Protein AF-0000000085038938 (afdb_homodimer)

Secondary structure (DSSP, 8-state):
-----------------------HHHHHHHHHIIIIIS--HHHHHHIIIIIS----TT-HHHHHHHHHHHHHHHHTT-SEEEEEE--SSBPEEEEEEEEEEEEESS-EE--EEEPBTPPPPSSSEEEEEEEES--S-HHHHHHHHTT--TTEEEEESPPPPP----S-S-B---HHHHHHHHT---SS-SS-SS---TT--TTTTHIIIIIIHHTTTHHHHHHHHHHT--EEEE----STT-----B-S--BTTSPPPSSEEEE-HHHHHHHHHHHHTT---EEEEEEEEEEE--GGG-EEEEEEE---STTGGGSEEEEEEE----SSS--IIIIIHHHHHHHHHHHHHHHHT---SSEEEEEEES-GGGTSHHHHHHHHHHH--TT-SPPPGGGGGEEEEEE--S-SPPEEEEE-TT-GGGHHHHHHHHGGGGGGT--EEE-----SSTHHHHHHTT--EEEEEE--BTIIIIITTSTT-SGGG--HHHHHHHHHHHHHHHHHHHH-SSPPPPP-/-----------------------HHHHHHHHHIIIIIS--HHHHHHIIIIIS----TT-HHHHHHHHHHHHHHHHTT-SEEEEEE--SSBPEEEEEEEEEEEEESS-EE--EEEPBTPPPPSSSEEEEEEEES--S-HHHHHHHHTT--TTEEEEESPPPPP----S-S-B---HHHHHHHHT---SS-SS-SS---TT--TTTTHIIIIIIHHTTTHHHHHHHHHHT--EEEE----STT-----B-S--BTTSPPPSSEEEE-HHHHHHHHHHHHTT---EEEEEEEEEEE--GGG-EEEEEEE---STTGGGSEEEEEEE----SSS--IIIIIHHHHHHHHHHHHHHHHT---SSEEEEEEES-GGGTSHHHHHHHHHHH--TT-SPPPGGGGGEEEEEE--S-SPPEEEEE-TT-GGGHHHHHHHHGGGGGGT--EEE-----SSTHHHHHHTT--EEEEEE--BTIIIIITTSTT-SGGG--HHHHHHHHHHHHHHHHHHHH-SSPPPPP-

pLDDT: mean 92.78, std 13.13, range [18.25, 98.94]

Solvent-accessible surface area (backbone atoms only — not comparable to full-atom values): 52448 Å² total; per-residue (Å²): 137,88,80,73,78,78,79,78,78,77,76,75,75,75,71,70,75,67,70,71,74,72,48,72,67,56,51,47,50,41,36,45,45,40,22,72,76,58,55,56,38,63,59,45,24,45,46,47,12,69,62,33,21,29,19,29,54,19,16,70,48,24,33,53,36,50,50,51,52,47,51,52,44,47,74,56,63,43,71,42,67,51,73,43,78,39,40,77,52,38,28,14,54,47,71,77,46,70,47,48,32,30,65,31,90,40,66,40,81,44,56,63,38,62,27,44,47,37,40,49,45,88,55,78,42,70,22,46,52,45,79,43,55,73,63,83,51,52,68,61,40,45,72,72,43,65,90,66,33,59,50,19,30,36,37,44,47,74,77,62,78,79,69,68,39,65,57,48,55,18,46,65,76,47,72,66,58,53,52,52,38,47,66,42,89,42,30,65,50,95,72,57,94,58,56,59,61,60,86,58,59,59,73,86,36,34,63,58,59,42,56,51,57,56,46,68,55,51,66,48,36,50,50,39,48,74,44,41,31,58,31,36,39,34,64,49,79,66,45,78,62,39,31,53,26,50,60,57,73,30,42,39,75,87,43,75,59,33,46,30,35,28,18,23,14,48,65,52,50,46,50,54,50,52,34,48,74,68,72,39,66,37,32,38,37,33,33,34,44,51,48,79,48,80,40,37,86,29,24,42,24,44,37,35,28,42,72,24,64,31,93,77,44,29,76,26,30,36,35,36,31,16,38,58,30,21,54,68,60,24,27,16,19,26,52,22,25,31,22,35,20,25,50,52,37,22,55,45,33,45,50,73,58,65,64,71,39,29,18,14,39,32,42,39,34,21,24,31,43,93,75,67,35,35,18,51,44,39,51,41,32,73,56,30,34,52,87,91,53,88,65,69,38,74,57,46,76,30,42,31,32,33,44,29,36,81,65,30,29,37,33,46,34,21,37,32,40,50,58,31,68,72,40,49,67,56,51,50,59,70,29,55,89,43,46,93,69,55,37,57,44,55,20,35,32,44,68,48,95,47,69,34,49,55,38,42,74,71,55,29,40,32,23,46,57,36,49,24,44,38,34,27,92,50,54,24,64,58,16,53,57,9,32,65,69,65,49,49,62,70,27,43,35,51,40,20,29,54,48,35,48,48,52,48,54,58,22,58,45,92,60,68,59,59,56,70,127,139,84,78,76,80,77,78,79,78,78,76,75,74,74,72,71,74,68,70,72,74,70,48,71,67,55,51,48,50,41,39,46,46,39,22,71,75,58,55,56,39,63,59,44,22,45,46,49,12,71,62,34,21,28,18,29,53,18,16,70,45,26,34,52,34,49,52,49,51,46,51,53,43,48,73,58,61,44,72,44,68,50,72,45,77,40,40,78,53,38,28,14,53,49,71,77,46,69,47,48,31,30,65,30,92,40,66,40,82,44,56,66,40,61,28,44,48,37,40,48,43,86,56,78,42,72,22,45,50,45,80,43,56,72,64,86,50,53,67,63,40,46,74,72,43,66,90,65,33,59,49,19,29,37,38,43,48,74,77,60,79,80,66,69,39,66,57,49,51,18,46,66,76,48,72,67,58,52,53,52,37,46,66,42,89,43,30,64,50,95,72,57,94,58,57,59,63,61,88,58,57,59,71,86,38,35,64,58,58,42,55,50,57,56,47,67,55,51,67,46,37,52,50,40,48,74,44,40,32,58,30,38,38,34,62,49,81,65,46,76,62,40,31,52,28,49,60,56,73,30,44,38,76,87,42,75,60,33,46,29,32,30,18,24,14,49,67,51,51,46,48,55,50,53,34,47,73,68,73,39,68,37,30,38,37,35,33,35,43,49,48,78,48,82,41,37,86,28,24,42,23,44,35,34,28,44,73,25,64,31,93,75,44,29,77,27,30,37,33,37,30,18,39,57,30,20,54,67,60,24,26,17,20,26,52,23,25,32,21,34,20,26,50,53,36,21,53,45,31,46,48,72,57,65,65,70,39,30,18,14,39,32,43,40,34,21,24,31,45,94,75,66,37,36,17,52,45,40,51,41,33,74,55,30,35,51,88,91,52,88,65,71,38,74,57,46,75,31,41,30,34,34,44,27,37,81,64,31,31,36,34,47,34,22,38,31,42,52,59,30,69,72,41,49,67,58,51,51,58,70,29,53,89,42,46,92,68,54,38,58,44,55,23,33,30,45,69,50,94,47,69,33,49,55,38,40,73,72,55,30,41,31,23,45,57,36,49,22,44,38,33,26,91,50,54,25,62,58,17,54,55,8,33,64,71,64,49,50,62,69,28,42,36,49,38,19,30,53,48,34,48,47,53,48,53,58,21,58,45,92,60,69,58,60,55,71,129

Organism: Cyclobacterium marinum (strain ATCC 25205 / DSM 745 / LMG 13164 / NCIMB 1802) (NCBI:txid880070)

Structure (mmCIF, N/CA/C/O backbone):
data_AF-0000000085038938-model_v1
#
loop_
_entity.id
_entity.type
_entity.pdbx_description
1 polymer 'Carboxypeptidase Q'
#
loop_
_atom_site.group_PDB
_atom_site.id
_atom_site.type_symbol
_atom_site.label_atom_id
_atom_site.label_alt_id
_atom_site.label_comp_id
_atom_site.label_asym_id
_atom_site.label_entity_id
_atom_site.label_seq_id
_atom_site.pdbx_PDB_ins_code
_atom_site.Cartn_x
_atom_site.Cartn_y
_atom_site.Cartn_z
_atom_site.occupancy
_atom_site.B_iso_or_equiv
_atom_site.auth_seq_id
_atom_site.auth_comp_id
_atom_site.auth_asym_id
_atom_site.auth_atom_id
_atom_site.pdbx_PDB_model_num
ATOM 1 N N . MET A 1 1 ? 40.344 94.312 25.906 1 20.94 1 MET A N 1
ATOM 2 C CA . MET A 1 1 ? 40.781 93.438 24.828 1 20.94 1 MET A CA 1
ATOM 3 C C . MET A 1 1 ? 39.688 92.438 24.469 1 20.94 1 MET A C 1
ATOM 5 O O . MET A 1 1 ? 38.969 91.938 25.344 1 20.94 1 MET A O 1
ATOM 9 N N . LYS A 1 2 ? 39.406 92.562 23.141 1 28.66 2 LYS A N 1
ATOM 10 C CA . LYS A 1 2 ? 38.281 92.375 22.188 1 28.66 2 LYS A CA 1
ATOM 11 C C . LYS A 1 2 ? 37.875 90.875 22.109 1 28.66 2 LYS A C 1
ATOM 13 O O . LYS A 1 2 ? 38.688 90 21.812 1 28.66 2 LYS A O 1
ATOM 18 N N . ALA A 1 3 ? 36.812 90.438 22.938 1 25.81 3 ALA A N 1
ATOM 19 C CA . ALA A 1 3 ? 35.969 89.25 23.25 1 25.81 3 ALA A CA 1
ATOM 20 C C . ALA A 1 3 ? 35.469 88.562 21.969 1 25.81 3 ALA A C 1
ATOM 22 O O . ALA A 1 3 ? 34.531 89.062 21.328 1 25.81 3 ALA A O 1
ATOM 23 N N . PHE A 1 4 ? 36.312 88.375 21 1 27.58 4 PHE A N 1
ATOM 24 C CA . PHE A 1 4 ? 35.875 87.812 19.719 1 27.58 4 PHE A CA 1
ATOM 25 C C . PHE A 1 4 ? 35.25 86.438 19.922 1 27.58 4 PHE A C 1
ATOM 27 O O . PHE A 1 4 ? 35.969 85.438 20.188 1 27.58 4 PHE A O 1
ATOM 34 N N . SER A 1 5 ? 34.188 86.25 20.75 1 30.86 5 SER A N 1
ATOM 35 C CA . SER A 1 5 ? 33.562 85 20.984 1 30.86 5 SER A CA 1
ATOM 36 C C . SER A 1 5 ? 33.156 84.312 19.672 1 30.86 5 SER A C 1
ATOM 38 O O . SER A 1 5 ? 32.469 84.938 18.859 1 30.86 5 SER A O 1
ATOM 40 N N . THR A 1 6 ? 34.094 83.5 19.109 1 33 6 THR A N 1
ATOM 41 C CA . THR A 1 6 ? 33.969 82.625 17.953 1 33 6 THR A CA 1
ATOM 42 C C . THR A 1 6 ? 32.688 81.812 18.031 1 33 6 THR A C 1
ATOM 44 O O . THR A 1 6 ? 32.438 81.125 19.047 1 33 6 THR A O 1
ATOM 47 N N . LEU A 1 7 ? 31.609 82.125 17.375 1 34.47 7 LEU A N 1
ATOM 48 C CA . LEU A 1 7 ? 30.297 81.562 17.094 1 34.47 7 LEU A CA 1
ATOM 49 C C . LEU A 1 7 ? 30.469 80.188 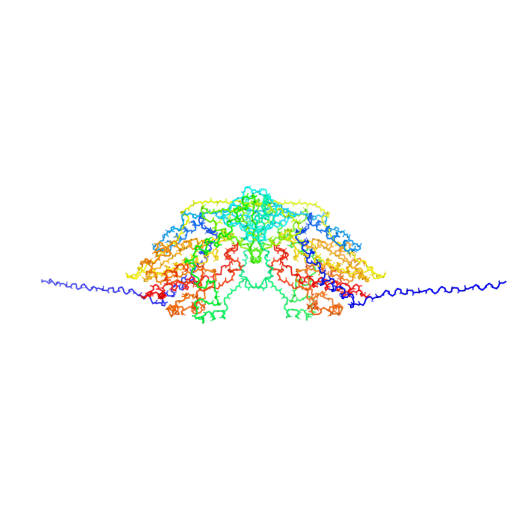16.469 1 34.47 7 LEU A C 1
ATOM 51 O O . LEU A 1 7 ? 30.953 80.062 15.352 1 34.47 7 LEU A O 1
ATOM 55 N N . LEU A 1 8 ? 30.922 79.125 17.172 1 34.53 8 LEU A N 1
ATOM 56 C CA . LEU A 1 8 ? 30.906 77.75 16.641 1 34.53 8 LEU A CA 1
ATOM 57 C C . LEU A 1 8 ? 29.484 77.312 16.266 1 34.53 8 LEU A C 1
ATOM 59 O O . LEU A 1 8 ? 28.609 77.25 17.125 1 34.53 8 LEU A O 1
ATOM 63 N N . ILE A 1 9 ? 28.938 77.75 15.141 1 36.47 9 ILE A N 1
ATOM 64 C CA . ILE A 1 9 ? 27.672 77.25 14.602 1 36.47 9 ILE A CA 1
ATOM 65 C C . ILE A 1 9 ? 27.672 75.75 14.539 1 36.47 9 ILE A C 1
ATOM 67 O O . ILE A 1 9 ? 28.562 75.125 13.914 1 36.47 9 ILE A O 1
ATOM 71 N N . ALA A 1 10 ? 27.141 75 15.539 1 36.94 10 ALA A N 1
ATOM 72 C CA . ALA A 1 10 ? 26.812 73.562 15.602 1 36.94 10 ALA A CA 1
ATOM 73 C C . ALA A 1 10 ? 25.984 73.125 14.391 1 36.94 10 ALA A C 1
ATOM 75 O O . ALA A 1 10 ? 24.844 73.562 14.227 1 36.94 10 ALA A O 1
ATOM 76 N N . ALA A 1 11 ? 26.516 73.062 13.172 1 38 11 ALA A N 1
ATOM 77 C CA . ALA A 1 11 ? 25.828 72.375 12.078 1 38 11 ALA A CA 1
ATOM 78 C C . ALA A 1 11 ? 25.25 71.062 12.523 1 38 11 ALA A C 1
ATOM 80 O O . ALA A 1 11 ? 25.984 70.125 12.828 1 38 11 ALA A O 1
ATOM 81 N N . PHE A 1 12 ? 24.047 71.062 13.164 1 36.09 12 PHE A N 1
ATOM 82 C CA . PHE A 1 12 ? 23.266 69.812 13.359 1 36.09 12 PHE A CA 1
ATOM 83 C C . PHE A 1 12 ? 23.172 69 12.07 1 36.09 12 PHE A C 1
ATOM 85 O O . PHE A 1 12 ? 22.562 69.5 11.102 1 36.09 12 PHE A O 1
ATOM 92 N N . LEU A 1 13 ? 24.172 68.25 11.688 1 36.34 13 LEU A N 1
ATOM 93 C CA . LEU A 1 13 ? 24.047 67.25 10.672 1 36.34 13 LEU A CA 1
ATOM 94 C C . LEU A 1 13 ? 22.766 66.438 10.883 1 36.34 13 LEU A C 1
ATOM 96 O O . LEU A 1 13 ? 22.641 65.688 11.867 1 36.34 13 LEU A O 1
ATOM 100 N N . PHE A 1 14 ? 21.609 66.938 10.492 1 36.84 14 PHE A N 1
ATOM 101 C CA . PHE A 1 14 ? 20.453 66.062 10.305 1 36.84 14 PHE A CA 1
ATOM 102 C C . PHE A 1 14 ? 20.828 64.812 9.523 1 36.84 14 PHE A C 1
ATOM 104 O O . PHE A 1 14 ? 21.078 64.938 8.312 1 36.84 14 PHE A O 1
ATOM 111 N N . VAL A 1 15 ? 21.562 63.938 10.094 1 38.47 15 VAL A N 1
ATOM 112 C CA . VAL A 1 15 ? 21.562 62.594 9.516 1 38.47 15 VAL A CA 1
ATOM 113 C C . VAL A 1 15 ? 20.141 62.156 9.242 1 38.47 15 VAL A C 1
ATOM 115 O O . VAL A 1 15 ? 19.375 61.906 10.18 1 38.47 15 VAL A O 1
ATOM 118 N N . GLU A 1 16 ? 19.516 62.719 8.242 1 32.94 16 GLU A N 1
ATOM 119 C CA . GLU A 1 16 ? 18.328 62 7.762 1 32.94 16 GLU A CA 1
ATOM 120 C C . GLU A 1 16 ? 18.562 60.5 7.758 1 32.94 16 GLU A C 1
ATOM 122 O O . GLU A 1 16 ? 19.484 60 7.09 1 32.94 16 GLU A O 1
ATOM 127 N N . PHE A 1 17 ? 18.359 59.844 8.859 1 36.06 17 PHE A N 1
ATOM 128 C CA . PHE A 1 17 ? 18.078 58.438 8.727 1 36.06 17 PHE A CA 1
ATOM 129 C C . PHE A 1 17 ? 17.188 58.156 7.523 1 36.06 17 PHE A C 1
ATOM 131 O O . PHE A 1 17 ? 15.977 58.375 7.582 1 36.06 17 PHE A O 1
ATOM 138 N N . SER A 1 18 ? 17.594 58.5 6.363 1 35.94 18 SER A N 1
ATOM 139 C CA . SER A 1 18 ? 16.891 57.875 5.25 1 35.94 18 SER A CA 1
ATOM 140 C C . SER A 1 18 ? 16.656 56.375 5.512 1 35.94 18 SER A C 1
ATOM 142 O O . SER A 1 18 ? 17.578 55.562 5.41 1 35.94 18 SER A O 1
ATOM 144 N N . GLY A 1 19 ? 15.93 56 6.512 1 39.53 19 GLY A N 1
ATOM 145 C CA . GLY A 1 19 ? 15.406 54.656 6.387 1 39.53 19 GLY A CA 1
ATOM 146 C C . GLY A 1 19 ? 15.102 54.281 4.953 1 39.53 19 GLY A C 1
ATOM 147 O O . GLY A 1 19 ? 14.188 54.812 4.34 1 39.53 19 GLY A O 1
ATOM 148 N N . PHE A 1 20 ? 16 54.031 4.176 1 41.03 20 PHE A N 1
ATOM 149 C CA . PHE A 1 20 ? 15.797 53.469 2.84 1 41.03 20 PHE A CA 1
ATOM 150 C C . PHE A 1 20 ? 14.609 52.531 2.82 1 41.03 20 PHE A C 1
ATOM 152 O O . PHE A 1 20 ? 14.672 51.438 3.402 1 41.03 20 PHE A O 1
ATOM 159 N N . SER A 1 21 ? 13.438 53.062 2.836 1 50.19 21 SER A N 1
ATOM 160 C CA . SER A 1 21 ? 12.258 52.281 2.533 1 50.19 21 SER A CA 1
ATOM 161 C C . SER A 1 21 ? 12.539 51.281 1.417 1 50.19 21 SER A C 1
ATOM 163 O O . SER A 1 21 ? 12.922 51.656 0.311 1 50.19 21 SER A O 1
ATOM 165 N N . GLN A 1 22 ? 12.969 50.094 1.762 1 67.31 22 GLN A N 1
ATOM 166 C CA . GLN A 1 22 ? 13.18 49 0.801 1 67.31 22 GLN A CA 1
ATOM 167 C C . GLN A 1 22 ? 12.008 48.906 -0.172 1 67.31 22 GLN A C 1
ATOM 169 O O . GLN A 1 22 ? 10.844 48.938 0.24 1 67.31 22 GLN A O 1
ATOM 174 N N . THR A 1 23 ? 12.352 49 -1.504 1 81 23 THR A N 1
ATOM 175 C CA . THR A 1 23 ? 11.32 48.875 -2.531 1 81 23 THR A CA 1
ATOM 176 C C . THR A 1 23 ? 10.695 47.469 -2.484 1 81 23 THR A C 1
ATOM 178 O O . THR A 1 23 ? 11.25 46.562 -1.881 1 81 23 THR A O 1
ATOM 181 N N . LYS A 1 24 ? 9.484 47.469 -2.889 1 90.69 24 LYS A N 1
ATOM 182 C CA . LYS A 1 24 ? 8.797 46.188 -3.014 1 90.69 24 LYS A CA 1
ATOM 183 C C . LYS A 1 24 ? 9.672 45.156 -3.721 1 90.69 24 LYS A C 1
ATOM 185 O O . LYS A 1 24 ? 9.773 44 -3.273 1 90.69 24 LYS A O 1
ATOM 190 N N . SER A 1 25 ? 10.383 45.562 -4.734 1 92.44 25 SER A N 1
ATOM 191 C CA . SER A 1 25 ? 11.211 44.656 -5.52 1 92.44 25 SER A CA 1
ATOM 192 C C . SER A 1 25 ? 12.383 44.125 -4.699 1 92.44 25 SER A C 1
ATOM 194 O O . SER A 1 25 ? 12.734 42.969 -4.793 1 92.44 25 SER A O 1
ATOM 196 N N . GLN A 1 26 ? 12.977 45 -3.951 1 95.06 26 GLN A N 1
ATOM 197 C CA . GLN A 1 26 ? 14.094 44.562 -3.109 1 95.06 26 GLN A CA 1
ATOM 198 C C . GLN A 1 26 ? 13.625 43.625 -2.014 1 95.06 26 GLN A C 1
ATOM 200 O O . GLN A 1 26 ? 14.297 42.625 -1.711 1 95.06 26 GLN A O 1
ATOM 205 N N . ALA A 1 27 ? 12.531 43.969 -1.441 1 97.44 27 ALA A N 1
ATOM 206 C CA . ALA A 1 27 ? 11.977 43.094 -0.4 1 97.44 27 ALA A CA 1
ATOM 207 C C . ALA A 1 27 ? 11.672 41.719 -0.942 1 97.44 27 ALA A C 1
ATOM 209 O O . ALA A 1 27 ? 12.023 40.688 -0.317 1 97.44 27 ALA A O 1
ATOM 210 N N . LEU A 1 28 ? 11.047 41.625 -2.143 1 98.12 28 LEU A N 1
ATOM 211 C CA . LEU A 1 28 ? 10.703 40.312 -2.744 1 98.12 28 LEU A CA 1
ATOM 212 C C . LEU A 1 28 ? 11.961 39.562 -3.117 1 98.12 28 LEU A C 1
ATOM 214 O O . LEU A 1 28 ? 11.984 38.312 -3.027 1 98.12 28 LEU A O 1
ATOM 218 N N . SER A 1 29 ? 12.977 40.25 -3.527 1 97.94 29 SER A N 1
ATOM 219 C CA . SER A 1 29 ? 14.242 39.594 -3.846 1 97.94 29 SER A CA 1
ATOM 220 C C . SER A 1 29 ? 14.844 38.906 -2.613 1 97.94 29 SER A C 1
ATOM 222 O O . SER A 1 29 ? 15.367 37.812 -2.695 1 97.94 29 SER A O 1
ATOM 224 N N . LYS A 1 30 ? 14.781 39.625 -1.49 1 98.44 30 LYS A N 1
ATOM 225 C CA . LYS A 1 30 ? 15.281 39.062 -0.245 1 98.44 30 LYS A CA 1
ATOM 226 C C . LYS A 1 30 ? 14.477 37.812 0.146 1 98.44 30 LYS A C 1
ATOM 228 O O . LYS A 1 30 ? 15.047 36.812 0.564 1 98.44 30 LYS A O 1
ATOM 233 N N . ILE A 1 31 ? 13.203 37.938 -0.006 1 98.81 31 ILE A N 1
ATOM 234 C CA . ILE A 1 31 ? 12.312 36.812 0.317 1 98.81 31 ILE A CA 1
ATOM 235 C C . ILE A 1 31 ? 12.633 35.625 -0.579 1 98.81 31 ILE A C 1
ATOM 237 O O . ILE A 1 31 ? 12.758 34.5 -0.097 1 98.81 31 ILE A O 1
ATOM 241 N N . ASN A 1 32 ? 12.812 35.875 -1.857 1 98.69 32 ASN A N 1
ATOM 242 C CA . ASN A 1 32 ? 13.133 34.812 -2.807 1 98.69 32 ASN A CA 1
ATOM 243 C C . ASN A 1 32 ? 14.469 34.156 -2.479 1 98.69 32 ASN A C 1
ATOM 245 O O . ASN A 1 32 ? 14.602 32.938 -2.59 1 98.69 32 ASN A O 1
ATOM 249 N N . THR A 1 33 ? 15.438 34.938 -2.086 1 98.62 33 THR A N 1
ATOM 250 C CA . THR A 1 33 ? 16.75 34.406 -1.739 1 98.62 33 THR A CA 1
ATOM 251 C C . THR A 1 33 ? 16.656 33.469 -0.527 1 98.62 33 THR A C 1
ATOM 253 O O . THR A 1 33 ? 17.156 32.344 -0.55 1 98.62 33 THR A O 1
ATOM 256 N N . GLU A 1 34 ? 15.977 33.906 0.499 1 98.62 34 GLU A N 1
ATOM 257 C CA . GLU A 1 34 ? 15.836 33.094 1.71 1 98.62 34 GLU A CA 1
ATOM 258 C C . GLU A 1 34 ? 14.984 31.859 1.45 1 98.62 34 GLU A C 1
ATOM 260 O O . GLU A 1 34 ? 15.266 30.797 1.992 1 98.62 34 GLU A O 1
ATOM 265 N N . GLY A 1 35 ? 13.961 32.031 0.652 1 98.75 35 GLY A N 1
ATOM 266 C CA . GLY A 1 35 ? 13.008 30.969 0.441 1 98.75 35 GLY A CA 1
ATOM 267 C C . GLY A 1 35 ? 13.5 29.922 -0.545 1 98.75 35 GLY A C 1
ATOM 268 O O . GLY A 1 35 ? 13.234 28.734 -0.38 1 98.75 35 GLY A O 1
ATOM 269 N N . PHE A 1 36 ? 14.227 30.297 -1.641 1 98.5 36 PHE A N 1
ATOM 270 C CA . PHE A 1 36 ? 14.617 29.359 -2.695 1 98.5 36 PHE A CA 1
ATOM 271 C C . PHE A 1 36 ? 16.062 28.922 -2.516 1 98.5 36 PHE A C 1
ATOM 273 O O . PHE A 1 36 ? 16.391 27.75 -2.768 1 98.5 36 PHE A O 1
ATOM 280 N N . GLN A 1 37 ? 16.969 29.703 -2.016 1 98.31 37 GLN A N 1
ATOM 281 C CA . GLN A 1 37 ? 18.391 29.375 -1.979 1 98.31 37 GLN A CA 1
ATOM 282 C C . GLN A 1 37 ? 18.828 28.922 -0.584 1 98.31 37 GLN A C 1
ATOM 284 O O . GLN A 1 37 ? 19.844 28.25 -0.429 1 98.31 37 GLN A O 1
ATOM 289 N N . ARG A 1 38 ? 18.031 29.25 0.4 1 98.62 38 ARG A N 1
ATOM 290 C CA . ARG A 1 38 ? 18.391 28.906 1.776 1 98.62 38 ARG A CA 1
ATOM 291 C C . ARG A 1 38 ? 17.203 28.281 2.506 1 98.62 38 ARG A C 1
ATOM 293 O O . ARG A 1 38 ? 17.031 28.484 3.707 1 98.62 38 ARG A O 1
ATOM 300 N N . SER A 1 39 ? 16.422 27.562 1.754 1 98.69 39 SER A N 1
ATOM 301 C CA . SER A 1 39 ? 15.18 27.016 2.295 1 98.69 39 SER A CA 1
ATOM 302 C C . SER A 1 39 ? 15.453 26.047 3.434 1 98.69 39 SER A C 1
ATOM 304 O O . SER A 1 39 ? 16.406 25.266 3.369 1 98.69 39 SER A O 1
ATOM 306 N N . GLN A 1 40 ? 14.641 26.078 4.461 1 98.56 40 GLN A N 1
ATOM 307 C CA . GLN A 1 40 ? 14.703 25.141 5.566 1 98.56 40 GLN A CA 1
ATOM 308 C C . GLN A 1 40 ? 13.406 24.344 5.688 1 98.56 40 GLN A C 1
ATOM 310 O O . GLN A 1 40 ? 13.227 23.578 6.633 1 98.56 40 GLN A O 1
ATOM 315 N N . VAL A 1 41 ? 12.516 24.5 4.699 1 98.75 41 VAL A N 1
ATOM 316 C CA . VAL A 1 41 ? 11.148 24.016 4.844 1 98.75 41 VAL A CA 1
ATOM 317 C C . VAL A 1 41 ? 11.148 22.484 4.934 1 98.75 41 VAL A C 1
ATOM 319 O O . VAL A 1 41 ? 10.414 21.906 5.73 1 98.75 41 VAL A O 1
ATOM 322 N N . MET A 1 42 ? 11.938 21.781 4.152 1 97.88 42 MET A N 1
ATOM 323 C CA . MET A 1 42 ? 11.961 20.328 4.18 1 97.88 42 MET A CA 1
ATOM 324 C C . MET A 1 42 ? 12.516 19.812 5.504 1 97.88 42 MET A C 1
ATOM 326 O O . MET A 1 42 ? 12.062 18.797 6.02 1 97.88 42 MET A O 1
ATOM 330 N N . GLN A 1 43 ? 13.508 20.484 5.977 1 97.06 43 GLN A N 1
ATOM 331 C CA . GLN A 1 43 ? 14.047 20.109 7.281 1 97.06 43 GLN A CA 1
ATOM 332 C C . GLN A 1 43 ? 13 20.281 8.375 1 97.06 43 GLN A C 1
ATOM 334 O O . GLN A 1 43 ? 12.891 19.453 9.281 1 97.06 43 GLN A O 1
ATOM 339 N N . LEU A 1 44 ? 12.25 21.391 8.32 1 98 44 LEU A N 1
ATOM 340 C CA . LEU A 1 44 ? 11.195 21.641 9.289 1 98 44 LEU A CA 1
ATOM 341 C C . LEU A 1 44 ? 10.141 20.531 9.25 1 98 44 LEU A C 1
ATOM 343 O O . LEU A 1 44 ? 9.742 20 10.289 1 98 44 LEU A O 1
ATOM 347 N N . ILE A 1 45 ? 9.734 20.172 8.047 1 98.5 45 ILE A N 1
ATOM 348 C CA . ILE A 1 45 ? 8.703 19.156 7.879 1 98.5 45 ILE A CA 1
ATOM 349 C C . ILE A 1 45 ? 9.234 17.797 8.344 1 98.5 45 ILE A C 1
ATOM 351 O O . ILE A 1 45 ? 8.516 17.031 8.984 1 98.5 45 ILE A O 1
ATOM 355 N N . ALA A 1 46 ? 10.477 17.516 8.055 1 97 46 ALA A N 1
ATOM 356 C CA . ALA A 1 46 ? 11.094 16.266 8.484 1 97 46 ALA A CA 1
ATOM 357 C C . ALA A 1 46 ? 11.156 16.172 10.008 1 97 46 ALA A C 1
ATOM 359 O O . ALA A 1 46 ? 10.836 15.141 10.586 1 97 46 ALA A O 1
ATOM 360 N N . ASP A 1 47 ? 11.594 17.234 10.688 1 96.31 47 ASP A N 1
ATOM 361 C CA . ASP A 1 47 ? 11.633 17.25 12.148 1 96.31 47 ASP A CA 1
ATOM 362 C C . ASP A 1 47 ? 10.234 17.047 12.734 1 96.31 47 ASP A C 1
ATOM 364 O O . ASP A 1 47 ? 10.047 16.203 13.625 1 96.31 47 ASP A O 1
ATOM 368 N N . LEU A 1 48 ? 9.336 17.781 12.18 1 97 48 LEU A N 1
ATOM 369 C CA . LEU A 1 48 ? 7.969 17.75 12.688 1 97 48 LEU A CA 1
ATOM 370 C C . LEU A 1 48 ? 7.359 16.359 12.516 1 97 48 LEU A C 1
ATOM 372 O O . LEU A 1 48 ? 6.645 15.883 13.398 1 97 48 LEU A O 1
ATOM 376 N N . SER A 1 49 ? 7.641 15.703 11.414 1 95.62 49 SER A N 1
ATOM 377 C CA . SER A 1 49 ? 6.973 14.445 11.078 1 95.62 49 SER A CA 1
ATOM 378 C C . SER A 1 49 ? 7.742 13.25 11.625 1 95.62 49 SER A C 1
ATOM 380 O O . SER A 1 49 ? 7.164 12.375 12.273 1 95.62 49 SER A O 1
ATOM 382 N N . ASP A 1 50 ? 9.062 13.227 11.453 1 94.38 50 ASP A N 1
ATOM 383 C CA .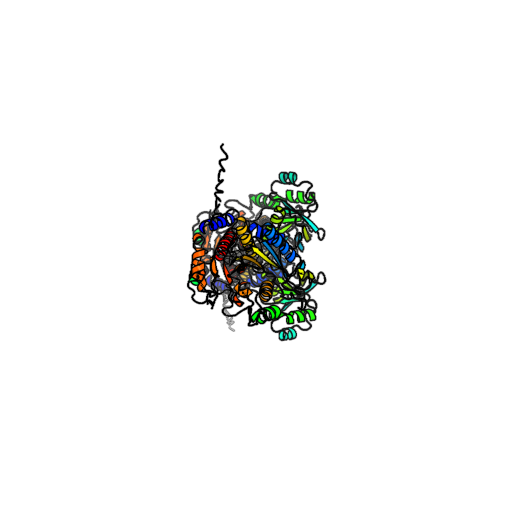 ASP A 1 50 ? 9.836 12.039 11.797 1 94.38 50 ASP A CA 1
ATOM 384 C C . ASP A 1 50 ? 10.188 12.023 13.281 1 94.38 50 ASP A C 1
ATOM 386 O O . ASP A 1 50 ? 10.219 10.953 13.906 1 94.38 50 ASP A O 1
ATOM 390 N N . VAL A 1 51 ? 10.383 13.156 13.828 1 94.06 51 VAL A N 1
ATOM 391 C CA . VAL A 1 51 ? 10.883 13.211 15.195 1 94.06 51 VAL A CA 1
ATOM 392 C C . VAL A 1 51 ? 9.727 13.484 16.156 1 94.06 51 VAL A C 1
ATOM 394 O O . VAL A 1 51 ? 9.578 12.789 17.172 1 94.06 51 VAL A O 1
ATOM 397 N N . TYR A 1 52 ? 8.906 14.352 15.766 1 95 52 TYR A N 1
ATOM 398 C CA . TYR A 1 52 ? 7.941 14.836 16.75 1 95 52 TYR A CA 1
ATOM 399 C C . TYR A 1 52 ? 6.539 14.344 16.422 1 95 52 TYR A C 1
ATOM 401 O O . TYR A 1 52 ? 5.594 14.586 17.172 1 95 52 TYR A O 1
ATOM 409 N N . GLY A 1 53 ? 6.355 13.727 15.242 1 93.19 53 GLY A N 1
ATOM 410 C CA . GLY A 1 53 ? 5.078 13.109 14.914 1 93.19 53 GLY A CA 1
ATOM 411 C C . GLY A 1 53 ? 4.918 11.719 15.5 1 93.19 53 GLY A C 1
ATOM 412 O O . GLY A 1 53 ? 5.902 11.078 15.883 1 93.19 53 GLY A O 1
ATOM 413 N N . PRO A 1 54 ? 3.674 11.281 15.586 1 95.38 54 PRO A N 1
ATOM 414 C CA . PRO A 1 54 ? 2.398 11.938 15.273 1 95.38 54 PRO A CA 1
ATOM 415 C C . PRO A 1 54 ? 1.951 12.906 16.359 1 95.38 54 PRO A C 1
ATOM 417 O O . PRO A 1 54 ? 2.512 12.906 17.469 1 95.38 54 PRO A O 1
ATOM 420 N N . ARG A 1 55 ? 0.99 13.719 15.992 1 97.62 55 ARG A N 1
ATOM 421 C CA . ARG A 1 55 ? 0.565 14.805 16.875 1 97.62 55 ARG A CA 1
ATOM 422 C C . ARG A 1 55 ? -0.942 14.766 17.109 1 97.62 55 ARG A C 1
ATOM 424 O O . ARG A 1 55 ? -1.639 15.75 16.859 1 97.62 55 ARG A O 1
ATOM 431 N N . LEU A 1 56 ? -1.373 13.648 17.672 1 97.62 56 LEU A N 1
ATOM 432 C CA . LEU A 1 56 ? -2.797 13.492 17.938 1 97.62 56 LEU A CA 1
ATOM 433 C C . LEU A 1 56 ? -3.238 14.398 19.078 1 97.62 56 LEU A C 1
ATOM 435 O O . LEU A 1 56 ? -2.533 14.531 20.094 1 97.62 56 LEU A O 1
ATOM 439 N N . THR A 1 57 ? -4.426 14.977 18.922 1 97.5 57 THR A N 1
ATOM 440 C CA . THR A 1 57 ? -5.031 15.844 19.922 1 97.5 57 THR A CA 1
ATOM 441 C C . THR A 1 57 ? -4.949 15.211 21.312 1 97.5 57 THR A C 1
ATOM 443 O O . THR A 1 57 ? -5.242 14.023 21.469 1 97.5 57 THR A O 1
ATOM 446 N N . GLY A 1 58 ? -4.473 15.984 22.234 1 98 58 GLY A N 1
ATOM 447 C CA . GLY A 1 58 ? -4.535 15.602 23.641 1 98 58 GLY A CA 1
ATOM 448 C C . GLY A 1 58 ? -3.342 14.781 24.094 1 98 58 GLY A C 1
ATOM 449 O O . GLY A 1 58 ? -3.162 14.539 25.281 1 98 58 GLY A O 1
ATOM 450 N N . THR A 1 59 ? -2.473 14.406 23.234 1 97.81 59 THR A N 1
ATOM 451 C CA . THR A 1 59 ? -1.393 13.492 23.578 1 97.81 59 THR A CA 1
ATOM 452 C C . THR A 1 59 ? -0.182 14.258 24.109 1 97.81 59 THR A C 1
ATOM 454 O O . THR A 1 59 ? -0.014 15.438 23.812 1 97.81 59 THR A O 1
ATOM 457 N N . ASP A 1 60 ? 0.617 13.555 24.875 1 97.56 60 ASP A N 1
ATOM 458 C CA . ASP A 1 60 ? 1.891 14.117 25.312 1 97.56 60 ASP A CA 1
ATOM 459 C C . ASP A 1 60 ? 2.791 14.438 24.125 1 97.56 60 ASP A C 1
ATOM 461 O O . ASP A 1 60 ? 3.523 15.43 24.141 1 97.56 60 ASP A O 1
ATOM 465 N N . GLN A 1 61 ? 2.752 13.625 23.156 1 96.56 61 GLN A N 1
ATOM 466 C CA . GLN A 1 61 ? 3.543 13.852 21.953 1 96.56 61 GLN A CA 1
ATOM 467 C C . GLN A 1 61 ? 3.131 15.148 21.25 1 96.56 61 GLN A C 1
ATOM 469 O O . GLN A 1 61 ? 3.975 15.859 20.703 1 96.56 61 GLN A O 1
ATOM 474 N N . TYR A 1 62 ? 1.833 15.414 21.219 1 98.25 62 TYR A N 1
ATOM 475 C CA . TYR A 1 62 ? 1.355 16.672 20.656 1 98.25 62 TYR A CA 1
ATOM 476 C C . TYR A 1 62 ? 2.002 17.859 21.375 1 98.25 62 TYR A C 1
ATOM 478 O O . TYR A 1 62 ? 2.494 18.781 20.719 1 98.25 62 TYR A O 1
ATOM 486 N N . LEU A 1 63 ? 1.973 17.859 22.641 1 98.62 63 LEU A N 1
ATOM 487 C CA . LEU A 1 63 ? 2.541 18.969 23.406 1 98.62 63 LEU A CA 1
ATOM 488 C C . LEU A 1 63 ? 4.043 19.078 23.172 1 98.62 63 LEU A C 1
ATOM 490 O O . LEU A 1 63 ? 4.578 20.188 23.062 1 98.62 63 LEU A O 1
ATOM 494 N N . THR A 1 64 ? 4.707 17.938 23.125 1 98.06 64 THR A N 1
ATOM 495 C CA . THR A 1 64 ? 6.141 17.953 22.844 1 98.06 64 THR A CA 1
ATOM 496 C C . THR A 1 64 ? 6.422 18.625 21.5 1 98.06 64 THR A C 1
ATOM 498 O O . THR A 1 64 ? 7.348 19.422 21.391 1 98.06 64 THR A O 1
ATOM 501 N N . ALA A 1 65 ? 5.668 18.281 20.531 1 98.38 65 ALA A N 1
ATOM 502 C CA . ALA A 1 65 ? 5.809 18.906 19.219 1 98.38 65 ALA A CA 1
ATOM 503 C C . ALA A 1 65 ? 5.512 20.391 19.281 1 98.38 65 ALA A C 1
ATOM 505 O O . ALA A 1 65 ? 6.191 21.203 18.641 1 98.38 65 ALA A O 1
ATOM 506 N N . ALA A 1 66 ? 4.469 20.75 20.016 1 98.88 66 ALA A N 1
ATOM 507 C CA . ALA A 1 66 ? 4.109 22.156 20.172 1 98.88 66 ALA A CA 1
ATOM 508 C C . ALA A 1 66 ? 5.25 22.938 20.812 1 98.88 66 ALA A C 1
ATOM 510 O O . ALA A 1 66 ? 5.562 24.047 20.375 1 98.88 66 ALA A O 1
ATOM 511 N N . GLN A 1 67 ? 5.812 22.391 21.844 1 98.81 67 GLN A N 1
ATOM 512 C CA . GLN A 1 67 ? 6.949 23.016 22.5 1 98.81 67 GLN A CA 1
ATOM 513 C C . GLN A 1 67 ? 8.117 23.188 21.531 1 98.81 67 GLN A C 1
ATOM 515 O O . GLN A 1 67 ? 8.789 24.219 21.547 1 98.81 67 GLN A O 1
ATOM 520 N N . TRP A 1 68 ? 8.367 22.203 20.75 1 98.56 68 TRP A N 1
ATOM 521 C CA . TRP A 1 68 ? 9.406 22.297 19.734 1 98.56 68 TRP A CA 1
ATOM 522 C C . TRP A 1 68 ? 9.125 23.453 18.766 1 98.56 68 TRP A C 1
ATOM 524 O O . TRP A 1 68 ? 10.023 24.219 18.438 1 98.56 68 TRP A O 1
ATOM 534 N N . ALA A 1 69 ? 7.914 23.516 18.297 1 98.88 69 ALA A N 1
ATOM 535 C CA . ALA A 1 69 ? 7.547 24.578 17.359 1 98.88 69 ALA A CA 1
ATOM 536 C C . ALA A 1 69 ? 7.734 25.953 18 1 98.88 69 ALA A C 1
ATOM 538 O O . ALA A 1 69 ? 8.281 26.859 17.375 1 98.88 69 ALA A O 1
ATOM 539 N N . LYS A 1 70 ? 7.25 26.109 19.234 1 98.88 70 LYS A N 1
ATOM 540 C CA . LYS A 1 70 ? 7.41 27.359 19.953 1 98.88 70 LYS A CA 1
ATOM 541 C C . LYS A 1 70 ? 8.883 27.75 20.062 1 98.88 70 LYS A C 1
ATOM 543 O O . LYS A 1 70 ? 9.258 28.891 19.766 1 98.88 70 LYS A O 1
ATOM 548 N N . LYS A 1 71 ? 9.641 26.812 20.5 1 98.81 71 LYS A N 1
ATOM 549 C CA . LYS A 1 71 ? 11.07 27.078 20.672 1 98.81 71 LYS A CA 1
ATOM 550 C C . LYS A 1 71 ? 11.727 27.438 19.344 1 98.81 71 LYS A C 1
ATOM 552 O O . LYS A 1 71 ? 12.586 28.312 19.297 1 98.81 71 LYS A O 1
ATOM 557 N N . THR A 1 72 ? 11.367 26.75 18.312 1 98.81 72 THR A N 1
ATOM 558 C CA . THR A 1 72 ? 11.914 27 16.984 1 98.81 72 THR A CA 1
ATOM 559 C C . THR A 1 72 ? 11.586 28.422 16.531 1 98.81 72 THR A C 1
ATOM 561 O O . THR A 1 72 ? 12.461 29.141 16.062 1 98.81 72 THR A O 1
ATOM 564 N N . LEU A 1 73 ? 10.375 28.875 16.703 1 98.88 73 LEU A N 1
ATOM 565 C CA . LEU A 1 73 ? 9.961 30.219 16.344 1 98.88 73 LEU A CA 1
ATOM 566 C C . LEU A 1 73 ? 10.711 31.266 17.188 1 98.88 73 LEU A C 1
ATOM 568 O O . LEU A 1 73 ? 11.172 32.281 16.656 1 98.88 73 LEU A O 1
ATOM 572 N N . GLU A 1 74 ? 10.828 30.984 18.453 1 98.81 74 GLU A N 1
ATOM 573 C CA . GLU A 1 74 ? 11.562 31.891 19.328 1 98.81 74 GLU A CA 1
ATOM 574 C C . GLU A 1 74 ? 13.023 32 18.922 1 98.81 74 GLU A C 1
ATOM 576 O O . GLU A 1 74 ? 13.578 33.125 18.922 1 98.81 74 GLU A O 1
ATOM 581 N N . ASN A 1 75 ? 13.602 30.906 18.562 1 98.62 75 ASN A N 1
ATOM 582 C CA . ASN A 1 75 ? 14.992 30.906 18.141 1 98.62 75 ASN A CA 1
ATOM 583 C C . ASN A 1 75 ? 15.195 31.719 16.875 1 98.62 75 ASN A C 1
ATOM 585 O O . ASN A 1 75 ? 16.281 32.281 16.641 1 98.62 75 ASN A O 1
ATOM 589 N N . TRP A 1 76 ? 14.164 31.812 16.047 1 98.56 76 TRP A N 1
ATOM 590 C CA . TRP A 1 76 ? 14.25 32.594 14.828 1 98.56 76 TRP A CA 1
ATOM 591 C C . TRP A 1 76 ? 14.047 34.094 15.117 1 98.56 76 TRP A C 1
ATOM 593 O O . TRP A 1 76 ? 14.141 34.906 14.219 1 98.56 76 TRP A O 1
ATOM 603 N N . GLY A 1 77 ? 13.695 34.469 16.328 1 98.38 77 GLY A N 1
ATOM 604 C CA . GLY A 1 77 ? 13.539 35.844 16.719 1 98.38 77 GLY A CA 1
ATOM 605 C C . GLY A 1 77 ? 12.117 36.344 16.594 1 98.38 77 GLY A C 1
ATOM 606 O O . GLY A 1 77 ? 11.883 37.562 16.547 1 98.38 77 GLY A O 1
ATOM 607 N N . VAL A 1 78 ? 11.164 35.469 16.453 1 98.75 78 VAL A N 1
ATOM 608 C CA . VAL A 1 78 ? 9.758 35.875 16.516 1 98.75 78 VAL A CA 1
ATOM 609 C C . VAL A 1 78 ? 9.484 36.562 17.844 1 98.75 78 VAL A C 1
ATOM 611 O O . VAL A 1 78 ? 9.898 36.094 18.891 1 98.75 78 VAL A O 1
ATOM 614 N N . ASP A 1 79 ? 8.734 37.688 17.797 1 98.44 79 ASP A N 1
ATOM 615 C CA . ASP A 1 79 ? 8.68 38.594 18.922 1 98.44 79 ASP A CA 1
ATOM 616 C C . ASP A 1 79 ? 7.863 38 20.078 1 98.44 79 ASP A C 1
ATOM 618 O O . ASP A 1 79 ? 8.211 38.188 21.25 1 98.44 79 ASP A O 1
ATOM 622 N N . LYS A 1 80 ? 6.777 37.469 19.734 1 98.44 80 LYS A N 1
ATOM 623 C CA . LYS A 1 80 ? 5.883 36.812 20.703 1 98.44 80 LYS A CA 1
ATOM 624 C C . LYS A 1 80 ? 5.508 35.406 20.25 1 98.44 80 LYS A C 1
ATOM 626 O O . LYS A 1 80 ? 5.086 35.219 19.109 1 98.44 80 LYS A O 1
ATOM 631 N N . VAL A 1 81 ? 5.707 34.469 21.109 1 98.88 81 VAL A N 1
ATOM 632 C CA . VAL A 1 81 ? 5.25 33.094 20.875 1 98.88 81 VAL A CA 1
ATOM 633 C C . VAL A 1 81 ? 4.594 32.562 22.125 1 98.88 81 VAL A C 1
ATOM 635 O O . VAL A 1 81 ? 5.195 32.562 23.203 1 98.88 81 VAL A O 1
ATOM 638 N N . TYR A 1 82 ? 3.334 32.094 22.078 1 98.81 82 TYR A N 1
ATOM 639 C CA . TYR A 1 82 ? 2.615 31.641 23.25 1 98.81 82 TYR A CA 1
ATOM 640 C C . TYR A 1 82 ? 1.575 30.578 22.891 1 98.81 82 TYR A C 1
ATOM 642 O O . TYR A 1 82 ? 1.274 30.391 21.703 1 98.81 82 TYR A O 1
ATOM 650 N N . PHE A 1 83 ? 1.146 29.875 23.906 1 98.81 83 PHE A N 1
ATOM 651 C CA . PHE A 1 83 ? 0.12 28.859 23.75 1 98.81 83 PHE A CA 1
ATOM 652 C C . PHE A 1 83 ? -1.243 29.391 24.172 1 98.81 83 PHE A C 1
ATOM 654 O O . PHE A 1 83 ? -1.336 30.219 25.078 1 98.81 83 PHE A O 1
ATOM 661 N N . GLU A 1 84 ? -2.297 29 23.5 1 98.81 84 GLU A N 1
ATOM 662 C CA . GLU A 1 84 ? -3.67 29.172 23.953 1 98.81 84 GLU A CA 1
ATOM 663 C C . GLU A 1 84 ? -4.383 27.828 24.062 1 98.81 84 GLU A C 1
ATOM 665 O O . GLU A 1 84 ? -4.453 27.078 23.078 1 98.81 84 GLU A O 1
ATOM 670 N N . ASN A 1 85 ? -4.898 27.531 25.234 1 98.56 85 ASN A N 1
ATOM 671 C CA . ASN A 1 85 ? -5.664 26.297 25.406 1 98.56 85 ASN A CA 1
ATOM 672 C C . ASN A 1 85 ? -6.934 26.312 24.562 1 98.56 85 ASN A C 1
ATOM 674 O O . ASN A 1 85 ? -7.617 27.328 24.469 1 98.56 85 ASN A O 1
ATOM 678 N N . TYR A 1 86 ? -7.262 25.109 23.953 1 98.25 86 TYR A N 1
ATOM 679 C CA . TYR A 1 86 ? -8.453 25.109 23.109 1 98.25 86 TYR A CA 1
ATOM 680 C C . TYR A 1 86 ? -9.453 24.062 23.609 1 98.25 86 TYR A C 1
ATOM 682 O O . TYR A 1 86 ? -10.586 24 23.125 1 98.25 86 TYR A O 1
ATOM 690 N N . CYS A 1 87 ? -9.125 23.234 24.547 1 97.62 87 CYS A N 1
ATOM 691 C CA . CYS A 1 87 ? -10.023 22.156 24.953 1 97.62 87 CYS A CA 1
ATOM 692 C C . CYS A 1 87 ? -9.633 21.609 26.312 1 97.62 87 CYS A C 1
ATOM 694 O O . CYS A 1 87 ? -8.539 21.078 26.484 1 97.62 87 CYS A O 1
ATOM 696 N N . ASP A 1 88 ? -10.586 21.625 27.234 1 97.81 88 ASP A N 1
ATOM 697 C CA . ASP A 1 88 ? -10.281 21.188 28.594 1 97.81 88 ASP A CA 1
ATOM 698 C C . ASP A 1 88 ? -10.656 19.734 28.812 1 97.81 88 ASP A C 1
ATOM 700 O O . ASP A 1 88 ? -10.227 19.109 29.781 1 97.81 88 ASP A O 1
ATOM 704 N N . ASP A 1 89 ? -11.453 19.125 27.938 1 97.31 89 ASP A N 1
ATOM 705 C CA . ASP A 1 89 ? -11.914 17.766 28.203 1 97.31 89 ASP A CA 1
ATOM 706 C C . ASP A 1 89 ? -11.578 16.844 27.031 1 97.31 89 ASP A C 1
ATOM 708 O O . ASP A 1 89 ? -12.164 15.773 26.891 1 97.31 89 ASP A O 1
ATOM 712 N N . CYS A 1 90 ? -10.719 17.328 26.094 1 97.31 90 CYS A N 1
ATOM 713 C CA . CYS A 1 90 ? -10.227 16.469 25.016 1 97.31 90 CYS A CA 1
ATOM 714 C C . CYS A 1 90 ? -9.148 15.523 25.531 1 97.31 90 CYS A C 1
ATOM 716 O O . CYS A 1 90 ? -8.18 15.961 26.172 1 97.31 90 CYS A O 1
ATOM 718 N N . MET A 1 91 ? -9.242 14.289 25.25 1 97.12 91 MET A N 1
ATOM 719 C CA . MET A 1 91 ? -8.383 13.266 25.844 1 97.12 91 MET A CA 1
ATOM 720 C C . MET A 1 91 ? -7.23 12.914 24.922 1 97.12 91 MET A C 1
ATOM 722 O O . MET A 1 91 ? -7.391 12.922 23.688 1 97.12 91 MET A O 1
ATOM 726 N N . GLY A 1 92 ? -6.105 12.586 25.531 1 97.31 92 GLY A N 1
ATOM 727 C CA . GLY A 1 92 ? -5.039 11.914 24.812 1 97.31 92 GLY A CA 1
ATOM 728 C C . GLY A 1 92 ? -5.266 10.414 24.672 1 97.31 92 GLY A C 1
ATOM 729 O O . GLY A 1 92 ? -5.988 9.812 25.469 1 97.31 92 GLY A O 1
ATOM 730 N N . TRP A 1 93 ? -4.73 9.844 23.656 1 97.19 93 TRP A N 1
ATOM 731 C CA . TRP A 1 93 ? -4.77 8.414 23.359 1 97.19 93 TRP A CA 1
ATOM 732 C C . TRP A 1 93 ? -3.488 7.961 22.672 1 97.19 93 TRP A C 1
ATOM 734 O O . TRP A 1 93 ? -3.086 8.531 21.656 1 97.19 93 TRP A O 1
ATOM 744 N N . GLU A 1 94 ? -2.844 6.992 23.219 1 95.88 94 GLU A N 1
ATOM 745 C CA . GLU A 1 94 ? -1.577 6.512 22.672 1 95.88 94 GLU A CA 1
ATOM 746 C C . GLU A 1 94 ? -1.568 4.992 22.562 1 95.88 94 GLU A C 1
ATOM 748 O O . GLU A 1 94 ? -2.09 4.293 23.422 1 95.88 94 GLU A O 1
ATOM 753 N N . VAL A 1 95 ? -1.033 4.523 21.484 1 96.81 95 VAL A N 1
ATOM 754 C CA . VAL A 1 95 ? -0.829 3.092 21.297 1 96.81 95 VAL A CA 1
ATOM 755 C C . VAL A 1 95 ? 0.546 2.689 21.828 1 96.81 95 VAL A C 1
ATOM 757 O O . VAL A 1 95 ? 1.553 3.324 21.5 1 96.81 95 VAL A O 1
ATOM 760 N N . LYS A 1 96 ? 0.553 1.687 22.609 1 97.06 96 LYS A N 1
ATOM 761 C CA . LYS A 1 96 ? 1.818 1.145 23.094 1 97.06 96 LYS A CA 1
ATOM 762 C C . LYS A 1 96 ? 2.242 -0.075 22.281 1 97.06 96 LYS A C 1
ATOM 764 O O . LYS A 1 96 ? 3.438 -0.32 22.109 1 97.06 96 LYS A O 1
ATOM 769 N N . SER A 1 97 ? 1.29 -0.853 21.906 1 97.94 97 SER A N 1
ATOM 770 C CA . SER A 1 97 ? 1.514 -2.029 21.078 1 97.94 97 SER A CA 1
ATOM 771 C C . SER A 1 97 ? 0.197 -2.607 20.578 1 97.94 97 SER A C 1
ATOM 773 O O . SER A 1 97 ? -0.835 -2.488 21.234 1 97.94 97 SER A O 1
ATOM 775 N N . PHE A 1 98 ? 0.259 -3.221 19.422 1 98.44 98 PHE A N 1
ATOM 776 C CA . PHE A 1 98 ? -0.915 -3.961 18.969 1 98.44 98 PHE A CA 1
ATOM 777 C C . PHE A 1 98 ? -0.527 -5.02 17.953 1 98.44 98 PHE A C 1
ATOM 779 O O . PHE A 1 98 ? 0.55 -4.949 17.359 1 98.44 98 PHE A O 1
ATOM 786 N N . ASN A 1 99 ? -1.334 -5.973 17.766 1 98.5 99 ASN A N 1
ATOM 787 C CA . ASN A 1 99 ? -1.214 -7.031 16.766 1 98.5 99 ASN A CA 1
ATOM 788 C C . ASN A 1 99 ? -2.574 -7.625 16.422 1 98.5 99 ASN A C 1
ATOM 790 O O . ASN A 1 99 ? -3.432 -7.785 17.297 1 98.5 99 ASN A O 1
ATOM 794 N N . VAL A 1 100 ? -2.85 -7.852 15.164 1 98.69 100 VAL A N 1
ATOM 795 C CA . VAL A 1 100 ? -4.074 -8.477 14.68 1 98.69 100 VAL A CA 1
ATOM 796 C C . VAL A 1 100 ? -3.729 -9.57 13.664 1 98.69 100 VAL A C 1
ATOM 798 O O . VAL A 1 100 ? -3.07 -9.305 12.656 1 98.69 100 VAL A O 1
ATOM 801 N N . GLU A 1 101 ? -4.148 -10.812 13.898 1 98.62 101 GLU A N 1
ATOM 802 C CA . GLU A 1 101 ? -3.791 -11.961 13.078 1 98.62 101 GLU A CA 1
ATOM 803 C C . GLU A 1 101 ? -4.965 -12.93 12.938 1 98.62 101 GLU A C 1
ATOM 805 O O . GLU A 1 101 ? -5.77 -13.07 13.859 1 98.62 101 GLU A O 1
ATOM 810 N N . MET A 1 102 ? -5.094 -13.492 11.797 1 98 102 MET A N 1
ATOM 811 C CA . MET A 1 102 ? -5.941 -14.672 11.633 1 98 102 MET A CA 1
ATOM 812 C C . MET A 1 102 ? -5.156 -15.953 11.875 1 98 102 MET A C 1
ATOM 814 O O . MET A 1 102 ? -4.125 -16.188 11.242 1 98 102 MET A O 1
ATOM 818 N N . ILE A 1 103 ? -5.66 -16.797 12.727 1 96.69 103 ILE A N 1
ATOM 819 C CA . ILE A 1 103 ? -4.871 -17.984 13.078 1 96.69 103 ILE A CA 1
ATOM 820 C C . ILE A 1 103 ? -5.551 -19.234 12.531 1 96.69 103 ILE A C 1
ATOM 822 O O . ILE A 1 103 ? -4.949 -20.312 12.5 1 96.69 103 ILE A O 1
ATOM 826 N N . GLU A 1 104 ? -6.816 -19.109 12.109 1 94.5 104 GLU A N 1
ATOM 827 C CA . GLU A 1 104 ? -7.566 -20.125 11.375 1 94.5 104 GLU A CA 1
ATOM 828 C C . GLU A 1 104 ? -8.375 -19.516 10.242 1 94.5 104 GLU A C 1
ATOM 830 O O . GLU A 1 104 ? -8.875 -18.391 10.367 1 94.5 104 GLU A O 1
ATOM 835 N N . PRO A 1 105 ? -8.523 -20.234 9.188 1 92 105 PRO A N 1
ATOM 836 C CA . PRO A 1 105 ? -8.078 -21.594 8.867 1 92 105 PRO A CA 1
ATOM 837 C C . PRO A 1 105 ? -6.578 -21.688 8.602 1 92 105 PRO A C 1
ATOM 839 O O . PRO A 1 105 ? -5.996 -22.766 8.703 1 92 105 PRO A O 1
ATOM 842 N N . ALA A 1 106 ? -5.988 -20.609 8.156 1 91.75 106 ALA A N 1
ATOM 843 C CA . ALA A 1 106 ? -4.543 -20.484 7.977 1 91.75 106 ALA A CA 1
ATOM 844 C C . ALA A 1 106 ? -4.051 -19.141 8.5 1 91.75 106 ALA A C 1
ATOM 846 O O . ALA A 1 106 ? -4.828 -18.188 8.625 1 91.75 106 ALA A O 1
ATOM 847 N N . TYR A 1 107 ? -2.766 -19.109 8.742 1 94.69 107 TYR A N 1
ATOM 848 C CA . TYR A 1 107 ? -2.195 -17.875 9.281 1 94.69 107 TYR A CA 1
ATOM 849 C C . TYR A 1 107 ? -2.256 -16.75 8.258 1 94.69 107 TYR A C 1
ATOM 851 O O . TYR A 1 107 ? -1.971 -16.953 7.078 1 94.69 107 TYR A O 1
ATOM 859 N N . MET A 1 108 ? -2.627 -15.617 8.695 1 96.38 108 MET A N 1
ATOM 860 C CA . MET A 1 108 ? -2.553 -14.375 7.926 1 96.38 108 MET A CA 1
ATOM 861 C C . MET A 1 108 ? -2.299 -13.188 8.844 1 96.38 108 MET A C 1
ATOM 863 O O . MET A 1 108 ? -3.02 -12.984 9.82 1 96.38 108 MET A O 1
ATOM 867 N N . LYS A 1 109 ? -1.258 -12.508 8.57 1 97.12 109 LYS A N 1
ATOM 868 C CA . LYS A 1 109 ? -1.111 -11.211 9.219 1 97.12 109 LYS A CA 1
ATOM 869 C C . LYS A 1 109 ? -2.135 -10.211 8.688 1 97.12 109 LYS A C 1
ATOM 871 O O . LYS A 1 109 ? -2.172 -9.93 7.484 1 97.12 109 LYS A O 1
ATOM 876 N N . ILE A 1 110 ? -2.988 -9.719 9.547 1 97.75 110 ILE A N 1
ATOM 877 C CA . ILE A 1 110 ? -3.949 -8.711 9.125 1 97.75 110 ILE A CA 1
ATOM 878 C C . ILE A 1 110 ? -3.297 -7.328 9.172 1 97.75 110 ILE A C 1
ATOM 880 O O . ILE A 1 110 ? -2.713 -6.945 10.188 1 97.75 110 ILE A O 1
ATOM 884 N N . HIS A 1 111 ? -3.287 -6.688 8.023 1 95.75 111 HIS A N 1
ATOM 885 C CA . HIS A 1 111 ? -2.807 -5.309 7.992 1 95.75 111 HIS A CA 1
ATOM 886 C C . HIS A 1 111 ? -3.799 -4.363 8.656 1 95.75 111 HIS A C 1
ATOM 888 O O . HIS A 1 111 ? -4.848 -4.055 8.086 1 95.75 111 HIS A O 1
ATOM 894 N N . ALA A 1 112 ? -3.475 -3.926 9.844 1 97.19 112 ALA A N 1
ATOM 895 C CA . ALA A 1 112 ? -4.445 -3.236 10.688 1 97.19 112 ALA A CA 1
ATOM 896 C C . ALA A 1 112 ? -3.797 -2.064 11.422 1 97.19 112 ALA A C 1
ATOM 898 O O . ALA A 1 112 ? -2.572 -2.006 11.555 1 97.19 112 ALA A O 1
ATOM 899 N N . TYR A 1 113 ? -4.621 -1.159 11.805 1 97.56 113 TYR A N 1
ATOM 900 C CA . TYR A 1 113 ? -4.32 -0.097 12.758 1 97.56 113 TYR A CA 1
ATOM 901 C C . TYR A 1 113 ? -5.547 0.247 13.594 1 97.56 113 TYR A C 1
ATOM 903 O O . TYR A 1 113 ? -6.664 0.302 13.078 1 97.56 113 TYR A O 1
ATOM 911 N N . PRO A 1 114 ? -5.379 0.439 14.883 1 97.94 114 PRO A N 1
ATOM 912 C CA . PRO A 1 114 ? -6.555 0.778 15.688 1 97.94 114 PRO A CA 1
ATOM 913 C C . PRO A 1 114 ? -7.055 2.199 15.438 1 97.94 114 PRO A C 1
ATOM 915 O O . PRO A 1 114 ? -6.254 3.102 15.172 1 97.94 114 PRO A O 1
ATOM 918 N N . TYR A 1 115 ? -8.352 2.367 15.492 1 96.94 115 TYR A N 1
ATOM 919 C CA . TYR A 1 115 ? -8.93 3.705 15.523 1 96.94 115 TYR A CA 1
ATOM 920 C C . TYR A 1 115 ? -8.602 4.41 16.828 1 96.94 115 TYR A C 1
ATOM 922 O O . TYR A 1 115 ? -8.578 3.779 17.891 1 96.94 115 TYR A O 1
ATOM 930 N N . ALA A 1 116 ? -8.391 5.711 16.734 1 96.88 116 ALA A N 1
ATOM 931 C CA . ALA A 1 116 ? -8.062 6.48 17.922 1 96.88 116 ALA A CA 1
ATOM 932 C C . ALA A 1 116 ? -9.211 6.449 18.938 1 96.88 116 ALA A C 1
ATOM 934 O O . ALA A 1 116 ? -10.383 6.379 18.547 1 96.88 116 ALA A O 1
ATOM 935 N N . TRP A 1 117 ? -8.867 6.434 20.234 1 96.5 117 TRP A N 1
ATOM 936 C CA . TRP A 1 117 ? -9.727 6.543 21.406 1 96.5 117 TRP A CA 1
ATOM 937 C C . TRP A 1 117 ? -10.586 5.297 21.562 1 96.5 117 TRP A C 1
ATOM 939 O O . TRP A 1 117 ? -11.688 5.367 22.109 1 96.5 117 TRP A O 1
ATOM 949 N N . THR A 1 118 ? -10.227 4.176 21 1 96.25 118 THR A N 1
ATOM 950 C CA . THR A 1 118 ? -10.82 2.889 21.328 1 96.25 118 THR A CA 1
ATOM 951 C C . THR A 1 118 ? -10.172 2.297 22.578 1 96.25 118 THR A C 1
ATOM 953 O O . THR A 1 118 ? -9.078 2.709 22.969 1 96.25 118 THR A O 1
ATOM 956 N N . GLU A 1 119 ? -10.805 1.4 23.188 1 96.44 119 GLU A N 1
ATOM 957 C CA . GLU A 1 119 ? -10.305 0.805 24.422 1 96.44 119 GLU A CA 1
ATOM 958 C C . GLU A 1 119 ? -9.211 -0.223 24.141 1 96.44 119 GLU A C 1
ATOM 960 O O . GLU A 1 119 ? -9.141 -0.768 23.031 1 96.44 119 GLU A O 1
ATOM 965 N N . SER A 1 120 ? -8.383 -0.417 25.125 1 97.62 120 SER A N 1
ATOM 966 C CA . SER A 1 120 ? -7.406 -1.497 25.078 1 97.62 120 SER A CA 1
ATOM 967 C C . SER A 1 120 ? -8.078 -2.859 25.203 1 97.62 120 SER A C 1
ATOM 969 O O . SER A 1 120 ? -9.219 -2.955 25.672 1 97.62 120 SER A O 1
ATOM 971 N N . SER A 1 121 ? -7.398 -3.836 24.766 1 98.19 121 SER A N 1
ATOM 972 C CA . SER A 1 121 ? -7.887 -5.191 25 1 98.19 121 SER A CA 1
ATOM 973 C C . SER A 1 121 ? -7.418 -5.723 26.344 1 98.19 121 SER A C 1
ATOM 975 O O . SER A 1 121 ? -6.453 -5.215 26.922 1 98.19 121 SER A O 1
ATOM 977 N N . ASN A 1 122 ? -8.148 -6.672 26.875 1 96.69 122 ASN A N 1
ATOM 978 C CA . ASN A 1 122 ? -7.688 -7.414 28.047 1 96.69 122 ASN A CA 1
ATOM 979 C C . ASN A 1 122 ? -6.684 -8.5 27.656 1 96.69 122 ASN A C 1
ATOM 981 O O . ASN A 1 122 ? -7.031 -9.68 27.609 1 96.69 122 ASN A O 1
ATOM 985 N N . GLY A 1 123 ? -5.465 -8.07 27.438 1 97.25 123 GLY A N 1
ATOM 986 C CA . GLY A 1 123 ? -4.449 -8.992 26.953 1 97.25 123 GLY A CA 1
ATOM 987 C C . GLY A 1 123 ? -4.727 -9.5 25.562 1 97.25 123 GLY A C 1
ATOM 988 O O . GLY A 1 123 ? -5.379 -8.82 24.766 1 97.25 123 GLY A O 1
ATOM 989 N N . VAL A 1 124 ? -4.078 -10.633 25.219 1 98.12 124 VAL A N 1
ATOM 990 C CA . VAL A 1 124 ? -4.289 -11.273 23.938 1 98.12 124 VAL A CA 1
ATOM 991 C C . VAL A 1 124 ? -5.66 -11.945 23.906 1 98.12 124 VAL A C 1
ATOM 993 O O . VAL A 1 124 ? -6.004 -12.695 24.828 1 98.12 124 VAL A O 1
ATOM 996 N N . GLN A 1 125 ? -6.445 -11.648 22.938 1 98.62 125 GLN A N 1
ATOM 997 C CA . GLN A 1 125 ? -7.789 -12.188 22.766 1 98.62 125 GLN A CA 1
ATOM 998 C C . GLN A 1 125 ? -7.895 -13.023 21.5 1 98.62 125 GLN A C 1
ATOM 1000 O O . GLN A 1 125 ? -7.223 -12.734 20.5 1 98.62 125 GLN A O 1
ATOM 1005 N N . ILE A 1 126 ? -8.664 -14.078 21.547 1 98.62 126 ILE A N 1
ATOM 1006 C CA . ILE A 1 126 ? -8.992 -14.898 20.391 1 98.62 126 ILE A CA 1
ATOM 1007 C C . ILE A 1 126 ? -10.508 -15.039 20.266 1 98.62 126 ILE A C 1
ATOM 1009 O O . ILE A 1 126 ? -11.195 -15.336 21.25 1 98.62 126 ILE A O 1
ATOM 1013 N N . GLY A 1 127 ? -11.039 -14.719 19.125 1 98.12 127 GLY A N 1
ATOM 1014 C CA . GLY A 1 127 ? -12.477 -14.836 18.938 1 98.12 127 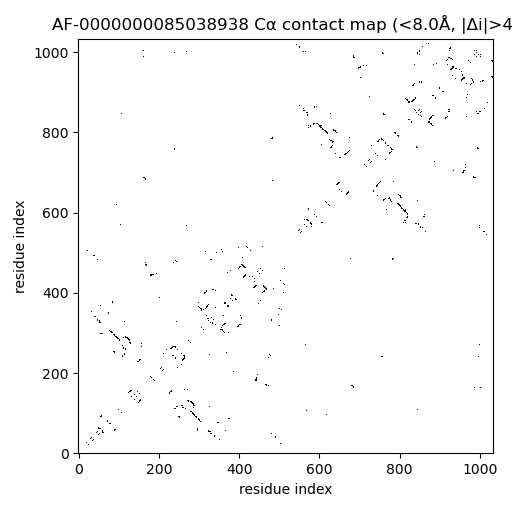GLY A CA 1
ATOM 1015 C C . GLY A 1 127 ? -12.852 -15.25 17.516 1 98.12 127 GLY A C 1
ATOM 1016 O O . GLY A 1 127 ? -12.078 -15.039 16.578 1 98.12 127 GLY A O 1
ATOM 1017 N N . ASP A 1 128 ? -14.062 -15.812 17.438 1 97.69 128 ASP A N 1
ATOM 1018 C CA . ASP A 1 128 ? -14.633 -16.109 16.125 1 97.69 128 ASP A CA 1
ATOM 1019 C C . ASP A 1 128 ? -15.156 -14.852 15.445 1 97.69 128 ASP A C 1
ATOM 1021 O O . ASP A 1 128 ? -15.57 -13.906 16.125 1 97.69 128 ASP A O 1
ATOM 1025 N N . MET A 1 129 ? -15.172 -14.93 14.125 1 97.81 129 MET A N 1
ATOM 1026 C CA . MET A 1 129 ? -15.578 -13.734 13.398 1 97.81 129 MET A CA 1
ATOM 1027 C C . MET A 1 129 ? -17.031 -13.836 12.953 1 97.81 129 MET A C 1
ATOM 1029 O O . MET A 1 129 ? -17.484 -14.898 12.508 1 97.81 129 MET A O 1
ATOM 1033 N N . VAL A 1 130 ? -17.719 -12.781 13.086 1 97.19 130 VAL A N 1
ATOM 1034 C CA . VAL A 1 130 ? -19.031 -12.602 12.461 1 97.19 130 VAL A CA 1
ATOM 1035 C C . VAL A 1 130 ? -19.016 -11.336 11.602 1 97.19 130 VAL A C 1
ATOM 1037 O O . VAL A 1 130 ? -18.156 -10.477 11.766 1 97.19 130 VAL A O 1
ATOM 1040 N N . TRP A 1 131 ? -19.938 -11.305 10.633 1 97.44 131 TRP A N 1
ATOM 1041 C CA . TRP A 1 131 ? -19.984 -10.164 9.719 1 97.44 131 TRP A CA 1
ATOM 1042 C C . TRP A 1 131 ? -21.328 -9.461 9.812 1 97.44 131 TRP A C 1
ATOM 1044 O O . TRP A 1 131 ? -22.391 -10.102 9.75 1 97.44 131 TRP A O 1
ATOM 1054 N N . ILE A 1 132 ? -21.266 -8.164 10.078 1 97.56 132 ILE A N 1
ATOM 1055 C CA . ILE A 1 132 ? -22.438 -7.293 10.047 1 97.56 132 ILE A CA 1
ATOM 1056 C C . ILE A 1 132 ? -22.266 -6.25 8.945 1 97.56 132 ILE A C 1
ATOM 1058 O O . ILE A 1 132 ? -21.5 -5.293 9.094 1 97.56 132 ILE A O 1
ATOM 1062 N N . GLU A 1 133 ? -22.984 -6.375 7.926 1 95.19 133 GLU A N 1
ATOM 1063 C CA . GLU A 1 133 ? -22.812 -5.52 6.754 1 95.19 133 GLU A CA 1
ATOM 1064 C C . GLU A 1 133 ? -23.391 -4.125 7 1 95.19 133 GLU A C 1
ATOM 1066 O O . GLU A 1 133 ? -22.734 -3.119 6.727 1 95.19 133 GLU A O 1
ATOM 1071 N N . ASN A 1 134 ? -24.703 -4.129 7.457 1 93.94 134 ASN A N 1
ATOM 1072 C CA . ASN A 1 134 ? -25.391 -2.877 7.742 1 93.94 134 ASN A CA 1
ATOM 1073 C C . ASN A 1 134 ? -25.625 -2.684 9.242 1 93.94 134 ASN A C 1
ATOM 1075 O O . ASN A 1 134 ? -26.25 -3.516 9.891 1 93.94 134 ASN A O 1
ATOM 1079 N N . TYR A 1 135 ? -25.094 -1.6 9.711 1 93.69 135 TYR A N 1
ATOM 1080 C CA . TYR A 1 135 ? -25.203 -1.393 11.148 1 93.69 135 TYR A CA 1
ATOM 1081 C C . TYR A 1 135 ? -25.734 0.004 11.461 1 93.69 135 TYR A C 1
ATOM 1083 O O . TYR A 1 135 ? -25.562 0.506 12.57 1 93.69 135 TYR A O 1
ATOM 1091 N N . SER A 1 136 ? -26.344 0.629 10.453 1 90 136 SER A N 1
ATOM 1092 C CA . SER A 1 136 ? -26.891 1.971 10.648 1 90 136 SER A CA 1
ATOM 1093 C C . SER A 1 136 ? -28.188 1.932 11.43 1 90 136 SER A C 1
ATOM 1095 O O . SER A 1 136 ? -28.516 2.863 12.172 1 90 136 SER A O 1
ATOM 1097 N N . ASP A 1 137 ? -28.984 0.899 11.25 1 93.81 137 ASP A N 1
ATOM 1098 C CA . ASP A 1 137 ? -30.234 0.692 11.992 1 93.81 137 ASP A CA 1
ATOM 1099 C C . ASP A 1 137 ? -30 -0.191 13.211 1 93.81 137 ASP A C 1
ATOM 1101 O O . ASP A 1 137 ? -30.078 -1.418 13.125 1 93.81 137 ASP A O 1
ATOM 1105 N N . ILE A 1 138 ? -29.875 0.443 14.32 1 94.94 138 ILE A N 1
ATOM 1106 C CA . ILE A 1 138 ? -29.469 -0.248 15.539 1 94.94 138 ILE A CA 1
ATOM 1107 C C . ILE A 1 138 ? -30.562 -1.232 15.961 1 94.94 138 ILE A C 1
ATOM 1109 O O . ILE A 1 138 ? -30.266 -2.305 16.484 1 94.94 138 ILE A O 1
ATOM 1113 N N . GLU A 1 139 ? -31.781 -0.883 15.656 1 96.38 139 GLU A N 1
ATOM 1114 C CA . GLU A 1 139 ? -32.875 -1.782 16.031 1 96.38 139 GLU A CA 1
ATOM 1115 C C . GLU A 1 139 ? -32.844 -3.061 15.203 1 96.38 139 GLU A C 1
ATOM 1117 O O . GLU A 1 139 ? -33.062 -4.152 15.727 1 96.38 139 GLU A O 1
ATOM 1122 N N . ALA A 1 140 ? -32.594 -2.873 13.992 1 96.94 140 ALA A N 1
ATOM 1123 C CA . ALA A 1 140 ? -32.438 -4.039 13.125 1 96.94 140 ALA A CA 1
ATOM 1124 C C . ALA A 1 140 ? -31.281 -4.91 13.547 1 96.94 140 ALA A C 1
ATOM 1126 O O . ALA A 1 140 ? -31.359 -6.141 13.516 1 96.94 140 ALA A O 1
ATOM 1127 N N . VAL A 1 141 ? -30.172 -4.309 13.953 1 97.56 141 VAL A N 1
ATOM 1128 C CA . VAL A 1 141 ? -28.984 -5.035 14.391 1 97.56 141 VAL A CA 1
ATOM 1129 C C . VAL A 1 141 ? -29.281 -5.82 15.656 1 97.56 141 VAL A C 1
ATOM 1131 O O . VAL A 1 141 ? -28.938 -6.996 15.766 1 97.56 141 VAL A O 1
ATOM 1134 N N . LYS A 1 142 ? -29.984 -5.176 16.562 1 97.44 142 LYS A N 1
ATOM 1135 C CA . LYS A 1 142 ? -30.328 -5.832 17.828 1 97.44 142 LYS A CA 1
ATOM 1136 C C . LYS A 1 142 ? -31.219 -7.043 17.578 1 97.44 142 LYS A C 1
ATOM 1138 O O . LYS A 1 142 ? -31.031 -8.094 18.203 1 97.44 142 LYS A O 1
ATOM 1143 N N . LYS A 1 143 ? -32.156 -6.867 16.734 1 97.75 143 LYS A N 1
ATOM 1144 C CA . LYS A 1 143 ? -33.062 -7.957 16.422 1 97.75 143 LYS A CA 1
ATOM 1145 C C . LYS A 1 143 ? -32.312 -9.172 15.898 1 97.75 143 LYS A C 1
ATOM 1147 O O . LYS A 1 143 ? -32.656 -10.312 16.234 1 97.75 143 LYS A O 1
ATOM 1152 N N . GLU A 1 144 ? -31.312 -8.93 15.195 1 97.44 144 GLU A N 1
ATOM 1153 C CA . GLU A 1 144 ? -30.609 -10.016 14.523 1 97.44 144 GLU A CA 1
ATOM 1154 C C . GLU A 1 144 ? -29.5 -10.586 15.398 1 97.44 144 GLU A C 1
ATOM 1156 O O . GLU A 1 144 ? -29.25 -11.797 15.375 1 97.44 144 GLU A O 1
ATOM 1161 N N . TRP A 1 145 ? -28.844 -9.781 16.234 1 97.69 145 TRP A N 1
ATOM 1162 C CA . TRP A 1 145 ? -27.547 -10.203 16.781 1 97.69 145 TRP A CA 1
ATOM 1163 C C . TRP A 1 145 ? -27.578 -10.25 18.297 1 97.69 145 TRP A C 1
ATOM 1165 O O . TRP A 1 145 ? -26.641 -10.711 18.938 1 97.69 145 TRP A O 1
ATOM 1175 N N . ALA A 1 146 ? -28.688 -9.758 18.891 1 98 146 ALA A N 1
ATOM 1176 C CA . ALA A 1 146 ? -28.766 -9.789 20.344 1 98 146 ALA A CA 1
ATOM 1177 C C . ALA A 1 146 ? -28.516 -11.195 20.875 1 98 146 ALA A C 1
ATOM 1179 O O . ALA A 1 146 ? -29.094 -12.172 20.375 1 98 146 ALA A O 1
ATOM 1180 N N . GLY A 1 147 ? -27.547 -11.297 21.781 1 98.25 147 GLY A N 1
ATOM 1181 C CA . GLY A 1 147 ? -27.25 -12.555 22.453 1 98.25 147 GLY A CA 1
ATOM 1182 C C . GLY A 1 147 ? -26.281 -13.422 21.656 1 98.25 147 GLY A C 1
ATOM 1183 O O . GLY A 1 147 ? -25.953 -14.531 22.094 1 98.25 147 GLY A O 1
ATOM 1184 N N . LYS A 1 148 ? -25.703 -12.891 20.594 1 97.88 148 LYS A N 1
ATOM 1185 C CA . LYS A 1 148 ? -24.922 -13.758 19.719 1 97.88 148 LYS A CA 1
ATOM 1186 C C . LYS A 1 148 ? -23.484 -13.266 19.594 1 97.88 148 LYS A C 1
ATOM 1188 O O . LYS A 1 148 ? -22.672 -13.875 18.891 1 97.88 148 LYS A O 1
ATOM 1193 N N . LEU A 1 149 ? -23.047 -12.25 20.297 1 98.38 149 LEU A N 1
ATOM 1194 C CA . LEU A 1 149 ? -21.812 -11.562 19.938 1 98.38 149 LEU A CA 1
ATOM 1195 C C . LEU A 1 149 ? -20.75 -11.75 21.016 1 98.38 149 LEU A C 1
ATOM 1197 O O . LEU A 1 149 ? -19.625 -11.297 20.875 1 98.38 149 LEU A O 1
ATOM 1201 N N . GLU A 1 150 ? -21.078 -12.484 22.125 1 98.5 150 GLU A N 1
ATOM 1202 C CA . GLU A 1 150 ? -20.109 -12.703 23.188 1 98.5 150 GLU A CA 1
ATOM 1203 C C . GLU A 1 150 ? -18.859 -13.406 22.656 1 98.5 150 GLU A C 1
ATOM 1205 O O . GLU A 1 150 ? -18.969 -14.461 22.031 1 98.5 150 GLU A O 1
ATOM 1210 N N . GLY A 1 151 ? -17.766 -12.82 22.828 1 98.25 151 GLY A N 1
ATOM 1211 C CA . GLY A 1 151 ? -16.5 -13.445 22.453 1 98.25 151 GLY A CA 1
ATOM 1212 C C . GLY A 1 151 ? -16.203 -13.359 20.969 1 98.25 151 GLY A C 1
ATOM 1213 O O . GLY A 1 151 ? -15.328 -14.062 20.469 1 98.25 151 GLY A O 1
ATOM 1214 N N . LYS A 1 152 ? -16.969 -12.492 20.25 1 98.31 152 LYS A N 1
ATOM 1215 C CA . LYS A 1 152 ? -16.797 -12.43 18.812 1 98.31 152 LYS A CA 1
ATOM 1216 C C . LYS A 1 152 ? -16 -11.203 18.391 1 98.31 152 LYS A C 1
ATOM 1218 O O . LYS A 1 152 ? -15.992 -10.195 19.094 1 98.31 152 LYS A O 1
ATOM 1223 N N . THR A 1 153 ? -15.203 -11.359 17.359 1 98.56 153 THR A N 1
ATOM 1224 C CA . THR A 1 153 ? -14.711 -10.227 16.578 1 98.56 153 THR A CA 1
ATOM 1225 C C . THR A 1 153 ? -15.68 -9.891 15.445 1 98.56 153 THR A C 1
ATOM 1227 O O . THR A 1 153 ? -16.031 -10.758 14.641 1 98.56 153 THR A O 1
ATOM 1230 N N . VAL A 1 154 ? -16.125 -8.68 15.336 1 98.5 154 VAL A N 1
ATOM 1231 C CA . VAL A 1 154 ? -17.172 -8.297 14.406 1 98.5 154 VAL A CA 1
ATOM 1232 C C . VAL A 1 154 ? -16.578 -7.562 13.211 1 98.5 154 VAL A C 1
ATOM 1234 O O . VAL A 1 154 ? -15.984 -6.488 13.367 1 98.5 154 VAL A O 1
ATOM 1237 N N . LEU A 1 155 ? -16.625 -8.164 12.023 1 98.25 155 LEU A N 1
ATOM 1238 C CA . LEU A 1 155 ? -16.328 -7.492 10.766 1 98.25 155 LEU A CA 1
ATOM 1239 C C . LEU A 1 155 ? -17.516 -6.645 10.312 1 98.25 155 LEU A C 1
ATOM 1241 O O . LEU A 1 155 ? -18.625 -7.152 10.156 1 98.25 155 LEU A O 1
ATOM 1245 N N . ILE A 1 156 ? -17.297 -5.309 10.133 1 97.25 156 ILE A N 1
ATOM 1246 C CA . ILE A 1 156 ? -18.469 -4.48 9.828 1 97.25 156 ILE A CA 1
ATOM 1247 C C . ILE A 1 156 ? -18.266 -3.811 8.469 1 97.25 156 ILE A C 1
ATOM 1249 O O . ILE A 1 156 ? -17.141 -3.494 8.07 1 97.25 156 ILE A O 1
ATOM 1253 N N . GLY A 1 157 ? -19.406 -3.6 7.777 1 95.12 157 GLY A N 1
ATOM 1254 C CA . GLY A 1 157 ? -19.391 -2.838 6.539 1 95.12 157 GLY A CA 1
ATOM 1255 C C . GLY A 1 157 ? -19.453 -3.713 5.301 1 95.12 157 GLY A C 1
ATOM 1256 O O . GLY A 1 157 ? -19.609 -4.934 5.402 1 95.12 157 GLY A O 1
ATOM 1257 N N . SER A 1 158 ? -19.344 -3.041 4.164 1 92.75 158 SER A N 1
ATOM 1258 C CA . SER A 1 158 ? -19.453 -3.734 2.883 1 92.75 158 SER A CA 1
ATOM 1259 C C . SER A 1 158 ? -18.078 -3.945 2.252 1 92.75 158 SER A C 1
ATOM 1261 O O . SER A 1 158 ? -17.141 -3.199 2.533 1 92.75 158 SER A O 1
ATOM 1263 N N . VAL A 1 159 ? -18.016 -4.895 1.376 1 89.62 159 VAL A N 1
ATOM 1264 C CA . VAL A 1 159 ? -16.781 -5.18 0.647 1 89.62 159 VAL A CA 1
ATOM 1265 C C . VAL A 1 159 ? -16.469 -4.027 -0.299 1 89.62 159 VAL A C 1
ATOM 1267 O O . VAL A 1 159 ? -17.344 -3.566 -1.044 1 89.62 159 VAL A O 1
ATOM 1270 N N . PRO A 1 160 ? -15.258 -3.596 -0.195 1 88.75 160 PRO A N 1
ATOM 1271 C CA . PRO A 1 160 ? -14.883 -2.557 -1.157 1 88.75 160 PRO A CA 1
ATOM 1272 C C . PRO A 1 160 ? -14.93 -3.045 -2.604 1 88.75 160 PRO A C 1
ATOM 1274 O O . PRO A 1 160 ? -14.656 -4.219 -2.871 1 88.75 160 PRO A O 1
ATOM 1277 N N . LYS A 1 161 ? -15.266 -2.096 -3.453 1 87.88 161 LYS A N 1
ATOM 1278 C CA . LYS A 1 161 ? -15.203 -2.42 -4.875 1 87.88 161 LYS A CA 1
ATOM 1279 C C . LYS A 1 161 ? -13.773 -2.709 -5.312 1 87.88 161 LYS A C 1
ATOM 1281 O O . LYS A 1 161 ? -12.836 -2.055 -4.855 1 87.88 161 LYS A O 1
ATOM 1286 N N . GLN A 1 162 ? -13.672 -3.652 -6.199 1 87.62 162 GLN A N 1
ATOM 1287 C CA . GLN A 1 162 ? -12.359 -3.986 -6.738 1 87.62 162 GLN A CA 1
ATOM 1288 C C . GLN A 1 162 ? -11.773 -2.811 -7.512 1 87.62 162 GLN A C 1
ATOM 1290 O O . GLN A 1 162 ? -12.461 -2.18 -8.312 1 87.62 162 GLN A O 1
ATOM 1295 N N . ASN A 1 163 ? -10.555 -2.482 -7.242 1 88.12 163 ASN A N 1
ATOM 1296 C CA . ASN A 1 163 ? -9.766 -1.477 -7.953 1 88.12 163 ASN A CA 1
ATOM 1297 C C . ASN A 1 163 ? -8.453 -2.051 -8.469 1 88.12 163 ASN A C 1
ATOM 1299 O O . ASN A 1 163 ? -7.551 -2.348 -7.68 1 88.12 163 ASN A O 1
ATOM 1303 N N . MET A 1 164 ? -8.328 -2.098 -9.781 1 92.25 164 MET A N 1
ATOM 1304 C CA . MET A 1 164 ? -7.156 -2.729 -10.383 1 92.25 164 MET A CA 1
ATOM 1305 C C . MET A 1 164 ? -6.016 -1.726 -10.531 1 92.25 164 MET A C 1
ATOM 1307 O O . MET A 1 164 ? -4.91 -2.092 -10.938 1 92.25 164 MET A O 1
ATOM 1311 N N . LEU A 1 165 ? -6.246 -0.468 -10.25 1 93.06 165 LEU A N 1
ATOM 1312 C CA . LEU A 1 165 ? -5.215 0.564 -10.188 1 93.06 165 LEU A CA 1
ATOM 1313 C C . LEU A 1 165 ? -4.75 0.955 -11.586 1 93.06 165 LEU A C 1
ATOM 1315 O O . LEU A 1 165 ? -3.549 1.118 -11.82 1 93.06 165 LEU A O 1
ATOM 1319 N N . PHE A 1 166 ? -5.699 1.111 -12.523 1 95.69 166 PHE A N 1
ATOM 1320 C CA . PHE A 1 166 ? -5.391 1.537 -13.883 1 95.69 166 PHE A CA 1
ATOM 1321 C C . PHE A 1 166 ? -5.191 3.047 -13.945 1 95.69 166 PHE A C 1
ATOM 1323 O O . PHE A 1 166 ? -4.645 3.566 -14.914 1 95.69 166 PHE A O 1
ATOM 1330 N N . ASP A 1 167 ? -5.617 3.732 -12.93 1 94.75 167 ASP A N 1
ATOM 1331 C CA . ASP A 1 167 ? -5.445 5.18 -12.859 1 94.75 167 ASP A CA 1
ATOM 1332 C C . ASP A 1 167 ? -4.281 5.551 -11.945 1 94.75 167 ASP A C 1
ATOM 1334 O O . ASP A 1 167 ? -4.047 4.895 -10.93 1 94.75 167 ASP A O 1
ATOM 1338 N N . PRO A 1 168 ? -3.574 6.66 -12.297 1 95.06 168 PRO A N 1
ATOM 1339 C CA . PRO A 1 168 ? -2.523 7.117 -11.391 1 95.06 168 PRO A CA 1
ATOM 1340 C C . PRO A 1 168 ? -3.064 7.523 -10.016 1 95.06 168 PRO A C 1
ATOM 1342 O O . PRO A 1 168 ? -4.203 7.984 -9.914 1 95.06 168 PRO A O 1
ATOM 1345 N N . LEU A 1 169 ? -2.201 7.371 -9.062 1 94.19 169 LEU A N 1
ATOM 1346 C CA . LEU A 1 169 ? -2.609 7.719 -7.707 1 94.19 169 LEU A CA 1
ATOM 1347 C C . LEU A 1 169 ? -2.242 9.164 -7.379 1 94.19 169 LEU A C 1
ATOM 1349 O O . LEU A 1 169 ? -2.746 9.727 -6.41 1 94.19 169 LEU A O 1
ATOM 1353 N N . SER A 1 170 ? -1.345 9.742 -8.156 1 96.19 170 SER A N 1
ATOM 1354 C CA . SER A 1 170 ? -0.958 11.141 -8 1 96.19 170 SER A CA 1
ATOM 1355 C C . SER A 1 170 ? -1.304 11.953 -9.242 1 96.19 170 SER A C 1
ATOM 1357 O O . SER A 1 170 ? -1.108 11.484 -10.367 1 96.19 170 SER A O 1
ATOM 1359 N N . THR A 1 171 ? -1.864 13.141 -9 1 97.06 171 THR A N 1
ATOM 1360 C CA . THR A 1 171 ? -2.207 14.016 -10.109 1 97.06 171 THR A CA 1
ATOM 1361 C C . THR A 1 171 ? -1.903 15.477 -9.766 1 97.06 171 THR A C 1
ATOM 1363 O O . THR A 1 171 ? -1.851 15.836 -8.594 1 97.06 171 THR A O 1
ATOM 1366 N N . ARG A 1 172 ? -1.623 16.25 -10.742 1 97.94 172 ARG A N 1
ATOM 1367 C CA . ARG A 1 172 ? -1.619 17.703 -10.672 1 97.94 172 ARG A CA 1
ATOM 1368 C C . ARG A 1 172 ? -2.77 18.297 -11.484 1 97.94 172 ARG A C 1
ATOM 1370 O O . ARG A 1 172 ? -3.291 17.656 -12.391 1 97.94 172 ARG A O 1
ATOM 1377 N N . PHE A 1 173 ? -3.223 19.484 -11.102 1 97.62 173 PHE A N 1
ATOM 1378 C CA . PHE A 1 173 ? -4.262 20.141 -11.883 1 97.62 173 PHE A CA 1
ATOM 1379 C C . PHE A 1 173 ? -3.807 20.359 -13.32 1 97.62 173 PHE A C 1
ATOM 1381 O O . PHE A 1 173 ? -2.676 20.781 -13.562 1 97.62 173 PHE A O 1
ATOM 1388 N N . THR A 1 174 ? -4.723 20.062 -14.234 1 96.94 174 THR A N 1
ATOM 1389 C CA . THR A 1 174 ? -4.465 20.375 -15.633 1 96.94 174 THR A CA 1
ATOM 1390 C C . THR A 1 174 ? -4.715 21.844 -15.93 1 96.94 174 THR A C 1
ATOM 1392 O O . THR A 1 174 ? -5.367 22.531 -15.141 1 96.94 174 THR A O 1
ATOM 1395 N N . GLU A 1 175 ? -4.195 22.25 -17.031 1 96.5 175 GLU A N 1
ATOM 1396 C CA . GLU A 1 175 ? -4.473 23.625 -17.453 1 96.5 175 GLU A CA 1
ATOM 1397 C C . GLU A 1 175 ? -5.969 23.844 -17.656 1 96.5 175 GLU A C 1
ATOM 1399 O O . GLU A 1 175 ? -6.488 24.922 -17.344 1 96.5 175 GLU A O 1
ATOM 1404 N N . GLU A 1 176 ? -6.633 22.859 -18.141 1 96.88 176 GLU A N 1
ATOM 1405 C CA . GLU A 1 176 ? -8.07 22.953 -18.375 1 96.88 176 GLU A CA 1
ATOM 1406 C C . GLU A 1 176 ? -8.844 23.125 -17.078 1 96.88 176 GLU A C 1
ATOM 1408 O O . GLU A 1 176 ? -9.766 23.938 -16.984 1 96.88 176 GLU A O 1
ATOM 1413 N N . GLU A 1 177 ? -8.477 22.391 -16.062 1 96.62 177 GLU A N 1
ATOM 1414 C CA . GLU A 1 177 ? -9.125 22.484 -14.758 1 96.62 177 GLU A CA 1
ATOM 1415 C C . GLU A 1 177 ? -8.922 23.875 -14.148 1 96.62 177 GLU A C 1
ATOM 1417 O O . GLU A 1 177 ? -9.875 24.484 -13.641 1 96.62 177 GLU A O 1
ATOM 1422 N N . ILE A 1 178 ? -7.734 24.375 -14.211 1 97.12 178 ILE A N 1
ATOM 1423 C CA . ILE A 1 178 ? -7.391 25.688 -13.641 1 97.12 178 ILE A CA 1
ATOM 1424 C C . ILE A 1 178 ? -8.125 26.781 -14.398 1 97.12 178 ILE A C 1
ATOM 1426 O O . ILE A 1 178 ? -8.703 27.688 -13.789 1 97.12 178 ILE A O 1
ATOM 1430 N N . GLU A 1 179 ? -8.125 26.688 -15.75 1 96.69 179 GLU A N 1
ATOM 1431 C CA . GLU A 1 179 ? -8.805 27.688 -16.562 1 96.69 179 GLU A CA 1
ATOM 1432 C C . GLU A 1 179 ? -10.305 27.703 -16.297 1 96.69 179 GLU A C 1
ATOM 1434 O O . GLU A 1 179 ? -10.938 28.75 -16.266 1 96.69 179 GLU A O 1
ATOM 1439 N N . GLY A 1 180 ? -10.82 26.531 -16.141 1 96 180 GLY A N 1
ATOM 1440 C CA . GLY A 1 180 ? -12.227 26.438 -15.797 1 96 180 GLY A CA 1
ATOM 1441 C C . GLY A 1 180 ? -12.562 27.109 -14.477 1 96 180 GLY A C 1
ATOM 1442 O O . GLY A 1 180 ? -13.562 27.812 -14.375 1 96 180 GLY A O 1
ATOM 1443 N N . ALA A 1 181 ? -11.789 26.906 -13.516 1 95.75 181 ALA A N 1
ATOM 1444 C CA . ALA A 1 181 ? -12.016 27.484 -12.195 1 95.75 181 ALA A CA 1
ATOM 1445 C C . ALA A 1 181 ? -11.852 29 -12.227 1 95.75 181 ALA A C 1
ATOM 1447 O O . ALA A 1 181 ? -12.555 29.734 -11.516 1 95.75 181 ALA A O 1
ATOM 1448 N N . LYS A 1 182 ? -10.945 29.531 -13.031 1 95.38 182 LYS A N 1
ATOM 1449 C CA . LYS A 1 182 ? -10.711 30.969 -13.164 1 95.38 182 LYS A CA 1
ATOM 1450 C C . LYS A 1 182 ? -11.938 31.672 -13.734 1 95.38 182 LYS A C 1
ATOM 1452 O O . LYS A 1 182 ? -12.195 32.844 -13.422 1 95.38 182 LYS A O 1
ATOM 1457 N N . LYS A 1 183 ? -12.633 30.938 -14.531 1 94.81 183 LYS A N 1
ATOM 1458 C CA . LYS A 1 183 ? -13.75 31.547 -15.25 1 94.81 183 LYS A CA 1
ATOM 1459 C C . LYS A 1 183 ? -15.047 31.406 -14.461 1 94.81 183 LYS A C 1
ATOM 1461 O O . LYS A 1 183 ? -16.078 31.938 -14.867 1 94.81 183 LYS A O 1
ATOM 1466 N N . ASP A 1 184 ? -14.945 30.703 -13.375 1 93.69 184 ASP A N 1
ATOM 1467 C CA . ASP A 1 184 ? -16.156 30.578 -12.562 1 93.69 184 ASP A CA 1
ATOM 1468 C C . ASP A 1 184 ? -16.641 31.953 -12.078 1 93.69 184 ASP A C 1
ATOM 1470 O O . ASP A 1 184 ? -15.828 32.812 -11.766 1 93.69 184 ASP A O 1
ATOM 1474 N N . ILE A 1 185 ? -18 32.094 -11.977 1 92.56 185 ILE A N 1
ATOM 1475 C CA . ILE A 1 185 ? -18.547 33.375 -11.578 1 92.56 185 ILE A CA 1
ATOM 1476 C C . ILE A 1 185 ? -19.328 33.219 -10.273 1 92.56 185 ILE A C 1
ATOM 1478 O O . ILE A 1 185 ? -19.828 34.219 -9.727 1 92.56 185 ILE A O 1
ATOM 1482 N N . LEU A 1 186 ? -19.438 31.969 -9.828 1 91.31 186 LEU A N 1
ATOM 1483 C CA . LEU A 1 186 ? -20.125 31.703 -8.57 1 91.31 186 LEU A CA 1
ATOM 1484 C C . LEU A 1 186 ? -19.203 31.078 -7.547 1 91.31 186 LEU A C 1
ATOM 1486 O O . LEU A 1 186 ? -18.375 30.219 -7.895 1 91.31 186 LEU A O 1
ATOM 1490 N N . PRO A 1 187 ? -19.375 31.484 -6.277 1 91 187 PRO A N 1
ATOM 1491 C CA . PRO A 1 187 ? -18.562 30.844 -5.23 1 91 187 PRO A CA 1
ATOM 1492 C C . PRO A 1 187 ? -18.906 29.375 -5.027 1 91 187 PRO A C 1
ATOM 1494 O O . PRO A 1 187 ? -18.016 28.547 -4.824 1 91 187 PRO A O 1
ATOM 1497 N N . ALA A 1 188 ? -20.141 29.094 -5.008 1 91.62 188 ALA A N 1
ATOM 1498 C CA . ALA A 1 188 ? -20.562 27.703 -4.973 1 91.62 188 ALA A CA 1
ATOM 1499 C C . ALA A 1 188 ? -20.594 27.094 -6.375 1 91.62 188 ALA A C 1
ATOM 1501 O O . ALA A 1 188 ? -21.625 27.141 -7.055 1 91.62 188 ALA A O 1
ATOM 1502 N N . SER A 1 189 ? -19.516 26.516 -6.785 1 90.31 189 SER A N 1
ATOM 1503 C CA . SER A 1 189 ? -19.328 26.016 -8.148 1 90.31 189 SER A CA 1
ATOM 1504 C C . SER A 1 189 ? -19.766 24.562 -8.273 1 90.31 189 SER A C 1
ATOM 1506 O O . SER A 1 189 ? -19.531 23.766 -7.379 1 90.31 189 SER A O 1
ATOM 1508 N N . PRO A 1 190 ? -20.312 24.219 -9.422 1 87 190 PRO A N 1
ATOM 1509 C CA . PRO A 1 190 ? -20.641 22.812 -9.688 1 87 190 PRO A CA 1
ATOM 1510 C C . PRO A 1 190 ? -19.406 21.969 -9.961 1 87 190 PRO A C 1
ATOM 1512 O O . PRO A 1 190 ? -19.469 20.734 -9.914 1 87 190 PRO A O 1
ATOM 1515 N N . SER A 1 191 ? -18.297 22.609 -10.312 1 87.56 191 SER A N 1
ATOM 1516 C CA . SER A 1 191 ? -17.047 21.906 -10.57 1 87.56 191 SER A CA 1
ATOM 1517 C C . SER A 1 191 ? -15.906 22.5 -9.75 1 87.56 191 SER A C 1
ATOM 1519 O O . SER A 1 191 ? -14.969 23.062 -10.305 1 87.56 191 SER A O 1
ATOM 1521 N N . PRO A 1 192 ? -15.984 22.219 -8.547 1 90.38 192 PRO A N 1
ATOM 1522 C CA . PRO A 1 192 ? -14.953 22.812 -7.691 1 90.38 192 PRO A CA 1
ATOM 1523 C C . PRO A 1 192 ? -13.594 22.109 -7.832 1 90.38 192 PRO A C 1
ATOM 1525 O O . PRO A 1 192 ? -13.539 20.906 -8.062 1 90.38 192 PRO A O 1
ATOM 1528 N N . LEU A 1 193 ? -12.555 22.812 -7.707 1 91.88 193 LEU A N 1
ATOM 1529 C CA . LEU A 1 193 ? -11.211 22.25 -7.715 1 91.88 193 LEU A CA 1
ATOM 1530 C C . LEU A 1 193 ? -10.93 21.484 -6.43 1 91.88 193 LEU A C 1
ATOM 1532 O O . LEU A 1 193 ? -10.125 20.547 -6.418 1 91.88 193 LEU A O 1
ATOM 1536 N N . GLY A 1 194 ? -11.562 21.938 -5.328 1 88.44 194 GLY A N 1
ATOM 1537 C CA . GLY A 1 194 ? -11.359 21.312 -4.035 1 88.44 194 GLY A CA 1
ATOM 1538 C C . GLY A 1 194 ? -12.656 21 -3.309 1 88.44 194 GLY A C 1
ATOM 1539 O O . GLY A 1 194 ? -13.742 21.172 -3.869 1 88.44 194 GLY A O 1
ATOM 1540 N N . PRO A 1 195 ? -12.5 20.562 -2.039 1 87 195 PRO A N 1
ATOM 1541 C CA . PRO A 1 195 ? -13.688 20.203 -1.257 1 87 195 PRO A CA 1
ATOM 1542 C C . PRO A 1 195 ? -14.609 21.406 -1.021 1 87 195 PRO A C 1
ATOM 1544 O O . PRO A 1 195 ? -14.141 22.516 -0.797 1 87 195 PRO A O 1
ATOM 1547 N N . THR A 1 196 ? -15.945 21.109 -1.122 1 89.19 196 THR A N 1
ATOM 1548 C CA . THR A 1 196 ? -16.906 22.188 -0.951 1 89.19 196 THR A CA 1
ATOM 1549 C C . THR A 1 196 ? -18.188 21.688 -0.304 1 89.19 196 THR A C 1
ATOM 1551 O O . THR A 1 196 ? -18.578 20.531 -0.523 1 89.19 196 THR A O 1
ATOM 1554 N N . SER A 1 197 ? -18.688 22.453 0.511 1 84.12 197 SER A N 1
ATOM 1555 C CA . SER A 1 197 ? -20 22.188 1.083 1 84.12 197 SER A CA 1
ATOM 1556 C C . SER A 1 197 ? -21.078 23.016 0.405 1 84.12 197 SER A C 1
ATOM 1558 O O . SER A 1 197 ? -22.203 23.125 0.913 1 84.12 197 SER A O 1
ATOM 1560 N N . GLY A 1 198 ? -20.641 23.578 -0.678 1 81.31 198 GLY A N 1
ATOM 1561 C CA . GLY A 1 198 ? -21.578 24.469 -1.354 1 81.31 198 GLY A CA 1
ATOM 1562 C C . GLY A 1 198 ? -21.875 25.719 -0.559 1 81.31 198 GLY A C 1
ATOM 1563 O O . GLY A 1 198 ? -20.969 26.438 -0.127 1 81.31 198 GLY A O 1
ATOM 1564 N N . ASN A 1 199 ? -23.172 25.859 -0.262 1 80.88 199 ASN A N 1
ATOM 1565 C CA . ASN A 1 199 ? -23.609 27.078 0.414 1 80.88 199 ASN A CA 1
ATOM 1566 C C . ASN A 1 199 ? -23.812 26.844 1.908 1 80.88 199 ASN A C 1
ATOM 1568 O O . ASN A 1 199 ? -24.281 27.734 2.619 1 80.88 199 ASN A O 1
ATOM 1572 N N . VAL A 1 200 ? -23.406 25.734 2.309 1 82.56 200 VAL A N 1
ATOM 1573 C CA . VAL A 1 200 ? -23.625 25.406 3.715 1 82.56 200 VAL A CA 1
ATOM 1574 C C . VAL A 1 200 ? -22.516 26.031 4.562 1 82.56 200 VAL A C 1
ATOM 1576 O O . VAL A 1 200 ? -21.328 25.891 4.258 1 82.56 200 VAL A O 1
ATOM 1579 N N . ASP A 1 201 ? -22.969 26.719 5.598 1 85.44 201 ASP A N 1
ATOM 1580 C CA . ASP A 1 201 ? -22.031 27.25 6.578 1 85.44 201 ASP A CA 1
ATOM 1581 C C . ASP A 1 201 ? -21.672 26.203 7.621 1 85.44 201 ASP A C 1
ATOM 1583 O O . ASP A 1 201 ? -22.438 25.938 8.555 1 85.44 201 ASP A O 1
ATOM 1587 N N . LEU A 1 202 ? -20.516 25.719 7.559 1 85.94 202 LEU A N 1
ATOM 1588 C CA . LEU A 1 202 ? -20.094 24.594 8.391 1 85.94 202 LEU A CA 1
ATOM 1589 C C . LEU A 1 202 ? -19.969 25.016 9.852 1 85.94 202 LEU A C 1
ATOM 1591 O O . LEU A 1 202 ? -20.25 24.234 10.75 1 85.94 202 LEU A O 1
ATOM 1595 N N . VAL A 1 203 ? -19.531 26.203 10.055 1 89.62 203 VAL A N 1
ATOM 1596 C CA . VAL A 1 203 ? -19.312 26.688 11.422 1 89.62 203 VAL A CA 1
ATOM 1597 C C . VAL A 1 203 ? -20.656 26.922 12.109 1 89.62 203 VAL A C 1
ATOM 1599 O O . VAL A 1 203 ? -20.859 26.5 13.25 1 89.62 203 VAL A O 1
ATOM 1602 N N . ALA A 1 204 ? -21.562 27.453 11.359 1 87.5 204 ALA A N 1
ATOM 1603 C CA . ALA A 1 204 ? -22.891 27.703 11.914 1 87.5 204 ALA A CA 1
ATOM 1604 C C . ALA A 1 204 ? -23.609 26.375 12.203 1 87.5 204 ALA A C 1
ATOM 1606 O O . ALA A 1 204 ? -24.453 26.312 13.102 1 87.5 204 ALA A O 1
ATOM 1607 N N . ASN A 1 205 ? -23.266 25.375 11.492 1 86.12 205 ASN A N 1
ATOM 1608 C CA . ASN A 1 205 ? -23.922 24.078 11.617 1 86.12 205 ASN A CA 1
ATOM 1609 C C . ASN A 1 205 ? -23 23.031 12.242 1 86.12 205 ASN A C 1
ATOM 1611 O O . ASN A 1 205 ? -23.141 21.828 11.992 1 86.12 205 ASN A O 1
ATOM 1615 N N . LYS A 1 206 ? -22.109 23.438 12.914 1 82.56 206 LYS A N 1
ATOM 1616 C CA . LYS A 1 206 ? -21.031 22.578 13.422 1 82.56 206 LYS A CA 1
ATOM 1617 C C . LYS A 1 206 ? -21.609 21.438 14.25 1 82.56 206 LYS A C 1
ATOM 1619 O O . LYS A 1 206 ? -21.125 20.297 14.164 1 82.56 206 LYS A O 1
ATOM 1624 N N . ASP A 1 207 ? -22.594 21.703 15.078 1 79 207 ASP A N 1
ATOM 1625 C CA . ASP A 1 207 ? -23.172 20.672 15.938 1 79 207 ASP A CA 1
ATOM 1626 C C . ASP A 1 207 ? -23.766 19.531 15.109 1 79 207 ASP A C 1
ATOM 1628 O O . ASP A 1 207 ? -23.594 18.359 15.438 1 79 207 ASP A O 1
ATOM 1632 N N . VAL A 1 208 ? -24.391 19.922 14.07 1 76.25 208 VAL A N 1
ATOM 1633 C CA . VAL A 1 208 ? -25.062 18.938 13.227 1 76.25 208 VAL A CA 1
ATOM 1634 C C . VAL A 1 208 ? -24.031 18.203 12.383 1 76.25 208 VAL A C 1
ATOM 1636 O O . VAL A 1 208 ? -24.047 16.969 12.312 1 76.25 208 VAL A O 1
ATOM 1639 N N . VAL A 1 209 ? -23.172 18.922 11.891 1 73.38 209 VAL A N 1
ATOM 1640 C CA . VAL A 1 209 ? -22.219 18.359 10.938 1 73.38 209 VAL A CA 1
ATOM 1641 C C . VAL A 1 209 ? -21.188 17.5 11.68 1 73.38 209 VAL A C 1
ATOM 1643 O O . VAL A 1 209 ? -20.922 16.375 11.273 1 73.38 209 VAL A O 1
ATOM 1646 N N . PHE A 1 210 ? -20.75 17.922 12.758 1 70.94 210 PHE A N 1
ATOM 1647 C CA . PHE A 1 210 ? -19.625 17.234 13.375 1 70.94 210 PHE A CA 1
ATOM 1648 C C . PHE A 1 210 ? -20.109 16.375 14.547 1 70.94 210 PHE A C 1
ATOM 1650 O O . PHE A 1 210 ? -19.844 15.164 14.57 1 70.94 210 PHE A O 1
ATOM 1657 N N . GLU A 1 211 ? -20.922 16.875 15.367 1 70.75 211 GLU A N 1
ATOM 1658 C CA . GLU A 1 211 ? -21.297 16.109 16.547 1 70.75 211 GLU A CA 1
ATOM 1659 C C . GLU A 1 211 ? -22.219 14.945 16.172 1 70.75 211 GLU A C 1
ATOM 1661 O O . GLU A 1 211 ? -21.922 13.797 16.5 1 70.75 211 GLU A O 1
ATOM 1666 N N . LYS A 1 212 ? -23.203 15.242 15.367 1 72.44 212 LYS A N 1
ATOM 1667 C CA . LYS A 1 212 ? -24.141 14.18 15.016 1 72.44 212 LYS A CA 1
ATOM 1668 C C . LYS A 1 212 ? -23.594 13.312 13.891 1 72.44 212 LYS A C 1
ATOM 1670 O O . LYS A 1 212 ? -23.719 12.086 13.914 1 72.44 212 LYS A O 1
ATOM 1675 N N . GLY A 1 213 ? -22.891 13.875 13.07 1 77 213 GLY A N 1
ATOM 1676 C CA . GLY A 1 213 ? -22.359 13.156 11.922 1 77 213 GLY A CA 1
ATOM 1677 C C . GLY A 1 213 ? -21.172 12.273 12.266 1 77 213 GLY A C 1
ATOM 1678 O O . GLY A 1 213 ? -21.094 11.117 11.836 1 77 213 GLY A O 1
ATOM 1679 N N . MET A 1 214 ? -20.391 12.742 13.164 1 78.88 214 MET A N 1
ATOM 1680 C CA . MET A 1 214 ? -19.141 12.039 13.469 1 78.88 214 MET A CA 1
ATOM 1681 C C . MET A 1 214 ? -19.375 10.938 14.5 1 78.88 214 MET A C 1
ATOM 1683 O O . MET A 1 214 ? -18.625 9.961 14.555 1 78.88 214 MET A O 1
ATOM 1687 N N . ARG A 1 215 ? -20.469 10.992 15.281 1 83.69 215 ARG A N 1
ATOM 1688 C CA . ARG A 1 215 ? -20.734 10.031 16.344 1 83.69 215 ARG A CA 1
ATOM 1689 C C . ARG A 1 215 ? -22.031 9.289 16.109 1 83.69 215 ARG A C 1
ATOM 1691 O O . ARG A 1 215 ? -22.75 8.961 17.047 1 83.69 215 ARG A O 1
ATOM 1698 N N . LYS A 1 216 ? -22.328 9.055 14.867 1 83.38 216 LYS A N 1
ATOM 1699 C CA . LYS A 1 216 ? -23.578 8.438 14.469 1 83.38 216 LYS A CA 1
ATOM 1700 C C . LYS A 1 216 ? -23.609 6.961 14.867 1 83.38 216 LYS A C 1
ATOM 1702 O O . LYS A 1 216 ? -24.688 6.367 14.977 1 83.38 216 LYS A O 1
ATOM 1707 N N . ASN A 1 217 ? -22.406 6.391 15.211 1 89.5 217 ASN A N 1
ATOM 1708 C CA . ASN A 1 217 ? -22.344 4.953 15.453 1 89.5 217 ASN A CA 1
ATOM 1709 C C . ASN A 1 217 ? -22.172 4.641 16.938 1 89.5 217 ASN A C 1
ATOM 1711 O O . ASN A 1 217 ? -21.922 3.492 17.312 1 89.5 217 ASN A O 1
ATOM 1715 N N . ASP A 1 218 ? -22.391 5.602 17.828 1 91.25 218 ASP A N 1
ATOM 1716 C CA . ASP A 1 218 ? -22.172 5.414 19.266 1 91.25 218 ASP A CA 1
ATOM 1717 C C . ASP A 1 218 ? -23.094 4.336 19.828 1 91.25 218 ASP A C 1
ATOM 1719 O O . ASP A 1 218 ? -22.672 3.512 20.641 1 91.25 218 ASP A O 1
ATOM 1723 N N . ALA A 1 219 ? -24.344 4.371 19.359 1 92.69 219 ALA A N 1
ATOM 1724 C CA . ALA A 1 219 ? -25.297 3.383 19.859 1 92.69 219 ALA A CA 1
ATOM 1725 C C . ALA A 1 219 ? -24.875 1.972 19.453 1 92.69 219 ALA A C 1
ATOM 1727 O O . ALA A 1 219 ? -25.062 1.023 20.219 1 92.69 219 ALA A O 1
ATOM 1728 N N . PHE A 1 220 ? -24.438 1.823 18.297 1 95.81 220 PHE A N 1
ATOM 1729 C CA . PHE A 1 220 ? -23.953 0.536 17.797 1 95.81 220 PHE A CA 1
ATOM 1730 C C . PHE A 1 220 ? -22.766 0.043 18.625 1 95.81 220 PHE A C 1
ATOM 1732 O O . PHE A 1 220 ? -22.734 -1.123 19.016 1 95.81 220 PHE A O 1
ATOM 1739 N N . TYR A 1 221 ? -21.766 0.963 18.938 1 94.69 221 TYR A N 1
ATOM 1740 C CA . TYR A 1 221 ? -20.609 0.605 19.734 1 94.69 221 TYR A CA 1
ATOM 1741 C C . TYR A 1 221 ? -21.016 0.193 21.156 1 94.69 221 TYR A C 1
ATOM 1743 O O . TYR A 1 221 ? -20.484 -0.768 21.703 1 94.69 221 TYR A O 1
ATOM 1751 N N . ALA A 1 222 ? -21.969 0.909 21.672 1 95.31 222 ALA A N 1
ATOM 1752 C CA . ALA A 1 222 ? -22.469 0.584 23 1 95.31 222 ALA A CA 1
ATOM 1753 C C . ALA A 1 222 ? -23.109 -0.797 23.031 1 95.31 222 ALA A C 1
ATOM 1755 O O . ALA A 1 222 ? -22.906 -1.569 23.969 1 95.31 222 ALA A O 1
ATOM 1756 N N . PHE A 1 223 ? -23.875 -1.114 21.969 1 97.25 223 PHE A N 1
ATOM 1757 C CA . PHE A 1 223 ? -24.547 -2.402 21.844 1 97.25 223 PHE A CA 1
ATOM 1758 C C . PHE A 1 223 ? -23.531 -3.539 21.797 1 97.25 223 PHE A C 1
ATOM 1760 O O . PHE A 1 223 ? -23.672 -4.535 22.516 1 97.25 223 PHE A O 1
ATOM 1767 N N . LEU A 1 224 ? -22.438 -3.354 21.016 1 97.75 224 LEU A N 1
ATOM 1768 C CA . LEU A 1 224 ? -21.422 -4.387 20.891 1 97.75 224 LEU A CA 1
ATOM 1769 C C . LEU A 1 224 ? -20.734 -4.633 22.219 1 97.75 224 LEU A C 1
ATOM 1771 O O . LEU A 1 224 ? -20.469 -5.781 22.594 1 97.75 224 LEU A O 1
ATOM 1775 N N . LYS A 1 225 ? -20.422 -3.557 22.891 1 96.19 225 LYS A N 1
ATOM 1776 C CA . LYS A 1 225 ? -19.781 -3.652 24.203 1 96.19 225 LYS A CA 1
ATOM 1777 C C . LYS A 1 225 ? -20.672 -4.391 25.203 1 96.19 225 LYS A C 1
ATOM 1779 O O . LYS A 1 225 ? -20.188 -5.262 25.938 1 96.19 225 LYS A O 1
ATOM 1784 N N . GLU A 1 226 ? -21.938 -4.082 25.219 1 97.19 226 GLU A N 1
ATOM 1785 C CA . GLU A 1 226 ? -22.906 -4.723 26.109 1 97.19 226 GLU A CA 1
ATOM 1786 C C . GLU A 1 226 ? -23.031 -6.215 25.797 1 97.19 226 GLU A C 1
ATOM 1788 O O . GLU A 1 226 ? -23.203 -7.027 26.719 1 97.19 226 GLU A O 1
ATOM 1793 N N . GLU A 1 227 ? -22.953 -6.555 24.547 1 98.19 227 GLU A N 1
ATOM 1794 C CA . GLU A 1 227 ? -23.125 -7.934 24.094 1 98.19 227 GLU A CA 1
ATOM 1795 C C . GLU A 1 227 ? -21.859 -8.758 24.359 1 98.19 227 GLU A C 1
ATOM 1797 O O . GLU A 1 227 ? -21.875 -9.984 24.203 1 98.19 227 GLU A O 1
ATOM 1802 N N . GLY A 1 228 ? -20.719 -8.094 24.703 1 98.12 228 GLY A N 1
ATOM 1803 C CA . GLY A 1 228 ? -19.5 -8.812 25.031 1 98.12 228 GLY A CA 1
ATOM 1804 C C . GLY A 1 228 ? -18.641 -9.102 23.812 1 98.12 228 GLY A C 1
ATOM 1805 O O . GLY A 1 228 ? -17.828 -10.031 23.812 1 98.12 228 GLY A O 1
ATOM 1806 N N . ALA A 1 229 ? -18.844 -8.32 22.734 1 98.44 229 ALA A N 1
ATOM 1807 C CA . ALA A 1 229 ? -17.938 -8.438 21.578 1 98.44 229 ALA A CA 1
ATOM 1808 C C . ALA A 1 229 ? -16.516 -8.078 21.969 1 98.44 229 ALA A C 1
ATOM 1810 O O . ALA A 1 229 ? -16.297 -7.176 22.781 1 98.44 229 ALA A O 1
ATOM 1811 N N . LEU A 1 230 ? -15.555 -8.758 21.359 1 98.62 230 LEU A N 1
ATOM 1812 C CA . LEU A 1 230 ? -14.156 -8.57 21.734 1 98.62 230 LEU A CA 1
ATOM 1813 C C . LEU A 1 230 ? -13.539 -7.41 20.969 1 98.62 230 LEU A C 1
ATOM 1815 O O . LEU A 1 230 ? -12.656 -6.715 21.484 1 98.62 230 LEU A O 1
ATOM 1819 N N . SER A 1 231 ? -13.93 -7.285 19.672 1 98.62 231 SER A N 1
ATOM 1820 C CA . SER A 1 231 ? -13.32 -6.277 18.812 1 98.62 231 SER A CA 1
ATOM 1821 C C . SER A 1 231 ? -14.156 -6.035 17.562 1 98.62 231 SER A C 1
ATOM 1823 O O . SER A 1 231 ? -15.102 -6.777 17.297 1 98.62 231 SER A O 1
ATOM 1825 N N . ILE A 1 232 ? -13.844 -4.957 16.922 1 98.25 232 ILE A N 1
ATOM 1826 C CA . ILE A 1 232 ? -14.438 -4.578 15.641 1 98.25 232 ILE A CA 1
ATOM 1827 C C . ILE A 1 232 ? -13.352 -4.434 14.586 1 98.25 232 ILE A C 1
ATOM 1829 O O . ILE A 1 232 ? -12.281 -3.879 14.852 1 98.25 232 ILE A O 1
ATOM 1833 N N . LEU A 1 233 ? -13.539 -4.977 13.406 1 98.12 233 LEU A N 1
ATOM 1834 C CA . LEU A 1 233 ? -12.719 -4.73 12.227 1 98.12 233 LEU A CA 1
ATOM 1835 C C . LEU A 1 233 ? -13.531 -4.055 11.125 1 98.12 233 LEU A C 1
ATOM 1837 O O . LEU A 1 233 ? -14.641 -4.492 10.812 1 98.12 233 LEU A O 1
ATOM 1841 N N . GLY A 1 234 ? -13.055 -2.93 10.633 1 96.19 234 GLY A N 1
ATOM 1842 C CA . GLY A 1 234 ? -13.656 -2.242 9.508 1 96.19 234 GLY A CA 1
ATOM 1843 C C . GLY A 1 234 ? -12.641 -1.795 8.469 1 96.19 234 GLY A C 1
ATOM 1844 O O . GLY A 1 234 ? -11.438 -1.93 8.68 1 96.19 234 GLY A O 1
ATOM 1845 N N . THR A 1 235 ? -13.172 -1.373 7.293 1 94.69 235 THR A N 1
ATOM 1846 C CA . THR A 1 235 ? -12.25 -0.927 6.258 1 94.69 235 THR A CA 1
ATOM 1847 C C . THR A 1 235 ? -12.805 0.291 5.523 1 94.69 235 THR A C 1
ATOM 1849 O O . THR A 1 235 ? -13.984 0.625 5.668 1 94.69 235 THR A O 1
ATOM 1852 N N . THR A 1 236 ? -11.906 1.066 4.949 1 89.81 236 THR A N 1
ATOM 1853 C CA . THR A 1 236 ? -12.219 2.111 3.98 1 89.81 236 THR A CA 1
ATOM 1854 C C . THR A 1 236 ? -11.586 1.8 2.627 1 89.81 236 THR A C 1
ATOM 1856 O O . THR A 1 236 ? -10.398 1.471 2.549 1 89.81 236 THR A O 1
ATOM 1859 N N . PRO A 1 237 ? -12.477 1.853 1.631 1 78.44 237 PRO A N 1
ATOM 1860 C CA . PRO A 1 237 ? -11.945 1.493 0.313 1 78.44 237 PRO A CA 1
ATOM 1861 C C . PRO A 1 237 ? -10.977 2.533 -0.235 1 78.44 237 PRO A C 1
ATOM 1863 O O . PRO A 1 237 ? -11.352 3.688 -0.453 1 78.44 237 PRO A O 1
ATOM 1866 N N . LEU A 1 238 ? -9.773 2.301 -0.203 1 76.88 238 LEU A N 1
ATOM 1867 C CA . LEU A 1 238 ? -8.75 3.119 -0.85 1 76.88 238 LEU A CA 1
ATOM 1868 C C . LEU A 1 238 ? -7.824 2.262 -1.704 1 76.88 238 LEU A C 1
ATOM 1870 O O . LEU A 1 238 ? -8.258 1.262 -2.283 1 76.88 238 LEU A O 1
ATOM 1874 N N . SER A 1 239 ? -6.496 2.732 -1.804 1 76.12 239 SER A N 1
ATOM 1875 C CA . SER A 1 239 ? -5.5 2.041 -2.615 1 76.12 239 SER A CA 1
ATOM 1876 C C . SER A 1 239 ? -4.973 0.799 -1.902 1 76.12 239 SER A C 1
ATOM 1878 O O . SER A 1 239 ? -5.105 0.672 -0.684 1 76.12 239 SER A O 1
ATOM 1880 N N . PRO A 1 240 ? -4.465 -0.031 -2.701 1 75.44 240 PRO A N 1
ATOM 1881 C CA . PRO A 1 240 ? -3.986 -1.304 -2.156 1 75.44 240 PRO A CA 1
ATOM 1882 C C . PRO A 1 240 ? -2.936 -1.12 -1.063 1 75.44 240 PRO A C 1
ATOM 1884 O O . PRO A 1 240 ? -2.008 -0.321 -1.222 1 75.44 240 PRO A O 1
ATOM 1887 N N . GLY A 1 241 ? -3.264 -1.876 0.052 1 83 241 GLY A N 1
ATOM 1888 C CA . GLY A 1 241 ? -2.297 -1.951 1.135 1 83 241 GLY A CA 1
ATOM 1889 C C . GLY A 1 241 ? -2.361 -0.764 2.076 1 83 241 GLY A C 1
ATOM 1890 O O . GLY A 1 241 ? -1.481 -0.586 2.922 1 83 241 GLY A O 1
ATOM 1891 N N . ILE A 1 242 ? -3.398 0.085 1.896 1 91.25 242 ILE A N 1
ATOM 1892 C CA . ILE A 1 242 ? -3.482 1.31 2.686 1 91.25 242 ILE A CA 1
ATOM 1893 C C . ILE A 1 242 ? -4.586 1.173 3.732 1 91.25 242 ILE A C 1
ATOM 1895 O O . ILE A 1 242 ? -5.695 0.738 3.42 1 91.25 242 ILE A O 1
ATOM 1899 N N . VAL A 1 243 ? -4.254 1.445 4.949 1 94.44 243 VAL A N 1
ATOM 1900 C CA . VAL A 1 243 ? -5.211 1.443 6.055 1 94.44 243 VAL A CA 1
ATOM 1901 C C . VAL A 1 243 ? -5.598 2.879 6.402 1 94.44 243 VAL A C 1
ATOM 1903 O O . VAL A 1 243 ? -4.754 3.779 6.383 1 94.44 243 VAL A O 1
ATOM 1906 N N . HIS A 1 244 ? -6.852 3.127 6.684 1 92.75 244 HIS A N 1
ATOM 1907 C CA . HIS A 1 244 ? -7.391 4.449 6.98 1 92.75 244 HIS A CA 1
ATOM 1908 C C . HIS A 1 244 ? -7.891 4.527 8.422 1 92.75 244 HIS A C 1
ATOM 1910 O O . HIS A 1 244 ? -9.102 4.555 8.656 1 92.75 244 HIS A O 1
ATOM 1916 N N . PRO A 1 245 ? -6.844 4.648 9.375 1 90.69 245 PRO A N 1
ATOM 1917 C CA . PRO A 1 245 ? -7.238 4.668 10.789 1 90.69 245 PRO A CA 1
ATOM 1918 C C . PRO A 1 245 ? -7.531 6.078 11.297 1 90.69 245 PRO A C 1
ATOM 1920 O O . PRO A 1 245 ? -6.625 6.77 11.773 1 90.69 245 PRO A O 1
ATOM 1923 N N . SER A 1 246 ? -8.641 6.703 11.031 1 85.19 246 SER A N 1
ATOM 1924 C CA . SER A 1 246 ? -8.961 7.957 11.711 1 85.19 246 SER A CA 1
ATOM 1925 C C . SER A 1 246 ? -9.391 7.711 13.148 1 85.19 246 SER A C 1
ATOM 1927 O O . SER A 1 246 ? -8.586 7.25 13.969 1 85.19 246 SER A O 1
ATOM 1929 N N . GLY A 1 247 ? -10.414 8.164 13.539 1 74.94 247 GLY A N 1
ATOM 1930 C CA . GLY A 1 247 ? -10.859 7.93 14.898 1 74.94 247 GLY A CA 1
ATOM 1931 C C . GLY A 1 247 ? -12.352 7.672 15.008 1 74.94 247 GLY A C 1
ATOM 1932 O O . GLY A 1 247 ? -13.078 7.812 14.023 1 74.94 247 GLY A O 1
ATOM 1933 N N . THR A 1 248 ? -12.711 7.223 16.203 1 75.06 248 THR A N 1
ATOM 1934 C CA . THR A 1 248 ? -14.125 7.07 16.531 1 75.06 248 THR A CA 1
ATOM 1935 C C . THR A 1 248 ? -14.75 8.422 16.875 1 75.06 248 THR A C 1
ATOM 1937 O O . THR A 1 248 ? -15.969 8.523 17.062 1 75.06 248 THR A O 1
ATOM 1940 N N . TYR A 1 249 ? -13.93 9.406 16.953 1 85.5 249 TYR A N 1
ATOM 1941 C CA . TYR A 1 249 ? -14.273 10.773 17.344 1 85.5 249 TYR A CA 1
ATOM 1942 C C . TYR A 1 249 ? -14.82 10.812 18.766 1 85.5 249 TYR A C 1
ATOM 1944 O O . TYR A 1 249 ? -15.555 11.727 19.141 1 85.5 249 TYR A O 1
ATOM 1952 N N . SER A 1 250 ? -14.531 9.742 19.531 1 90.81 250 SER A N 1
ATOM 1953 C CA . SER A 1 250 ? -14.836 9.719 20.953 1 90.81 250 SER A CA 1
ATOM 1954 C C . SER A 1 250 ? -13.703 10.312 21.781 1 90.81 250 SER A C 1
ATOM 1956 O O . SER A 1 250 ? -13.219 9.688 22.719 1 90.81 250 SER A O 1
ATOM 1958 N N . PHE A 1 251 ? -13.398 11.578 21.5 1 94.06 251 PHE A N 1
ATOM 1959 C CA . PHE A 1 251 ? -12.172 12.156 22.031 1 94.06 251 PHE A CA 1
ATOM 1960 C C . PHE A 1 251 ? -12.445 12.922 23.328 1 94.06 251 PHE A C 1
ATOM 1962 O O . PHE A 1 251 ? -11.516 13.367 24 1 94.06 251 PHE A O 1
ATOM 1969 N N . ARG A 1 252 ? -13.695 13.055 23.734 1 94.44 252 ARG A N 1
ATOM 1970 C CA . ARG A 1 252 ? -13.992 13.734 25 1 94.44 252 ARG A CA 1
ATOM 1971 C C . ARG A 1 252 ? -14.156 12.727 26.141 1 94.44 252 ARG A C 1
ATOM 1973 O O . ARG A 1 252 ? -14.555 11.578 25.906 1 94.44 252 ARG A O 1
ATOM 1980 N N . GLU A 1 253 ? -13.898 13.109 27.297 1 93.88 253 GLU A N 1
ATOM 1981 C CA . GLU A 1 253 ? -13.969 12.258 28.484 1 93.88 253 GLU A CA 1
ATOM 1982 C C . GLU A 1 253 ? -15.352 11.633 28.641 1 93.88 253 GLU A C 1
ATOM 1984 O O . GLU A 1 253 ? -15.469 10.469 29.031 1 93.88 253 GLU A O 1
ATOM 1989 N N . SER A 1 254 ? -16.391 12.312 28.219 1 92.25 254 SER A N 1
ATOM 1990 C CA . SER A 1 254 ? -17.766 11.883 28.422 1 92.25 254 SER A CA 1
ATOM 1991 C C . SER A 1 254 ? -18.219 10.938 27.312 1 92.25 254 SER A C 1
ATOM 1993 O O . SER A 1 254 ? -19.266 10.297 27.422 1 92.25 254 SER A O 1
ATOM 1995 N N . HIS A 1 255 ? -17.453 10.852 26.25 1 91.81 255 HIS A N 1
ATOM 1996 C CA . HIS A 1 255 ? -17.859 10.055 25.109 1 91.81 255 HIS A CA 1
ATOM 1997 C C . HIS A 1 255 ? -17.719 8.562 25.391 1 91.81 255 HIS A C 1
ATOM 1999 O O . HIS A 1 255 ? -16.781 8.148 26.078 1 91.81 255 HIS A O 1
ATOM 2005 N N . ILE A 1 256 ? -18.562 7.789 24.828 1 89.75 256 ILE A N 1
ATOM 2006 C CA . ILE A 1 256 ? -18.469 6.336 24.938 1 89.75 256 ILE A CA 1
ATOM 2007 C C . ILE A 1 256 ? -17.328 5.832 24.047 1 89.75 256 ILE A C 1
ATOM 2009 O O . ILE A 1 256 ? -17.234 6.227 22.875 1 89.75 256 ILE A O 1
ATOM 2013 N N . LYS A 1 257 ? -16.484 5 24.703 1 93.75 257 LYS A N 1
ATOM 2014 C CA . LYS A 1 257 ? -15.398 4.391 23.938 1 93.75 257 LYS A CA 1
ATOM 2015 C C . LYS A 1 257 ? -15.797 3.01 23.422 1 93.75 257 LYS A C 1
ATOM 2017 O O . LYS A 1 257 ? -16.453 2.246 24.125 1 93.75 257 LYS A O 1
ATOM 2022 N N . SER A 1 258 ? -15.445 2.707 22.266 1 94.81 258 SER A N 1
ATOM 2023 C CA . SER A 1 258 ? -15.727 1.393 21.703 1 94.81 258 SER A CA 1
ATOM 2024 C C . SER A 1 258 ? -14.75 0.343 22.219 1 94.81 258 SER A C 1
ATOM 2026 O O . SER A 1 258 ? -13.711 0.684 22.797 1 94.81 258 SER A O 1
ATOM 2028 N N . VAL A 1 259 ? -15.172 -0.979 22.078 1 97.62 259 VAL A N 1
ATOM 2029 C CA . VAL A 1 259 ? -14.195 -2.055 22.188 1 97.62 259 VAL A CA 1
ATOM 2030 C C . VAL A 1 259 ? -13.07 -1.845 21.172 1 97.62 259 VAL A C 1
ATOM 2032 O O . VAL A 1 259 ? -13.172 -0.988 20.297 1 97.62 259 VAL A O 1
ATOM 2035 N N . PRO A 1 260 ? -11.93 -2.564 21.359 1 98.19 260 PRO A N 1
ATOM 2036 C CA . PRO A 1 260 ? -10.875 -2.4 20.344 1 98.19 260 PRO A CA 1
ATOM 2037 C C . PRO A 1 260 ? -11.422 -2.418 18.922 1 98.19 260 PRO A C 1
ATOM 2039 O O . PRO A 1 260 ? -12.125 -3.355 18.531 1 98.19 260 PRO A O 1
ATOM 2042 N N . TYR A 1 261 ? -11.195 -1.365 18.234 1 97.69 261 TYR A N 1
ATOM 2043 C CA . TYR A 1 261 ? -11.695 -1.167 16.875 1 97.69 261 TYR A CA 1
ATOM 2044 C C . TYR A 1 261 ? -10.547 -0.907 15.906 1 97.69 261 TYR A C 1
ATOM 2046 O O . TYR A 1 261 ? -9.828 0.087 16.031 1 97.69 261 TYR A O 1
ATOM 2054 N N . PHE A 1 262 ? -10.375 -1.831 14.914 1 98.31 262 PHE A N 1
ATOM 2055 C CA . PHE A 1 262 ? -9.25 -1.751 13.984 1 98.31 262 PHE A CA 1
ATOM 2056 C C . PHE A 1 262 ? -9.734 -1.439 12.578 1 98.31 262 PHE A C 1
ATOM 2058 O O . PHE A 1 262 ? -10.688 -2.051 12.086 1 98.31 262 PHE A O 1
ATOM 2065 N N . ALA A 1 263 ? -9.055 -0.425 11.984 1 97.19 263 ALA A N 1
ATOM 2066 C CA . ALA A 1 263 ? -9.094 -0.33 10.523 1 97.19 263 ALA A CA 1
ATOM 2067 C C . ALA A 1 263 ? -8.195 -1.388 9.883 1 97.19 263 ALA A C 1
ATOM 2069 O O . ALA A 1 263 ? -7.07 -1.608 10.328 1 97.19 263 ALA A O 1
ATOM 2070 N N . ILE A 1 264 ? -8.711 -2.076 8.883 1 96.62 264 ILE A N 1
ATOM 2071 C CA . ILE A 1 264 ? -7.887 -3.072 8.203 1 96.62 264 ILE A CA 1
ATOM 2072 C C . ILE A 1 264 ? -7.848 -2.781 6.707 1 96.62 264 ILE A C 1
ATOM 2074 O O . ILE A 1 264 ? -8.656 -1.998 6.203 1 96.62 264 ILE A O 1
ATOM 2078 N N . SER A 1 265 ? -6.883 -3.352 6.027 1 94.38 265 SER A N 1
ATOM 2079 C CA . SER A 1 265 ? -6.758 -3.137 4.586 1 94.38 265 SER A CA 1
ATOM 2080 C C . SER A 1 265 ? -7.941 -3.734 3.836 1 94.38 265 SER A C 1
ATOM 2082 O O . SER A 1 265 ? -8.562 -4.691 4.301 1 94.38 265 SER A O 1
ATOM 2084 N N . PRO A 1 266 ? -8.242 -3.18 2.672 1 94 266 PRO A N 1
ATOM 2085 C CA . PRO A 1 266 ? -9.312 -3.75 1.852 1 94 266 PRO A CA 1
ATOM 2086 C C . PRO A 1 266 ? -9.07 -5.215 1.495 1 94 266 PRO A C 1
ATOM 2088 O O . PRO A 1 266 ? -10.016 -6.004 1.424 1 94 266 PRO A O 1
ATOM 2091 N N . GLU A 1 267 ? -7.855 -5.602 1.285 1 94.56 267 GLU A N 1
ATOM 2092 C CA . GLU A 1 267 ? -7.523 -6.977 0.92 1 94.56 267 GLU A CA 1
ATOM 2093 C C . GLU A 1 267 ? -7.805 -7.938 2.072 1 94.56 267 GLU A C 1
ATOM 2095 O O . GLU A 1 267 ? -8.359 -9.016 1.864 1 94.56 267 GLU A O 1
ATOM 2100 N N . SER A 1 268 ? -7.402 -7.512 3.275 1 95.81 268 SER A N 1
ATOM 2101 C CA . SER A 1 268 ? -7.715 -8.328 4.441 1 95.81 268 SER A CA 1
ATOM 2102 C C . SER A 1 268 ? -9.219 -8.484 4.625 1 95.81 268 SER A C 1
ATOM 2104 O O . SER A 1 268 ? -9.703 -9.586 4.902 1 95.81 268 SER A O 1
ATOM 2106 N N . PHE A 1 269 ? -9.922 -7.348 4.484 1 96.44 269 PHE A N 1
ATOM 2107 C CA . PHE A 1 269 ? -11.367 -7.359 4.637 1 96.44 269 PHE A CA 1
ATOM 2108 C C . PHE A 1 269 ? -12.008 -8.32 3.639 1 96.44 269 PHE A C 1
ATOM 2110 O O . PHE A 1 269 ? -12.852 -9.141 4.008 1 96.44 269 PHE A O 1
ATOM 2117 N N . GLY A 1 270 ? -11.625 -8.188 2.375 1 95.19 270 GLY A N 1
ATOM 2118 C CA . GLY A 1 270 ? -12.188 -9.031 1.333 1 95.19 270 GLY A CA 1
ATOM 2119 C C . GLY A 1 270 ? -12.008 -10.508 1.607 1 95.19 270 GLY A C 1
ATOM 2120 O O . GLY A 1 270 ? -12.945 -11.289 1.465 1 95.19 270 GLY A O 1
ATOM 2121 N N . LYS A 1 271 ? -10.844 -10.914 1.995 1 95.81 271 LYS A N 1
ATOM 2122 C CA . LYS A 1 271 ? -10.578 -12.32 2.279 1 95.81 271 LYS A CA 1
ATOM 2123 C C . LYS A 1 271 ? -11.414 -12.812 3.451 1 95.81 271 LYS A C 1
ATOM 2125 O O . LYS A 1 271 ? -12.016 -13.891 3.381 1 95.81 271 LYS A O 1
ATOM 2130 N N . LEU A 1 272 ? -11.445 -12.031 4.551 1 97.38 272 LEU A N 1
ATOM 2131 C CA . LEU A 1 272 ? -12.219 -12.422 5.723 1 97.38 272 LEU A CA 1
ATOM 2132 C C . LEU A 1 272 ? -13.695 -12.594 5.367 1 97.38 272 LEU A C 1
ATOM 2134 O O . LEU A 1 272 ? -14.32 -13.578 5.777 1 97.38 272 LEU A O 1
ATOM 2138 N N . LYS A 1 273 ? -14.203 -11.672 4.621 1 96.69 273 LYS A N 1
ATOM 2139 C CA . LYS A 1 273 ? -15.609 -11.734 4.223 1 96.69 273 LYS A CA 1
ATOM 2140 C C . LYS A 1 273 ? -15.883 -12.977 3.379 1 96.69 273 LYS A C 1
ATOM 2142 O O . LYS A 1 273 ? -16.875 -13.664 3.586 1 96.69 273 LYS A O 1
ATOM 2147 N N . ARG A 1 274 ? -15 -13.242 2.445 1 96.06 274 ARG A N 1
ATOM 2148 C CA . ARG A 1 274 ? -15.188 -14.398 1.572 1 96.06 274 ARG A CA 1
ATOM 2149 C C . ARG A 1 274 ? -15.117 -15.703 2.363 1 96.06 274 ARG A C 1
ATOM 2151 O O . ARG A 1 274 ? -15.828 -16.656 2.057 1 96.06 274 ARG A O 1
ATOM 2158 N N . LEU A 1 275 ? -14.289 -15.773 3.391 1 96.75 275 LEU A N 1
ATOM 2159 C CA . LEU A 1 275 ? -14.234 -16.953 4.254 1 96.75 275 LEU A CA 1
ATOM 2160 C C . LEU A 1 275 ? -15.539 -17.125 5.023 1 96.75 275 LEU A C 1
ATOM 2162 O O . LEU A 1 275 ? -16.078 -18.219 5.094 1 96.75 275 LEU A O 1
ATOM 2166 N N . VAL A 1 276 ? -16.062 -16.031 5.527 1 95.75 276 VAL A N 1
ATOM 2167 C CA . VAL A 1 276 ? -17.312 -16.078 6.258 1 95.75 276 VAL A CA 1
ATOM 2168 C C . VAL A 1 276 ? -18.438 -16.531 5.32 1 95.75 276 VAL A C 1
ATOM 2170 O O . VAL A 1 276 ? -19.281 -17.328 5.707 1 95.75 276 VAL A O 1
ATOM 2173 N N . ASP A 1 277 ? -18.391 -16.062 4.098 1 93.38 277 ASP A N 1
ATOM 2174 C CA . ASP A 1 277 ? -19.391 -16.438 3.104 1 93.38 277 ASP A CA 1
ATOM 2175 C C . ASP A 1 277 ? -19.359 -17.938 2.83 1 93.38 277 ASP A C 1
ATOM 2177 O O . ASP A 1 277 ? -20.391 -18.531 2.492 1 93.38 277 ASP A O 1
ATOM 2181 N N . ARG A 1 278 ? -18.203 -18.469 2.955 1 91.38 278 ARG A N 1
ATOM 2182 C CA . ARG A 1 278 ? -18.016 -19.891 2.678 1 91.38 278 ARG A CA 1
ATOM 2183 C C . ARG A 1 278 ? -18.25 -20.719 3.93 1 91.38 278 ARG A C 1
ATOM 2185 O O . ARG A 1 278 ? -17.953 -21.922 3.951 1 91.38 278 ARG A O 1
ATOM 2192 N N . SER A 1 279 ? -18.688 -20.109 4.996 1 93.31 279 SER A N 1
ATOM 2193 C CA . SER A 1 279 ? -18.969 -20.75 6.277 1 93.31 279 SER A CA 1
ATOM 2194 C C . SER A 1 279 ? -17.688 -21.297 6.906 1 93.31 279 SER A C 1
ATOM 2196 O O . SER A 1 279 ? -17.719 -22.344 7.57 1 93.31 279 SER A O 1
ATOM 2198 N N . ILE A 1 280 ? -16.672 -20.719 6.418 1 92.5 280 ILE A N 1
ATOM 2199 C CA . ILE A 1 280 ? -15.414 -20.906 7.129 1 92.5 280 ILE A CA 1
ATOM 2200 C C . ILE A 1 280 ? -15.219 -19.797 8.148 1 92.5 280 ILE A C 1
ATOM 2202 O O . ILE A 1 280 ? -15.109 -18.625 7.785 1 92.5 280 ILE A O 1
ATOM 2206 N N . GLN A 1 281 ? -15.344 -20.047 9.32 1 91.06 281 GLN A N 1
ATOM 2207 C CA . GLN A 1 281 ? -15.289 -19.031 10.367 1 91.06 281 GLN A CA 1
ATOM 2208 C C . GLN A 1 281 ? -13.852 -18.734 10.781 1 91.06 281 GLN A C 1
ATOM 2210 O O . GLN A 1 281 ? -13.273 -19.484 11.578 1 91.06 281 GLN A O 1
ATOM 2215 N N . PRO A 1 282 ? -13.336 -17.562 10.406 1 96.75 282 PRO A N 1
ATOM 2216 C 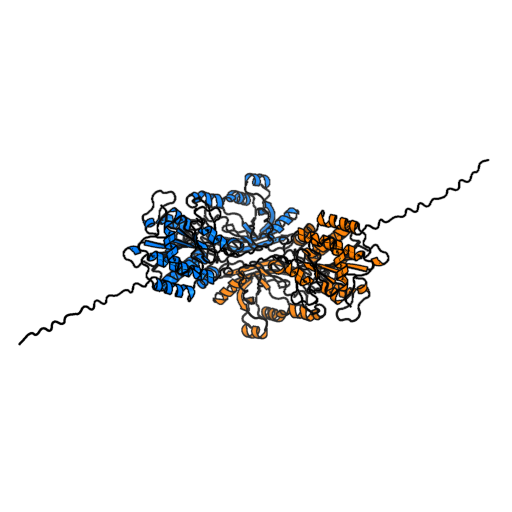CA . PRO A 1 282 ? -11.969 -17.25 10.812 1 96.75 282 PRO A CA 1
ATOM 2217 C C . PRO A 1 282 ? -11.844 -17.031 12.32 1 96.75 282 PRO A C 1
ATOM 2219 O O . PRO A 1 282 ? -12.758 -16.5 12.953 1 96.75 282 PRO A O 1
ATOM 2222 N N . LYS A 1 283 ? -10.773 -17.453 12.875 1 98.06 283 LYS A N 1
ATOM 2223 C CA . LYS A 1 283 ? -10.406 -17.125 14.242 1 98.06 283 LYS A CA 1
ATOM 2224 C C . LYS A 1 283 ? -9.375 -16 14.281 1 98.06 283 LYS A C 1
ATOM 2226 O O . LYS A 1 283 ? -8.312 -16.109 13.672 1 98.06 283 LYS A O 1
ATOM 2231 N N . ILE A 1 284 ? -9.703 -14.945 14.984 1 98.69 284 ILE A N 1
ATOM 2232 C CA . ILE A 1 284 ? -8.875 -13.75 15.008 1 98.69 284 ILE A CA 1
ATOM 2233 C C . ILE A 1 284 ? -8.18 -13.633 16.359 1 98.69 284 ILE A C 1
ATOM 2235 O O . ILE A 1 284 ? -8.828 -13.695 17.406 1 98.69 284 ILE A O 1
ATOM 2239 N N . LYS A 1 285 ? -6.922 -13.562 16.375 1 98.75 285 LYS A N 1
ATOM 2240 C CA . LYS A 1 285 ? -6.09 -13.25 17.531 1 98.75 285 LYS A CA 1
ATOM 2241 C C . LYS A 1 285 ? -5.625 -11.797 17.484 1 98.75 285 LYS A C 1
ATOM 2243 O O . LYS A 1 285 ? -5.055 -11.344 16.5 1 98.75 285 LYS A O 1
ATOM 2248 N N . PHE A 1 286 ? -5.898 -11.047 18.547 1 98.69 286 PHE A N 1
ATOM 2249 C CA . PHE A 1 286 ? -5.477 -9.648 18.547 1 98.69 286 PHE A CA 1
ATOM 2250 C C . PHE A 1 286 ? -5.094 -9.195 19.938 1 98.69 286 PHE A C 1
ATOM 2252 O O . PHE A 1 286 ? -5.418 -9.859 20.922 1 98.69 286 PHE A O 1
ATOM 2259 N N . HIS A 1 287 ? -4.359 -8.172 19.953 1 98.12 287 HIS A N 1
ATOM 2260 C CA . HIS A 1 287 ? -4.043 -7.426 21.172 1 98.12 287 HIS A CA 1
ATOM 2261 C C . HIS A 1 287 ? -3.91 -5.934 20.875 1 98.12 287 HIS A C 1
ATOM 2263 O O . HIS A 1 287 ? -3.391 -5.547 19.828 1 98.12 287 HIS A O 1
ATOM 2269 N N . LEU A 1 288 ? -4.449 -5.109 21.734 1 98.56 288 LEU A N 1
ATOM 2270 C CA . LEU A 1 288 ? -4.262 -3.664 21.719 1 98.56 288 LEU A CA 1
ATOM 2271 C C . LEU A 1 288 ? -3.91 -3.135 23.094 1 98.56 288 LEU A C 1
ATOM 2273 O O . LEU A 1 288 ? -4.715 -3.23 24.031 1 98.56 288 LEU A O 1
ATOM 2277 N N . ASP A 1 289 ? -2.719 -2.715 23.234 1 98.5 289 ASP A N 1
ATOM 2278 C CA . ASP A 1 289 ? -2.281 -1.964 24.406 1 98.5 289 ASP A CA 1
ATOM 2279 C C . ASP A 1 289 ? -2.26 -0.464 24.125 1 98.5 289 ASP A C 1
ATOM 2281 O O . ASP A 1 289 ? -1.385 0.024 23.406 1 98.5 289 ASP A O 1
ATOM 2285 N N . SER A 1 290 ? -3.242 0.203 24.594 1 97 290 SER A N 1
ATOM 2286 C CA . SER A 1 290 ? -3.357 1.649 24.438 1 97 290 SER A CA 1
ATOM 2287 C C . SER A 1 290 ? -3.648 2.33 25.766 1 97 290 SER A C 1
ATOM 2289 O O . SER A 1 290 ? -3.977 1.664 26.75 1 97 290 SER A O 1
ATOM 2291 N N . GLU A 1 291 ? -3.445 3.602 25.828 1 96.44 291 GLU A N 1
ATOM 2292 C CA . GLU A 1 291 ? -3.678 4.395 27.031 1 96.44 291 GLU A CA 1
ATOM 2293 C C . GLU A 1 291 ? -4.539 5.613 26.734 1 96.44 291 GLU A C 1
ATOM 2295 O O . GLU A 1 291 ? -4.281 6.344 25.781 1 96.44 291 GLU A O 1
ATOM 2300 N N . LEU A 1 292 ? -5.562 5.75 27.5 1 95.75 292 LEU A N 1
ATOM 2301 C CA . LEU A 1 292 ? -6.418 6.93 27.484 1 95.75 292 LEU A CA 1
ATOM 2302 C C . LEU A 1 292 ? -6.191 7.781 28.719 1 95.75 292 LEU A C 1
ATOM 2304 O O . LEU A 1 292 ? -6.172 7.262 29.844 1 95.75 292 LEU A O 1
ATOM 2308 N N . TYR A 1 293 ? -5.949 9.133 28.516 1 97.25 293 TYR A N 1
ATOM 2309 C CA . TYR A 1 293 ? -5.699 10.016 29.656 1 97.25 293 TYR A CA 1
ATOM 2310 C C . TYR A 1 293 ? -6.188 11.43 29.359 1 97.25 293 TYR A C 1
ATOM 2312 O O . TYR A 1 293 ? -6.359 11.805 28.203 1 97.25 293 TYR A O 1
ATOM 2320 N N . LEU A 1 294 ? -6.492 12.164 30.391 1 97.94 294 LEU A N 1
ATOM 2321 C CA . LEU A 1 294 ? -6.91 13.555 30.297 1 97.94 294 LEU A CA 1
ATOM 2322 C C . LEU A 1 294 ? -5.832 14.484 30.844 1 97.94 294 LEU A C 1
ATOM 2324 O O . LEU A 1 294 ? -5.516 14.445 32.031 1 97.94 294 LEU A O 1
ATOM 2328 N N . LYS A 1 295 ? -5.234 15.25 29.984 1 98.31 295 LYS A N 1
ATOM 2329 C CA . LYS A 1 295 ? -4.285 16.312 30.312 1 98.31 295 LYS A CA 1
ATOM 2330 C C . LYS A 1 295 ? -4.586 17.578 29.516 1 98.31 295 LYS A C 1
ATOM 2332 O O . LYS A 1 295 ? -3.984 17.812 28.469 1 98.31 295 LYS A O 1
ATOM 2337 N N . PRO A 1 296 ? -5.387 18.438 30.047 1 97.88 296 PRO A N 1
ATOM 2338 C CA . PRO A 1 296 ? -5.844 19.625 29.328 1 97.88 296 PRO A CA 1
ATOM 2339 C C . PRO A 1 296 ? -4.688 20.5 28.844 1 97.88 296 PRO A C 1
ATOM 2341 O O . PRO A 1 296 ? -4.801 21.156 27.797 1 97.88 296 PRO A O 1
ATOM 2344 N N . LYS A 1 297 ? -3.611 20.484 29.5 1 98.12 297 LYS A N 1
ATOM 2345 C CA . LYS A 1 297 ? -2.467 21.328 29.156 1 98.12 297 LYS A CA 1
ATOM 2346 C C . LYS A 1 297 ? -1.897 20.938 27.797 1 98.12 297 LYS A C 1
ATOM 2348 O O . LYS A 1 297 ? -1.149 21.703 27.188 1 98.12 297 LYS A O 1
ATOM 2353 N N . ASN A 1 298 ? -2.199 19.688 27.328 1 98.56 298 ASN A N 1
ATOM 2354 C CA . ASN A 1 298 ? -1.702 19.203 26.031 1 98.56 298 ASN A CA 1
ATOM 2355 C C . ASN A 1 298 ? -2.449 19.844 24.875 1 98.56 298 ASN A C 1
ATOM 2357 O O . ASN A 1 298 ? -1.996 19.781 23.734 1 98.56 298 ASN A O 1
ATOM 2361 N N . ASN A 1 299 ? -3.586 20.422 25.125 1 98.75 299 ASN A N 1
ATOM 2362 C CA . ASN A 1 299 ? -4.461 20.953 24.094 1 98.75 299 ASN A CA 1
ATOM 2363 C C . ASN A 1 299 ? -4.23 22.438 23.875 1 98.75 299 ASN A C 1
ATOM 2365 O O . ASN A 1 299 ? -5.016 23.266 24.344 1 98.75 299 ASN A O 1
ATOM 2369 N N . VAL A 1 300 ? -3.189 22.766 23.047 1 98.88 300 VAL A N 1
ATOM 2370 C CA . VAL A 1 300 ? -2.828 24.172 22.906 1 98.88 300 VAL A CA 1
ATOM 2371 C C . VAL A 1 300 ? -2.727 24.531 21.422 1 98.88 300 VAL A C 1
ATOM 2373 O O . VAL A 1 300 ? -2.281 23.719 20.609 1 98.88 300 VAL A O 1
ATOM 2376 N N . ASN A 1 301 ? -3.219 25.688 21.062 1 98.94 301 ASN A N 1
ATOM 2377 C CA . ASN A 1 301 ? -2.785 26.375 19.844 1 98.94 301 ASN A CA 1
ATOM 2378 C C . ASN A 1 301 ? -1.418 27.016 20.031 1 98.94 301 ASN A C 1
ATOM 2380 O O . ASN A 1 301 ? -1.056 27.422 21.125 1 98.94 301 ASN A O 1
ATOM 2384 N N . ILE A 1 302 ? -0.615 27.094 18.953 1 98.94 302 ILE A N 1
ATOM 2385 C CA . ILE A 1 302 ? 0.665 27.797 18.969 1 98.94 302 ILE A CA 1
ATOM 2386 C C . ILE A 1 302 ? 0.545 29.109 18.188 1 98.94 302 ILE A C 1
ATOM 2388 O O . ILE A 1 302 ? 0.29 29.094 16.984 1 98.94 302 ILE A O 1
ATOM 2392 N N . ILE A 1 303 ? 0.727 30.203 18.875 1 98.94 303 ILE A N 1
ATOM 2393 C CA . ILE A 1 303 ? 0.586 31.516 18.281 1 98.94 303 ILE A CA 1
ATOM 2394 C C . ILE A 1 303 ? 1.929 32.25 18.297 1 98.94 303 ILE A C 1
ATOM 2396 O O . ILE A 1 303 ? 2.627 32.25 19.312 1 98.94 303 ILE A O 1
ATOM 2400 N N . GLY A 1 304 ? 2.332 32.812 17.188 1 98.94 304 GLY A N 1
ATOM 2401 C CA . GLY A 1 304 ? 3.531 33.656 17.078 1 98.94 304 GLY A CA 1
ATOM 2402 C C . GLY A 1 304 ? 3.301 34.938 16.328 1 98.94 304 GLY A C 1
ATOM 2403 O O . GLY A 1 304 ? 2.479 35 15.406 1 98.94 304 GLY A O 1
ATOM 2404 N N . GLU A 1 305 ? 4.105 36.031 16.703 1 98.88 305 GLU A N 1
ATOM 2405 C CA . GLU A 1 305 ? 3.91 37.312 16.047 1 98.88 305 GLU A CA 1
ATOM 2406 C C . GLU A 1 305 ? 5.246 37.969 15.719 1 98.88 305 GLU A C 1
ATOM 2408 O O . GLU A 1 305 ? 6.195 37.875 16.5 1 98.88 305 GLU A O 1
ATOM 2413 N N . ILE A 1 306 ? 5.305 38.469 14.547 1 98.88 306 ILE A N 1
ATOM 2414 C CA . ILE A 1 306 ? 6.273 39.5 14.18 1 98.88 306 ILE A CA 1
ATOM 2415 C C . ILE A 1 306 ? 5.617 40.875 14.242 1 98.88 306 ILE A C 1
ATOM 2417 O O . ILE A 1 306 ? 4.766 41.188 13.406 1 98.88 306 ILE A O 1
ATOM 2421 N N . THR A 1 307 ? 6.035 41.688 15.156 1 98.56 307 THR A N 1
ATOM 2422 C CA . THR A 1 307 ? 5.367 42.938 15.445 1 98.56 307 THR A CA 1
ATOM 2423 C C . THR A 1 307 ? 5.555 43.938 14.289 1 98.56 307 THR A C 1
ATOM 2425 O O . THR A 1 307 ? 6.668 44.094 13.789 1 98.56 307 THR A O 1
ATOM 2428 N N . GLY A 1 308 ? 4.41 44.5 13.906 1 98.5 308 GLY A N 1
ATOM 2429 C CA . GLY A 1 308 ? 4.465 45.5 12.867 1 98.5 308 GLY A CA 1
ATOM 2430 C C . GLY A 1 308 ? 5.293 46.719 13.25 1 98.5 308 GLY A C 1
ATOM 2431 O O . GLY A 1 308 ? 5.414 47.062 14.438 1 98.5 308 GLY A O 1
ATOM 2432 N N . SER A 1 309 ? 5.785 47.438 12.219 1 97.94 309 SER A N 1
ATOM 2433 C CA . SER A 1 309 ? 6.703 48.531 12.469 1 97.94 309 SER A CA 1
ATOM 2434 C C . SER A 1 309 ? 5.988 49.875 12.391 1 97.94 309 SER A C 1
ATOM 2436 O O . SER A 1 309 ? 6.496 50.875 12.883 1 97.94 309 SER A O 1
ATOM 2438 N N . ASP A 1 310 ? 4.883 49.875 11.727 1 98 310 ASP A N 1
ATOM 2439 C CA . ASP A 1 310 ? 4.152 51.125 11.57 1 98 310 ASP A CA 1
ATOM 2440 C C . ASP A 1 310 ? 3.389 51.5 12.844 1 98 310 ASP A C 1
ATOM 2442 O O . ASP A 1 310 ? 2.646 50.656 13.375 1 98 310 ASP A O 1
ATOM 2446 N N . PRO A 1 311 ? 3.525 52.719 13.352 1 97.44 311 PRO A N 1
ATOM 2447 C CA . PRO A 1 311 ? 2.922 53.094 14.641 1 97.44 311 PRO A CA 1
ATOM 2448 C C . PRO A 1 311 ? 1.399 52.969 14.625 1 97.44 311 PRO A C 1
ATOM 2450 O O . PRO A 1 311 ? 0.785 52.75 15.672 1 97.44 311 PRO A O 1
ATOM 2453 N N . VAL A 1 312 ? 0.805 53.094 13.492 1 96.81 312 VAL A N 1
ATOM 2454 C CA . VAL A 1 312 ? -0.649 53.031 13.383 1 96.81 312 VAL A CA 1
ATOM 2455 C C . VAL A 1 312 ? -1.095 51.625 12.977 1 96.81 312 VAL A C 1
ATOM 2457 O O . VAL A 1 312 ? -2.006 51.062 13.586 1 96.81 312 VAL A O 1
ATOM 2460 N N . LEU A 1 313 ? -0.438 51.031 12.016 1 97.88 313 LEU A N 1
ATOM 2461 C CA . LEU A 1 313 ? -0.874 49.781 11.406 1 97.88 313 LEU A CA 1
ATOM 2462 C C . LEU A 1 313 ? -0.412 48.562 12.227 1 97.88 313 LEU A C 1
ATOM 2464 O O . LEU A 1 313 ? -0.909 47.469 12.039 1 97.88 313 LEU A O 1
ATOM 2468 N N . LYS A 1 314 ? 0.463 48.781 13.188 1 97.62 314 LYS A N 1
ATOM 2469 C CA . LYS A 1 314 ? 1.06 47.656 13.93 1 97.62 314 LYS A CA 1
ATOM 2470 C C . LYS A 1 314 ? 0.002 46.906 14.727 1 97.62 314 LYS A C 1
ATOM 2472 O O . LYS A 1 314 ? 0.206 45.75 15.086 1 97.62 314 LYS A O 1
ATOM 2477 N N . ASP A 1 315 ? -1.14 47.5 14.977 1 97.06 315 ASP A N 1
ATOM 2478 C CA . ASP A 1 315 ? -2.205 46.875 15.734 1 97.06 315 ASP A CA 1
ATOM 2479 C C . ASP A 1 315 ? -3.096 46 14.828 1 97.06 315 ASP A C 1
ATOM 2481 O O . ASP A 1 315 ? -3.932 45.25 15.312 1 97.06 315 ASP A O 1
ATOM 2485 N N . GLU A 1 316 ? -2.914 46.125 13.531 1 98.31 316 GLU A N 1
ATOM 2486 C CA . GLU A 1 316 ? -3.59 45.25 12.57 1 98.31 316 GLU A CA 1
ATOM 2487 C C . GLU A 1 316 ? -2.734 44.031 12.227 1 98.31 316 GLU A C 1
ATOM 2489 O O . GLU A 1 316 ? -1.515 44.062 12.406 1 98.31 316 GLU A O 1
ATOM 2494 N N . VAL A 1 317 ? -3.473 42.969 11.812 1 98.62 317 VAL A N 1
ATOM 2495 C CA . VAL A 1 317 ? -2.783 41.688 11.742 1 98.62 317 VAL A CA 1
ATOM 2496 C C . VAL A 1 317 ? -3.018 41.062 10.375 1 98.62 317 VAL A C 1
ATOM 2498 O O . VAL A 1 317 ? -4.133 41.094 9.852 1 98.62 317 VAL A O 1
ATOM 2501 N N . VAL A 1 318 ? -1.99 40.594 9.773 1 98.81 318 VAL A N 1
ATOM 2502 C CA . VAL A 1 318 ? -2.053 39.594 8.719 1 98.81 318 VAL A CA 1
ATOM 2503 C C . VAL A 1 318 ? -1.745 38.219 9.312 1 98.81 318 VAL A C 1
ATOM 2505 O O . VAL A 1 318 ? -0.646 37.969 9.82 1 98.81 318 VAL A O 1
ATOM 2508 N N . MET A 1 319 ? -2.68 37.312 9.219 1 98.75 319 MET A N 1
ATOM 2509 C CA . MET A 1 319 ? -2.576 36.031 9.906 1 98.75 319 MET A CA 1
ATOM 2510 C C . MET A 1 319 ? -2.359 34.875 8.906 1 98.75 319 MET A C 1
ATOM 2512 O O . MET A 1 319 ? -2.949 34.875 7.824 1 98.75 319 MET A O 1
ATOM 2516 N N . ILE A 1 320 ? -1.487 33.938 9.258 1 98.88 320 ILE A N 1
ATOM 2517 C CA . ILE A 1 320 ? -1.296 32.719 8.508 1 98.88 320 ILE A CA 1
ATOM 2518 C C . ILE A 1 320 ? -1.494 31.516 9.438 1 98.88 320 ILE A C 1
ATOM 2520 O O . ILE A 1 320 ? -1.285 31.609 10.648 1 98.88 320 ILE A O 1
ATOM 2524 N N . GLY A 1 321 ? -1.936 30.406 8.844 1 98.69 321 GLY A N 1
ATOM 2525 C CA . GLY A 1 321 ? -2.162 29.281 9.734 1 98.69 321 GLY A CA 1
ATOM 2526 C C . GLY A 1 321 ? -2.225 27.953 9.008 1 98.69 321 GLY A C 1
ATOM 2527 O O . GLY A 1 321 ? -2.266 27.922 7.773 1 98.69 321 GLY A O 1
ATOM 2528 N N . ALA A 1 322 ? -2.162 26.891 9.719 1 98.81 322 ALA A N 1
ATOM 2529 C CA . ALA A 1 322 ? -2.301 25.469 9.391 1 98.81 322 ALA A CA 1
ATOM 2530 C C . ALA A 1 322 ? -2.621 24.656 10.633 1 98.81 322 ALA A C 1
ATOM 2532 O O . ALA A 1 322 ? -2.25 25.031 11.742 1 98.81 322 ALA A O 1
ATOM 2533 N N . HIS A 1 323 ? -3.369 23.609 10.406 1 98.69 323 HIS A N 1
ATOM 2534 C CA . HIS A 1 323 ? -3.578 22.828 11.617 1 98.69 323 HIS A CA 1
ATOM 2535 C C . HIS A 1 323 ? -2.346 22 11.953 1 98.69 323 HIS A C 1
ATOM 2537 O O . HIS A 1 323 ? -1.656 21.516 11.055 1 98.69 323 HIS A O 1
ATOM 2543 N N . PHE A 1 324 ? -2.121 21.875 13.227 1 98.81 324 PHE A N 1
ATOM 2544 C CA . PHE A 1 324 ? -0.89 21.312 13.766 1 98.81 324 PHE A CA 1
ATOM 2545 C C . PHE A 1 324 ? -1.062 19.828 14.07 1 98.81 324 PHE A C 1
ATOM 2547 O O . PHE A 1 324 ? -0.109 19.062 13.961 1 98.81 324 PHE A O 1
ATOM 2554 N N . ASP A 1 325 ? -2.289 19.438 14.445 1 98.19 325 ASP A N 1
ATOM 2555 C CA . ASP A 1 325 ? -2.564 18.078 14.867 1 98.19 325 ASP A CA 1
ATOM 2556 C C . ASP A 1 325 ? -2.559 17.125 13.68 1 98.19 325 ASP A C 1
ATOM 2558 O O . ASP A 1 325 ? -2.604 17.562 12.523 1 98.19 325 ASP A O 1
ATOM 2562 N N . THR A 1 326 ? -2.369 15.891 13.938 1 97.5 326 THR A N 1
ATOM 2563 C CA . THR A 1 326 ? -2.457 14.805 12.969 1 97.5 326 THR A CA 1
ATOM 2564 C C . THR A 1 326 ? -3.223 13.625 13.547 1 97.5 326 THR A C 1
ATOM 2566 O O . THR A 1 326 ? -3.482 13.578 14.75 1 97.5 326 THR A O 1
ATOM 2569 N N . TRP A 1 327 ? -3.607 12.797 12.68 1 96.94 327 TRP A N 1
ATOM 2570 C CA . TRP A 1 327 ? -3.971 11.469 13.172 1 96.94 327 TRP A CA 1
ATOM 2571 C C . TRP A 1 327 ? -2.732 10.695 13.609 1 96.94 327 TRP A C 1
ATOM 2573 O O . TRP A 1 327 ? -1.607 11.18 13.477 1 96.94 327 TRP A O 1
ATOM 2583 N N . HIS A 1 328 ? -2.914 9.461 14.18 1 96.38 328 HIS A N 1
ATOM 2584 C CA . HIS A 1 328 ? -1.896 8.789 14.977 1 96.38 328 HIS A CA 1
ATOM 2585 C C . HIS A 1 328 ? -1.144 7.75 14.156 1 96.38 328 HIS A C 1
ATOM 2587 O O . HIS A 1 328 ? -0.082 7.277 14.57 1 96.38 328 HIS A O 1
ATOM 2593 N N . SER A 1 329 ? -1.642 7.383 12.984 1 95.75 329 SER A N 1
ATOM 2594 C CA . SER A 1 329 ? -1.214 6.133 12.367 1 95.75 329 SER A CA 1
ATOM 2595 C C . SER A 1 329 ? 0.038 6.332 11.516 1 95.75 329 SER A C 1
ATOM 2597 O O . SER A 1 329 ? 0.649 5.363 11.062 1 95.75 329 SER A O 1
ATOM 2599 N N . ALA A 1 330 ? 0.448 7.59 11.289 1 94.69 330 ALA A N 1
ATOM 2600 C CA . ALA A 1 330 ? 1.642 7.922 10.516 1 94.69 330 ALA A CA 1
ATOM 2601 C C . ALA A 1 330 ? 2.311 9.188 11.047 1 94.69 330 ALA A C 1
ATOM 2603 O O . ALA A 1 330 ? 2.074 9.586 12.188 1 94.69 330 ALA A O 1
ATOM 2604 N N . SER A 1 331 ? 3.201 9.766 10.203 1 95 331 SER A N 1
ATOM 2605 C CA . SER A 1 331 ? 4.016 10.875 10.695 1 95 331 SER A CA 1
ATOM 2606 C C . SER A 1 331 ? 3.287 12.203 10.531 1 95 331 SER A C 1
ATOM 2608 O O . SER A 1 331 ? 3.703 13.211 11.102 1 95 331 SER A O 1
ATOM 2610 N N . GLY A 1 332 ? 2.17 12.234 9.758 1 97.31 332 GLY A N 1
ATOM 2611 C CA . GLY A 1 332 ? 1.45 13.477 9.523 1 97.31 332 GLY A CA 1
ATOM 2612 C C . GLY A 1 332 ? 2.201 14.438 8.617 1 97.31 332 GLY A C 1
ATOM 2613 O O . GLY A 1 332 ? 2.076 15.656 8.758 1 97.31 332 GLY A O 1
ATOM 2614 N N . ALA A 1 333 ? 2.988 13.906 7.699 1 98.31 333 ALA A N 1
ATOM 2615 C CA . ALA A 1 333 ? 3.859 14.734 6.875 1 98.31 333 ALA A CA 1
ATOM 2616 C C . ALA A 1 333 ? 3.049 15.57 5.883 1 98.31 333 ALA A C 1
ATOM 2618 O O . ALA A 1 333 ? 3.322 16.75 5.688 1 98.31 333 ALA A O 1
ATOM 2619 N N . THR A 1 334 ? 2.035 14.938 5.301 1 98.31 334 THR A N 1
ATOM 2620 C CA . THR A 1 334 ? 1.248 15.641 4.289 1 98.31 334 THR A CA 1
ATOM 2621 C C . THR A 1 334 ? 0.034 16.312 4.922 1 98.31 334 THR A C 1
ATOM 2623 O O . THR A 1 334 ? -0.352 17.406 4.516 1 98.31 334 THR A O 1
ATOM 2626 N N . ASP A 1 335 ? -0.521 15.727 5.941 1 97.88 335 ASP A N 1
ATOM 2627 C CA . ASP A 1 335 ? -1.721 16.188 6.637 1 97.88 335 ASP A CA 1
ATOM 2628 C C . ASP A 1 335 ? -1.455 16.359 8.133 1 97.88 335 ASP A C 1
ATOM 2630 O O . ASP A 1 335 ? -1.745 15.469 8.93 1 97.88 335 ASP A O 1
ATOM 2634 N N . ASN A 1 336 ? -1.007 17.391 8.594 1 98.06 336 ASN A N 1
ATOM 2635 C CA . ASN A 1 336 ? -0.738 18.641 7.883 1 98.06 336 ASN A CA 1
ATOM 2636 C C . ASN A 1 336 ? 0.64 19.203 8.227 1 98.06 336 ASN A C 1
ATOM 2638 O O . ASN A 1 336 ? 0.778 20.391 8.516 1 98.06 336 ASN A O 1
ATOM 2642 N N . GLY A 1 337 ? 1.613 18.25 8.32 1 98.56 337 GLY A N 1
ATOM 2643 C CA . GLY A 1 337 ? 2.99 18.672 8.5 1 98.56 337 GLY A CA 1
ATOM 2644 C C . GLY A 1 337 ? 3.475 19.594 7.387 1 98.56 337 GLY A C 1
ATOM 2645 O O . GLY A 1 337 ? 4.258 20.516 7.629 1 98.56 337 GLY A O 1
ATOM 2646 N N . ALA A 1 338 ? 2.994 19.344 6.234 1 98.75 338 ALA A N 1
ATOM 2647 C CA . ALA A 1 338 ? 3.385 20.156 5.082 1 98.75 338 ALA A CA 1
ATOM 2648 C C . ALA A 1 338 ? 2.943 21.609 5.258 1 98.75 338 ALA A C 1
ATOM 2650 O O . ALA A 1 338 ? 3.756 22.531 5.145 1 98.75 338 ALA A O 1
ATOM 2651 N N . GLY A 1 339 ? 1.657 21.797 5.566 1 98.69 339 GLY A N 1
ATOM 2652 C CA . GLY A 1 339 ? 1.169 23.141 5.777 1 98.69 339 GLY A CA 1
ATOM 2653 C C . GLY A 1 339 ? 1.806 23.828 6.973 1 98.69 339 GLY A C 1
ATOM 2654 O O . GLY A 1 339 ? 2.172 25 6.895 1 98.69 339 GLY A O 1
ATOM 2655 N N . THR A 1 340 ? 1.921 23.094 8.047 1 98.88 340 THR A N 1
ATOM 2656 C CA . THR A 1 340 ? 2.551 23.625 9.25 1 98.88 340 THR A CA 1
ATOM 2657 C C . THR A 1 340 ? 3.99 24.047 8.969 1 98.88 340 THR A C 1
ATOM 2659 O O . THR A 1 340 ? 4.406 25.156 9.336 1 98.88 340 THR A O 1
ATOM 2662 N N . GLY A 1 341 ? 4.723 23.141 8.297 1 98.88 341 GLY A N 1
ATOM 2663 C CA . GLY A 1 341 ? 6.098 23.453 7.941 1 98.88 341 GLY A CA 1
ATOM 2664 C C . GLY A 1 341 ? 6.215 24.672 7.051 1 98.88 341 GLY A C 1
ATOM 2665 O O . GLY A 1 341 ? 7.098 25.516 7.246 1 98.88 341 GLY A O 1
ATOM 2666 N N . VAL A 1 342 ? 5.324 24.766 6.121 1 98.94 342 VAL A N 1
ATOM 2667 C CA . VAL A 1 342 ? 5.32 25.891 5.195 1 98.94 342 VAL A CA 1
ATOM 2668 C C . VAL A 1 342 ? 5.07 27.188 5.961 1 98.94 342 VAL A C 1
ATOM 2670 O O . VAL A 1 342 ? 5.789 28.172 5.781 1 98.94 342 VAL A O 1
ATOM 2673 N N . MET A 1 343 ? 4.09 27.219 6.836 1 98.94 343 MET A N 1
ATOM 2674 C CA . MET A 1 343 ? 3.76 28.453 7.559 1 98.94 343 MET A CA 1
ATOM 2675 C C . MET A 1 343 ? 4.883 28.828 8.516 1 98.94 343 MET A C 1
ATOM 2677 O O . MET A 1 343 ? 5.184 30.016 8.688 1 98.94 343 MET A O 1
ATOM 2681 N N . MET A 1 344 ? 5.457 27.875 9.156 1 98.94 344 MET A N 1
ATOM 2682 C CA . MET A 1 344 ? 6.625 28.172 9.984 1 98.94 344 MET A CA 1
ATOM 2683 C C . MET A 1 344 ? 7.758 28.75 9.141 1 98.94 344 MET A C 1
ATOM 2685 O O . MET A 1 344 ? 8.406 29.719 9.539 1 98.94 344 MET A O 1
ATOM 2689 N N . GLU A 1 345 ? 8 28.156 8 1 98.94 345 GLU A N 1
ATOM 2690 C CA . GLU A 1 345 ? 9.047 28.641 7.105 1 98.94 345 GLU A CA 1
ATOM 2691 C C . GLU A 1 345 ? 8.773 30.078 6.66 1 98.94 345 GLU A C 1
ATOM 2693 O O . GLU A 1 345 ? 9.711 30.859 6.469 1 98.94 345 GLU A O 1
ATOM 2698 N N . VAL A 1 346 ? 7.523 30.453 6.453 1 98.94 346 VAL A N 1
ATOM 2699 C CA . VAL A 1 346 ? 7.156 31.812 6.117 1 98.94 346 VAL A CA 1
ATOM 2700 C C . VAL A 1 346 ? 7.684 32.781 7.191 1 98.94 346 VAL A C 1
ATOM 2702 O O . VAL A 1 346 ? 8.305 33.781 6.879 1 98.94 346 VAL A O 1
ATOM 2705 N N . MET A 1 347 ? 7.445 32.438 8.438 1 98.94 347 MET A N 1
ATOM 2706 C CA . MET A 1 347 ? 7.926 33.25 9.547 1 98.94 347 MET A CA 1
ATOM 2707 C C . MET A 1 347 ? 9.445 33.344 9.531 1 98.94 347 MET A C 1
ATOM 2709 O O . MET A 1 347 ? 10.008 34.438 9.719 1 98.94 347 MET A O 1
ATOM 2713 N N . ARG A 1 348 ? 10.109 32.188 9.289 1 98.94 348 ARG A N 1
ATOM 2714 C CA . ARG A 1 348 ? 11.57 32.188 9.25 1 98.94 348 ARG A CA 1
ATOM 2715 C C . ARG A 1 348 ? 12.094 33.094 8.141 1 98.94 348 ARG A C 1
ATOM 2717 O O . ARG A 1 348 ? 13.031 33.844 8.359 1 98.94 348 ARG A O 1
ATOM 2724 N N . ILE A 1 349 ? 11.516 32.969 6.969 1 98.88 349 ILE A N 1
ATOM 2725 C CA . ILE A 1 349 ? 11.938 33.75 5.812 1 98.88 349 ILE A CA 1
ATOM 2726 C C . ILE A 1 349 ? 11.844 35.25 6.133 1 98.88 349 ILE A C 1
ATOM 2728 O O . ILE A 1 349 ? 12.805 35.969 5.934 1 98.88 349 ILE A O 1
ATOM 2732 N N . ILE A 1 350 ? 10.703 35.719 6.684 1 98.81 350 ILE A N 1
ATOM 2733 C CA . ILE A 1 350 ? 10.508 37.125 6.992 1 98.81 350 ILE A CA 1
ATOM 2734 C C . ILE A 1 350 ? 11.555 37.594 8.008 1 98.81 350 ILE A C 1
ATOM 2736 O O . ILE A 1 350 ? 12.203 38.625 7.816 1 98.81 350 ILE A O 1
ATOM 2740 N N . LYS A 1 351 ? 11.781 36.844 9.031 1 98.69 351 LYS A N 1
ATOM 2741 C CA . LYS A 1 351 ? 12.75 37.188 10.062 1 98.69 351 LYS A CA 1
ATOM 2742 C C . LYS A 1 351 ? 14.164 37.219 9.492 1 98.69 351 LYS A C 1
ATOM 2744 O O . LYS A 1 351 ? 14.93 38.156 9.781 1 98.69 351 LYS A O 1
ATOM 2749 N N . ALA A 1 352 ? 14.5 36.25 8.68 1 98.62 352 ALA A N 1
ATOM 2750 C CA . ALA A 1 352 ? 15.852 36.094 8.148 1 98.62 352 ALA A CA 1
ATOM 2751 C C . ALA A 1 352 ? 16.188 37.25 7.199 1 98.62 352 ALA A C 1
ATOM 2753 O O . ALA A 1 352 ? 17.359 37.656 7.074 1 98.62 352 ALA A O 1
ATOM 2754 N N . THR A 1 353 ? 15.219 37.812 6.535 1 97.88 353 THR A N 1
ATOM 2755 C CA . THR A 1 353 ? 15.438 38.875 5.578 1 97.88 353 THR A CA 1
ATOM 2756 C C . THR A 1 353 ? 15.727 40.188 6.297 1 97.88 353 THR A C 1
ATOM 2758 O O . THR A 1 353 ? 16.266 41.125 5.699 1 97.88 353 THR A O 1
ATOM 2761 N N . GLY A 1 354 ? 15.258 40.406 7.516 1 97 354 GLY A N 1
ATOM 2762 C CA . GLY A 1 354 ? 15.375 41.656 8.25 1 97 354 GLY A CA 1
ATOM 2763 C C . GLY A 1 354 ? 14.289 42.656 7.895 1 97 354 GLY A C 1
ATOM 2764 O O . GLY A 1 354 ? 14.289 43.781 8.398 1 97 354 GLY A O 1
ATOM 2765 N N . LEU A 1 355 ? 13.375 42.188 7.098 1 97.38 355 LEU A N 1
ATOM 2766 C CA . LEU A 1 355 ? 12.25 43.062 6.746 1 97.38 355 LEU A CA 1
ATOM 2767 C C . LEU A 1 355 ? 11.422 43.406 7.977 1 97.38 355 LEU A C 1
ATOM 2769 O O . LEU A 1 355 ? 11.281 42.594 8.883 1 97.38 355 LEU A O 1
ATOM 2773 N N . LYS A 1 356 ? 10.922 44.625 7.965 1 97.25 356 LYS A N 1
ATOM 2774 C CA . LYS A 1 356 ? 10.055 45.094 9.031 1 97.25 356 LYS A CA 1
ATOM 2775 C C . LYS A 1 356 ? 8.664 45.438 8.5 1 97.25 356 LYS A C 1
ATOM 2777 O O . LYS A 1 356 ? 8.375 46.594 8.203 1 97.25 356 LYS A O 1
ATOM 2782 N N . PRO A 1 357 ? 7.773 44.5 8.477 1 98.25 357 PRO A N 1
ATOM 2783 C CA . PRO A 1 357 ? 6.434 44.75 7.945 1 98.25 357 PRO A CA 1
ATOM 2784 C C . PRO A 1 357 ? 5.699 45.844 8.688 1 98.25 357 PRO A C 1
ATOM 2786 O O . PRO A 1 357 ? 5.895 46.031 9.898 1 98.25 357 PRO A O 1
ATOM 2789 N N . LYS A 1 358 ? 4.852 46.594 7.941 1 98.44 358 LYS A N 1
ATOM 2790 C CA . LYS A 1 358 ? 4.066 47.656 8.57 1 98.44 358 LYS A CA 1
ATOM 2791 C C . LYS A 1 358 ? 3.049 47.062 9.547 1 98.44 358 LYS A C 1
ATOM 2793 O O . LYS A 1 358 ? 2.916 47.562 10.672 1 98.44 358 LYS A O 1
ATOM 2798 N N . ARG A 1 359 ? 2.322 46.094 9.141 1 98.75 359 ARG A N 1
ATOM 2799 C CA . ARG A 1 359 ? 1.35 45.406 9.984 1 98.75 359 ARG A CA 1
ATOM 2800 C C . ARG A 1 359 ? 1.985 44.188 10.695 1 98.75 359 ARG A C 1
ATOM 2802 O O . ARG A 1 359 ? 2.986 43.656 10.227 1 98.75 359 ARG A O 1
ATOM 2809 N N . THR A 1 360 ? 1.405 43.812 11.859 1 98.81 360 THR A N 1
ATOM 2810 C CA . THR A 1 360 ? 1.829 42.594 12.57 1 98.81 360 THR A CA 1
ATOM 2811 C C . THR A 1 360 ? 1.493 41.344 11.758 1 98.81 360 THR A C 1
ATOM 2813 O O . THR A 1 360 ? 0.414 41.25 11.172 1 98.81 360 THR A O 1
ATOM 2816 N N . ILE A 1 361 ? 2.48 40.5 11.625 1 98.94 361 ILE A N 1
ATOM 2817 C CA . ILE A 1 361 ? 2.252 39.188 11.047 1 98.94 361 ILE A CA 1
ATOM 2818 C C . ILE A 1 361 ? 2.102 38.125 12.156 1 98.94 361 ILE A C 1
ATOM 2820 O O . ILE A 1 361 ? 2.959 38.031 13.039 1 98.94 361 ILE A O 1
ATOM 2824 N N . ARG A 1 362 ? 1.006 37.375 12.188 1 98.94 362 ARG A N 1
ATOM 2825 C CA . ARG A 1 362 ? 0.712 36.375 13.211 1 98.94 362 ARG A CA 1
ATOM 2826 C C . ARG A 1 362 ? 0.583 34.969 12.602 1 98.94 362 ARG A C 1
ATOM 2828 O O . ARG A 1 362 ? -0.165 34.781 11.641 1 98.94 362 ARG A O 1
ATOM 2835 N N . ILE A 1 363 ? 1.335 34.031 13.117 1 98.94 363 ILE A N 1
ATOM 2836 C CA . ILE A 1 363 ? 1.143 32.625 12.781 1 98.94 363 ILE A CA 1
ATOM 2837 C C . ILE A 1 363 ? 0.281 31.969 13.844 1 98.94 363 ILE A C 1
ATOM 2839 O O . ILE A 1 363 ? 0.427 32.25 15.039 1 98.94 363 ILE A O 1
ATOM 2843 N N . ALA A 1 364 ? -0.635 31.188 13.398 1 98.88 364 ALA A N 1
ATOM 2844 C CA . ALA A 1 364 ? -1.437 30.344 14.281 1 98.88 364 ALA A CA 1
ATOM 2845 C C . ALA A 1 364 ? -1.435 28.891 13.812 1 98.88 364 ALA A C 1
ATOM 2847 O O . ALA A 1 364 ? -1.914 28.578 12.719 1 98.88 364 ALA A O 1
ATOM 2848 N N . LEU A 1 365 ? -0.87 28.016 14.594 1 98.94 365 LEU A N 1
ATOM 2849 C CA . LEU A 1 365 ? -0.921 26.578 14.383 1 98.94 365 LEU A CA 1
ATOM 2850 C C . LEU A 1 365 ? -1.999 25.938 15.25 1 98.94 365 LEU A C 1
ATOM 2852 O O . LEU A 1 365 ? -1.899 25.938 16.484 1 98.94 365 LEU A O 1
ATOM 2856 N N . TRP A 1 366 ? -2.998 25.406 14.531 1 98.88 366 TRP A N 1
ATOM 2857 C CA . TRP A 1 366 ? -4.246 25.047 15.195 1 98.88 366 TRP A CA 1
ATOM 2858 C C . TRP A 1 366 ? -4.223 23.578 15.641 1 98.88 366 TRP A C 1
ATOM 2860 O O . TRP A 1 366 ? -3.826 22.703 14.875 1 98.88 366 TRP A O 1
ATOM 2870 N N . GLY A 1 367 ? -4.645 23.344 16.906 1 98.56 367 GLY A N 1
ATOM 2871 C CA . GLY A 1 367 ? -4.883 21.984 17.359 1 98.56 367 GLY A CA 1
ATOM 2872 C C . GLY A 1 367 ? -6.309 21.516 17.125 1 98.56 367 GLY A C 1
ATOM 2873 O O . GLY A 1 367 ? -7.219 22.344 16.984 1 98.56 367 GLY A O 1
ATOM 2874 N N . GLY A 1 368 ? -6.523 20.203 17.016 1 97 368 GLY A N 1
ATOM 2875 C CA . GLY A 1 368 ? -7.84 19.578 17.016 1 97 368 GLY A CA 1
ATOM 2876 C C . GLY A 1 368 ? -8.617 19.844 15.734 1 97 368 GLY A C 1
ATOM 2877 O O . GLY A 1 368 ? -9.852 19.859 15.75 1 97 368 GLY A O 1
ATOM 2878 N N . GLU A 1 369 ? -7.953 20.234 14.648 1 96.75 369 GLU A N 1
ATOM 2879 C CA . GLU A 1 369 ? -8.648 20.391 13.367 1 96.75 369 GLU A CA 1
ATOM 2880 C C . GLU A 1 369 ? -9.344 19.094 12.961 1 96.75 369 GLU A C 1
ATOM 2882 O O . GLU A 1 369 ? -10.477 19.109 12.484 1 96.75 369 GLU A O 1
ATOM 2887 N N . GLU A 1 370 ? -8.695 17.922 13.211 1 95.06 370 GLU A N 1
ATOM 2888 C CA . GLU A 1 370 ? -9.203 16.609 12.82 1 95.06 370 GLU A CA 1
ATOM 2889 C C . GLU A 1 370 ? -10.477 16.25 13.578 1 95.06 370 GLU A C 1
ATOM 2891 O O . GLU A 1 370 ? -11.219 15.352 13.18 1 95.06 370 GLU A O 1
ATOM 2896 N N . GLN A 1 371 ? -10.672 16.922 14.703 1 92.81 371 GLN A N 1
ATOM 2897 C CA . GLN A 1 371 ? -11.852 16.703 15.531 1 92.81 371 GLN A CA 1
ATOM 2898 C C . GLN A 1 371 ? -12.883 17.797 15.336 1 92.81 371 GLN A C 1
ATOM 2900 O O . GLN A 1 371 ? -13.727 18.031 16.203 1 92.81 371 GLN A O 1
ATOM 2905 N N . GLY A 1 372 ? -12.844 18.531 14.273 1 90.75 372 GLY A N 1
ATOM 2906 C CA . GLY A 1 372 ? -13.859 19.516 13.961 1 90.75 372 GLY A CA 1
ATOM 2907 C C . GLY A 1 372 ? -13.445 20.938 14.297 1 90.75 372 GLY A C 1
ATOM 2908 O O . GLY A 1 372 ? -14.172 21.656 14.992 1 90.75 372 GLY A O 1
ATOM 2909 N N . PHE A 1 373 ? -12.344 21.438 13.977 1 94.19 373 PHE A N 1
ATOM 2910 C CA . PHE A 1 373 ? -11.828 22.797 14.07 1 94.19 373 PHE A CA 1
ATOM 2911 C C . PHE A 1 373 ? -11.719 23.234 15.531 1 94.19 373 PHE A C 1
ATOM 2913 O O . PHE A 1 373 ? -12.023 24.391 15.859 1 94.19 373 PHE A O 1
ATOM 2920 N N . LEU A 1 374 ? -11.359 22.406 16.406 1 95.75 374 LEU A N 1
ATOM 2921 C CA . LEU A 1 374 ? -11.414 22.734 17.828 1 95.75 374 LEU A CA 1
ATOM 2922 C C . LEU A 1 374 ? -10.547 23.953 18.141 1 95.75 374 LEU A C 1
ATOM 2924 O O . LEU A 1 374 ? -11.008 24.906 18.781 1 95.75 374 LEU A O 1
ATOM 2928 N N . GLY A 1 375 ? -9.344 23.938 17.641 1 98.38 375 GLY A N 1
ATOM 2929 C CA . GLY A 1 375 ? -8.383 24.969 17.984 1 98.38 375 GLY A CA 1
ATOM 2930 C C . GLY A 1 375 ? -8.742 26.328 17.422 1 98.38 375 GLY A C 1
ATOM 2931 O O . GLY A 1 375 ? -8.828 27.312 18.156 1 98.38 375 GLY A O 1
ATOM 2932 N N . SER A 1 376 ? -9.008 26.391 16.109 1 98.31 376 SER A N 1
ATOM 2933 C CA . SER A 1 376 ? -9.328 27.672 15.469 1 98.31 376 SER A CA 1
ATOM 2934 C C . SER A 1 376 ? -10.656 28.219 15.977 1 98.31 376 SER A C 1
ATOM 2936 O O . SER A 1 376 ? -10.812 29.422 16.156 1 98.31 376 SER A O 1
ATOM 2938 N N . LEU A 1 377 ? -11.586 27.359 16.25 1 96.5 377 LEU A N 1
ATOM 2939 C CA . LEU A 1 377 ? -12.883 27.781 16.766 1 96.5 377 LEU A CA 1
ATOM 2940 C C . LEU A 1 377 ? -12.742 28.375 18.172 1 96.5 377 LEU A C 1
ATOM 2942 O O . LEU A 1 377 ? -13.336 29.406 18.469 1 96.5 377 LEU A O 1
ATOM 2946 N N . ALA A 1 378 ? -12.031 27.672 19.016 1 97.88 378 ALA A N 1
ATOM 2947 C CA . ALA A 1 378 ? -11.805 28.172 20.359 1 97.88 378 ALA A CA 1
ATOM 2948 C C . ALA A 1 378 ? -11.141 29.547 20.328 1 97.88 378 ALA A C 1
ATOM 2950 O O . ALA A 1 378 ? -11.531 30.453 21.047 1 97.88 378 ALA A O 1
ATOM 2951 N N . TYR A 1 379 ? -10.148 29.703 19.547 1 98.38 379 TYR A N 1
ATOM 2952 C CA . TYR A 1 379 ? -9.461 30.984 19.375 1 98.38 379 TYR A CA 1
ATOM 2953 C C . TYR A 1 379 ? -10.43 32.062 18.938 1 98.38 379 TYR A C 1
ATOM 2955 O O . TYR A 1 379 ? -10.461 33.156 19.516 1 98.38 379 TYR A O 1
ATOM 2963 N N . ALA A 1 380 ? -11.18 31.812 17.875 1 97.25 380 ALA A N 1
ATOM 2964 C CA . ALA A 1 380 ? -12.102 32.781 17.312 1 97.25 380 ALA A CA 1
ATOM 2965 C C . ALA A 1 380 ? -13.172 33.188 18.328 1 97.25 380 ALA A C 1
ATOM 2967 O O . ALA A 1 380 ? -13.5 34.375 18.453 1 97.25 380 ALA A O 1
ATOM 2968 N N . GLU A 1 381 ? -13.688 32.219 19 1 96.12 381 GLU A N 1
ATOM 2969 C CA . GLU A 1 381 ? -14.711 32.5 20 1 96.12 381 GLU A CA 1
ATOM 2970 C C . GLU A 1 381 ? -14.164 33.406 21.125 1 96.12 381 GLU A C 1
ATOM 2972 O O . GLU A 1 381 ? -14.852 34.281 21.625 1 96.12 381 GLU A O 1
ATOM 2977 N N . ASP A 1 382 ? -12.953 33.156 21.484 1 96.5 382 ASP A N 1
ATOM 2978 C CA . ASP A 1 382 ? -12.32 33.938 22.547 1 96.5 382 ASP A CA 1
ATOM 2979 C C . ASP A 1 382 ? -12.016 35.344 22.062 1 96.5 382 ASP A C 1
ATOM 2981 O O . ASP A 1 382 ? -12.148 36.312 22.828 1 96.5 382 ASP A O 1
ATOM 2985 N N . HIS A 1 383 ? -11.617 35.469 20.828 1 96.88 383 HIS A N 1
ATOM 2986 C CA . HIS A 1 383 ? -11.086 36.719 20.359 1 96.88 383 HIS A CA 1
ATOM 2987 C C . HIS A 1 383 ? -12.125 37.5 19.562 1 96.88 383 HIS A C 1
ATOM 2989 O O . HIS A 1 383 ? -12.055 38.75 19.469 1 96.88 383 HIS A O 1
ATOM 2995 N N . TYR A 1 384 ? -13.117 36.812 18.938 1 95.75 384 TYR A N 1
ATOM 2996 C CA . TYR A 1 384 ? -14 37.469 18 1 95.75 384 TYR A CA 1
ATOM 2997 C C . TYR A 1 384 ? -15.445 37.406 18.453 1 95.75 384 TYR A C 1
ATOM 2999 O O . TYR A 1 384 ? -16.297 38.125 17.953 1 95.75 384 TYR A O 1
ATOM 3007 N N . GLY A 1 385 ? -15.82 36.5 19.359 1 94.62 385 GLY A N 1
ATOM 3008 C CA . GLY A 1 385 ? -17.172 36.312 19.859 1 94.62 385 GLY A CA 1
ATOM 3009 C C . GLY A 1 385 ? -17.688 34.906 19.672 1 94.62 385 GLY A C 1
ATOM 3010 O O . GLY A 1 385 ? -17.203 34.188 18.797 1 94.62 385 GLY A O 1
ATOM 3011 N N . LYS A 1 386 ? -18.672 34.531 20.406 1 93.5 386 LYS A N 1
ATOM 3012 C CA . LYS A 1 386 ? -19.203 33.156 20.375 1 93.5 386 LYS A CA 1
ATOM 3013 C C . LYS A 1 386 ? -20.016 32.938 19.109 1 93.5 386 LYS A C 1
ATOM 3015 O O . LYS A 1 386 ? -20.688 33.844 18.609 1 93.5 386 LYS A O 1
ATOM 3020 N N . VAL A 1 387 ? -19.875 31.734 18.594 1 91.06 387 VAL A N 1
ATOM 3021 C CA . VAL A 1 387 ? -20.672 31.328 17.438 1 91.06 387 VAL A CA 1
ATOM 3022 C C . VAL A 1 387 ? -22.156 31.484 17.766 1 91.06 387 VAL A C 1
ATOM 3024 O O . VAL A 1 387 ? -22.609 31.078 18.844 1 91.06 387 VAL A O 1
ATOM 3027 N N . GLY A 1 388 ? -22.906 32 16.875 1 87.69 388 GLY A N 1
ATOM 3028 C CA . GLY A 1 388 ? -24.344 32.156 17.031 1 87.69 388 GLY A CA 1
ATOM 3029 C C . GLY A 1 388 ? -24.719 33.5 17.656 1 87.69 388 GLY A C 1
ATOM 3030 O O . GLY A 1 388 ? -25.875 33.906 17.609 1 87.69 388 GLY A O 1
ATOM 3031 N N . GLU A 1 389 ? -23.719 34.125 18.172 1 87.19 389 GLU A N 1
ATOM 3032 C CA . GLU A 1 389 ? -24.016 35.438 18.766 1 87.19 389 GLU A CA 1
ATOM 3033 C C . GLU A 1 389 ? -23.953 36.531 17.703 1 87.19 389 GLU A C 1
ATOM 3035 O O . GLU A 1 389 ? -23.188 36.438 16.734 1 87.19 389 GLU A O 1
ATOM 3040 N N . THR A 1 390 ? -24.812 37.531 17.797 1 76.75 390 THR A N 1
ATOM 3041 C CA . THR A 1 390 ? -24.922 38.625 16.828 1 76.75 390 THR A CA 1
ATOM 3042 C C . THR A 1 390 ? -23.781 39.625 16.984 1 76.75 390 THR A C 1
ATOM 3044 O O . THR A 1 390 ? -23.344 40.219 16 1 76.75 390 THR A O 1
ATOM 3047 N N . GLY A 1 391 ? -23.25 39.812 18.094 1 79.56 391 GLY A N 1
ATOM 3048 C CA . GLY A 1 391 ? -22.219 40.812 18.281 1 79.56 391 GLY A CA 1
ATOM 3049 C C . GLY A 1 391 ? -20.812 40.281 18.094 1 79.56 391 GLY A C 1
ATOM 3050 O O . GLY A 1 391 ? -20.516 39.156 18.516 1 79.56 391 GLY A O 1
ATOM 3051 N N . ARG A 1 392 ? -20.016 41.031 17.141 1 84.88 392 ARG A N 1
ATOM 3052 C CA . ARG A 1 392 ? -18.594 40.719 16.984 1 84.88 392 ARG A CA 1
ATOM 3053 C C . ARG A 1 392 ? -17.734 41.688 17.781 1 84.88 392 ARG A C 1
ATOM 3055 O O . ARG A 1 392 ? -18.078 42.875 17.891 1 84.88 392 ARG A O 1
ATOM 3062 N N . LYS A 1 393 ? -16.688 41.062 18.328 1 92.31 393 LYS A N 1
ATOM 3063 C CA . LYS A 1 393 ? -15.719 41.906 19.047 1 92.31 393 LYS A CA 1
ATOM 3064 C C . LYS A 1 393 ? -14.922 42.781 18.078 1 92.31 393 LYS A C 1
ATOM 3066 O O . LYS A 1 393 ? -14.789 42.469 16.891 1 92.31 393 LYS A O 1
ATOM 3071 N N . GLU A 1 394 ? -14.391 43.875 18.594 1 92.25 394 GLU A N 1
ATOM 3072 C CA . GLU A 1 394 ? -13.664 44.844 17.781 1 92.25 394 GLU A CA 1
ATOM 3073 C C . GLU A 1 394 ? -12.398 44.219 17.188 1 92.25 394 GLU A C 1
ATOM 3075 O O . GLU A 1 394 ? -11.906 44.688 16.156 1 92.25 394 GLU A O 1
ATOM 3080 N N . GLU A 1 395 ? -11.984 43.188 17.797 1 93.75 395 GLU A N 1
ATOM 3081 C CA . GLU A 1 395 ? -10.758 42.531 17.359 1 93.75 395 GLU A CA 1
ATOM 3082 C C . GLU A 1 395 ? -10.906 41.969 15.945 1 93.75 395 GLU A C 1
ATOM 3084 O O . GLU A 1 395 ? -9.914 41.844 15.227 1 93.75 395 GLU A O 1
ATOM 3089 N N . VAL A 1 396 ? -12.125 41.719 15.562 1 94.38 396 VAL A N 1
ATOM 3090 C CA . VAL A 1 396 ? -12.391 41.219 14.219 1 94.38 396 VAL A CA 1
ATOM 3091 C C . VAL A 1 396 ? -11.883 42.188 13.18 1 94.38 396 VAL A C 1
ATOM 3093 O O . VAL A 1 396 ? -11.336 41.812 12.148 1 94.38 396 VAL A O 1
ATOM 3096 N N . GLU A 1 397 ? -11.984 43.438 13.484 1 93.56 397 GLU A N 1
ATOM 3097 C CA . GLU A 1 397 ? -11.664 44.5 12.523 1 93.56 397 GLU A CA 1
ATOM 3098 C C . GLU A 1 397 ? -10.156 44.719 12.414 1 93.56 397 GLU A C 1
ATOM 3100 O O . GLU A 1 397 ? -9.68 45.344 11.484 1 93.56 397 GLU A O 1
ATOM 3105 N N . LYS A 1 398 ? -9.445 44.094 13.258 1 96.19 398 LYS A N 1
ATOM 3106 C CA . LYS A 1 398 ? -7.996 44.281 13.242 1 96.19 398 LYS A CA 1
ATOM 3107 C C . LYS A 1 398 ? -7.332 43.25 12.312 1 96.19 398 LYS A C 1
ATOM 3109 O O . LYS A 1 398 ? -6.164 43.406 11.953 1 96.19 398 LYS A O 1
ATOM 3114 N N . ILE A 1 399 ? -8.023 42.219 11.914 1 97.88 399 ILE A N 1
ATOM 3115 C CA . ILE A 1 399 ? -7.441 41.188 11.07 1 97.88 399 ILE A CA 1
ATOM 3116 C C . ILE A 1 399 ? -7.621 41.594 9.602 1 97.88 399 ILE A C 1
ATOM 3118 O O . ILE A 1 399 ? -8.75 41.656 9.109 1 97.88 399 ILE A O 1
ATOM 3122 N N . SER A 1 400 ? -6.551 41.812 8.945 1 98 400 SER A N 1
ATOM 3123 C CA . SER A 1 400 ? -6.613 42.188 7.535 1 98 400 SER A CA 1
ATOM 3124 C C . SER A 1 400 ? -6.898 41 6.652 1 98 400 SER A C 1
ATOM 3126 O O . SER A 1 400 ? -7.676 41.062 5.699 1 98 400 SER A O 1
ATOM 3128 N N . ALA A 1 401 ? -6.25 39.875 6.973 1 97.88 401 ALA A N 1
ATOM 3129 C CA . ALA A 1 401 ? -6.434 38.656 6.207 1 97.88 401 ALA A CA 1
ATOM 3130 C C . ALA A 1 401 ? -5.953 37.438 6.992 1 97.88 401 ALA A C 1
ATOM 3132 O O . ALA A 1 401 ? -5.129 37.562 7.902 1 97.88 401 ALA A O 1
ATOM 3133 N N . TYR A 1 402 ? -6.531 36.281 6.645 1 98.44 402 TYR A N 1
ATOM 3134 C CA . TYR A 1 402 ? -6.078 35 7.133 1 98.44 402 TYR A CA 1
ATOM 3135 C C . TYR A 1 402 ? -5.812 34.031 5.973 1 98.44 402 TYR A C 1
ATOM 3137 O O . TYR A 1 402 ? -6.715 33.75 5.188 1 98.44 402 TYR A O 1
ATOM 3145 N N . LEU A 1 403 ? -4.551 33.594 5.801 1 98.44 403 LEU A N 1
ATOM 3146 C CA . LEU A 1 403 ? -4.184 32.594 4.805 1 98.44 403 LEU A CA 1
ATOM 3147 C C . LEU A 1 403 ? -3.939 31.25 5.461 1 98.44 403 LEU A C 1
ATOM 3149 O O . LEU A 1 403 ? -3.107 31.125 6.363 1 98.44 403 LEU A O 1
ATOM 3153 N N . ASN A 1 404 ? -4.66 30.266 4.992 1 98.5 404 ASN A N 1
ATOM 3154 C CA . ASN A 1 404 ? -4.582 28.906 5.535 1 98.5 404 ASN A CA 1
ATOM 3155 C C . ASN A 1 404 ? -4.043 27.922 4.504 1 98.5 404 ASN A C 1
ATOM 3157 O O . ASN A 1 404 ? -4.371 28.016 3.318 1 98.5 404 ASN A O 1
ATOM 3161 N N . MET A 1 405 ? -3.176 27.062 4.949 1 98 405 MET A N 1
ATOM 3162 C CA . MET A 1 405 ? -2.729 26 4.062 1 98 405 MET A CA 1
ATOM 3163 C C . MET A 1 405 ? -3.039 24.625 4.66 1 98 405 MET A C 1
ATOM 3165 O O . MET A 1 405 ? -2.533 24.281 5.73 1 98 405 MET A O 1
ATOM 3169 N N . ASP A 1 406 ? -3.938 23.969 3.982 1 96.25 406 ASP A N 1
ATOM 3170 C CA . ASP A 1 406 ? -4.441 22.656 4.379 1 96.25 406 ASP A CA 1
ATOM 3171 C C . ASP A 1 406 ? -4.949 21.875 3.17 1 96.25 406 ASP A C 1
ATOM 3173 O O . ASP A 1 406 ? -5.973 22.234 2.58 1 96.25 406 ASP A O 1
ATOM 3177 N N . ASN A 1 407 ? -4.297 20.891 2.65 1 94.44 407 ASN A N 1
ATOM 3178 C CA . ASN A 1 407 ? -4.738 20.031 1.559 1 94.44 407 ASN A CA 1
ATOM 3179 C C . ASN A 1 407 ? -3.574 19.266 0.937 1 94.44 407 ASN A C 1
ATOM 3181 O O . ASN A 1 407 ? -3.518 19.094 -0.282 1 94.44 407 ASN A O 1
ATOM 3185 N N . GLY A 1 408 ? -2.615 18.984 1.793 1 96.88 408 GLY A N 1
ATOM 3186 C CA . GLY A 1 408 ? -1.524 18.141 1.332 1 96.88 408 GLY A CA 1
ATOM 3187 C C . GLY A 1 408 ? -0.252 18.906 1.041 1 96.88 408 GLY A C 1
ATOM 3188 O O . GLY A 1 408 ? -0.042 20 1.583 1 96.88 408 GLY A O 1
ATOM 3189 N N . ALA A 1 409 ? 0.667 18.344 0.259 1 98.19 409 ALA A N 1
ATOM 3190 C CA . ALA A 1 409 ? 2.016 18.875 0.094 1 98.19 409 ALA A CA 1
ATOM 3191 C C . ALA A 1 409 ? 2.23 19.391 -1.324 1 98.19 409 ALA A C 1
ATOM 3193 O O . ALA A 1 409 ? 3.355 19.734 -1.707 1 98.19 409 ALA A O 1
ATOM 3194 N N . GLY A 1 410 ? 1.183 19.484 -2.094 1 98.5 410 GLY A N 1
ATOM 3195 C CA . GLY A 1 410 ? 1.326 19.859 -3.49 1 98.5 410 GLY A CA 1
ATOM 3196 C C . GLY A 1 410 ? 1.632 21.328 -3.684 1 98.5 410 GLY A C 1
ATOM 3197 O O . GLY A 1 410 ? 1.445 22.141 -2.768 1 98.5 410 GLY A O 1
ATOM 3198 N N . LYS A 1 411 ? 2.021 21.703 -4.816 1 98.62 411 LYS A N 1
ATOM 3199 C CA . LYS A 1 411 ? 2.373 23.078 -5.176 1 98.62 411 LYS A CA 1
ATOM 3200 C C . LYS A 1 411 ? 1.141 23.969 -5.188 1 98.62 411 LYS A C 1
ATOM 3202 O O . LYS A 1 411 ? 0.078 23.578 -5.664 1 98.62 411 LYS A O 1
ATOM 3207 N N . MET A 1 412 ? 1.325 25.125 -4.621 1 98.38 412 MET A N 1
ATOM 3208 C CA . MET A 1 412 ? 0.294 26.156 -4.758 1 98.38 412 MET A CA 1
ATOM 3209 C C . MET A 1 412 ? 0.108 26.547 -6.219 1 98.38 412 MET A C 1
ATOM 3211 O O . MET A 1 412 ? 1.085 26.688 -6.957 1 98.38 412 MET A O 1
ATOM 3215 N N . ARG A 1 413 ? -1.128 26.703 -6.605 1 98.31 413 ARG A N 1
ATOM 3216 C CA . ARG A 1 413 ? -1.465 27.125 -7.961 1 98.31 413 ARG A CA 1
ATOM 3217 C C . ARG A 1 413 ? -2.16 28.484 -7.953 1 98.31 413 ARG A C 1
ATOM 3219 O O . ARG A 1 413 ? -2.273 29.125 -8.992 1 98.31 413 ARG A O 1
ATOM 3226 N N . GLY A 1 414 ? -2.58 28.891 -6.785 1 98.12 414 GLY A N 1
ATOM 3227 C CA . GLY A 1 414 ? -3.311 30.141 -6.66 1 98.12 414 GLY A CA 1
ATOM 3228 C C . GLY A 1 414 ? -4.113 30.234 -5.379 1 98.12 414 GLY A C 1
ATOM 3229 O O . GLY A 1 414 ? -3.709 29.703 -4.344 1 98.12 414 GLY A O 1
ATOM 3230 N N . ILE A 1 415 ? -5.164 31.078 -5.406 1 98.12 415 ILE A N 1
ATOM 3231 C CA . ILE A 1 415 ? -5.93 31.359 -4.199 1 98.12 415 ILE A CA 1
ATOM 3232 C C . ILE A 1 415 ? -7.426 31.25 -4.5 1 98.12 415 ILE A C 1
ATOM 3234 O O . ILE A 1 415 ? -7.895 31.734 -5.531 1 98.12 415 ILE A O 1
ATOM 3238 N N . TYR A 1 416 ? -8.125 30.516 -3.607 1 96.94 416 TYR A N 1
ATOM 3239 C CA . TYR A 1 416 ? -9.578 30.672 -3.572 1 96.94 416 TYR A CA 1
ATOM 3240 C C . TYR A 1 416 ? -9.977 32.031 -2.992 1 96.94 416 TYR A C 1
ATOM 3242 O O . TYR A 1 416 ? -9.586 32.375 -1.87 1 96.94 416 TYR A O 1
ATOM 3250 N N . LEU A 1 417 ? -10.836 32.75 -3.721 1 95.81 417 LEU A N 1
ATOM 3251 C CA . LEU A 1 417 ? -11.188 34.094 -3.271 1 95.81 417 LEU A CA 1
ATOM 3252 C C . LEU A 1 417 ? -12.359 34.062 -2.297 1 95.81 417 LEU A C 1
ATOM 3254 O O . LEU A 1 417 ? -12.703 35.062 -1.693 1 95.81 417 LEU A O 1
ATOM 3258 N N . GLN A 1 418 ? -12.883 32.938 -2.15 1 93.31 418 GLN A N 1
ATOM 3259 C CA . GLN A 1 418 ? -13.969 32.719 -1.201 1 93.31 418 GLN A CA 1
ATOM 3260 C C . GLN A 1 418 ? -15.094 33.719 -1.403 1 93.31 418 GLN A C 1
ATOM 3262 O O . GLN A 1 418 ? -15.547 34.344 -0.447 1 93.31 418 GLN A O 1
ATOM 3267 N N . GLY A 1 419 ? -15.453 33.938 -2.625 1 92.06 419 GLY A N 1
ATOM 3268 C CA . GLY A 1 419 ? -16.562 34.812 -2.971 1 92.06 419 GLY A CA 1
ATOM 3269 C C . GLY A 1 419 ? -16.234 36.281 -2.869 1 92.06 419 GLY A C 1
ATOM 3270 O O . GLY A 1 419 ? -17.078 37.156 -3.146 1 92.06 419 GLY A O 1
ATOM 3271 N N . ASN A 1 420 ? -15.039 36.688 -2.533 1 94.56 420 ASN A N 1
ATOM 3272 C CA . ASN A 1 420 ? -14.633 38.094 -2.316 1 94.56 420 ASN A CA 1
ATOM 3273 C C . ASN A 1 420 ? -13.953 38.656 -3.553 1 94.56 420 ASN A C 1
ATOM 3275 O O . ASN A 1 420 ? -12.727 38.688 -3.645 1 94.56 420 ASN A O 1
ATOM 3279 N N . GLU A 1 421 ? -14.727 39.312 -4.441 1 94.56 421 GLU A N 1
ATOM 3280 C CA . GLU A 1 421 ? -14.203 39.875 -5.688 1 94.56 421 GLU A CA 1
ATOM 3281 C C . GLU A 1 421 ? -13.289 41.062 -5.418 1 94.56 421 GLU A C 1
ATOM 3283 O O . GLU A 1 421 ? -12.414 41.406 -6.23 1 94.56 421 GLU A O 1
ATOM 3288 N N . GLY A 1 422 ? -13.516 41.656 -4.332 1 95.81 422 GLY A N 1
ATOM 3289 C CA . GLY A 1 422 ? -12.758 42.844 -4.008 1 95.81 422 GLY A CA 1
ATOM 3290 C C . GLY A 1 422 ? -11.266 42.594 -3.875 1 95.81 422 GLY A C 1
ATOM 3291 O O . GLY A 1 422 ? -10.461 43.5 -4.094 1 95.81 422 GLY A O 1
ATOM 3292 N N . VAL A 1 423 ? -10.898 41.375 -3.594 1 97.38 423 VAL A N 1
ATOM 3293 C CA . VAL A 1 423 ? -9.492 41.094 -3.344 1 97.38 423 VAL A CA 1
ATOM 3294 C C . VAL A 1 423 ? -8.812 40.656 -4.641 1 97.38 423 VAL A C 1
ATOM 3296 O O . VAL A 1 423 ? -7.586 40.594 -4.719 1 97.38 423 VAL A O 1
ATOM 3299 N N . ARG A 1 424 ? -9.516 40.375 -5.742 1 97 424 ARG A N 1
ATOM 3300 C CA . ARG A 1 424 ? -8.977 39.812 -6.973 1 97 424 ARG A CA 1
ATOM 3301 C C . ARG A 1 424 ? -7.875 40.688 -7.547 1 97 424 ARG A C 1
ATOM 3303 O O . ARG A 1 424 ? -6.758 40.219 -7.781 1 97 424 ARG A O 1
ATOM 3310 N N . PRO A 1 425 ? -8.156 42.031 -7.77 1 97.81 425 PRO A N 1
ATOM 3311 C CA . PRO A 1 425 ? -7.09 42.844 -8.367 1 97.81 425 PRO A CA 1
ATOM 3312 C C . PRO A 1 425 ? -5.863 42.969 -7.469 1 97.81 425 PRO A C 1
ATOM 3314 O O . PRO A 1 425 ? -4.742 43.094 -7.961 1 97.81 425 PRO A O 1
ATOM 3317 N N . ILE A 1 426 ? -6.086 42.875 -6.172 1 98.25 426 ILE A N 1
ATOM 3318 C CA . ILE A 1 426 ? -4.992 42.969 -5.211 1 98.25 426 ILE A CA 1
ATOM 3319 C C . ILE A 1 426 ? -4.082 41.75 -5.332 1 98.25 426 ILE A C 1
ATOM 3321 O O . ILE A 1 426 ? -2.867 41.906 -5.492 1 98.25 426 ILE A O 1
ATOM 3325 N N . PHE A 1 427 ? -4.664 40.562 -5.367 1 98.5 427 PHE A N 1
ATOM 3326 C CA . PHE A 1 427 ? -3.885 39.312 -5.477 1 98.5 427 PHE A CA 1
ATOM 3327 C C . PHE A 1 427 ? -3.248 39.219 -6.855 1 98.5 427 PHE A C 1
ATOM 3329 O O . PHE A 1 427 ? -2.143 38.688 -6.992 1 98.5 427 PHE A O 1
ATOM 3336 N N . GLU A 1 428 ? -3.938 39.656 -7.887 1 98.12 428 GLU A N 1
ATOM 3337 C CA . GLU A 1 428 ? -3.357 39.688 -9.227 1 98.12 428 GLU A CA 1
ATOM 3338 C C . GLU A 1 428 ? -2.039 40.438 -9.258 1 98.12 428 GLU A C 1
ATOM 3340 O O . GLU A 1 428 ? -1.045 39.969 -9.797 1 98.12 428 GLU A O 1
ATOM 3345 N N . GLU A 1 429 ? -2.109 41.562 -8.664 1 98 429 GLU A N 1
ATOM 3346 C CA . GLU A 1 429 ? -0.907 42.375 -8.625 1 98 429 GLU A CA 1
ATOM 3347 C C . GLU A 1 429 ? 0.187 41.719 -7.785 1 98 429 GLU A C 1
ATOM 3349 O O . GLU A 1 429 ? 1.347 41.688 -8.203 1 98 429 GLU A O 1
ATOM 3354 N N . MET A 1 430 ? -0.144 41.219 -6.66 1 98.25 430 MET A N 1
ATOM 3355 C CA . MET A 1 430 ? 0.825 40.688 -5.715 1 98.25 430 MET A CA 1
ATOM 3356 C C . MET A 1 430 ? 1.501 39.438 -6.281 1 98.25 430 MET A C 1
ATOM 3358 O O . MET A 1 430 ? 2.66 39.156 -5.969 1 98.25 430 MET A O 1
ATOM 3362 N N . LEU A 1 431 ? 0.817 38.688 -7.168 1 98.56 431 LEU A N 1
ATOM 3363 C CA . LEU A 1 431 ? 1.335 37.406 -7.633 1 98.56 431 LEU A CA 1
ATOM 3364 C C . LEU A 1 431 ? 2 37.562 -9 1 98.56 431 LEU A C 1
ATOM 3366 O O . LEU A 1 431 ? 2.627 36.625 -9.492 1 98.56 431 LEU A O 1
ATOM 3370 N N . THR A 1 432 ? 1.929 38.719 -9.586 1 98 432 THR A N 1
ATOM 3371 C CA . THR A 1 432 ? 2.488 38.969 -10.906 1 98 432 THR A CA 1
ATOM 3372 C C . THR A 1 432 ? 3.967 38.594 -10.953 1 98 432 THR A C 1
ATOM 3374 O O . THR A 1 432 ? 4.422 37.969 -11.906 1 98 432 THR A O 1
ATOM 3377 N N . PRO A 1 433 ? 4.77 38.906 -9.922 1 97.69 433 PRO A N 1
ATOM 3378 C CA . PRO A 1 433 ? 6.191 38.562 -9.977 1 97.69 433 PRO A CA 1
ATOM 3379 C C . PRO A 1 433 ? 6.43 37.031 -9.984 1 97.69 433 PRO A C 1
ATOM 3381 O O . PRO A 1 433 ? 7.543 36.594 -10.266 1 97.69 433 PRO A O 1
ATOM 3384 N N . TYR A 1 434 ? 5.438 36.281 -9.703 1 98.38 434 TYR A N 1
ATOM 3385 C CA . TYR A 1 434 ? 5.621 34.844 -9.555 1 98.38 434 TYR A CA 1
ATOM 3386 C C . TYR A 1 434 ? 4.852 34.062 -10.633 1 98.38 434 TYR A C 1
ATOM 3388 O O . TYR A 1 434 ? 4.672 32.844 -10.531 1 98.38 434 TYR A O 1
ATOM 3396 N N . LYS A 1 435 ? 4.434 34.719 -11.641 1 97.31 435 LYS A N 1
ATOM 3397 C CA . LYS A 1 435 ? 3.674 34.125 -12.727 1 97.31 435 LYS A CA 1
ATOM 3398 C C . LYS A 1 435 ? 4.441 32.969 -13.359 1 97.31 435 LYS A C 1
ATOM 3400 O O . LYS A 1 435 ? 3.844 31.984 -13.797 1 97.31 435 LYS A O 1
ATOM 3405 N N . HIS A 1 436 ? 5.773 33.031 -13.383 1 97.12 436 HIS A N 1
ATOM 3406 C CA . HIS A 1 436 ? 6.621 32.031 -14.016 1 97.12 436 HIS A CA 1
ATOM 3407 C C . HIS A 1 436 ? 6.559 30.688 -13.266 1 97.12 436 HIS A C 1
ATOM 3409 O O . HIS A 1 436 ? 6.961 29.656 -13.789 1 97.12 436 HIS A O 1
ATOM 3415 N N . LEU A 1 437 ? 5.984 30.688 -12.109 1 98.19 437 LEU A N 1
ATOM 3416 C CA . LEU A 1 437 ? 5.848 29.469 -11.312 1 98.19 437 LEU A CA 1
ATOM 3417 C C . LEU A 1 437 ? 4.434 28.906 -11.406 1 98.19 437 LEU A C 1
ATOM 3419 O O . LEU A 1 437 ? 4.121 27.891 -10.797 1 98.19 437 LEU A O 1
ATOM 3423 N N . ASP A 1 438 ? 3.547 29.547 -12.133 1 97.5 438 ASP A N 1
ATOM 3424 C CA . ASP A 1 438 ? 2.162 29.125 -12.32 1 97.5 438 ASP A CA 1
ATOM 3425 C C . ASP A 1 438 ? 1.405 29.109 -10.992 1 97.5 438 ASP A C 1
ATOM 3427 O O . ASP A 1 438 ? 0.72 28.125 -10.672 1 97.5 438 ASP A O 1
ATOM 3431 N N . VAL A 1 439 ? 1.552 30.125 -10.164 1 98.38 439 VAL A N 1
ATOM 3432 C CA . VAL A 1 439 ? 0.971 30.172 -8.828 1 98.38 439 VAL A CA 1
ATOM 3433 C C . VAL A 1 439 ? -0.045 31.312 -8.75 1 98.38 439 VAL A C 1
ATOM 3435 O O . VAL A 1 439 ? -0.523 31.656 -7.664 1 98.38 439 VAL A O 1
ATOM 3438 N N . ASP A 1 440 ? -0.405 31.953 -9.875 1 97.88 440 ASP A N 1
ATOM 3439 C CA . ASP A 1 440 ? -1.147 33.219 -9.852 1 97.88 440 ASP A CA 1
ATOM 3440 C C . ASP A 1 440 ? -2.6 33 -10.273 1 97.88 440 ASP A C 1
ATOM 3442 O O . ASP A 1 440 ? -3.266 33.938 -10.719 1 97.88 440 ASP A O 1
ATOM 3446 N N . ASN A 1 441 ? -3.082 31.797 -10.109 1 98.12 441 ASN A N 1
ATOM 3447 C CA . ASN A 1 441 ? -4.461 31.516 -10.492 1 98.12 441 ASN A CA 1
ATOM 3448 C C . ASN A 1 441 ? -5.438 31.875 -9.375 1 98.12 441 ASN A C 1
ATOM 3450 O O . ASN A 1 441 ? -5.219 31.516 -8.219 1 98.12 441 ASN A O 1
ATOM 3454 N N . LEU A 1 442 ? -6.453 32.688 -9.758 1 98.19 442 LEU A N 1
ATOM 3455 C CA . LEU A 1 442 ? -7.461 33.125 -8.797 1 98.19 442 LEU A CA 1
ATOM 3456 C C . LEU A 1 442 ? -8.836 32.594 -9.18 1 98.19 442 LEU A C 1
ATOM 3458 O O . LEU A 1 442 ? -9.242 32.688 -10.344 1 98.19 442 LEU A O 1
ATOM 3462 N N . SER A 1 443 ? -9.492 31.984 -8.203 1 97.62 443 SER A N 1
ATOM 3463 C CA . SER A 1 443 ? -10.844 31.5 -8.422 1 97.62 443 SER A CA 1
ATOM 3464 C C . SER A 1 443 ? -11.82 32.062 -7.398 1 97.62 443 SER A C 1
ATOM 3466 O O . SER A 1 443 ? -11.508 32.125 -6.207 1 97.62 443 SER A O 1
ATOM 3468 N N . ILE A 1 444 ? -13.031 32.438 -7.859 1 95.56 444 ILE A N 1
ATOM 3469 C CA . ILE A 1 444 ? -14.055 33 -6.98 1 95.56 444 ILE A CA 1
ATOM 3470 C C . ILE A 1 444 ? -14.648 31.891 -6.109 1 95.56 444 ILE A C 1
ATOM 3472 O O . ILE A 1 444 ? -15.359 32.156 -5.137 1 95.56 444 ILE A O 1
ATOM 3476 N N . GLN A 1 445 ? -14.258 30.656 -6.375 1 94.94 445 GLN A N 1
ATOM 3477 C CA . GLN A 1 445 ? -14.844 29.484 -5.738 1 94.94 445 GLN A CA 1
ATOM 3478 C C . GLN A 1 445 ? -14.57 29.484 -4.238 1 94.94 445 GLN A C 1
ATOM 3480 O O . GLN A 1 445 ? -13.516 29.953 -3.793 1 94.94 445 GLN A O 1
ATOM 3485 N N . ASN A 1 446 ? -15.586 28.906 -3.547 1 93.12 446 ASN A N 1
ATOM 3486 C CA . ASN A 1 446 ? -15.398 28.562 -2.141 1 93.12 446 ASN A CA 1
ATOM 3487 C C . ASN A 1 446 ? -14.852 27.156 -1.971 1 93.12 446 ASN A C 1
ATOM 3489 O O . ASN A 1 446 ? -15.211 26.25 -2.734 1 93.12 446 ASN A O 1
ATOM 3493 N N . THR A 1 447 ? -13.961 26.984 -1.102 1 93.75 447 THR A N 1
ATOM 3494 C CA . THR A 1 447 ? -13.602 25.672 -0.569 1 93.75 447 THR A CA 1
ATOM 3495 C C . THR A 1 447 ? -13.898 25.594 0.925 1 93.75 447 THR A C 1
ATOM 3497 O O . THR A 1 447 ? -14.219 26.609 1.554 1 93.75 447 THR A O 1
ATOM 3500 N N . ASN A 1 448 ? -14.023 24.359 1.417 1 92.75 448 ASN A N 1
ATOM 3501 C CA . ASN A 1 448 ? -14.438 24.188 2.807 1 92.75 448 ASN A CA 1
ATOM 3502 C C . ASN A 1 448 ? -13.625 23.094 3.502 1 92.75 448 ASN A C 1
ATOM 3504 O O . ASN A 1 448 ? -12.688 22.547 2.922 1 92.75 448 ASN A O 1
ATOM 3508 N N . TYR A 1 449 ? -13.836 23.031 4.84 1 91.69 449 TYR A N 1
ATOM 3509 C CA . TYR A 1 449 ? -13.406 21.906 5.676 1 91.69 449 TYR A CA 1
ATOM 3510 C C . TYR A 1 449 ? -11.992 22.141 6.199 1 91.69 449 TYR A C 1
ATOM 3512 O O . TYR A 1 449 ? -11.297 21.172 6.543 1 91.69 449 TYR A O 1
ATOM 3520 N N . THR A 1 450 ? -11.562 23.375 6.051 1 94.38 450 THR A N 1
ATOM 3521 C CA . THR A 1 450 ? -10.312 23.75 6.699 1 94.38 450 THR A CA 1
ATOM 3522 C C . THR A 1 450 ? -10.516 24.969 7.598 1 94.38 450 THR A C 1
ATOM 3524 O O . THR A 1 450 ? -11.594 25.562 7.613 1 94.38 450 THR A O 1
ATOM 3527 N N . ASP A 1 451 ? -9.555 25.328 8.344 1 97.19 451 ASP A N 1
ATOM 3528 C CA . ASP A 1 451 ? -9.695 26.312 9.414 1 97.19 451 ASP A CA 1
ATOM 3529 C C . ASP A 1 451 ? -10.039 27.688 8.867 1 97.19 451 ASP A C 1
ATOM 3531 O O . ASP A 1 451 ? -10.516 28.547 9.602 1 97.19 451 ASP A O 1
ATOM 3535 N N . HIS A 1 452 ? -9.859 27.953 7.594 1 96.5 452 HIS A N 1
ATOM 3536 C CA . HIS A 1 452 ? -10.242 29.25 7.039 1 96.5 452 HIS A CA 1
ATOM 3537 C C . HIS A 1 452 ? -11.742 29.484 7.156 1 96.5 452 HIS A C 1
ATOM 3539 O O . HIS A 1 452 ? -12.203 30.625 7.18 1 96.5 452 HIS A O 1
ATOM 3545 N N . ASP A 1 453 ? -12.484 28.422 7.238 1 94.38 453 ASP A N 1
ATOM 3546 C CA . ASP A 1 453 ? -13.938 28.5 7.355 1 94.38 453 ASP A CA 1
ATOM 3547 C C . ASP A 1 453 ? -14.336 29.25 8.625 1 94.38 453 ASP A C 1
ATOM 3549 O O . ASP A 1 453 ? -15.352 29.953 8.641 1 94.38 453 ASP A O 1
ATOM 3553 N N . VAL A 1 454 ? -13.586 29.047 9.664 1 95.88 454 VAL A N 1
ATOM 3554 C CA . VAL A 1 454 ? -13.859 29.703 10.938 1 95.88 454 VAL A CA 1
ATOM 3555 C C . VAL A 1 454 ? -13.727 31.219 10.773 1 95.88 454 VAL A C 1
ATOM 3557 O O . VAL A 1 454 ? -14.578 31.984 11.242 1 95.88 454 VAL A O 1
ATOM 3560 N N . PHE A 1 455 ? -12.75 31.688 10.086 1 95.75 455 PHE A N 1
ATOM 3561 C CA . PHE A 1 455 ? -12.516 33.094 9.898 1 95.75 455 PHE A CA 1
ATOM 3562 C C . PHE A 1 455 ? -13.516 33.688 8.914 1 95.75 455 PHE A C 1
ATOM 3564 O O . PHE A 1 455 ? -13.977 34.812 9.086 1 95.75 455 PHE A O 1
ATOM 3571 N N . ASP A 1 456 ? -13.844 32.844 7.941 1 91.88 456 ASP A N 1
ATOM 3572 C CA . ASP A 1 456 ? -14.906 33.25 7.023 1 91.88 456 ASP A CA 1
ATOM 3573 C C . ASP A 1 456 ? -16.203 33.531 7.77 1 91.88 456 ASP A C 1
ATOM 3575 O O . ASP A 1 456 ? -16.938 34.469 7.445 1 91.88 456 ASP A O 1
ATOM 3579 N N . TYR A 1 457 ? -16.5 32.719 8.68 1 92.12 457 TYR A N 1
ATOM 3580 C CA . TYR A 1 457 ? -17.703 32.844 9.477 1 92.12 457 TYR A CA 1
ATOM 3581 C C . TYR A 1 457 ? -17.781 34.219 10.125 1 92.12 457 TYR A C 1
ATOM 3583 O O . TYR A 1 457 ? -18.859 34.812 10.211 1 92.12 457 TYR A O 1
ATOM 3591 N N . TYR A 1 458 ? -16.672 34.781 10.523 1 93.25 458 TYR A N 1
ATOM 3592 C CA . TYR A 1 458 ? -16.625 36.094 11.203 1 93.25 458 TYR A CA 1
ATOM 3593 C C . TYR A 1 458 ? -16.391 37.219 10.203 1 93.25 458 TYR A C 1
ATOM 3595 O O . TYR A 1 458 ? -16.062 38.344 10.602 1 93.25 458 TYR A O 1
ATOM 3603 N N . LYS A 1 459 ? -16.391 36.906 8.906 1 91.44 459 LYS A N 1
ATOM 3604 C CA . LYS A 1 459 ? -16.266 37.875 7.805 1 91.44 459 LYS A CA 1
ATOM 3605 C C . LYS A 1 459 ? -14.867 38.469 7.738 1 91.44 459 LYS A C 1
ATOM 3607 O O . LYS A 1 459 ? -14.68 39.594 7.281 1 91.44 459 LYS A O 1
ATOM 3612 N N . ILE A 1 460 ? -13.977 37.812 8.359 1 95.38 460 ILE A N 1
ATOM 3613 C CA . ILE A 1 460 ? -12.562 38.062 8.102 1 95.38 460 ILE A CA 1
ATOM 3614 C C . ILE A 1 460 ? -12.172 37.5 6.75 1 95.38 460 ILE A C 1
ATOM 3616 O O . ILE A 1 460 ? -12.531 36.344 6.426 1 95.38 460 ILE A O 1
ATOM 3620 N N . PRO A 1 461 ? -11.516 38.281 5.887 1 96.25 461 PRO A N 1
ATOM 3621 C CA . PRO A 1 461 ? -11.047 37.688 4.645 1 96.25 461 PRO A CA 1
ATOM 3622 C C . PRO A 1 461 ? -10.141 36.469 4.891 1 96.25 461 PRO A C 1
ATOM 3624 O O . PRO A 1 461 ? -8.953 36.625 5.195 1 96.25 461 PRO A O 1
ATOM 3627 N N . GLY A 1 462 ? -10.688 35.344 4.875 1 95.12 462 GLY A N 1
ATOM 3628 C CA . GLY A 1 462 ? -10 34.062 5.035 1 95.12 462 GLY A CA 1
ATOM 3629 C C . GLY A 1 462 ? -9.844 33.312 3.732 1 95.12 462 GLY A C 1
ATOM 3630 O O . GLY A 1 462 ? -10.812 33.125 2.99 1 95.12 462 GLY A O 1
ATOM 3631 N N . PHE A 1 463 ? -8.609 32.875 3.439 1 95.62 463 PHE A N 1
ATOM 3632 C CA . PHE A 1 463 ? -8.328 32.25 2.139 1 95.62 463 PHE A CA 1
ATOM 3633 C C . PHE A 1 463 ? -7.66 30.906 2.299 1 95.62 463 PHE A C 1
ATOM 3635 O O . PHE A 1 463 ? -6.891 30.688 3.236 1 95.62 463 PHE A O 1
ATOM 3642 N N . GLN A 1 464 ? -8.055 30.016 1.448 1 96.31 464 GLN A N 1
ATOM 3643 C CA . GLN A 1 464 ? -7.344 28.766 1.244 1 96.31 464 GLN A CA 1
ATOM 3644 C C . GLN A 1 464 ? -6.555 28.781 -0.063 1 96.31 464 GLN A C 1
ATOM 3646 O O . GLN A 1 464 ? -6.906 29.516 -0.993 1 96.31 464 GLN A O 1
ATOM 3651 N N . ILE A 1 465 ? -5.551 28 -0.077 1 97.56 465 ILE A N 1
ATOM 3652 C CA . ILE A 1 465 ? -4.656 27.922 -1.226 1 97.56 465 ILE A CA 1
ATOM 3653 C C . ILE A 1 465 ? -5.148 26.828 -2.186 1 97.56 465 ILE A C 1
ATOM 3655 O O . ILE A 1 465 ? -5.57 25.75 -1.757 1 97.56 465 ILE A O 1
ATOM 3659 N N . ILE A 1 466 ? -5.203 27.188 -3.482 1 97.38 466 ILE A N 1
ATOM 3660 C CA . ILE A 1 466 ? -5.375 26.156 -4.496 1 97.38 466 ILE A CA 1
ATOM 3661 C C . ILE A 1 466 ? -4.094 25.328 -4.613 1 97.38 466 ILE A C 1
ATOM 3663 O O . ILE A 1 466 ? -3.045 25.859 -4.992 1 97.38 466 ILE A O 1
ATOM 3667 N N . GLN A 1 467 ? -4.191 24.078 -4.273 1 97.06 467 GLN A N 1
ATOM 3668 C CA . GLN A 1 467 ? -3.012 23.219 -4.211 1 97.06 467 GLN A CA 1
ATOM 3669 C C . GLN A 1 467 ? -3.186 21.984 -5.086 1 97.06 467 GLN A C 1
ATOM 3671 O O . GLN A 1 467 ? -4.25 21.359 -5.082 1 97.06 467 GLN A O 1
ATOM 3676 N N . ASP A 1 468 ? -2.066 21.656 -5.84 1 98.12 468 ASP A N 1
ATOM 3677 C CA . ASP A 1 468 ? -2.082 20.359 -6.508 1 98.12 468 ASP A CA 1
ATOM 3678 C C . ASP A 1 468 ? -2.35 19.234 -5.512 1 98.12 468 ASP A C 1
ATOM 3680 O O . ASP A 1 468 ? -1.764 19.203 -4.426 1 98.12 468 ASP A O 1
ATOM 3684 N N . MET A 1 469 ? -3.143 18.297 -5.867 1 96.31 469 MET A N 1
ATOM 3685 C CA . MET A 1 469 ? -3.637 17.281 -4.945 1 96.31 469 MET A CA 1
ATOM 3686 C C . MET A 1 469 ? -2.582 16.219 -4.703 1 96.31 469 MET A C 1
ATOM 3688 O O . MET A 1 469 ? -2.482 15.672 -3.598 1 96.31 469 MET A O 1
ATOM 3692 N N . LEU A 1 470 ? -1.801 15.922 -5.824 1 97.62 470 LEU A N 1
ATOM 3693 C CA . LEU A 1 470 ? -0.855 14.812 -5.805 1 97.62 470 LEU A CA 1
ATOM 3694 C C . LEU A 1 470 ? -1.541 13.523 -5.359 1 97.62 470 LEU A C 1
ATOM 3696 O O . LEU A 1 470 ? -2.498 13.078 -5.996 1 97.62 470 LEU A O 1
ATOM 3700 N N . ASN A 1 471 ? -1.051 12.859 -4.336 1 95.69 471 ASN A N 1
ATOM 3701 C CA . ASN A 1 471 ? -1.622 11.617 -3.824 1 95.69 471 ASN A CA 1
ATOM 3702 C C . ASN A 1 471 ? -2.307 11.828 -2.477 1 95.69 471 ASN A C 1
ATOM 3704 O O . ASN A 1 471 ? -2.441 10.891 -1.688 1 95.69 471 ASN A O 1
ATOM 3708 N N . TYR A 1 472 ? -2.801 13.016 -2.229 1 96.19 472 TYR A N 1
ATOM 3709 C CA . TYR A 1 472 ? -3.354 13.383 -0.928 1 96.19 472 TYR A CA 1
ATOM 3710 C C . TYR A 1 472 ? -4.621 12.586 -0.635 1 96.19 472 TYR A C 1
ATOM 3712 O O . TYR A 1 472 ? -4.707 11.898 0.381 1 96.19 472 TYR A O 1
ATOM 3720 N N . PHE A 1 473 ? -5.539 12.508 -1.532 1 93.56 473 PHE A N 1
ATOM 3721 C CA . PHE A 1 473 ? -6.828 11.883 -1.27 1 93.56 473 PHE A CA 1
ATOM 3722 C C . PHE A 1 473 ? -6.793 10.398 -1.614 1 93.56 473 PHE A C 1
ATOM 3724 O O . PHE A 1 473 ? -7.715 9.648 -1.275 1 93.56 473 PHE A O 1
ATOM 3731 N N . THR A 1 474 ? -5.703 9.938 -2.199 1 93.06 474 THR A N 1
ATOM 3732 C CA . THR A 1 474 ? -5.637 8.547 -2.635 1 93.06 474 THR A CA 1
ATOM 3733 C C . THR A 1 474 ? -4.719 7.734 -1.723 1 93.06 474 THR A C 1
ATOM 3735 O O . THR A 1 474 ? -4.906 6.527 -1.562 1 93.06 474 THR A O 1
ATOM 3738 N N . VAL A 1 475 ? -3.719 8.438 -1.099 1 94.12 475 VAL A N 1
ATOM 3739 C CA . VAL A 1 475 ? -2.695 7.648 -0.418 1 94.12 475 VAL A CA 1
ATOM 3740 C C . VAL A 1 475 ? -2.51 8.164 1.007 1 94.12 475 VAL A C 1
ATOM 3742 O O . VAL A 1 475 ? -2.404 7.375 1.95 1 94.12 475 VAL A O 1
ATOM 3745 N N . THR A 1 476 ? -2.551 9.461 1.221 1 95.81 476 THR A N 1
ATOM 3746 C CA . THR A 1 476 ? -1.914 9.922 2.451 1 95.81 476 THR A CA 1
ATOM 3747 C C . THR A 1 476 ? -2.951 10.469 3.424 1 95.81 476 THR A C 1
ATOM 3749 O O . THR A 1 476 ? -2.734 10.469 4.637 1 95.81 476 THR A O 1
ATOM 3752 N N . HIS A 1 477 ? -4.094 10.961 2.961 1 96.12 477 HIS A N 1
ATOM 3753 C CA . HIS A 1 477 ? -5.062 11.625 3.822 1 96.12 477 HIS A CA 1
ATOM 3754 C C . HIS A 1 477 ? -5.684 10.648 4.812 1 96.12 477 HIS A C 1
ATOM 3756 O O . HIS A 1 477 ? -6.395 9.719 4.418 1 96.12 477 HIS A O 1
ATOM 3762 N N . HIS A 1 478 ? -5.336 10.789 6.09 1 95.44 478 HIS A N 1
ATOM 3763 C CA . HIS A 1 478 ? -5.879 10.008 7.195 1 95.44 478 HIS A CA 1
ATOM 3764 C C . HIS A 1 478 ? -5.48 8.539 7.082 1 95.44 478 HIS A C 1
ATOM 3766 O O . HIS A 1 478 ? -6.281 7.645 7.363 1 95.44 478 HIS A O 1
ATOM 3772 N N . THR A 1 479 ? -4.309 8.273 6.559 1 95.69 479 THR A N 1
ATOM 3773 C CA . THR A 1 479 ? -3.881 6.891 6.367 1 95.69 479 THR A CA 1
ATOM 3774 C C . THR A 1 479 ? -2.596 6.609 7.141 1 95.69 479 THR A C 1
ATOM 3776 O O . THR A 1 479 ? -1.992 7.523 7.703 1 95.69 479 THR A O 1
ATOM 3779 N N . ASN A 1 480 ? -2.188 5.352 7.098 1 95.12 480 ASN A N 1
ATOM 3780 C CA . ASN A 1 480 ? -0.926 4.926 7.695 1 95.12 480 ASN A CA 1
ATOM 3781 C C . ASN A 1 480 ? 0.257 5.227 6.777 1 95.12 480 ASN A C 1
ATOM 3783 O O . ASN A 1 480 ? 1.385 4.82 7.062 1 95.12 480 ASN A O 1
ATOM 3787 N N . LEU A 1 481 ? 0.008 6.008 5.676 1 95 481 LEU A N 1
ATOM 3788 C CA . LEU A 1 481 ? 1.083 6.332 4.746 1 95 481 LEU A CA 1
ATOM 3789 C C . LEU A 1 481 ? 1.275 7.84 4.641 1 95 481 LEU A C 1
ATOM 3791 O O . LEU A 1 481 ? 1.855 8.336 3.67 1 95 481 LEU A O 1
ATOM 3795 N N . ASP A 1 482 ? 0.731 8.562 5.57 1 96.62 482 ASP A N 1
ATOM 3796 C CA . ASP A 1 482 ? 1.026 9.992 5.656 1 96.62 482 ASP A CA 1
ATOM 3797 C C . ASP A 1 482 ? 2.467 10.227 6.105 1 96.62 482 ASP A C 1
ATOM 3799 O O . ASP A 1 482 ? 2.709 10.578 7.266 1 96.62 482 ASP A O 1
ATOM 3803 N N . ALA A 1 483 ? 3.404 10.078 5.141 1 96 483 ALA A N 1
ATOM 3804 C CA . ALA A 1 483 ? 4.832 10.039 5.434 1 96 483 ALA A CA 1
ATOM 3805 C C . ALA A 1 483 ? 5.602 11.023 4.562 1 96 483 ALA A C 1
ATOM 3807 O O . ALA A 1 483 ? 5.07 11.531 3.57 1 96 483 ALA A O 1
ATOM 3808 N N . LEU A 1 484 ? 6.82 11.242 4.938 1 96.62 484 LEU A N 1
ATOM 3809 C CA . LEU A 1 484 ? 7.66 12.25 4.301 1 96.62 484 LEU A CA 1
ATOM 3810 C C . LEU A 1 484 ? 7.953 11.875 2.852 1 96.62 484 LEU A C 1
ATOM 3812 O O . LEU A 1 484 ? 8.234 12.742 2.025 1 96.62 484 LEU A O 1
ATOM 3816 N N . GLU A 1 485 ? 7.84 10.609 2.506 1 95.38 485 GLU A N 1
ATOM 3817 C CA . GLU A 1 485 ? 8.102 10.117 1.157 1 95.38 485 GLU A CA 1
ATOM 3818 C C . GLU A 1 485 ? 7.176 10.781 0.139 1 95.38 485 GLU A C 1
ATOM 3820 O O . GLU A 1 485 ? 7.461 10.766 -1.062 1 95.38 485 GLU A O 1
ATOM 3825 N N . TYR A 1 486 ? 6.148 11.422 0.611 1 96.5 486 TYR A N 1
ATOM 3826 C CA . TYR A 1 486 ? 5.137 11.953 -0.298 1 96.5 486 TYR A CA 1
ATOM 3827 C C . TYR A 1 486 ? 5.102 13.477 -0.253 1 96.5 486 TYR A C 1
ATOM 3829 O O . TYR A 1 486 ? 4.102 14.086 -0.63 1 96.5 486 TYR A O 1
ATOM 3837 N N . VAL A 1 487 ? 6.145 14.047 0.233 1 98.06 487 VAL A N 1
ATOM 3838 C CA . VAL A 1 487 ? 6.305 15.5 0.235 1 98.06 487 VAL A CA 1
ATOM 3839 C C . VAL A 1 487 ? 7.359 15.906 -0.794 1 98.06 487 VAL A C 1
ATOM 3841 O O . VAL A 1 487 ? 8.547 15.641 -0.61 1 98.06 487 VAL A O 1
ATOM 3844 N N . PRO A 1 488 ? 6.945 16.578 -1.881 1 98 488 PRO A N 1
ATOM 3845 C CA . PRO A 1 488 ? 7.938 17.062 -2.844 1 98 488 PRO A CA 1
ATOM 3846 C C . PRO A 1 488 ? 8.625 18.344 -2.389 1 98 488 PRO A C 1
ATOM 3848 O O . PRO A 1 488 ? 7.961 19.375 -2.209 1 98 488 PRO A O 1
ATOM 3851 N N . GLU A 1 489 ? 9.875 18.328 -2.336 1 97.81 489 GLU A N 1
ATOM 3852 C CA . GLU A 1 489 ? 10.648 19.453 -1.811 1 97.81 489 GLU A CA 1
ATOM 3853 C C . GLU A 1 489 ? 10.391 20.719 -2.613 1 97.81 489 GLU A C 1
ATOM 3855 O O . GLU A 1 489 ? 10.156 21.797 -2.041 1 97.81 489 GLU A O 1
ATOM 3860 N N . ARG A 1 490 ? 10.414 20.656 -3.934 1 98.25 490 ARG A N 1
ATOM 3861 C CA . ARG A 1 490 ? 10.234 21.828 -4.781 1 98.25 490 ARG A CA 1
ATOM 3862 C C . ARG A 1 490 ? 8.891 22.484 -4.523 1 98.25 490 ARG A C 1
ATOM 3864 O O . ARG A 1 490 ? 8.797 23.719 -4.473 1 98.25 490 ARG A O 1
ATOM 3871 N N . ASP A 1 491 ? 7.891 21.672 -4.379 1 98.75 491 ASP A N 1
ATOM 3872 C CA . ASP A 1 491 ? 6.547 22.203 -4.191 1 98.75 491 ASP A CA 1
ATOM 3873 C C . ASP A 1 491 ? 6.445 23 -2.889 1 98.75 491 ASP A C 1
ATOM 3875 O O . ASP A 1 491 ? 5.953 24.125 -2.881 1 98.75 491 ASP A O 1
ATOM 3879 N N . VAL A 1 492 ? 6.969 22.453 -1.802 1 98.81 492 VAL A N 1
ATOM 3880 C CA . VAL A 1 492 ? 6.797 23.109 -0.51 1 98.81 492 VAL A CA 1
ATOM 3881 C C . VAL A 1 492 ? 7.719 24.328 -0.421 1 98.81 492 VAL A C 1
ATOM 3883 O O . VAL A 1 492 ? 7.406 25.297 0.268 1 98.81 492 VAL A O 1
ATOM 3886 N N . MET A 1 493 ? 8.781 24.328 -1.143 1 98.81 493 MET A N 1
ATOM 3887 C CA . MET A 1 493 ? 9.641 25.5 -1.233 1 98.81 493 MET A CA 1
ATOM 3888 C C . MET A 1 493 ? 8.914 26.656 -1.921 1 98.81 493 MET A C 1
ATOM 3890 O O . MET A 1 493 ? 8.969 27.797 -1.455 1 98.81 493 MET A O 1
ATOM 3894 N N . ILE A 1 494 ? 8.289 26.328 -3.025 1 98.94 494 ILE A N 1
ATOM 3895 C CA . ILE A 1 494 ? 7.516 27.344 -3.746 1 98.94 494 ILE A CA 1
ATOM 3896 C C . ILE A 1 494 ? 6.402 27.875 -2.848 1 98.94 494 ILE A C 1
ATOM 3898 O O . ILE A 1 494 ? 6.211 29.078 -2.738 1 98.94 494 ILE A O 1
ATOM 3902 N N . ASN A 1 495 ? 5.73 26.969 -2.178 1 98.94 495 ASN A N 1
ATOM 3903 C CA . ASN A 1 495 ? 4.633 27.359 -1.299 1 98.94 495 ASN A CA 1
ATOM 3904 C C . ASN A 1 495 ? 5.094 28.359 -0.233 1 98.94 495 ASN A C 1
ATOM 3906 O O . ASN A 1 495 ? 4.496 29.422 -0.07 1 98.94 495 ASN A O 1
ATOM 3910 N N . ALA A 1 496 ? 6.16 28.031 0.464 1 98.94 496 ALA A N 1
ATOM 3911 C CA . ALA A 1 496 ? 6.648 28.859 1.561 1 98.94 496 ALA A CA 1
ATOM 3912 C C . ALA A 1 496 ? 7.086 30.234 1.056 1 98.94 496 ALA A C 1
ATOM 3914 O O . ALA A 1 496 ? 6.766 31.25 1.667 1 98.94 496 ALA A O 1
ATOM 3915 N N . THR A 1 497 ? 7.738 30.281 -0.045 1 98.94 497 THR A N 1
ATOM 3916 C CA . THR A 1 497 ? 8.32 31.516 -0.563 1 98.94 497 THR A CA 1
ATOM 3917 C C . THR A 1 497 ? 7.234 32.438 -1.068 1 98.94 497 THR A C 1
ATOM 3919 O O . THR A 1 497 ? 7.23 33.625 -0.737 1 98.94 497 THR A O 1
ATOM 3922 N N . VAL A 1 498 ? 6.324 31.906 -1.835 1 98.88 498 VAL A N 1
ATOM 3923 C CA . VAL A 1 498 ? 5.281 32.719 -2.43 1 98.88 498 VAL A CA 1
ATOM 3924 C C . VAL A 1 498 ? 4.332 33.219 -1.342 1 98.88 498 VAL A C 1
ATOM 3926 O O . VAL A 1 498 ? 3.881 34.375 -1.378 1 98.88 498 VAL A O 1
ATOM 3929 N N . ILE A 1 499 ? 4.047 32.438 -0.344 1 98.88 499 ILE A N 1
ATOM 3930 C CA . ILE A 1 499 ? 3.176 32.875 0.741 1 98.88 499 ILE A CA 1
ATOM 3931 C C . ILE A 1 499 ? 3.891 33.938 1.578 1 98.88 499 ILE A C 1
ATOM 3933 O O . ILE A 1 499 ? 3.273 34.906 2.025 1 98.88 499 ILE A O 1
ATOM 3937 N N . ALA A 1 500 ? 5.191 33.75 1.806 1 98.94 500 ALA A N 1
ATOM 3938 C CA . ALA A 1 500 ? 5.949 34.781 2.498 1 98.94 500 ALA A CA 1
ATOM 3939 C C . ALA A 1 500 ? 5.848 36.125 1.764 1 98.94 500 ALA A C 1
ATOM 3941 O O . ALA A 1 500 ? 5.664 37.156 2.387 1 98.94 500 ALA A O 1
ATOM 3942 N N . ALA A 1 501 ? 5.961 36.031 0.422 1 98.81 501 ALA A N 1
ATOM 3943 C CA . ALA A 1 501 ? 5.848 37.25 -0.399 1 98.81 501 ALA A CA 1
ATOM 3944 C C . ALA A 1 501 ? 4.457 37.844 -0.284 1 98.81 501 ALA A C 1
ATOM 3946 O O . ALA A 1 501 ? 4.32 39.062 -0.157 1 98.81 501 ALA A O 1
ATOM 3947 N N . LEU A 1 502 ? 3.469 37.031 -0.334 1 98.69 502 LEU A N 1
ATOM 3948 C CA . LEU A 1 502 ? 2.092 37.5 -0.221 1 98.69 502 LEU A CA 1
ATOM 3949 C C . LEU A 1 502 ? 1.853 38.188 1.132 1 98.69 502 LEU A C 1
ATOM 3951 O O . LEU A 1 502 ? 1.306 39.281 1.199 1 98.69 502 LEU A O 1
ATOM 3955 N N . VAL A 1 503 ? 2.262 37.5 2.15 1 98.56 503 VAL A N 1
ATOM 3956 C CA . VAL A 1 503 ? 2.033 37.969 3.518 1 98.56 503 VAL A CA 1
ATOM 3957 C C . VAL A 1 503 ? 2.729 39.312 3.736 1 98.56 503 VAL A C 1
ATOM 3959 O O . VAL A 1 503 ? 2.148 40.219 4.316 1 98.56 503 VAL A O 1
ATOM 3962 N N . TYR A 1 504 ? 3.916 39.438 3.266 1 98.69 504 TYR A N 1
ATOM 3963 C CA . TYR A 1 504 ? 4.656 40.688 3.393 1 98.69 504 TYR A CA 1
ATOM 3964 C C . TYR A 1 504 ? 3.955 41.812 2.639 1 98.69 504 TYR A C 1
ATOM 3966 O O . TYR A 1 504 ? 3.809 42.906 3.16 1 98.69 504 TYR A O 1
ATOM 3974 N N . GLN A 1 505 ? 3.553 41.5 1.411 1 98.56 505 GLN A N 1
ATOM 3975 C CA . GLN A 1 505 ? 2.889 42.5 0.597 1 98.56 505 GLN A CA 1
ATOM 3976 C C . GLN A 1 505 ? 1.571 42.938 1.229 1 98.56 505 GLN A C 1
ATOM 3978 O O . GLN A 1 505 ? 1.237 44.125 1.222 1 98.56 505 GLN A O 1
ATOM 3983 N N . ILE A 1 506 ? 0.816 42.031 1.777 1 98.69 506 ILE A N 1
ATOM 3984 C CA . ILE A 1 506 ? -0.427 42.375 2.455 1 98.69 506 ILE A CA 1
ATOM 3985 C C . ILE A 1 506 ? -0.122 43.25 3.664 1 98.69 506 ILE A C 1
ATOM 3987 O O . ILE A 1 506 ? -0.819 44.25 3.908 1 98.69 506 ILE A O 1
ATOM 3991 N N . ALA A 1 507 ? 0.916 42.906 4.391 1 98.62 507 ALA A N 1
ATOM 3992 C CA . ALA A 1 507 ? 1.292 43.656 5.594 1 98.62 507 ALA A CA 1
ATOM 3993 C C . ALA A 1 507 ? 1.709 45.094 5.262 1 98.62 507 ALA A C 1
ATOM 3995 O O . ALA A 1 507 ? 1.636 45.969 6.109 1 98.62 507 ALA A O 1
ATOM 3996 N N . GLU A 1 508 ? 2.105 45.344 3.992 1 98.19 508 GLU A N 1
ATOM 3997 C CA . GLU A 1 508 ? 2.631 46.625 3.578 1 98.19 508 GLU A CA 1
ATOM 3998 C C . GLU A 1 508 ? 1.521 47.531 3.049 1 98.19 508 GLU A C 1
ATOM 4000 O O . GLU A 1 508 ? 1.721 48.75 2.877 1 98.19 508 GLU A O 1
ATOM 4005 N N . ARG A 1 509 ? 0.383 46.938 2.85 1 97.31 509 ARG A N 1
ATOM 4006 C CA . ARG A 1 509 ? -0.697 47.75 2.275 1 97.31 509 ARG A CA 1
ATOM 4007 C C . ARG A 1 509 ? -1.114 48.875 3.223 1 97.31 509 ARG A C 1
ATOM 4009 O O . ARG A 1 509 ? -1.043 48.719 4.445 1 97.31 509 ARG A O 1
ATOM 4016 N N . GLU A 1 510 ? -1.615 49.906 2.535 1 96.25 510 GLU A N 1
ATOM 4017 C CA . GLU A 1 510 ? -2.139 51.031 3.344 1 96.25 510 GLU A CA 1
ATOM 4018 C C . GLU A 1 510 ? -3.512 50.688 3.914 1 96.25 510 GLU A C 1
ATOM 4020 O O . GLU A 1 510 ? -3.822 51.031 5.055 1 96.25 510 GLU A O 1
ATOM 4025 N N . GLU A 1 511 ? -4.266 50.031 3.141 1 96.12 511 GLU A N 1
ATOM 4026 C CA . GLU A 1 511 ? -5.598 49.594 3.566 1 96.12 511 GLU A CA 1
ATOM 4027 C C . GLU A 1 511 ? -5.648 48.094 3.84 1 96.12 511 GLU A C 1
ATOM 4029 O O . GLU A 1 511 ? -4.891 47.344 3.246 1 96.12 511 GLU A O 1
ATOM 4034 N N . ARG A 1 512 ? -6.57 47.75 4.746 1 96.5 512 ARG A N 1
ATOM 4035 C CA . ARG A 1 512 ? -6.828 46.312 4.957 1 96.5 512 ARG A CA 1
ATOM 4036 C C . ARG A 1 512 ? -7.414 45.688 3.703 1 96.5 512 ARG A C 1
ATOM 4038 O O . ARG A 1 512 ? -7.961 46.375 2.842 1 96.5 512 ARG A O 1
ATOM 4045 N N . MET A 1 513 ? -7.242 44.375 3.633 1 97.06 513 MET A N 1
ATOM 4046 C CA . MET A 1 513 ? -7.898 43.656 2.549 1 97.06 513 MET A CA 1
ATOM 4047 C C . MET A 1 513 ? -9.406 43.875 2.59 1 97.06 513 MET A C 1
ATOM 4049 O O . MET A 1 513 ? -10 43.938 3.666 1 97.06 513 MET A O 1
ATOM 4053 N N . PRO A 1 514 ? -10.031 44 1.396 1 95.56 514 PRO A N 1
ATOM 4054 C CA . PRO A 1 514 ? -11.484 44.188 1.354 1 95.56 514 PRO A CA 1
ATOM 4055 C C . PRO A 1 514 ? -12.25 43 1.937 1 95.56 514 PRO A C 1
ATOM 4057 O O . PRO A 1 514 ? -11.867 41.844 1.72 1 95.56 514 PRO A O 1
ATOM 4060 N N . ARG A 1 515 ? -13.328 43.281 2.711 1 92.25 515 ARG A N 1
ATOM 4061 C CA . ARG A 1 515 ? -14.211 42.25 3.275 1 92.25 515 ARG A CA 1
ATOM 4062 C C . ARG A 1 515 ? -15.453 42.062 2.412 1 92.25 515 ARG A C 1
ATOM 4064 O O . ARG A 1 515 ? -15.875 43 1.709 1 92.25 515 ARG A O 1
ATOM 4071 N N . GLU A 1 516 ? -15.93 40.844 2.441 1 78.06 516 GLU A N 1
ATOM 4072 C CA . GLU A 1 516 ? -17.188 40.594 1.737 1 78.06 516 GLU A CA 1
ATOM 4073 C C . GLU A 1 516 ? -18.344 41.344 2.375 1 78.06 516 GLU A C 1
ATOM 4075 O O . GLU A 1 516 ? -18.391 41.5 3.6 1 78.06 516 GLU A O 1
ATOM 4080 N N . GLU A 1 517 ? -19.094 42.188 1.538 1 65.12 517 GLU A N 1
ATOM 4081 C CA . GLU A 1 517 ? -20.25 42.906 2.041 1 65.12 517 GLU A CA 1
ATOM 4082 C C . GLU A 1 517 ? -21.375 41.969 2.471 1 65.12 517 GLU A C 1
ATOM 4084 O O . GLU A 1 517 ? -21.531 40.906 1.9 1 65.12 517 GLU A O 1
ATOM 4089 N N . MET B 1 1 ? -47.312 -82.5 -44.656 1 18.25 1 MET B N 1
ATOM 4090 C CA . MET B 1 1 ? -46.406 -81.875 -45.594 1 18.25 1 MET B CA 1
ATOM 4091 C C . MET B 1 1 ? -45.188 -81.312 -44.875 1 18.25 1 MET B C 1
ATOM 4093 O O . MET B 1 1 ? -44.062 -81.625 -45.312 1 18.25 1 MET B O 1
ATOM 4097 N N . LYS B 1 2 ? -45.406 -80.062 -44.5 1 23.34 2 LYS B N 1
ATOM 4098 C CA . LYS B 1 2 ? -45.062 -78.688 -44.969 1 23.34 2 LYS B CA 1
ATOM 4099 C C . LYS B 1 2 ? -43.875 -78.188 -44.188 1 23.34 2 LYS B C 1
ATOM 4101 O O . LYS B 1 2 ? -44 -77.688 -43.062 1 23.34 2 LYS B O 1
ATOM 4106 N N . ALA B 1 3 ? -42.719 -78.875 -44 1 31.75 3 ALA B N 1
ATOM 4107 C CA . ALA B 1 3 ? -41.594 -78.688 -43.094 1 31.75 3 ALA B CA 1
ATOM 4108 C C . ALA B 1 3 ? -40.75 -77.5 -43.562 1 31.75 3 ALA B C 1
ATOM 4110 O O . ALA B 1 3 ? -39.875 -77.625 -44.406 1 31.75 3 ALA B O 1
ATOM 4111 N N . PHE B 1 4 ? -41.344 -76.312 -44.062 1 26.25 4 PHE B N 1
ATOM 4112 C CA . PHE B 1 4 ? -40.562 -75.25 -44.688 1 26.25 4 PHE B CA 1
ATOM 4113 C C . PHE B 1 4 ? -39.5 -74.688 -43.75 1 26.25 4 PHE B C 1
ATOM 4115 O O . PHE B 1 4 ? -39.844 -74.312 -42.594 1 26.25 4 PHE B O 1
ATOM 4122 N N . SER B 1 5 ? -38.281 -75.062 -43.812 1 29.7 5 SER B N 1
ATOM 4123 C CA . SER B 1 5 ? -37.062 -74.625 -43.156 1 29.7 5 SER B CA 1
ATOM 4124 C C . SER B 1 5 ? -36.812 -73.125 -43.406 1 29.7 5 SER B C 1
ATOM 4126 O O . SER B 1 5 ? -36.594 -72.688 -44.531 1 29.7 5 SER B O 1
ATOM 4128 N N . THR B 1 6 ? -37.562 -72.25 -42.781 1 31.61 6 THR B N 1
ATOM 4129 C CA . THR B 1 6 ? -37.406 -70.812 -42.875 1 31.61 6 THR B CA 1
ATOM 4130 C C . THR B 1 6 ? -35.969 -70.375 -42.531 1 31.61 6 THR B C 1
ATOM 4132 O O . THR B 1 6 ? -35.469 -70.75 -41.469 1 31.61 6 THR B O 1
ATOM 4135 N N . LEU B 1 7 ? -35.062 -70.188 -43.531 1 33.97 7 LEU B N 1
ATOM 4136 C CA . LEU B 1 7 ? -33.75 -69.562 -43.531 1 33.97 7 LEU B CA 1
ATOM 4137 C C . LEU B 1 7 ? -33.812 -68.188 -42.875 1 33.97 7 LEU B C 1
ATOM 4139 O O . LEU B 1 7 ? -34.5 -67.312 -43.344 1 33.97 7 LEU B O 1
ATOM 4143 N N . LEU B 1 8 ? -33.75 -68.062 -41.562 1 34.19 8 LEU B N 1
ATOM 4144 C CA . LEU B 1 8 ? -33.594 -66.812 -40.812 1 34.19 8 LEU B CA 1
ATOM 4145 C C . LEU B 1 8 ? -32.281 -66.125 -41.188 1 34.19 8 LEU B C 1
ATOM 4147 O O . LEU B 1 8 ? -31.203 -66.688 -40.938 1 34.19 8 LEU B O 1
ATOM 4151 N N . ILE B 1 9 ? -32.156 -65.438 -42.375 1 35.59 9 ILE B N 1
ATOM 4152 C CA . ILE B 1 9 ? -31.078 -64.5 -42.719 1 35.59 9 ILE B CA 1
ATOM 4153 C C . ILE B 1 9 ? -30.828 -63.562 -41.562 1 35.59 9 ILE B C 1
ATOM 4155 O O . ILE B 1 9 ? -31.719 -62.812 -41.188 1 35.59 9 ILE B O 1
ATOM 4159 N N . ALA B 1 10 ? -29.875 -63.781 -40.656 1 37.44 10 ALA B N 1
ATOM 4160 C CA . ALA B 1 10 ? -29.312 -62.906 -39.625 1 37.44 10 ALA B CA 1
ATOM 4161 C C . ALA B 1 10 ? -28.781 -61.625 -40.281 1 37.44 10 ALA B C 1
ATOM 4163 O O . ALA B 1 10 ? -27.797 -61.656 -41.031 1 37.44 10 ALA B O 1
ATOM 4164 N N . ALA B 1 11 ? -29.578 -60.688 -40.844 1 37.88 11 ALA B N 1
ATOM 4165 C CA . ALA B 1 11 ? -29.094 -59.344 -41.188 1 37.88 11 ALA B CA 1
ATOM 4166 C C . ALA B 1 11 ? -28.281 -58.75 -40.031 1 37.88 11 ALA B C 1
ATOM 4168 O O . ALA B 1 11 ? -28.812 -58.5 -38.969 1 37.88 11 ALA B O 1
ATOM 4169 N N . PHE B 1 12 ? -26.969 -59.094 -39.938 1 35.59 12 PHE B N 1
ATOM 4170 C CA . PHE B 1 12 ? -26.047 -58.375 -39.094 1 35.59 12 PHE B CA 1
ATOM 4171 C C . PHE B 1 12 ? -26.172 -56.875 -39.344 1 35.59 12 PHE B C 1
ATOM 4173 O O . PHE B 1 12 ? -25.859 -56.375 -40.438 1 35.59 12 PHE B O 1
ATOM 4180 N N . LEU B 1 13 ? -27.172 -56.219 -38.781 1 36.75 13 LEU B N 1
ATOM 4181 C CA . LEU B 1 13 ? -27.156 -54.781 -38.688 1 36.75 13 LEU B CA 1
ATOM 4182 C C . LEU B 1 13 ? -25.797 -54.281 -38.219 1 36.75 13 LEU B C 1
ATOM 4184 O O . LEU B 1 13 ? -25.375 -54.531 -37.094 1 36.75 13 LEU B O 1
ATOM 4188 N N . PHE B 1 14 ? -24.828 -54.156 -39.125 1 37.12 14 PHE B N 1
ATOM 4189 C CA . PHE B 1 14 ? -23.688 -53.312 -38.844 1 37.12 14 PHE B CA 1
ATOM 4190 C C . PHE B 1 14 ? -24.125 -51.938 -38.281 1 37.12 14 PHE B C 1
ATOM 4192 O O . PHE B 1 14 ? -24.672 -51.125 -39.031 1 37.12 14 PHE B O 1
ATOM 4199 N N . VAL B 1 15 ? -24.562 -51.906 -37.094 1 38.31 15 VAL B N 1
ATOM 4200 C CA . VAL B 1 15 ? -24.562 -50.625 -36.406 1 38.31 15 VAL B CA 1
ATOM 4201 C C . VAL B 1 15 ? -23.219 -49.938 -36.594 1 38.31 15 VAL B C 1
ATOM 4203 O O . VAL B 1 15 ? -22.203 -50.375 -36.031 1 38.31 15 VAL B O 1
ATOM 4206 N N . GLU B 1 16 ? -22.938 -49.469 -37.781 1 32.91 16 GLU B N 1
ATOM 4207 C CA . GLU B 1 16 ? -21.844 -48.5 -37.812 1 32.91 16 GLU B CA 1
ATOM 4208 C C . GLU B 1 16 ? -21.922 -47.531 -36.625 1 32.91 16 GLU B C 1
ATOM 4210 O O . GLU B 1 16 ? -22.922 -46.812 -36.469 1 32.91 16 GLU B O 1
ATOM 4215 N N . PHE B 1 17 ? -21.422 -47.906 -35.531 1 35.78 17 PHE B N 1
ATOM 4216 C CA . PHE B 1 17 ? -21.031 -46.844 -34.594 1 35.78 17 PHE B CA 1
ATOM 4217 C C . PHE B 1 17 ? -20.391 -45.688 -35.312 1 35.78 17 PHE B C 1
ATOM 4219 O O . PHE B 1 17 ? -19.219 -45.75 -35.688 1 35.78 17 PHE B O 1
ATOM 4226 N N . SER B 1 18 ? -21.078 -45.062 -36.219 1 35.97 18 SER B N 1
ATOM 4227 C CA . SER B 1 18 ? -20.562 -43.75 -36.594 1 35.97 18 SER B CA 1
ATOM 4228 C C . SER B 1 18 ? -20.156 -42.969 -35.344 1 35.97 18 SER B C 1
ATOM 4230 O O . SER B 1 18 ? -21.016 -42.438 -34.625 1 35.97 18 SER B O 1
ATOM 4232 N N . GLY B 1 19 ? -19.219 -43.375 -34.594 1 39.59 19 GLY B N 1
ATOM 4233 C CA . GLY B 1 19 ? -18.625 -42.344 -33.75 1 39.59 19 GLY B CA 1
ATOM 4234 C C . GLY B 1 19 ? -18.578 -41 -34.438 1 39.59 19 GLY B C 1
ATOM 4235 O O . GLY B 1 19 ? -17.859 -40.812 -35.406 1 39.59 19 GLY B O 1
ATOM 4236 N N . PHE B 1 20 ? -19.594 -40.344 -34.562 1 40.88 20 PHE B N 1
ATOM 4237 C CA . PHE B 1 20 ? -19.625 -38.969 -35.031 1 40.88 20 PHE B CA 1
ATOM 4238 C C . PHE B 1 20 ? -18.391 -38.188 -34.562 1 40.88 20 PHE B C 1
ATOM 4240 O O . PHE B 1 20 ? -18.25 -37.906 -33.375 1 40.88 20 PHE B O 1
ATOM 4247 N N . SER B 1 21 ? -17.281 -38.469 -35.188 1 49.94 21 SER B N 1
ATOM 4248 C CA . SER B 1 21 ? -16.141 -37.594 -35 1 49.94 21 SER B CA 1
ATOM 4249 C C . SER B 1 21 ? -16.562 -36.125 -34.906 1 49.94 21 SER B C 1
ATOM 4251 O O . SER B 1 21 ? -17.188 -35.625 -35.844 1 49.94 21 SER B O 1
ATOM 4253 N N . GLN B 1 22 ? -16.828 -35.625 -33.719 1 67 22 GLN B N 1
ATOM 4254 C CA . GLN B 1 22 ? -17.141 -34.219 -33.5 1 67 22 GLN B CA 1
ATOM 4255 C C . GLN B 1 22 ? -16.203 -33.312 -34.281 1 67 22 GLN B C 1
ATOM 4257 O O . GLN B 1 22 ? -14.984 -33.531 -34.281 1 67 22 GLN B O 1
ATOM 4262 N N . THR B 1 23 ? -16.812 -32.438 -35.125 1 80.25 23 THR B N 1
ATOM 4263 C CA . THR B 1 23 ? -16.016 -31.469 -35.906 1 80.25 23 THR B CA 1
ATOM 4264 C C . THR B 1 23 ? -15.266 -30.531 -34.938 1 80.25 23 THR B C 1
ATOM 4266 O O . THR B 1 23 ? -15.602 -30.438 -33.781 1 80.25 23 THR B O 1
ATOM 4269 N N . LYS B 1 24 ? -14.156 -30.125 -35.438 1 90.62 24 LYS B N 1
ATOM 4270 C CA . LYS B 1 24 ? -13.391 -29.125 -34.688 1 90.62 24 LYS B CA 1
ATOM 4271 C C . LYS B 1 24 ? -14.297 -28 -34.188 1 90.62 24 LYS B C 1
ATOM 4273 O O . LYS B 1 24 ? -14.195 -27.594 -33.031 1 90.62 24 LYS B O 1
ATOM 4278 N N . SER B 1 25 ? -15.25 -27.578 -35 1 92.31 25 SER B N 1
ATOM 4279 C CA . SER B 1 25 ? -16.141 -26.484 -34.656 1 92.31 25 SER B CA 1
ATOM 4280 C C . SER B 1 25 ? -17.062 -26.859 -33.5 1 92.31 25 SER B C 1
ATOM 4282 O O . SER B 1 25 ? -17.312 -26.047 -32.594 1 92.31 25 SER B O 1
ATOM 4284 N N . GLN B 1 26 ? -17.562 -28.031 -33.531 1 95 26 GLN B N 1
ATOM 4285 C CA . GLN B 1 26 ? -18.438 -28.5 -32.469 1 95 26 GLN B CA 1
ATOM 4286 C C . GLN B 1 26 ? -17.672 -28.641 -31.141 1 95 26 GLN B C 1
ATOM 4288 O O . GLN B 1 26 ? -18.172 -28.281 -30.078 1 95 26 GLN B O 1
ATOM 4293 N N . ALA B 1 27 ? -16.516 -29.188 -31.266 1 97.38 27 ALA B N 1
ATOM 4294 C CA . ALA B 1 27 ? -15.688 -29.344 -30.078 1 97.38 27 ALA B CA 1
ATOM 4295 C C . ALA B 1 27 ? -15.375 -28 -29.438 1 97.38 27 ALA B C 1
ATOM 4297 O O . ALA B 1 27 ? -15.492 -27.844 -28.219 1 97.38 27 ALA B O 1
ATOM 4298 N N . LEU B 1 28 ? -14.984 -26.969 -30.266 1 98.06 28 LEU B N 1
ATOM 4299 C CA . LEU B 1 28 ? -14.656 -25.641 -29.75 1 98.06 28 LEU B CA 1
ATOM 4300 C C . LEU B 1 28 ? -15.883 -24.969 -29.141 1 98.06 28 LEU B C 1
ATOM 4302 O O . LEU B 1 28 ? -15.773 -24.234 -28.172 1 98.06 28 LEU B O 1
ATOM 4306 N N . SER B 1 29 ? -17.031 -25.219 -29.703 1 97.88 29 SER B N 1
ATOM 4307 C CA . SER B 1 29 ? -18.266 -24.672 -29.156 1 97.88 29 SER B CA 1
ATOM 4308 C C . SER B 1 29 ? -18.547 -25.219 -27.766 1 97.88 29 SER B C 1
ATOM 4310 O O . SER B 1 29 ? -18.969 -24.469 -26.875 1 97.88 29 SER B O 1
ATOM 4312 N N . LYS B 1 30 ? -18.312 -26.516 -27.609 1 98.44 30 LYS B N 1
ATOM 4313 C CA . LYS B 1 30 ? -18.484 -27.125 -26.281 1 98.44 30 LYS B CA 1
ATOM 4314 C C . LYS B 1 30 ? -17.516 -26.516 -25.281 1 98.44 30 LYS B C 1
ATOM 4316 O O . LYS B 1 30 ? -17.891 -26.219 -24.141 1 98.44 30 LYS B O 1
ATOM 4321 N N . ILE B 1 31 ? -16.312 -26.359 -25.703 1 98.81 31 ILE B N 1
ATOM 4322 C CA . ILE B 1 31 ? -15.281 -25.781 -24.859 1 98.81 31 ILE B CA 1
ATOM 4323 C C . ILE B 1 31 ? -15.664 -24.359 -24.469 1 98.81 31 ILE B C 1
ATOM 4325 O O . ILE B 1 31 ? -15.586 -23.984 -23.297 1 98.81 31 ILE B O 1
ATOM 4329 N N . ASN B 1 32 ? -16.141 -23.578 -25.422 1 98.69 32 ASN B N 1
ATOM 4330 C CA . ASN B 1 32 ? -16.547 -22.203 -25.172 1 98.69 32 ASN B CA 1
ATOM 4331 C C . ASN B 1 32 ? -17.719 -22.141 -24.188 1 98.69 32 ASN B C 1
ATOM 4333 O O . ASN B 1 32 ? -17.75 -21.266 -23.328 1 98.69 32 ASN B O 1
ATOM 4337 N N . THR B 1 33 ? -18.656 -23.047 -24.328 1 98.62 33 THR B N 1
ATOM 4338 C CA . THR B 1 33 ? -19.812 -23.078 -23.438 1 98.62 33 THR B CA 1
ATOM 4339 C C . THR B 1 33 ? -19.391 -23.359 -22 1 98.62 33 THR B C 1
ATOM 4341 O O . THR B 1 33 ? -19.781 -22.656 -21.078 1 98.62 33 THR B O 1
ATOM 4344 N N . GLU B 1 34 ? -18.547 -24.359 -21.828 1 98.62 34 GLU B N 1
ATOM 4345 C CA . GLU B 1 34 ? -18.094 -24.719 -20.484 1 98.62 34 GLU B CA 1
ATOM 4346 C C . GLU B 1 34 ? -17.203 -23.625 -19.891 1 98.62 34 GLU B C 1
ATOM 4348 O O . GLU B 1 34 ? -17.266 -23.344 -18.688 1 98.62 34 GLU B O 1
ATOM 4353 N N . GLY B 1 35 ? -16.375 -23.047 -20.75 1 98.75 35 GLY B N 1
ATOM 4354 C CA . GLY B 1 35 ? -15.391 -22.094 -20.266 1 98.75 35 GLY B CA 1
ATOM 4355 C C . GLY B 1 35 ? -15.969 -20.719 -20.016 1 98.75 35 GLY B C 1
ATOM 4356 O O . GLY B 1 35 ? -15.57 -20.031 -19.078 1 98.75 35 GLY B O 1
ATOM 4357 N N . PHE B 1 36 ? -16.953 -20.219 -20.828 1 98.5 36 PHE B N 1
ATOM 4358 C CA . PHE B 1 36 ? -17.469 -18.844 -20.719 1 98.5 36 PHE B CA 1
ATOM 4359 C C . PHE B 1 36 ? -18.797 -18.828 -19.969 1 98.5 36 PHE B C 1
ATOM 4361 O O . PHE B 1 36 ? -19.047 -17.906 -19.203 1 98.5 36 PHE B O 1
ATOM 4368 N N . GLN B 1 37 ? -19.641 -19.797 -20.062 1 98.31 37 GLN B N 1
ATOM 4369 C CA . GLN B 1 37 ? -20.984 -19.75 -19.5 1 98.31 37 GLN B CA 1
ATOM 4370 C C . GLN B 1 37 ? -21.078 -20.531 -18.203 1 98.31 37 GLN B C 1
ATOM 4372 O O . GLN B 1 37 ? -21.969 -20.297 -17.391 1 98.31 37 GLN B O 1
ATOM 4377 N N . ARG B 1 38 ? -20.141 -21.406 -17.969 1 98.62 38 ARG B N 1
ATOM 4378 C CA . ARG B 1 38 ? -20.172 -22.25 -16.781 1 98.62 38 ARG B CA 1
ATOM 4379 C C . ARG B 1 38 ? -18.812 -22.266 -16.094 1 98.62 38 ARG B C 1
ATOM 4381 O O . ARG B 1 38 ? -18.406 -23.281 -15.523 1 98.62 38 ARG B O 1
ATOM 4388 N N . SER B 1 39 ? -18.125 -21.156 -16.203 1 98.69 39 SER B N 1
ATOM 4389 C CA . SER B 1 39 ? -16.766 -21.094 -15.703 1 98.69 39 SER B CA 1
ATOM 4390 C C . SER B 1 39 ? -16.703 -21.328 -14.195 1 98.69 39 SER B C 1
ATOM 4392 O O . SER B 1 39 ? -17.578 -20.844 -13.461 1 98.69 39 SER B O 1
ATOM 4394 N N . GLN B 1 40 ? -15.703 -22.031 -13.742 1 98.56 40 GLN B N 1
ATOM 4395 C CA . GLN B 1 40 ? -15.453 -22.25 -12.32 1 98.56 40 GLN B CA 1
ATOM 4396 C C . GLN B 1 40 ? -14.086 -21.703 -11.922 1 98.56 40 GLN B C 1
ATOM 4398 O O . GLN B 1 40 ? -13.648 -21.875 -10.781 1 98.56 40 GLN B O 1
ATOM 4403 N N . VAL B 1 41 ? -13.438 -20.969 -12.852 1 98.75 41 VAL B N 1
ATOM 4404 C CA . VAL B 1 41 ? -12.023 -20.641 -12.672 1 98.75 41 VAL B CA 1
ATOM 4405 C C . VAL B 1 41 ? -11.867 -19.703 -11.477 1 98.75 41 VAL B C 1
ATOM 4407 O O . VAL B 1 41 ? -10.93 -19.844 -10.688 1 98.75 41 VAL B O 1
ATOM 4410 N N . MET B 1 42 ? -12.734 -18.734 -11.289 1 97.88 42 MET B N 1
ATOM 4411 C CA . MET B 1 42 ? -12.617 -17.797 -10.18 1 97.88 42 MET B CA 1
ATOM 4412 C C . MET B 1 42 ? -12.836 -18.5 -8.844 1 97.88 42 MET B C 1
ATOM 4414 O O . MET B 1 42 ? -12.195 -18.172 -7.848 1 97.88 42 MET B O 1
ATOM 4418 N N . GLN B 1 43 ? -13.758 -19.375 -8.836 1 97.06 43 GLN B N 1
ATOM 4419 C CA . GLN B 1 43 ? -13.977 -20.156 -7.625 1 97.06 43 GLN B CA 1
ATOM 4420 C C . GLN B 1 43 ? -12.75 -21 -7.277 1 97.06 43 GLN B C 1
ATOM 4422 O O . GLN B 1 43 ? -12.383 -21.109 -6.105 1 97.06 43 GLN B O 1
ATOM 4427 N N . LEU B 1 44 ? -12.148 -21.594 -8.281 1 98.06 44 LEU B N 1
ATOM 4428 C CA . LEU B 1 44 ? -10.938 -22.391 -8.07 1 98.06 44 LEU B CA 1
ATOM 4429 C C . LEU B 1 44 ? -9.82 -21.531 -7.488 1 98.06 44 LEU B C 1
ATOM 4431 O O . LEU B 1 44 ? -9.172 -21.938 -6.52 1 98.06 44 LEU B O 1
ATOM 4435 N N . ILE B 1 45 ? -9.633 -20.375 -8.078 1 98.5 45 ILE B N 1
ATOM 4436 C CA . ILE B 1 45 ? -8.57 -19.484 -7.629 1 98.5 45 ILE B CA 1
ATOM 4437 C C . ILE B 1 45 ? -8.867 -18.984 -6.215 1 98.5 45 ILE B C 1
ATOM 4439 O O . ILE B 1 45 ? -7.961 -18.891 -5.379 1 98.5 45 ILE B O 1
ATOM 4443 N N . ALA B 1 46 ? -10.094 -18.703 -5.93 1 97 46 ALA B N 1
ATOM 4444 C CA . ALA B 1 46 ? -10.492 -18.25 -4.598 1 97 46 ALA B CA 1
ATOM 4445 C C . ALA B 1 46 ? -10.242 -19.344 -3.557 1 97 46 ALA B C 1
ATOM 4447 O O . ALA B 1 46 ? -9.711 -19.062 -2.477 1 97 46 ALA B O 1
ATOM 4448 N N . ASP B 1 47 ? -10.625 -20.578 -3.826 1 96.31 47 ASP B N 1
ATOM 4449 C CA . ASP B 1 47 ? -10.367 -21.688 -2.902 1 96.31 47 ASP B CA 1
ATOM 4450 C C . ASP B 1 47 ? -8.867 -21.859 -2.664 1 96.31 47 ASP B C 1
ATOM 4452 O O . ASP B 1 47 ? -8.422 -21.953 -1.519 1 96.31 47 ASP B O 1
ATOM 4456 N N . LEU B 1 48 ? -8.18 -21.844 -3.746 1 97.06 48 LEU B N 1
ATOM 4457 C CA . LEU B 1 48 ? -6.742 -22.078 -3.688 1 97.06 48 LEU B CA 1
ATOM 4458 C C . LEU B 1 48 ? -6.051 -20.984 -2.881 1 97.06 48 LEU B C 1
ATOM 4460 O O . LEU B 1 48 ? -5.125 -21.266 -2.113 1 97.06 48 LEU B O 1
ATOM 4464 N N . SER B 1 49 ? -6.496 -19.75 -3.021 1 95.81 49 SER B N 1
ATOM 4465 C CA . SER B 1 49 ? -5.793 -18.609 -2.434 1 95.81 49 SER B CA 1
ATOM 4466 C C . SER B 1 49 ? -6.324 -18.297 -1.038 1 95.81 49 SER B C 1
ATOM 4468 O O . SER B 1 49 ? -5.547 -18.156 -0.094 1 95.81 49 SER B O 1
ATOM 4470 N N . ASP B 1 50 ? -7.645 -18.297 -0.863 1 94.5 50 ASP B N 1
ATOM 4471 C CA . ASP B 1 50 ? -8.219 -17.844 0.4 1 94.5 50 ASP B CA 1
ATOM 4472 C C . ASP B 1 50 ? -8.25 -18.969 1.427 1 94.5 50 ASP B C 1
ATOM 4474 O O . ASP B 1 50 ? -8.055 -18.734 2.621 1 94.5 50 ASP B O 1
ATOM 4478 N N . VAL B 1 51 ? -8.438 -20.141 0.97 1 94.25 51 VAL B N 1
ATOM 4479 C CA . VAL B 1 51 ? -8.648 -21.25 1.897 1 94.25 51 VAL B CA 1
ATOM 4480 C C . VAL B 1 51 ? -7.348 -22.031 2.061 1 94.25 51 VAL B C 1
ATOM 4482 O O . VAL B 1 51 ? -6.926 -22.328 3.184 1 94.25 51 VAL B O 1
ATOM 4485 N N . TYR B 1 52 ? -6.715 -22.25 0.988 1 95.19 52 TYR B N 1
ATOM 4486 C CA . TYR B 1 52 ? -5.617 -23.203 1.044 1 95.19 52 TYR B CA 1
ATOM 4487 C C . TYR B 1 52 ? -4.27 -22.5 0.917 1 95.19 52 TYR B C 1
ATOM 4489 O O . TYR B 1 52 ? -3.219 -23.141 1.001 1 95.19 52 TYR B O 1
ATOM 4497 N N . GLY B 1 53 ? -4.277 -21.203 0.607 1 93.44 53 GLY B N 1
ATOM 4498 C CA . GLY B 1 53 ? -3.045 -20.438 0.6 1 93.44 53 GLY B CA 1
ATOM 4499 C C . GLY B 1 53 ? -2.639 -19.938 1.978 1 93.44 53 GLY B C 1
ATOM 4500 O O . GLY B 1 53 ? -3.461 -19.906 2.895 1 93.44 53 GLY B O 1
ATOM 4501 N N . PRO B 1 54 ? -1.379 -19.594 2.102 1 95.5 54 PRO B N 1
ATOM 4502 C CA . PRO B 1 54 ? -0.262 -19.672 1.156 1 95.5 54 PRO B CA 1
ATOM 4503 C C . PRO B 1 54 ? 0.309 -21.078 1.027 1 95.5 54 PRO B C 1
ATOM 4505 O O . PRO B 1 54 ? -0.01 -21.953 1.836 1 95.5 54 PRO B O 1
ATOM 4508 N N . ARG B 1 55 ? 1.097 -21.25 -0.014 1 97.75 55 ARG B N 1
ATOM 4509 C CA . ARG B 1 55 ? 1.592 -22.578 -0.35 1 97.75 55 ARG B CA 1
ATOM 4510 C C . ARG B 1 55 ? 3.111 -22.578 -0.483 1 97.75 55 ARG B C 1
ATOM 4512 O O . ARG B 1 55 ? 3.648 -22.984 -1.517 1 97.75 55 ARG B O 1
ATOM 4519 N N . LEU B 1 56 ? 3.748 -22.234 0.61 1 97.69 56 LEU B N 1
ATOM 4520 C CA . LEU B 1 56 ? 5.207 -22.188 0.607 1 97.69 56 LEU B CA 1
ATOM 4521 C C . LEU B 1 56 ? 5.785 -23.609 0.562 1 97.69 56 LEU B C 1
ATOM 4523 O O . LEU B 1 56 ? 5.289 -24.5 1.246 1 97.69 56 LEU B O 1
ATOM 4527 N N . THR B 1 57 ? 6.863 -23.75 -0.204 1 97.56 57 THR B N 1
ATOM 4528 C CA . THR B 1 57 ? 7.574 -25.016 -0.341 1 97.56 57 THR B CA 1
ATOM 4529 C C . THR B 1 57 ? 7.844 -25.641 1.026 1 97.56 57 THR B C 1
ATOM 4531 O O . THR B 1 57 ? 8.273 -24.938 1.954 1 97.56 57 THR B O 1
ATOM 4534 N N . GLY B 1 58 ? 7.5 -26.891 1.132 1 98.06 58 GLY B N 1
ATOM 4535 C CA . GLY B 1 58 ? 7.883 -27.672 2.291 1 98.06 58 GLY B CA 1
ATOM 4536 C C . GLY B 1 58 ? 6.887 -27.578 3.432 1 98.06 58 GLY B C 1
ATOM 4537 O O . GLY B 1 58 ? 6.984 -28.328 4.41 1 98.06 58 GLY B O 1
ATOM 4538 N N . THR B 1 59 ? 5.895 -26.766 3.352 1 97.88 59 THR B N 1
ATOM 4539 C CA . THR B 1 59 ? 4.996 -26.531 4.477 1 97.88 59 THR B CA 1
ATOM 4540 C C . THR B 1 59 ? 3.855 -27.547 4.484 1 97.88 59 THR B C 1
ATOM 4542 O O . THR B 1 59 ? 3.521 -28.109 3.445 1 97.88 59 THR B O 1
ATOM 4545 N N . ASP B 1 60 ? 3.301 -27.734 5.648 1 97.62 60 ASP B N 1
ATOM 4546 C CA . ASP B 1 60 ? 2.098 -28.547 5.77 1 97.62 60 ASP B CA 1
ATOM 4547 C C . ASP B 1 60 ? 0.947 -27.953 4.957 1 97.62 60 ASP B C 1
ATOM 4549 O O . ASP B 1 60 ? 0.144 -28.688 4.379 1 97.62 60 ASP B O 1
ATOM 4553 N N . GLN B 1 61 ? 0.859 -26.688 4.934 1 96.69 61 GLN B N 1
ATOM 4554 C CA . GLN B 1 61 ? -0.179 -26.016 4.164 1 96.69 61 GLN B CA 1
ATOM 4555 C C . GLN B 1 61 ? -0.04 -26.312 2.674 1 96.69 61 GLN B C 1
ATOM 4557 O O . GLN B 1 61 ? -1.041 -26.453 1.969 1 96.69 61 GLN B O 1
ATOM 4562 N N . TYR B 1 62 ? 1.191 -26.328 2.189 1 98.31 62 TYR B N 1
ATOM 4563 C CA . TYR B 1 62 ? 1.427 -26.703 0.799 1 98.31 62 TYR B CA 1
ATOM 4564 C C . TYR B 1 62 ? 0.833 -28.078 0.496 1 98.31 62 TYR B C 1
ATOM 4566 O O . TYR B 1 62 ? 0.134 -28.25 -0.505 1 98.31 62 TYR B O 1
ATOM 4574 N N . LEU B 1 63 ? 1.129 -29.031 1.3 1 98.62 63 LEU B N 1
ATOM 4575 C CA . LEU B 1 63 ? 0.628 -30.391 1.072 1 98.62 63 LEU B CA 1
ATOM 4576 C C . LEU B 1 63 ? -0.895 -30.422 1.141 1 98.62 63 LEU B C 1
ATOM 4578 O O . LEU B 1 63 ? -1.54 -31.125 0.358 1 98.62 63 LEU B O 1
ATOM 4582 N N . THR B 1 64 ? -1.446 -29.703 2.107 1 98.12 64 THR B N 1
ATOM 4583 C CA . THR B 1 64 ? -2.9 -29.625 2.215 1 98.12 64 THR B CA 1
ATOM 4584 C C . THR B 1 64 ? -3.514 -29.094 0.925 1 98.12 64 THR B C 1
ATOM 4586 O O . THR B 1 64 ? -4.516 -29.625 0.44 1 98.12 64 THR B O 1
ATOM 4589 N N . ALA B 1 65 ? -2.947 -28.078 0.406 1 98.44 65 ALA B N 1
ATOM 4590 C CA . ALA B 1 65 ? -3.41 -27.516 -0.861 1 98.44 65 ALA B CA 1
ATOM 4591 C C . ALA B 1 65 ? -3.246 -28.516 -1.998 1 98.44 65 ALA B C 1
ATOM 4593 O O . ALA B 1 65 ? -4.117 -28.625 -2.865 1 98.44 65 ALA B O 1
ATOM 4594 N N . ALA B 1 66 ? -2.111 -29.188 -2.006 1 98.88 66 ALA B N 1
ATOM 4595 C CA . ALA B 1 66 ? -1.863 -30.203 -3.031 1 98.88 66 ALA B CA 1
ATOM 4596 C C . ALA B 1 66 ? -2.918 -31.312 -2.984 1 98.88 66 ALA B C 1
ATOM 4598 O O . ALA B 1 66 ? -3.416 -31.75 -4.023 1 98.88 66 ALA B O 1
ATOM 4599 N N . GLN B 1 67 ? -3.205 -31.766 -1.805 1 98.81 67 GLN B N 1
ATOM 4600 C CA . GLN B 1 67 ? -4.234 -32.781 -1.632 1 98.81 67 GLN B CA 1
ATOM 4601 C C . GLN B 1 67 ? -5.59 -32.281 -2.133 1 98.81 67 GLN B C 1
ATOM 4603 O O . GLN B 1 67 ? -6.34 -33.031 -2.76 1 98.81 67 GLN B O 1
ATOM 4608 N N . TRP B 1 68 ? -5.895 -31.062 -1.833 1 98.56 68 TRP B N 1
ATOM 4609 C CA . TRP B 1 68 ? -7.129 -30.469 -2.336 1 98.56 68 TRP B CA 1
ATOM 4610 C C . TRP B 1 68 ? -7.152 -30.469 -3.861 1 98.56 68 TRP B C 1
ATOM 4612 O O . TRP B 1 68 ? -8.172 -30.812 -4.469 1 98.56 68 TRP B O 1
ATOM 4622 N N . ALA B 1 69 ? -6.082 -30.047 -4.457 1 98.88 69 ALA B N 1
ATOM 4623 C CA . ALA B 1 69 ? -6.012 -30.016 -5.914 1 98.88 69 ALA B CA 1
ATOM 4624 C C . ALA B 1 69 ? -6.195 -31.422 -6.5 1 98.88 69 ALA B C 1
ATOM 4626 O O . ALA B 1 69 ? -6.945 -31.594 -7.465 1 98.88 69 ALA B O 1
ATOM 4627 N N . LYS B 1 70 ? -5.484 -32.406 -5.941 1 98.88 70 LYS B N 1
ATOM 4628 C CA . LYS B 1 70 ? -5.613 -33.781 -6.391 1 98.88 70 LYS B CA 1
ATOM 4629 C C . LYS B 1 70 ? -7.062 -34.25 -6.305 1 98.88 70 LYS B C 1
ATOM 4631 O O . LYS B 1 70 ? -7.598 -34.812 -7.266 1 98.88 70 LYS B O 1
ATOM 4636 N N . LYS B 1 71 ? -7.625 -34.031 -5.176 1 98.81 71 LYS B N 1
ATOM 4637 C CA . LYS B 1 71 ? -9.008 -34.469 -4.965 1 98.81 71 LYS B CA 1
ATOM 4638 C C . LYS B 1 71 ? -9.953 -33.781 -5.941 1 98.81 71 LYS B C 1
ATOM 4640 O O . LYS B 1 71 ? -10.883 -34.406 -6.453 1 98.81 71 LYS B O 1
ATOM 4645 N N . THR B 1 72 ? -9.742 -32.531 -6.152 1 98.81 72 THR B N 1
ATOM 4646 C CA . THR B 1 72 ? -10.57 -31.75 -7.074 1 98.81 72 THR B CA 1
ATOM 4647 C C . THR B 1 72 ? -10.477 -32.312 -8.484 1 98.81 72 THR B C 1
ATOM 4649 O O . THR B 1 72 ? -11.5 -32.531 -9.148 1 98.81 72 THR B O 1
ATOM 4652 N N . LEU B 1 73 ? -9.305 -32.625 -8.969 1 98.88 73 LEU B N 1
ATOM 4653 C CA . LEU B 1 73 ? -9.102 -33.219 -10.289 1 98.88 73 LEU B CA 1
ATOM 4654 C C . LEU B 1 73 ? -9.758 -34.594 -10.375 1 98.88 73 LEU B C 1
ATOM 4656 O O . LEU B 1 73 ? -10.414 -34.906 -11.375 1 98.88 73 LEU B O 1
ATOM 4660 N N . GLU B 1 74 ? -9.586 -35.344 -9.352 1 98.81 74 GLU B N 1
ATOM 4661 C CA . GLU B 1 74 ? -10.203 -36.688 -9.312 1 98.81 74 GLU B CA 1
ATOM 4662 C C . GLU B 1 74 ? -11.727 -36.594 -9.367 1 98.81 74 GLU B C 1
ATOM 4664 O O . GLU B 1 74 ? -12.375 -37.375 -10.078 1 98.81 74 GLU B O 1
ATOM 4669 N N . ASN B 1 75 ? -12.258 -35.656 -8.648 1 98.62 75 ASN B N 1
ATOM 4670 C CA . ASN B 1 75 ? -13.711 -35.469 -8.625 1 98.62 75 ASN B CA 1
ATOM 4671 C C . ASN B 1 75 ? -14.242 -35.062 -10 1 98.62 75 ASN B C 1
ATOM 4673 O O . ASN B 1 75 ? -15.391 -35.375 -10.328 1 98.62 75 ASN B O 1
ATOM 4677 N N . TRP B 1 76 ? -13.414 -34.438 -10.797 1 98.56 76 TRP B N 1
ATOM 4678 C CA . TRP B 1 76 ? -13.828 -34.031 -12.141 1 98.56 76 TRP B CA 1
ATOM 4679 C C . TRP B 1 76 ? -13.703 -35.219 -13.109 1 98.56 76 TRP B C 1
ATOM 4681 O O . TRP B 1 76 ? -14.062 -35.094 -14.281 1 98.56 76 TRP B O 1
ATOM 4691 N N . GLY B 1 77 ? -13.133 -36.344 -12.695 1 98.38 77 GLY B N 1
ATOM 4692 C CA . GLY B 1 77 ? -13.031 -37.531 -13.516 1 98.38 77 GLY B CA 1
ATOM 4693 C C . GLY B 1 77 ? -11.719 -37.625 -14.266 1 98.38 77 GLY B C 1
ATOM 4694 O O . GLY B 1 77 ? -11.602 -38.375 -15.242 1 98.38 77 GLY B O 1
ATOM 4695 N N . VAL B 1 78 ? -10.742 -36.844 -13.891 1 98.75 78 VAL B N 1
ATOM 4696 C CA . VAL B 1 78 ? -9.406 -37.031 -14.445 1 98.75 78 VAL B CA 1
ATOM 4697 C C . VAL B 1 78 ? -8.922 -38.469 -14.188 1 98.75 78 VAL B C 1
ATOM 4699 O O . VAL B 1 78 ? -9.062 -38.969 -13.078 1 98.75 78 VAL B O 1
ATOM 4702 N N . ASP B 1 79 ? -8.312 -39.094 -15.188 1 98.44 79 ASP B N 1
ATOM 4703 C CA . ASP B 1 79 ? -8.109 -40.531 -15.18 1 98.44 79 ASP B CA 1
ATOM 4704 C C . ASP B 1 79 ? -7.027 -40.938 -14.18 1 98.44 79 ASP B C 1
ATOM 4706 O O . ASP B 1 79 ? -7.145 -41.938 -13.5 1 98.44 79 ASP B O 1
ATOM 4710 N N . LYS B 1 80 ? -5.977 -40.188 -14.195 1 98.44 80 LYS B N 1
ATOM 4711 C CA . LYS B 1 80 ? -4.852 -40.406 -13.289 1 98.44 80 LYS B CA 1
ATOM 4712 C C . LYS B 1 80 ? -4.445 -39.125 -12.602 1 98.44 80 LYS B C 1
ATOM 4714 O O . LYS B 1 80 ? -4.246 -38.094 -13.258 1 98.44 80 LYS B O 1
ATOM 4719 N N . VAL B 1 81 ? -4.387 -39.156 -11.32 1 98.88 81 VAL B N 1
ATOM 4720 C CA . VAL B 1 81 ? -3.863 -38.031 -10.539 1 98.88 81 VAL B CA 1
ATOM 4721 C C . VAL B 1 81 ? -2.912 -38.562 -9.469 1 98.88 81 VAL B C 1
ATOM 4723 O O . VAL B 1 81 ? -3.279 -39.438 -8.672 1 98.88 81 VAL B O 1
ATOM 4726 N N . TYR B 1 82 ? -1.648 -38.094 -9.414 1 98.81 82 TYR B N 1
ATOM 4727 C CA . TYR B 1 82 ? -0.661 -38.625 -8.469 1 98.81 82 TYR B CA 1
ATOM 4728 C C . TYR B 1 82 ? 0.376 -37.562 -8.133 1 98.81 82 TYR B C 1
ATOM 4730 O O . TYR B 1 82 ? 0.446 -36.5 -8.789 1 98.81 82 TYR B O 1
ATOM 4738 N N . PHE B 1 83 ? 1.066 -37.812 -7.055 1 98.81 83 PHE B N 1
ATOM 4739 C CA . PHE B 1 83 ? 2.131 -36.938 -6.594 1 98.81 83 PHE B CA 1
ATOM 4740 C C . PHE B 1 83 ? 3.498 -37.469 -7 1 98.81 83 PHE B C 1
ATOM 4742 O O . PHE B 1 83 ? 3.693 -38.688 -7.074 1 98.81 83 PHE B O 1
ATOM 4749 N N . GLU B 1 84 ? 4.422 -36.594 -7.359 1 98.81 84 GLU B N 1
ATOM 4750 C CA . GLU B 1 84 ? 5.844 -36.938 -7.469 1 98.81 84 GLU B CA 1
ATOM 4751 C C . GLU B 1 84 ? 6.68 -36.062 -6.543 1 98.81 84 GLU B C 1
ATOM 4753 O O . GLU B 1 84 ? 6.617 -34.812 -6.617 1 98.81 84 GLU B O 1
ATOM 4758 N N . ASN B 1 85 ? 7.445 -36.688 -5.691 1 98.56 85 ASN B N 1
ATOM 4759 C CA . ASN B 1 85 ? 8.344 -35.938 -4.816 1 98.56 85 ASN B CA 1
ATOM 4760 C C . ASN B 1 85 ? 9.406 -35.188 -5.613 1 98.56 85 ASN B C 1
ATOM 4762 O O . ASN B 1 85 ? 9.961 -35.719 -6.574 1 98.56 85 ASN B O 1
ATOM 4766 N N . TYR B 1 86 ? 9.719 -33.906 -5.176 1 98.25 86 TYR B N 1
ATOM 4767 C CA . TYR B 1 86 ? 10.719 -33.188 -5.938 1 98.25 86 TYR B CA 1
ATOM 4768 C C . TYR B 1 86 ? 11.883 -32.75 -5.051 1 98.25 86 TYR B C 1
ATOM 4770 O O . TYR B 1 86 ? 12.906 -32.281 -5.543 1 98.25 86 TYR B O 1
ATOM 4778 N N . CYS B 1 87 ? 11.836 -32.969 -3.771 1 97.69 87 CYS B N 1
ATOM 4779 C CA . CYS B 1 87 ? 12.898 -32.469 -2.896 1 97.69 87 CYS B CA 1
ATOM 4780 C C . CYS B 1 87 ? 12.844 -33.156 -1.539 1 97.69 87 CYS B C 1
ATOM 4782 O O . CYS B 1 87 ? 11.859 -33.031 -0.811 1 97.69 87 CYS B O 1
ATOM 4784 N N . ASP B 1 88 ? 13.953 -33.75 -1.157 1 97.88 88 ASP B N 1
ATOM 4785 C CA . ASP B 1 88 ? 13.977 -34.531 0.089 1 97.88 88 ASP B CA 1
ATOM 4786 C C . ASP B 1 88 ? 14.516 -33.656 1.239 1 97.88 88 ASP B C 1
ATOM 4788 O O . ASP B 1 88 ? 14.352 -34.031 2.408 1 97.88 88 ASP B O 1
ATOM 4792 N N . ASP B 1 89 ? 15.172 -32.562 0.969 1 97.38 89 ASP B N 1
ATOM 4793 C CA . ASP B 1 89 ? 15.805 -31.797 2.047 1 97.38 89 ASP B CA 1
ATOM 4794 C C . ASP B 1 89 ? 15.32 -30.359 2.062 1 97.38 89 ASP B C 1
ATOM 4796 O O . ASP B 1 89 ? 15.961 -29.484 2.652 1 97.38 89 ASP B O 1
ATOM 4800 N N . CYS B 1 90 ? 14.242 -30.062 1.291 1 97.31 90 CYS B N 1
ATOM 4801 C CA . CYS B 1 90 ? 13.617 -28.734 1.358 1 97.31 90 CYS B CA 1
ATOM 4802 C C . CYS B 1 90 ? 12.758 -28.609 2.609 1 97.31 90 CYS B C 1
ATOM 4804 O O . CYS B 1 90 ? 11.914 -29.453 2.879 1 97.31 90 CYS B O 1
ATOM 4806 N N . MET B 1 91 ? 12.914 -27.578 3.332 1 97.19 91 MET B N 1
ATOM 4807 C CA . MET B 1 91 ? 12.297 -27.422 4.648 1 97.19 91 MET B CA 1
ATOM 4808 C C . MET B 1 91 ? 11.016 -26.594 4.559 1 97.19 91 MET B C 1
ATOM 4810 O O . MET B 1 91 ? 10.922 -25.672 3.742 1 97.19 91 MET B O 1
ATOM 4814 N N . GLY B 1 92 ? 10.07 -26.969 5.422 1 97.38 92 GLY B N 1
ATOM 4815 C CA . GLY B 1 92 ? 8.945 -26.078 5.688 1 97.38 92 GLY B CA 1
ATOM 4816 C C . GLY B 1 92 ? 9.281 -24.969 6.664 1 97.38 92 GLY B C 1
ATOM 4817 O O . GLY B 1 92 ? 10.211 -25.094 7.465 1 97.38 92 GLY B O 1
ATOM 4818 N N . TRP B 1 93 ? 8.602 -23.875 6.555 1 97.25 93 TRP B N 1
ATOM 4819 C CA . TRP B 1 93 ? 8.711 -22.719 7.434 1 97.25 93 TRP B CA 1
ATOM 4820 C C . TRP B 1 93 ? 7.367 -22.031 7.602 1 97.25 93 TRP B C 1
ATOM 4822 O O . TRP B 1 93 ? 6.711 -21.688 6.613 1 97.25 93 TRP B O 1
ATOM 4832 N N . GLU B 1 94 ? 6.934 -21.859 8.797 1 96 94 GLU B N 1
ATOM 4833 C CA . GLU B 1 94 ? 5.633 -21.25 9.078 1 96 94 GLU B CA 1
ATOM 4834 C C . GLU B 1 94 ? 5.746 -20.156 10.133 1 96 94 GLU B C 1
ATOM 4836 O O . GLU B 1 94 ? 6.504 -20.297 11.102 1 96 94 GLU B O 1
ATOM 4841 N N . VAL B 1 95 ? 5.051 -19.109 9.922 1 96.94 95 VAL B N 1
ATOM 4842 C CA . VAL B 1 95 ? 4.949 -18.031 10.906 1 96.94 95 VAL B CA 1
ATOM 4843 C C . VAL B 1 95 ? 3.754 -18.297 11.82 1 96.94 95 VAL B C 1
ATOM 4845 O O . VAL B 1 95 ? 2.646 -18.562 11.344 1 96.94 95 VAL B O 1
ATOM 4848 N N . LYS B 1 96 ? 4.008 -18.219 13.062 1 97.12 96 LYS B N 1
ATOM 4849 C CA . LYS B 1 96 ? 2.924 -18.344 14.039 1 97.12 96 LYS B CA 1
ATOM 4850 C C . LYS B 1 96 ? 2.459 -16.969 14.516 1 97.12 96 LYS B C 1
ATOM 4852 O O . LYS B 1 96 ? 1.278 -16.781 14.82 1 97.12 96 LYS B O 1
ATOM 4857 N N . SER B 1 97 ? 3.379 -16.094 14.672 1 97.94 97 SER B N 1
ATOM 4858 C CA . SER B 1 97 ? 3.102 -14.719 15.07 1 97.94 97 SER B CA 1
ATOM 4859 C C . SER B 1 97 ? 4.336 -13.836 14.914 1 97.94 97 SER B C 1
ATOM 4861 O O . SER B 1 97 ? 5.465 -14.312 15.039 1 97.94 97 SER B O 1
ATOM 4863 N N . PHE B 1 98 ? 4.102 -12.578 14.656 1 98.44 98 PHE B N 1
ATOM 4864 C CA . PHE B 1 98 ? 5.223 -11.648 14.688 1 98.44 98 PHE B CA 1
ATOM 4865 C C . PHE B 1 98 ? 4.734 -10.219 14.906 1 98.44 98 PHE B C 1
ATOM 4867 O O . PHE B 1 98 ? 3.557 -9.922 14.703 1 98.44 98 PHE B O 1
ATOM 4874 N N . ASN B 1 99 ? 5.566 -9.375 15.344 1 98.5 99 ASN B N 1
ATOM 4875 C CA . ASN B 1 99 ? 5.344 -7.945 15.531 1 98.5 99 ASN B CA 1
ATOM 4876 C C . ASN B 1 99 ? 6.652 -7.164 15.477 1 98.5 99 ASN B C 1
ATOM 4878 O O . ASN B 1 99 ? 7.68 -7.629 15.969 1 98.5 99 ASN B O 1
ATOM 4882 N N . VAL B 1 100 ? 6.684 -6.055 14.797 1 98.69 100 VAL B N 1
ATOM 4883 C CA . VAL B 1 100 ? 7.836 -5.168 14.703 1 98.69 100 VAL B CA 1
ATOM 4884 C C . VAL B 1 100 ? 7.398 -3.725 14.953 1 98.69 100 VAL B C 1
ATOM 4886 O O . VAL B 1 100 ? 6.527 -3.207 14.25 1 98.69 100 VAL B O 1
ATOM 4889 N N . GLU B 1 101 ? 7.969 -3.043 15.945 1 98.62 101 GLU B N 1
ATOM 4890 C CA . GLU B 1 101 ? 7.562 -1.703 16.359 1 98.62 101 GLU B CA 1
ATOM 4891 C C . GLU B 1 101 ? 8.773 -0.858 16.75 1 98.62 101 GLU B C 1
ATOM 4893 O O . GLU B 1 101 ? 9.758 -1.382 17.266 1 98.62 101 GLU B O 1
ATOM 4898 N N . MET B 1 102 ? 8.719 0.376 16.438 1 98 102 MET B N 1
ATOM 4899 C CA . MET B 1 102 ? 9.625 1.354 17.031 1 98 102 MET B CA 1
ATOM 4900 C C . MET B 1 102 ? 9.031 1.943 18.297 1 98 102 MET B C 1
ATOM 4902 O O . MET B 1 102 ? 7.918 2.479 18.281 1 98 102 MET B O 1
ATOM 4906 N N . ILE B 1 103 ? 9.766 1.91 19.375 1 96.62 103 ILE B N 1
ATOM 4907 C CA . ILE B 1 103 ? 9.18 2.354 20.625 1 96.62 103 ILE B CA 1
ATOM 4908 C C . ILE B 1 103 ? 9.852 3.652 21.078 1 96.62 103 ILE B C 1
ATOM 4910 O O . ILE B 1 103 ? 9.359 4.328 21.984 1 96.62 103 ILE B O 1
ATOM 4914 N N . GLU B 1 104 ? 10.992 4.008 20.469 1 94.44 104 GLU B N 1
ATOM 4915 C CA . GLU B 1 104 ? 11.664 5.297 20.609 1 94.44 104 GLU B CA 1
ATOM 4916 C C . GLU B 1 104 ? 12.164 5.809 19.266 1 94.44 104 GLU B C 1
ATOM 4918 O O . GLU B 1 104 ? 12.562 5.023 18.406 1 94.44 104 GLU B O 1
ATOM 4923 N N . PRO B 1 105 ? 12.164 7.086 19.094 1 91.81 105 PRO B N 1
ATOM 4924 C CA . PRO B 1 105 ? 11.797 8.18 20 1 91.81 105 PRO B CA 1
ATOM 4925 C C . PRO B 1 105 ? 10.289 8.289 20.219 1 91.81 105 PRO B C 1
ATOM 4927 O O . PRO B 1 105 ? 9.844 8.875 21.203 1 91.81 105 PRO B O 1
ATOM 4930 N N . ALA B 1 106 ? 9.516 7.848 19.266 1 91.62 106 ALA B N 1
ATOM 4931 C CA . ALA B 1 106 ? 8.062 7.762 19.344 1 91.62 106 ALA B CA 1
ATOM 4932 C C . ALA B 1 106 ? 7.562 6.438 18.766 1 91.62 106 ALA B C 1
ATOM 4934 O O . ALA B 1 106 ? 8.258 5.793 17.969 1 91.62 106 ALA B O 1
ATOM 4935 N N . TYR B 1 107 ? 6.352 6.125 19.156 1 94.62 107 TYR B N 1
ATOM 4936 C CA . TYR B 1 107 ? 5.789 4.859 18.703 1 94.62 107 TYR B CA 1
ATOM 4937 C C . TYR B 1 107 ? 5.535 4.887 17.203 1 94.62 107 TYR B C 1
ATOM 4939 O O . TYR B 1 107 ? 5.039 5.879 16.672 1 94.62 107 TYR B O 1
ATOM 4947 N N . MET B 1 108 ? 5.879 3.852 16.547 1 96.31 108 MET B N 1
ATOM 4948 C CA . MET B 1 108 ? 5.535 3.604 15.148 1 96.31 108 MET B CA 1
ATOM 4949 C C . MET B 1 108 ? 5.363 2.111 14.891 1 96.31 108 MET B C 1
ATOM 4951 O O . MET B 1 108 ? 6.25 1.315 15.211 1 96.31 108 MET B O 1
ATOM 4955 N N . LYS B 1 109 ? 4.227 1.779 14.43 1 97.12 109 LYS B N 1
ATOM 4956 C CA . LYS B 1 109 ? 4.098 0.426 13.898 1 97.12 109 LYS B CA 1
ATOM 4957 C C . LYS B 1 109 ? 4.895 0.265 12.609 1 97.12 109 LYS B C 1
ATOM 4959 O O . LYS B 1 109 ? 4.664 0.985 11.633 1 97.12 109 LYS B O 1
ATOM 4964 N N . ILE B 1 110 ? 5.855 -0.622 12.609 1 97.75 110 ILE B N 1
ATOM 4965 C CA . ILE B 1 110 ? 6.613 -0.887 11.391 1 97.75 110 ILE B CA 1
ATOM 4966 C C . ILE B 1 110 ? 5.859 -1.891 10.523 1 97.75 110 ILE B C 1
ATOM 4968 O O . ILE B 1 110 ? 5.469 -2.959 11 1 97.75 110 ILE B O 1
ATOM 4972 N N . HIS B 1 111 ? 5.551 -1.457 9.32 1 95.69 111 HIS B N 1
ATOM 4973 C CA . HIS B 1 111 ? 4.945 -2.383 8.367 1 95.69 111 HIS B CA 1
ATOM 4974 C C . HIS B 1 111 ? 5.961 -3.408 7.879 1 95.69 111 HIS B C 1
ATOM 4976 O O . HIS B 1 111 ? 6.844 -3.08 7.082 1 95.69 111 HIS B O 1
ATOM 4982 N N . ALA B 1 112 ? 5.844 -4.613 8.367 1 97.19 112 ALA B N 1
ATOM 4983 C CA . ALA B 1 112 ? 6.898 -5.605 8.188 1 97.19 112 ALA B CA 1
ATOM 4984 C C . ALA B 1 112 ? 6.309 -6.988 7.906 1 97.19 112 ALA B C 1
ATOM 4986 O O . ALA B 1 112 ? 5.141 -7.242 8.203 1 97.19 112 ALA B O 1
ATOM 4987 N N . TYR B 1 113 ? 7.098 -7.789 7.289 1 97.62 113 TYR B N 1
ATOM 4988 C CA . TYR B 1 113 ? 6.906 -9.227 7.156 1 97.62 113 TYR B CA 1
ATOM 4989 C C . TYR B 1 113 ? 8.242 -9.961 7.184 1 97.62 113 TYR B C 1
ATOM 4991 O O . TYR B 1 113 ? 9.219 -9.508 6.59 1 97.62 113 TYR B O 1
ATOM 4999 N N . PRO B 1 114 ? 8.328 -11.07 7.891 1 97.94 114 PRO B N 1
ATOM 5000 C CA . PRO B 1 114 ? 9.602 -11.781 7.91 1 97.94 114 PRO B CA 1
ATOM 5001 C C . PRO B 1 114 ? 9.906 -12.484 6.586 1 97.94 114 PRO B C 1
ATOM 5003 O O . PRO B 1 114 ? 8.992 -12.961 5.91 1 97.94 114 PRO B O 1
ATOM 5006 N N . TYR B 1 115 ? 11.18 -12.508 6.23 1 97 115 TYR B N 1
ATOM 5007 C CA . TYR B 1 115 ? 11.625 -13.352 5.133 1 97 115 TYR B CA 1
ATOM 5008 C C . TYR B 1 115 ? 11.508 -14.828 5.5 1 97 115 TYR B C 1
ATOM 5010 O O . TYR B 1 115 ? 11.766 -15.211 6.645 1 97 115 TYR B O 1
ATOM 5018 N N . ALA B 1 116 ? 11.141 -15.625 4.504 1 96.94 116 ALA B N 1
ATOM 5019 C CA . ALA B 1 116 ? 10.992 -17.062 4.754 1 96.94 116 ALA B CA 1
ATOM 5020 C C . ALA B 1 116 ? 12.312 -17.688 5.18 1 96.94 116 ALA B C 1
ATOM 5022 O O . ALA B 1 116 ? 13.383 -17.234 4.75 1 96.94 116 ALA B O 1
ATOM 5023 N N . TRP B 1 117 ? 12.25 -18.672 6.09 1 96.56 117 TRP B N 1
ATOM 5024 C CA . TRP B 1 117 ? 13.312 -19.547 6.574 1 96.56 117 TRP B CA 1
ATOM 5025 C C . TRP B 1 117 ? 14.305 -18.766 7.434 1 96.56 117 TRP B C 1
ATOM 5027 O O . TRP B 1 117 ? 15.484 -19.125 7.512 1 96.56 117 TRP B O 1
ATOM 5037 N N . THR B 1 118 ? 13.945 -17.625 7.969 1 96.31 118 THR B N 1
ATOM 5038 C CA . THR B 1 118 ? 14.719 -16.969 9.023 1 96.31 118 THR B CA 1
ATOM 5039 C C . THR B 1 118 ? 14.398 -17.578 10.383 1 96.31 118 THR B C 1
ATOM 5041 O O . THR B 1 118 ? 13.375 -18.25 10.547 1 96.31 118 THR B O 1
ATOM 5044 N N . GLU B 1 119 ? 15.227 -17.391 11.32 1 96.44 119 GLU B N 1
ATOM 5045 C CA . GLU B 1 119 ? 15.047 -17.969 12.648 1 96.44 119 GLU B CA 1
ATOM 5046 C C . GLU B 1 119 ? 14.016 -17.188 13.453 1 96.44 119 GLU B C 1
ATOM 5048 O O . GLU B 1 119 ? 13.773 -16.016 13.18 1 96.44 119 GLU B O 1
ATOM 5053 N N . SER B 1 120 ? 13.414 -17.875 14.383 1 97.69 120 SER B N 1
ATOM 5054 C CA . SER B 1 120 ? 12.555 -17.234 15.359 1 97.69 120 SER B CA 1
ATOM 5055 C C . SER B 1 120 ? 13.359 -16.375 16.328 1 97.69 120 SER B C 1
ATOM 5057 O O . SER B 1 120 ? 14.57 -16.547 16.469 1 97.69 120 SER B O 1
ATOM 5059 N N . SER B 1 121 ? 12.703 -15.445 16.922 1 98.19 121 SER B N 1
ATOM 5060 C CA . SER B 1 121 ? 13.352 -14.688 17.984 1 98.19 121 SER B CA 1
ATOM 5061 C C . SER B 1 121 ? 13.227 -15.391 19.328 1 98.19 121 SER B C 1
ATOM 5063 O O . SER B 1 121 ? 12.352 -16.234 19.5 1 98.19 121 SER B O 1
ATOM 5065 N N . ASN B 1 122 ? 14.141 -15.102 20.219 1 96.69 122 ASN B N 1
ATOM 5066 C CA . ASN B 1 122 ? 14.008 -15.523 21.609 1 96.69 122 ASN B CA 1
ATOM 5067 C C . ASN B 1 122 ? 13.055 -14.617 22.375 1 96.69 122 ASN B C 1
ATOM 5069 O O . ASN B 1 122 ? 13.492 -13.766 23.156 1 96.69 122 ASN B O 1
ATOM 5073 N N . GLY B 1 123 ? 11.773 -14.844 22.172 1 97.25 123 GLY B N 1
ATOM 5074 C CA . GLY B 1 123 ? 10.773 -13.969 22.766 1 97.25 123 GLY B CA 1
ATOM 5075 C C . GLY B 1 123 ? 10.805 -12.555 22.203 1 97.25 123 GLY B C 1
ATOM 5076 O O . GLY B 1 123 ? 11.211 -12.352 21.062 1 97.25 123 GLY B O 1
ATOM 5077 N N . VAL B 1 124 ? 10.203 -11.633 22.969 1 98.12 124 VAL B N 1
ATOM 5078 C CA . VAL B 1 124 ? 10.211 -10.227 22.594 1 98.12 124 VAL B CA 1
ATOM 5079 C C . VAL B 1 124 ? 11.602 -9.633 22.797 1 98.12 124 VAL B C 1
ATOM 5081 O O . VAL B 1 124 ? 12.195 -9.805 23.875 1 98.12 124 VAL B O 1
ATOM 5084 N N . GLN B 1 125 ? 12.141 -9.031 21.797 1 98.62 125 GLN B N 1
ATOM 5085 C CA . GLN B 1 125 ? 13.469 -8.43 21.828 1 98.62 125 GLN B CA 1
ATOM 5086 C C . GLN B 1 125 ? 13.391 -6.918 21.625 1 98.62 125 GLN B C 1
ATOM 5088 O O . GLN B 1 125 ? 12.508 -6.426 20.922 1 98.62 125 GLN B O 1
ATOM 5093 N N . ILE B 1 126 ? 14.25 -6.188 22.297 1 98.62 126 ILE B N 1
ATOM 5094 C CA . ILE B 1 126 ? 14.406 -4.75 22.109 1 98.62 126 ILE B CA 1
ATOM 5095 C C . ILE B 1 126 ? 15.875 -4.426 21.812 1 98.62 126 ILE B C 1
ATOM 5097 O O . ILE B 1 126 ? 16.766 -4.902 22.516 1 98.62 126 ILE B O 1
ATOM 5101 N N . GLY B 1 127 ? 16.125 -3.734 20.75 1 98.12 127 GLY B N 1
ATOM 5102 C CA . GLY B 1 127 ? 17.5 -3.377 20.422 1 98.12 127 GLY B CA 1
ATOM 5103 C C . GLY B 1 127 ? 17.609 -2.018 19.75 1 98.12 127 GLY B C 1
ATOM 5104 O O . GLY B 1 127 ? 16.656 -1.529 19.156 1 98.12 127 GLY B O 1
ATOM 5105 N N . ASP B 1 128 ? 18.828 -1.467 19.875 1 97.75 128 ASP B N 1
ATOM 5106 C CA . ASP B 1 128 ? 19.141 -0.237 19.156 1 97.75 128 ASP B CA 1
ATOM 5107 C C . ASP B 1 128 ? 19.391 -0.517 17.672 1 97.75 128 ASP B C 1
ATOM 5109 O O . ASP B 1 128 ? 19.844 -1.604 17.312 1 97.75 128 ASP B O 1
ATOM 5113 N N . MET B 1 129 ? 19.141 0.534 16.891 1 97.88 129 MET B N 1
ATOM 5114 C CA . MET B 1 129 ? 19.281 0.326 15.453 1 97.88 129 MET B CA 1
ATOM 5115 C C . MET B 1 129 ? 20.625 0.867 14.953 1 97.88 129 MET B C 1
ATOM 5117 O O . MET B 1 129 ? 21.047 1.94 15.375 1 97.88 129 MET B O 1
ATOM 5121 N N . VAL B 1 130 ? 21.234 0.131 14.117 1 97.19 130 VAL B N 1
ATOM 5122 C CA . VAL B 1 130 ? 22.359 0.608 13.32 1 97.19 130 VAL B CA 1
ATOM 5123 C C . VAL B 1 130 ? 22.047 0.417 11.836 1 97.19 130 VAL B C 1
ATOM 5125 O O . VAL B 1 130 ? 21.156 -0.349 11.469 1 97.19 130 VAL B O 1
ATOM 5128 N N . TRP B 1 131 ? 22.75 1.197 11.008 1 97.44 131 TRP B N 1
ATOM 5129 C CA . TRP B 1 131 ? 22.5 1.14 9.57 1 97.44 131 TRP B CA 1
ATOM 5130 C C . TRP B 1 131 ? 23.766 0.725 8.82 1 97.44 131 TRP B C 1
ATOM 5132 O O . TRP B 1 131 ? 24.844 1.288 9.047 1 97.44 131 TRP B O 1
ATOM 5142 N N . ILE B 1 132 ? 23.609 -0.337 8.031 1 97.62 132 ILE B N 1
ATOM 5143 C CA . ILE B 1 132 ? 24.672 -0.777 7.121 1 97.62 132 ILE B CA 1
ATOM 5144 C C . ILE B 1 132 ? 24.188 -0.657 5.68 1 97.62 132 ILE B C 1
ATOM 5146 O O . ILE B 1 132 ? 23.391 -1.474 5.215 1 97.62 132 ILE B O 1
ATOM 5150 N N . GLU B 1 133 ? 24.688 0.251 4.973 1 95.12 133 GLU B N 1
ATOM 5151 C CA . GLU B 1 133 ? 24.203 0.543 3.629 1 95.12 133 GLU B CA 1
ATOM 5152 C C . GLU B 1 133 ? 24.688 -0.502 2.627 1 95.12 133 GLU B C 1
ATOM 5154 O O . GLU B 1 133 ? 23.891 -1.024 1.838 1 95.12 133 GLU B O 1
ATOM 5159 N N . ASN B 1 134 ? 26.062 -0.709 2.658 1 93.88 134 ASN B N 1
ATOM 5160 C CA . ASN B 1 134 ? 26.672 -1.682 1.762 1 93.88 134 ASN B CA 1
ATOM 5161 C C . ASN B 1 134 ? 27.188 -2.902 2.521 1 93.88 134 ASN B C 1
ATOM 5163 O O . ASN B 1 134 ? 28.016 -2.775 3.424 1 93.88 134 ASN B O 1
ATOM 5167 N N . TYR B 1 135 ? 26.672 -4.023 2.117 1 93.56 135 TYR B N 1
ATOM 5168 C CA . TYR B 1 135 ? 27.062 -5.219 2.854 1 93.56 135 TYR B CA 1
ATOM 5169 C C . TYR B 1 135 ? 27.5 -6.324 1.903 1 93.56 135 TYR B C 1
ATOM 5171 O O . TYR B 1 135 ? 27.531 -7.5 2.273 1 93.56 135 TYR B O 1
ATOM 5179 N N . SER B 1 136 ? 27.844 -5.93 0.672 1 89.94 136 SER B N 1
ATOM 5180 C CA . SER B 1 136 ? 28.281 -6.914 -0.31 1 89.94 136 SER B CA 1
ATOM 5181 C C . SER B 1 136 ? 29.719 -7.344 -0.051 1 89.94 136 SER B C 1
ATOM 5183 O O . SER B 1 136 ? 30.094 -8.484 -0.33 1 89.94 136 SER B O 1
ATOM 5185 N N . ASP B 1 137 ? 30.547 -6.445 0.44 1 93.75 137 ASP B N 1
ATOM 5186 C CA . ASP B 1 137 ? 31.922 -6.742 0.812 1 93.75 137 ASP B CA 1
ATOM 5187 C C . ASP B 1 137 ? 32.031 -7.09 2.295 1 93.75 137 ASP B C 1
ATOM 5189 O O . ASP B 1 137 ? 32.219 -6.207 3.137 1 93.75 137 ASP B O 1
ATOM 5193 N N . ILE B 1 138 ? 32.094 -8.359 2.553 1 94.94 138 ILE B N 1
ATOM 5194 C CA . ILE B 1 138 ? 32 -8.844 3.924 1 94.94 138 ILE B CA 1
ATOM 5195 C C . ILE B 1 138 ? 33.25 -8.406 4.699 1 94.94 138 ILE B C 1
ATOM 5197 O O . ILE B 1 138 ? 33.188 -8.125 5.898 1 94.94 138 ILE B O 1
ATOM 5201 N N . GLU B 1 139 ? 34.344 -8.289 4 1 96.38 139 GLU B N 1
ATOM 5202 C CA . GLU B 1 139 ? 35.562 -7.875 4.688 1 96.38 139 GLU B CA 1
ATOM 5203 C C . GLU B 1 139 ? 35.469 -6.414 5.121 1 96.38 139 GLU B C 1
ATOM 5205 O O . GLU B 1 139 ? 35.906 -6.062 6.219 1 96.38 139 GLU B O 1
ATOM 5210 N N . ALA B 1 140 ? 34.969 -5.664 4.266 1 96.94 140 ALA B N 1
ATOM 5211 C CA . ALA B 1 140 ? 34.781 -4.258 4.609 1 96.94 140 ALA B CA 1
ATOM 5212 C C . ALA B 1 140 ? 33.781 -4.109 5.77 1 96.94 140 ALA B C 1
ATOM 5214 O O . ALA B 1 140 ? 33.969 -3.271 6.652 1 96.94 140 ALA B O 1
ATOM 5215 N N . VAL B 1 141 ? 32.75 -4.918 5.805 1 97.56 141 VAL B N 1
ATOM 5216 C CA . VAL B 1 141 ? 31.734 -4.879 6.863 1 97.56 141 VAL B CA 1
ATOM 5217 C C . VAL B 1 141 ? 32.375 -5.281 8.195 1 97.56 141 VAL B C 1
ATOM 5219 O O . VAL B 1 141 ? 32.156 -4.617 9.211 1 97.56 141 VAL B O 1
ATOM 5222 N N . LYS B 1 142 ? 33.156 -6.316 8.148 1 97.5 142 LYS B N 1
ATOM 5223 C CA . LYS B 1 142 ? 33.812 -6.789 9.367 1 97.5 142 LYS B CA 1
ATOM 5224 C C . LYS B 1 142 ? 34.75 -5.723 9.938 1 97.5 142 LYS B C 1
ATOM 5226 O O . LYS B 1 142 ? 34.781 -5.512 11.148 1 97.5 142 LYS B O 1
ATOM 5231 N N . LYS B 1 143 ? 35.469 -5.117 9.07 1 97.75 143 LYS B N 1
ATOM 5232 C CA . LYS B 1 143 ? 36.406 -4.078 9.5 1 97.75 143 LYS B CA 1
ATOM 5233 C C . LYS B 1 143 ? 35.688 -2.953 10.234 1 97.75 143 LYS B C 1
ATOM 5235 O O . LYS B 1 143 ? 36.188 -2.426 11.227 1 97.75 143 LYS B O 1
ATOM 5240 N N . GLU B 1 144 ? 34.531 -2.693 9.805 1 97.5 144 GLU B N 1
ATOM 5241 C CA . GLU B 1 144 ? 33.812 -1.541 10.328 1 97.5 144 GLU B CA 1
ATOM 5242 C C . GLU B 1 144 ? 32.969 -1.928 11.539 1 97.5 144 GLU B C 1
ATOM 5244 O O . GLU B 1 144 ? 32.812 -1.144 12.477 1 97.5 144 GLU B O 1
ATOM 5249 N N . TRP B 1 145 ? 32.438 -3.148 11.602 1 97.69 145 TRP B N 1
ATOM 5250 C CA . TRP B 1 145 ? 31.312 -3.396 12.516 1 97.69 145 TRP B CA 1
ATOM 5251 C C . TRP B 1 145 ? 31.672 -4.5 13.508 1 97.69 145 TRP B C 1
ATOM 5253 O O . TRP B 1 145 ? 30.906 -4.758 14.453 1 97.69 145 TRP B O 1
ATOM 5263 N N . ALA B 1 146 ? 32.812 -5.168 13.289 1 98 146 ALA B N 1
ATOM 5264 C CA . ALA B 1 146 ? 33.188 -6.23 14.211 1 98 146 ALA B CA 1
ATOM 5265 C C . ALA B 1 146 ? 33.188 -5.723 15.656 1 98 146 ALA B C 1
ATOM 5267 O O . ALA B 1 146 ? 33.719 -4.656 15.945 1 98 146 ALA B O 1
ATOM 5268 N N . GLY B 1 147 ? 32.438 -6.434 16.5 1 98.25 147 GLY B N 1
ATOM 5269 C CA . GLY B 1 147 ? 32.406 -6.125 17.922 1 98.25 147 GLY B CA 1
ATOM 5270 C C . GLY B 1 147 ? 31.375 -5.062 18.266 1 98.25 147 GLY B C 1
ATOM 5271 O O . GLY B 1 147 ? 31.25 -4.68 19.438 1 98.25 147 GLY B O 1
ATOM 5272 N N . LYS B 1 148 ? 30.547 -4.672 17.328 1 97.94 148 LYS B N 1
ATOM 5273 C CA . LYS B 1 148 ? 29.688 -3.514 17.578 1 97.94 148 LYS B CA 1
ATOM 5274 C C . LYS B 1 148 ? 28.219 -3.879 17.422 1 97.94 148 LYS B C 1
ATOM 5276 O O . LYS B 1 148 ? 27.344 -3.025 17.594 1 97.94 148 LYS B O 1
ATOM 5281 N N . LEU B 1 149 ? 27.828 -5.105 17.203 1 98.38 149 LEU B N 1
ATOM 5282 C CA . LEU B 1 149 ? 26.484 -5.406 16.719 1 98.38 149 LEU B CA 1
ATOM 5283 C C . LEU B 1 149 ? 25.703 -6.191 17.75 1 98.38 149 LEU B C 1
ATOM 5285 O O . LEU B 1 149 ? 24.516 -6.488 17.547 1 98.38 149 LEU B O 1
ATOM 5289 N N . GLU B 1 150 ? 26.328 -6.496 18.922 1 98.5 150 GLU B N 1
ATOM 5290 C CA . GLU B 1 150 ? 25.625 -7.238 19.969 1 98.5 150 GLU B CA 1
ATOM 5291 C C . GLU B 1 150 ? 24.359 -6.496 20.406 1 98.5 150 GLU B C 1
ATOM 5293 O O . GLU B 1 150 ? 24.422 -5.32 20.781 1 98.5 150 GLU B O 1
ATOM 5298 N N . GLY B 1 151 ? 23.266 -7.113 20.312 1 98.25 151 GLY B N 1
ATOM 5299 C CA . GLY B 1 151 ? 22.016 -6.543 20.797 1 98.25 151 GLY B CA 1
ATOM 5300 C C . GLY B 1 151 ? 21.422 -5.52 19.844 1 98.25 151 GLY B C 1
ATOM 5301 O O . GLY B 1 151 ? 20.531 -4.762 20.219 1 98.25 151 GLY B O 1
ATOM 5302 N N . LYS B 1 152 ? 21.922 -5.492 18.594 1 98.38 152 LYS B N 1
ATOM 5303 C CA . LYS B 1 152 ? 21.469 -4.465 17.656 1 98.38 152 LYS B CA 1
ATOM 5304 C C . LYS B 1 152 ? 20.484 -5.039 16.641 1 98.38 152 LYS B C 1
ATOM 5306 O O . LYS B 1 152 ? 20.531 -6.234 16.344 1 98.38 152 LYS B O 1
ATOM 5311 N N . THR B 1 153 ? 19.5 -4.227 16.266 1 98.62 153 THR B N 1
ATOM 5312 C CA . THR B 1 153 ? 18.766 -4.434 15.031 1 98.62 153 THR B CA 1
ATOM 5313 C C . THR B 1 153 ? 19.438 -3.721 13.867 1 98.62 153 THR B C 1
ATOM 5315 O O . THR B 1 153 ? 19.703 -2.518 13.938 1 98.62 153 THR B O 1
ATOM 5318 N N . VAL B 1 154 ? 19.734 -4.402 12.797 1 98.5 154 VAL B N 1
ATOM 5319 C CA . VAL B 1 154 ? 20.547 -3.855 11.711 1 98.5 154 VAL B CA 1
ATOM 5320 C C . VAL B 1 154 ? 19.641 -3.506 10.531 1 98.5 154 VAL B C 1
ATOM 5322 O O . VAL B 1 154 ? 19 -4.387 9.945 1 98.5 154 VAL B O 1
ATOM 5325 N N . LEU B 1 155 ? 19.516 -2.217 10.219 1 98.25 155 LEU B N 1
ATOM 5326 C CA . LEU B 1 155 ? 18.891 -1.742 8.984 1 98.25 155 LEU B CA 1
ATOM 5327 C C . LEU B 1 155 ? 19.875 -1.852 7.816 1 98.25 155 LEU B C 1
ATOM 5329 O O . LEU B 1 155 ? 20.969 -1.295 7.863 1 98.25 155 LEU B O 1
ATOM 5333 N N . ILE B 1 156 ? 19.516 -2.621 6.754 1 97.25 156 ILE B N 1
ATOM 5334 C CA . ILE B 1 156 ? 20.5 -2.832 5.703 1 97.25 156 ILE B CA 1
ATOM 5335 C C . ILE B 1 156 ? 19.984 -2.277 4.383 1 97.25 156 ILE B C 1
ATOM 5337 O O . ILE B 1 156 ? 18.766 -2.295 4.133 1 97.25 156 ILE B O 1
ATOM 5341 N N . GLY B 1 157 ? 20.906 -1.798 3.559 1 95.06 157 GLY B N 1
ATOM 5342 C CA . GLY B 1 157 ? 20.578 -1.376 2.207 1 95.06 157 GLY B CA 1
ATOM 5343 C C . GLY B 1 157 ? 20.469 0.13 2.062 1 95.06 157 GLY B C 1
ATOM 5344 O O . GLY B 1 157 ? 20.75 0.872 3.004 1 95.06 157 GLY B O 1
ATOM 5345 N N . SER B 1 158 ? 20.047 0.531 0.86 1 92.69 158 SER B N 1
ATOM 5346 C CA . SER B 1 158 ? 19.953 1.952 0.543 1 92.69 158 SER B CA 1
ATOM 5347 C C . SER B 1 158 ? 18.516 2.436 0.585 1 92.69 158 SER B C 1
ATOM 5349 O O . SER B 1 158 ? 17.578 1.646 0.402 1 92.69 158 SER B O 1
ATOM 5351 N N . VAL B 1 159 ? 18.359 3.699 0.749 1 89.5 159 VAL B N 1
ATOM 5352 C CA . VAL B 1 159 ? 17.047 4.316 0.757 1 89.5 159 VAL B CA 1
ATOM 5353 C C . VAL B 1 159 ? 16.422 4.238 -0.636 1 89.5 159 VAL B C 1
ATOM 5355 O O . VAL B 1 159 ? 17.078 4.574 -1.631 1 89.5 159 VAL B O 1
ATOM 5358 N N . PRO B 1 160 ? 15.234 3.77 -0.639 1 88.94 160 PRO B N 1
ATOM 5359 C CA . PRO B 1 160 ? 14.562 3.771 -1.943 1 88.94 160 PRO B CA 1
ATOM 5360 C C . PRO B 1 160 ? 14.367 5.18 -2.502 1 88.94 160 PRO B C 1
ATOM 5362 O O . PRO B 1 160 ? 14.148 6.125 -1.741 1 88.94 160 PRO B O 1
ATOM 5365 N N . LYS B 1 161 ? 14.438 5.223 -3.82 1 88 161 LYS B N 1
ATOM 5366 C CA . LYS B 1 161 ? 14.125 6.496 -4.465 1 88 161 LYS B CA 1
ATOM 5367 C C . LYS B 1 161 ? 12.672 6.887 -4.238 1 88 161 LYS B C 1
ATOM 5369 O O . LYS B 1 161 ? 11.781 6.035 -4.254 1 88 161 LYS B O 1
ATOM 5374 N N . GLN B 1 162 ? 12.492 8.141 -4.059 1 87.88 162 GLN B N 1
ATOM 5375 C CA . GLN B 1 162 ? 11.133 8.648 -3.887 1 87.88 162 GLN B CA 1
ATOM 5376 C C . GLN B 1 162 ? 10.297 8.414 -5.141 1 87.88 162 GLN B C 1
ATOM 5378 O O . GLN B 1 162 ? 10.758 8.664 -6.258 1 87.88 162 GLN B O 1
ATOM 5383 N N . ASN B 1 163 ? 9.125 7.902 -4.98 1 88.31 163 ASN B N 1
ATOM 5384 C CA . ASN B 1 163 ? 8.133 7.711 -6.027 1 88.31 163 ASN B CA 1
ATOM 5385 C C . ASN B 1 163 ? 6.797 8.352 -5.656 1 88.31 163 ASN B C 1
ATOM 5387 O O . ASN B 1 163 ? 6.102 7.875 -4.758 1 88.31 163 ASN B O 1
ATOM 5391 N N . MET B 1 164 ? 6.418 9.367 -6.434 1 92.44 164 MET B N 1
ATOM 5392 C CA . MET B 1 164 ? 5.211 10.117 -6.105 1 92.44 164 MET B CA 1
ATOM 5393 C C . MET B 1 164 ? 3.977 9.469 -6.719 1 92.44 164 MET B C 1
ATOM 5395 O O . MET B 1 164 ? 2.85 9.906 -6.477 1 92.44 164 MET B O 1
ATOM 5399 N N . LEU B 1 165 ? 4.133 8.445 -7.52 1 93.31 165 LEU B N 1
ATOM 5400 C CA . LEU B 1 165 ? 3.043 7.617 -8.023 1 93.31 165 LEU B CA 1
ATOM 5401 C C . LEU B 1 165 ? 2.262 8.352 -9.109 1 93.31 165 LEU B C 1
ATOM 5403 O O . LEU B 1 165 ? 1.029 8.305 -9.133 1 93.31 165 LEU B O 1
ATOM 5407 N N . PHE B 1 166 ? 2.982 9.031 -10.016 1 95.75 166 PHE B N 1
ATOM 5408 C CA . PHE B 1 166 ? 2.357 9.727 -11.133 1 95.75 166 PHE B CA 1
ATOM 5409 C C . PHE B 1 166 ? 2.02 8.758 -12.258 1 95.75 166 PHE B C 1
ATOM 5411 O O . PHE B 1 166 ? 1.239 9.086 -13.156 1 95.75 166 PHE B O 1
ATOM 5418 N N . ASP B 1 167 ? 2.576 7.578 -12.195 1 94.75 167 ASP B N 1
ATOM 5419 C CA . ASP B 1 167 ? 2.289 6.551 -13.195 1 94.75 167 ASP B CA 1
ATOM 5420 C C . ASP B 1 167 ? 1.304 5.52 -12.656 1 94.75 167 ASP B C 1
ATOM 5422 O O . ASP B 1 167 ? 1.347 5.172 -11.469 1 94.75 167 ASP B O 1
ATOM 5426 N N . PRO B 1 168 ? 0.436 4.98 -13.57 1 95.12 168 PRO B N 1
ATOM 5427 C CA . PRO B 1 168 ? -0.446 3.902 -13.109 1 95.12 168 PRO B CA 1
ATOM 5428 C C . PRO B 1 168 ? 0.321 2.664 -12.656 1 95.12 168 PRO B C 1
ATOM 5430 O O . PRO B 1 168 ? 1.413 2.389 -13.164 1 95.12 168 PRO B O 1
ATOM 5433 N N . LEU B 1 169 ? -0.313 1.976 -11.766 1 94.19 169 LEU B N 1
ATOM 5434 C CA . LEU B 1 169 ? 0.331 0.774 -11.25 1 94.19 169 LEU B CA 1
ATOM 5435 C C . LEU B 1 169 ? -0.102 -0.458 -12.039 1 94.19 169 LEU B C 1
ATOM 5437 O O . LEU B 1 169 ? 0.53 -1.513 -11.945 1 94.19 169 LEU B O 1
ATOM 5441 N N . SER B 1 170 ? -1.19 -0.351 -12.781 1 96.19 170 SER B N 1
ATOM 5442 C CA . SER B 1 170 ? -1.67 -1.424 -13.648 1 96.19 170 SER B CA 1
ATOM 5443 C C . SER B 1 170 ? -1.667 -0.996 -15.109 1 96.19 170 SER B C 1
ATOM 5445 O O . SER B 1 170 ? -2.057 0.128 -15.43 1 96.19 170 SER B O 1
ATOM 5447 N N . THR B 1 171 ? -1.182 -1.904 -15.953 1 97.06 171 THR B N 1
ATOM 5448 C CA . THR B 1 171 ? -1.159 -1.617 -17.391 1 97.06 171 THR B CA 1
ATOM 5449 C C . THR B 1 171 ? -1.517 -2.861 -18.188 1 97.06 171 THR B C 1
ATOM 5451 O O . THR B 1 171 ? -1.354 -3.986 -17.719 1 97.06 171 THR B O 1
ATOM 5454 N N . ARG B 1 172 ? -2.059 -2.668 -19.328 1 97.94 172 ARG B N 1
ATOM 5455 C CA . ARG B 1 172 ? -2.182 -3.678 -20.375 1 97.94 172 ARG B CA 1
ATOM 5456 C C . ARG B 1 172 ? -1.281 -3.352 -21.562 1 97.94 172 ARG B C 1
ATOM 5458 O O . ARG B 1 172 ? -0.905 -2.195 -21.766 1 97.94 172 ARG B O 1
ATOM 5465 N N . PHE B 1 173 ? -0.87 -4.383 -22.312 1 97.62 173 PHE B N 1
ATOM 5466 C CA . PHE B 1 173 ? -0.082 -4.129 -23.5 1 97.62 173 PHE B CA 1
ATOM 5467 C C . PHE B 1 173 ? -0.846 -3.24 -24.484 1 97.62 173 PHE B C 1
ATOM 5469 O O . PHE B 1 173 ? -2.037 -3.451 -24.719 1 97.62 173 PHE B O 1
ATOM 5476 N N . THR B 1 174 ? -0.119 -2.279 -25.031 1 96.88 174 THR B N 1
ATOM 5477 C CA . THR B 1 174 ? -0.693 -1.46 -26.094 1 96.88 174 THR B CA 1
ATOM 5478 C C . THR B 1 174 ? -0.644 -2.193 -27.422 1 96.88 174 THR B C 1
ATOM 5480 O O . THR B 1 174 ? 0.087 -3.176 -27.578 1 96.88 174 THR B O 1
ATOM 5483 N N . GLU B 1 175 ? -1.427 -1.698 -28.328 1 96.5 175 GLU B N 1
ATOM 5484 C CA . GLU B 1 175 ? -1.372 -2.254 -29.672 1 96.5 175 GLU B CA 1
ATOM 5485 C C . GLU B 1 175 ? 0.024 -2.111 -30.281 1 96.5 175 GLU B C 1
ATOM 5487 O O . GLU B 1 175 ? 0.495 -3.004 -30.984 1 96.5 175 GLU B O 1
ATOM 5492 N N . GLU B 1 176 ? 0.66 -1.038 -29.969 1 96.75 176 GLU B N 1
ATOM 5493 C CA . GLU B 1 176 ? 1.998 -0.78 -30.5 1 96.75 176 GLU B CA 1
ATOM 5494 C C . GLU B 1 176 ? 3.008 -1.783 -29.953 1 96.75 176 GLU B C 1
ATOM 5496 O O . GLU B 1 176 ? 3.852 -2.291 -30.688 1 96.75 176 GLU B O 1
ATOM 5501 N N . GLU B 1 177 ? 2.936 -2.096 -28.688 1 96.5 177 GLU B N 1
ATOM 5502 C CA . GLU B 1 177 ? 3.832 -3.07 -28.078 1 96.5 177 GLU B CA 1
ATOM 5503 C C . GLU B 1 177 ? 3.637 -4.457 -28.672 1 96.5 177 GLU B C 1
ATOM 5505 O O . GLU B 1 177 ? 4.609 -5.141 -29 1 96.5 177 GLU B O 1
ATOM 5510 N N . ILE B 1 178 ? 2.416 -4.859 -28.859 1 97.06 178 ILE B N 1
ATOM 5511 C CA . ILE B 1 178 ? 2.08 -6.172 -29.391 1 97.06 178 ILE B CA 1
ATOM 5512 C C . ILE B 1 178 ? 2.531 -6.266 -30.844 1 97.06 178 ILE B C 1
ATOM 5514 O O . ILE B 1 178 ? 3.139 -7.262 -31.25 1 97.06 178 ILE B O 1
ATOM 5518 N N . GLU B 1 179 ? 2.254 -5.203 -31.625 1 96.62 179 GLU B N 1
ATOM 5519 C CA . GLU B 1 179 ? 2.652 -5.195 -33.031 1 96.62 179 GLU B CA 1
ATOM 5520 C C . GLU B 1 179 ? 4.172 -5.254 -33.188 1 96.62 179 GLU B C 1
ATOM 5522 O O . GLU B 1 179 ? 4.691 -5.918 -34.062 1 96.62 179 GLU B O 1
ATOM 5527 N N . GLY B 1 180 ? 4.812 -4.539 -32.312 1 95.94 180 GLY B N 1
ATOM 5528 C CA . GLY B 1 180 ? 6.266 -4.598 -32.312 1 95.94 180 GLY B CA 1
ATOM 5529 C C . GLY B 1 180 ? 6.805 -5.992 -32.062 1 95.94 180 GLY B C 1
ATOM 5530 O O . GLY B 1 180 ? 7.742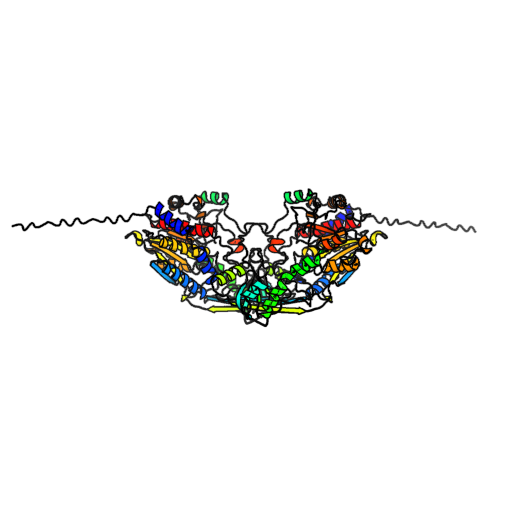 -6.438 -32.719 1 95.94 180 GLY B O 1
ATOM 5531 N N . ALA B 1 181 ? 6.27 -6.652 -31.141 1 95.62 181 ALA B N 1
ATOM 5532 C CA . ALA B 1 181 ? 6.711 -7.996 -30.781 1 95.62 181 ALA B CA 1
ATOM 5533 C C . ALA B 1 181 ? 6.406 -8.992 -31.906 1 95.62 181 ALA B C 1
ATOM 5535 O O . ALA B 1 181 ? 7.176 -9.922 -32.125 1 95.62 181 ALA B O 1
ATOM 5536 N N . LYS B 1 182 ? 5.301 -8.82 -32.594 1 95.38 182 LYS B N 1
ATOM 5537 C CA . LYS B 1 182 ? 4.914 -9.695 -33.719 1 95.38 182 LYS B CA 1
ATOM 5538 C C . LYS B 1 182 ? 5.926 -9.617 -34.844 1 95.38 182 LYS B C 1
ATOM 5540 O O . LYS B 1 182 ? 6.129 -10.586 -35.594 1 95.38 182 LYS B O 1
ATOM 5545 N N . LYS B 1 183 ? 6.504 -8.477 -34.969 1 94.81 183 LYS B N 1
ATOM 5546 C CA . LYS B 1 183 ? 7.387 -8.219 -36.094 1 94.81 183 LYS B CA 1
ATOM 5547 C C . LYS B 1 183 ? 8.828 -8.594 -35.75 1 94.81 183 LYS B C 1
ATOM 5549 O O . LYS B 1 183 ? 9.703 -8.539 -36.625 1 94.81 183 LYS B O 1
ATOM 5554 N N . ASP B 1 184 ? 9.023 -8.961 -34.531 1 93.62 184 ASP B N 1
ATOM 5555 C CA . ASP B 1 184 ? 10.375 -9.367 -34.156 1 93.62 184 ASP B CA 1
ATOM 5556 C C . ASP B 1 184 ? 10.82 -10.586 -34.969 1 93.62 184 ASP B C 1
ATOM 5558 O O . ASP B 1 184 ? 10.016 -11.477 -35.25 1 93.62 184 ASP B O 1
ATOM 5562 N N . ILE B 1 185 ? 12.148 -10.617 -35.312 1 92.56 185 ILE B N 1
ATOM 5563 C CA . ILE B 1 185 ? 12.641 -11.711 -36.156 1 92.56 185 ILE B CA 1
ATOM 5564 C C . ILE B 1 185 ? 13.68 -12.516 -35.375 1 92.56 185 ILE B C 1
ATOM 5566 O O . ILE B 1 185 ? 14.188 -13.531 -35.875 1 92.56 185 ILE B O 1
ATOM 5570 N N . LEU B 1 186 ? 14 -12.016 -34.156 1 91.25 186 LEU B N 1
ATOM 5571 C CA . LEU B 1 186 ? 14.969 -12.711 -33.312 1 91.25 186 LEU B CA 1
ATOM 5572 C C . LEU B 1 186 ? 14.328 -13.148 -32 1 91.25 186 LEU B C 1
ATOM 5574 O O . LEU B 1 186 ? 13.547 -12.406 -31.422 1 91.25 186 LEU B O 1
ATOM 5578 N N . PRO B 1 187 ? 14.719 -14.352 -31.547 1 90.75 187 PRO B N 1
ATOM 5579 C CA . PRO B 1 187 ? 14.211 -14.805 -30.25 1 90.75 187 PRO B CA 1
ATOM 5580 C C . PRO B 1 187 ? 14.719 -13.953 -29.078 1 90.75 187 PRO B C 1
ATOM 5582 O O . PRO B 1 187 ? 13.969 -13.656 -28.156 1 90.75 187 PRO B O 1
ATOM 5585 N N . ALA B 1 188 ? 15.938 -13.641 -29.125 1 91.56 188 ALA B N 1
ATOM 5586 C CA . ALA B 1 188 ? 16.484 -12.695 -28.156 1 91.56 188 ALA B CA 1
ATOM 5587 C C . ALA B 1 188 ? 16.281 -11.258 -28.609 1 91.56 188 ALA B C 1
ATOM 5589 O O . ALA B 1 188 ? 17.141 -10.688 -29.281 1 91.56 188 ALA B O 1
ATOM 5590 N N . SER B 1 189 ? 15.227 -10.664 -28.188 1 90.25 189 SER B N 1
ATOM 5591 C CA . SER B 1 189 ? 14.82 -9.344 -28.656 1 90.25 189 SER B CA 1
ATOM 5592 C C . SER B 1 189 ? 15.375 -8.242 -27.766 1 90.25 189 SER B C 1
ATOM 5594 O O . SER B 1 189 ? 15.406 -8.391 -26.531 1 90.25 189 SER B O 1
ATOM 5596 N N . PRO B 1 190 ? 15.703 -7.121 -28.344 1 86.81 190 PRO B N 1
ATOM 5597 C CA . PRO B 1 190 ? 16.109 -5.965 -27.547 1 86.81 190 PRO B CA 1
ATOM 5598 C C . PRO B 1 190 ? 14.938 -5.309 -26.828 1 86.81 190 PRO B C 1
ATOM 5600 O O . PRO B 1 190 ? 15.148 -4.527 -25.891 1 86.81 190 PRO B O 1
ATOM 5603 N N . SER B 1 191 ? 13.727 -5.578 -27.297 1 87.5 191 SER B N 1
ATOM 5604 C CA . SER B 1 191 ? 12.523 -5.043 -26.672 1 87.5 191 SER B CA 1
ATOM 5605 C C . SER B 1 191 ? 11.531 -6.152 -26.328 1 87.5 191 SER B C 1
ATOM 5607 O O . SER B 1 191 ? 10.438 -6.207 -26.906 1 87.5 191 SER B O 1
ATOM 5609 N N . PRO B 1 192 ? 11.898 -6.848 -25.359 1 90.31 192 PRO B N 1
ATOM 5610 C CA . PRO B 1 192 ? 11.031 -7.98 -25.031 1 90.31 192 PRO B CA 1
ATOM 5611 C C . PRO B 1 192 ? 9.742 -7.547 -24.328 1 90.31 192 PRO B C 1
ATOM 5613 O O . PRO B 1 192 ? 9.742 -6.57 -23.578 1 90.31 192 PRO B O 1
ATOM 5616 N N . LEU B 1 193 ? 8.68 -8.211 -24.547 1 91.31 193 LEU B N 1
ATOM 5617 C CA . LEU B 1 193 ? 7.41 -7.953 -23.875 1 91.31 193 LEU B CA 1
ATOM 5618 C C . LEU B 1 193 ? 7.469 -8.398 -22.422 1 91.31 193 LEU B C 1
ATOM 5620 O O . LEU B 1 193 ? 6.742 -7.867 -21.578 1 91.31 193 LEU B O 1
ATOM 5624 N N . GLY B 1 194 ? 8.297 -9.414 -22.156 1 87.81 194 GLY B N 1
ATOM 5625 C CA . GLY B 1 194 ? 8.398 -9.953 -20.812 1 87.81 194 GLY B CA 1
ATOM 5626 C C . GLY B 1 194 ? 9.828 -10.227 -20.391 1 87.81 194 GLY B C 1
ATOM 5627 O O . GLY B 1 194 ? 10.773 -9.836 -21.078 1 87.81 194 GLY B O 1
ATOM 5628 N N . PRO B 1 195 ? 9.93 -10.906 -19.219 1 86.44 195 PRO B N 1
ATOM 5629 C CA . PRO B 1 195 ? 11.273 -11.188 -18.688 1 86.44 195 PRO B CA 1
ATOM 5630 C C . PRO B 1 195 ? 12.102 -12.07 -19.625 1 86.44 195 PRO B C 1
ATOM 5632 O O . PRO B 1 195 ? 11.578 -13.023 -20.203 1 86.44 195 PRO B O 1
ATOM 5635 N N . THR B 1 196 ? 13.383 -11.68 -19.766 1 88.88 196 THR B N 1
ATOM 5636 C CA . THR B 1 196 ? 14.25 -12.445 -20.656 1 88.88 196 THR B CA 1
ATOM 5637 C C . THR B 1 196 ? 15.695 -12.422 -20.156 1 88.88 196 THR B C 1
ATOM 5639 O O . THR B 1 196 ? 16.125 -11.445 -19.547 1 88.88 196 THR B O 1
ATOM 5642 N N . SER B 1 197 ? 16.312 -13.484 -20.297 1 83.62 197 SER B N 1
ATOM 5643 C CA . SER B 1 197 ? 17.734 -13.57 -20.031 1 83.62 197 SER B CA 1
ATOM 5644 C C . SER B 1 197 ? 18.547 -13.562 -21.328 1 83.62 197 SER B C 1
ATOM 5646 O O . SER B 1 197 ? 19.719 -13.922 -21.328 1 83.62 197 SER B O 1
ATOM 5648 N N . GLY B 1 198 ? 17.812 -13.18 -22.328 1 81.06 198 GLY B N 1
ATOM 5649 C CA . GLY B 1 198 ? 18.484 -13.211 -23.625 1 81.06 198 GLY B CA 1
ATOM 5650 C C . GLY B 1 198 ? 18.812 -14.617 -24.094 1 81.06 198 GLY B C 1
ATOM 5651 O O . GLY B 1 198 ? 17.953 -15.492 -24.125 1 81.06 198 GLY B O 1
ATOM 5652 N N . ASN B 1 199 ? 20.141 -14.805 -24.266 1 79.88 199 ASN B N 1
ATOM 5653 C CA . ASN B 1 199 ? 20.578 -16.078 -24.812 1 79.88 199 ASN B CA 1
ATOM 5654 C C . ASN B 1 199 ? 21.109 -17 -23.719 1 79.88 199 ASN B C 1
ATOM 5656 O O . ASN B 1 199 ? 21.641 -18.078 -24.016 1 79.88 199 ASN B O 1
ATOM 5660 N N . VAL B 1 200 ? 20.891 -16.594 -22.578 1 81.69 200 VAL B N 1
ATOM 5661 C CA . VAL B 1 200 ? 21.406 -17.406 -21.484 1 81.69 200 VAL B CA 1
ATOM 5662 C C . VAL B 1 200 ? 20.469 -18.578 -21.203 1 81.69 200 VAL B C 1
ATOM 5664 O O . VAL B 1 200 ? 19.266 -18.391 -21.094 1 81.69 200 VAL B O 1
ATOM 5667 N N . ASP B 1 201 ? 21.078 -19.75 -21.141 1 84.75 201 ASP B N 1
ATOM 5668 C CA . ASP B 1 201 ? 20.328 -20.938 -20.734 1 84.75 201 ASP B CA 1
ATOM 5669 C C . ASP B 1 201 ? 20.297 -21.062 -19.219 1 84.75 201 ASP B C 1
ATOM 5671 O O . ASP B 1 201 ? 21.25 -21.516 -18.594 1 84.75 201 ASP B O 1
ATOM 5675 N N . LEU B 1 202 ? 19.203 -20.812 -18.656 1 85.44 202 LEU B N 1
ATOM 5676 C CA . LEU B 1 202 ? 19.062 -20.75 -17.203 1 85.44 202 LEU B CA 1
ATOM 5677 C C . LEU B 1 202 ? 19.203 -22.125 -16.578 1 85.44 202 LEU B C 1
ATOM 5679 O O . LEU B 1 202 ? 19.734 -22.266 -15.469 1 85.44 202 LEU B O 1
ATOM 5683 N N . VAL B 1 203 ? 18.719 -23.109 -17.25 1 89.38 203 VAL B N 1
ATOM 5684 C CA . VAL B 1 203 ? 18.75 -24.453 -16.719 1 89.38 203 VAL B CA 1
ATOM 5685 C C . VAL B 1 203 ? 20.172 -25 -16.734 1 89.38 203 VAL B C 1
ATOM 5687 O O . VAL B 1 203 ? 20.641 -25.562 -15.734 1 89.38 203 VAL B O 1
ATOM 5690 N N . ALA B 1 204 ? 20.859 -24.703 -17.781 1 87.19 204 ALA B N 1
ATOM 5691 C CA . ALA B 1 204 ? 22.25 -25.141 -17.875 1 87.19 204 ALA B CA 1
ATOM 5692 C C . ALA B 1 204 ? 23.125 -24.422 -16.859 1 87.19 204 ALA B C 1
ATOM 5694 O O . ALA B 1 204 ? 24.141 -24.984 -16.406 1 87.19 204 ALA B O 1
ATOM 5695 N N . ASN B 1 205 ? 22.734 -23.281 -16.469 1 85.75 205 ASN B N 1
ATOM 5696 C CA . ASN B 1 205 ? 23.516 -22.453 -15.555 1 85.75 205 ASN B CA 1
ATOM 5697 C C . ASN B 1 205 ? 22.844 -22.328 -14.195 1 85.75 205 ASN B C 1
ATOM 5699 O O . ASN B 1 205 ? 23.047 -21.359 -13.477 1 85.75 205 ASN B O 1
ATOM 5703 N N . LYS B 1 206 ? 22.062 -23.203 -13.898 1 82.31 206 LYS B N 1
ATOM 5704 C CA . LYS B 1 206 ? 21.203 -23.125 -12.719 1 82.31 206 LYS B CA 1
ATOM 5705 C C . LYS B 1 206 ? 22.031 -22.938 -11.453 1 82.31 206 LYS B C 1
ATOM 5707 O O . LYS B 1 206 ? 21.641 -22.172 -10.562 1 82.31 206 LYS B O 1
ATOM 5712 N N . ASP B 1 207 ? 23.156 -23.641 -11.328 1 78.88 207 ASP B N 1
ATOM 5713 C CA . ASP B 1 207 ? 23.969 -23.547 -10.125 1 78.88 207 ASP B CA 1
ATOM 5714 C C . ASP B 1 207 ? 24.5 -22.141 -9.922 1 78.88 207 ASP B C 1
ATOM 5716 O O . ASP B 1 207 ? 24.516 -21.625 -8.797 1 78.88 207 ASP B O 1
ATOM 5720 N N . VAL B 1 208 ? 24.875 -21.547 -10.992 1 75.94 208 VAL B N 1
ATOM 5721 C CA . VAL B 1 208 ? 25.453 -20.219 -10.922 1 75.94 208 VAL B CA 1
ATOM 5722 C C . VAL B 1 208 ? 24.344 -19.188 -10.688 1 75.94 208 VAL B C 1
ATOM 5724 O O . VAL B 1 208 ? 24.469 -18.328 -9.812 1 75.94 208 VAL B O 1
ATOM 5727 N N . VAL B 1 209 ? 23.328 -19.375 -11.367 1 72.44 209 VAL B N 1
ATOM 5728 C CA . VAL B 1 209 ? 22.266 -18.375 -11.352 1 72.44 209 VAL B CA 1
ATOM 5729 C C . VAL B 1 209 ? 21.5 -18.453 -10.031 1 72.44 209 VAL B C 1
ATOM 5731 O O . VAL B 1 209 ? 21.266 -17.438 -9.383 1 72.44 209 VAL B O 1
ATOM 5734 N N . PHE B 1 210 ? 21.25 -19.594 -9.586 1 70.19 210 PHE B N 1
ATOM 5735 C CA . PHE B 1 210 ? 20.344 -19.703 -8.445 1 70.19 210 PHE B CA 1
ATOM 5736 C C . PHE B 1 210 ? 21.125 -19.953 -7.16 1 70.19 210 PHE B C 1
ATOM 5738 O O . PHE B 1 210 ? 21.016 -19.203 -6.199 1 70.19 210 PHE B O 1
ATOM 5745 N N . GLU B 1 211 ? 22.031 -20.828 -7.176 1 70.88 211 GLU B N 1
ATOM 5746 C CA . GLU B 1 211 ? 22.734 -21.172 -5.934 1 70.88 211 GLU B CA 1
ATOM 5747 C C . GLU B 1 211 ? 23.656 -20.047 -5.496 1 70.88 211 GLU B C 1
ATOM 5749 O O . GLU B 1 211 ? 23.562 -19.547 -4.367 1 70.88 211 GLU B O 1
ATOM 5754 N N . LYS B 1 212 ? 24.422 -19.547 -6.438 1 72.69 212 LYS B N 1
ATOM 5755 C CA . LYS B 1 212 ? 25.375 -18.5 -6.059 1 72.69 212 LYS B CA 1
ATOM 5756 C C . LYS B 1 212 ? 24.688 -17.141 -6.02 1 72.69 212 LYS B C 1
ATOM 5758 O O . LYS B 1 212 ? 24.953 -16.328 -5.117 1 72.69 212 LYS B O 1
ATOM 5763 N N . GLY B 1 213 ? 23.781 -16.953 -6.824 1 77.19 213 GLY B N 1
ATOM 5764 C CA . GLY B 1 213 ? 23.109 -15.672 -6.91 1 77.19 213 GLY B CA 1
ATOM 5765 C C . GLY B 1 213 ? 22.094 -15.445 -5.801 1 77.19 213 GLY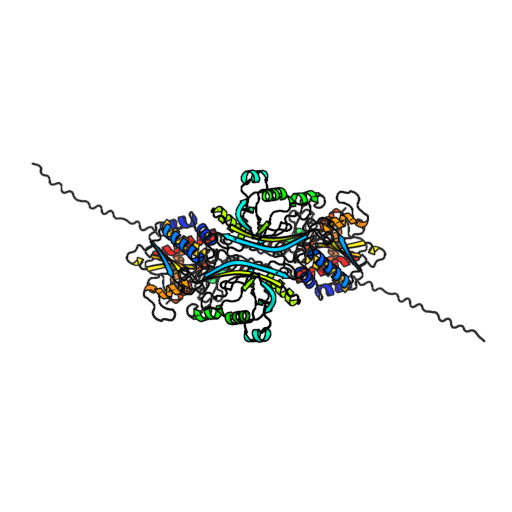 B C 1
ATOM 5766 O O . GLY B 1 213 ? 22.047 -14.367 -5.203 1 77.19 213 GLY B O 1
ATOM 5767 N N . MET B 1 214 ? 21.469 -16.5 -5.43 1 79.19 214 MET B N 1
ATOM 5768 C CA . MET B 1 214 ? 20.375 -16.375 -4.461 1 79.19 214 MET B CA 1
ATOM 5769 C C . MET B 1 214 ? 20.922 -16.391 -3.033 1 79.19 214 MET B C 1
ATOM 5771 O O . MET B 1 214 ? 20.281 -15.859 -2.119 1 79.19 214 MET B O 1
ATOM 5775 N N . ARG B 1 215 ? 22.125 -16.906 -2.805 1 83.69 215 ARG B N 1
ATOM 5776 C CA . ARG B 1 215 ? 22.688 -17.047 -1.462 1 83.69 215 ARG B CA 1
ATOM 5777 C C . ARG B 1 215 ? 23.984 -16.25 -1.323 1 83.69 215 ARG B C 1
ATOM 5779 O O . ARG B 1 215 ? 24.906 -16.672 -0.618 1 83.69 215 ARG B O 1
ATOM 5786 N N . LYS B 1 216 ? 24.047 -15.148 -1.993 1 83.62 216 LYS B N 1
ATOM 5787 C CA . LYS B 1 216 ? 25.25 -14.32 -2.033 1 83.62 216 LYS B CA 1
ATOM 5788 C C . LYS B 1 216 ? 25.484 -13.641 -0.691 1 83.62 216 LYS B C 1
ATOM 5790 O O . LYS B 1 216 ? 26.609 -13.234 -0.394 1 83.62 216 LYS B O 1
ATOM 5795 N N . ASN B 1 217 ? 24.422 -13.641 0.195 1 89.62 217 ASN B N 1
ATOM 5796 C CA . ASN B 1 217 ? 24.547 -12.883 1.433 1 89.62 217 ASN B CA 1
ATOM 5797 C C . ASN B 1 217 ? 24.719 -13.797 2.641 1 89.62 217 ASN B C 1
ATOM 5799 O O . ASN B 1 217 ? 24.656 -13.344 3.785 1 89.62 217 ASN B O 1
ATOM 5803 N N . ASP B 1 218 ? 25.031 -15.086 2.447 1 91.38 218 ASP B N 1
ATOM 5804 C CA . ASP B 1 218 ? 25.141 -16.047 3.535 1 91.38 218 ASP B CA 1
ATOM 5805 C C . ASP B 1 218 ? 26.25 -15.664 4.508 1 91.38 218 ASP B C 1
ATOM 5807 O O . ASP B 1 218 ? 26.078 -15.766 5.723 1 91.38 218 ASP B O 1
ATOM 5811 N N . ALA B 1 219 ? 27.359 -15.234 3.936 1 92.75 219 ALA B N 1
ATOM 5812 C CA . ALA B 1 219 ? 28.484 -14.852 4.785 1 92.75 219 ALA B CA 1
ATOM 5813 C C . ALA B 1 219 ? 28.125 -13.664 5.672 1 92.75 219 ALA B C 1
ATOM 5815 O O . ALA B 1 219 ? 28.547 -13.594 6.832 1 92.75 219 ALA B O 1
ATOM 5816 N N . PHE B 1 220 ? 27.469 -12.75 5.141 1 95.88 220 PHE B N 1
ATOM 5817 C CA . PHE B 1 220 ? 27.016 -11.578 5.883 1 95.88 220 PHE B CA 1
ATOM 5818 C C . PHE B 1 220 ? 26.078 -11.977 7.016 1 95.88 220 PHE B C 1
ATOM 5820 O O . PHE B 1 220 ? 26.219 -11.508 8.148 1 95.88 220 PHE B O 1
ATOM 5827 N N . TYR B 1 221 ? 25.078 -12.914 6.73 1 94.75 221 TYR B N 1
ATOM 5828 C CA . TYR B 1 221 ? 24.141 -13.391 7.742 1 94.75 221 TYR B CA 1
ATOM 5829 C C . TYR B 1 221 ? 24.875 -14.125 8.859 1 94.75 221 TYR B C 1
ATOM 5831 O O . TYR B 1 221 ? 24.562 -13.953 10.039 1 94.75 221 TYR B O 1
ATOM 5839 N N . ALA B 1 222 ? 25.844 -14.898 8.461 1 95.38 222 ALA B N 1
ATOM 5840 C CA . ALA B 1 222 ? 26.625 -15.633 9.445 1 95.38 222 ALA B CA 1
ATOM 5841 C C . ALA B 1 222 ? 27.391 -14.672 10.359 1 95.38 222 ALA B C 1
ATOM 5843 O O . ALA B 1 222 ? 27.469 -14.891 11.57 1 95.38 222 ALA B O 1
ATOM 5844 N N . PHE B 1 223 ? 27.938 -13.602 9.766 1 97.25 223 PHE B N 1
ATOM 5845 C CA . PHE B 1 223 ? 28.688 -12.602 10.523 1 97.25 223 PHE B CA 1
ATOM 5846 C C . PHE B 1 223 ? 27.797 -11.906 11.539 1 97.25 223 PHE B C 1
ATOM 5848 O O . PHE B 1 223 ? 28.172 -11.773 12.711 1 97.25 223 PHE B O 1
ATOM 5855 N N . LEU B 1 224 ? 26.547 -11.555 11.125 1 97.81 224 LEU B N 1
ATOM 5856 C CA . LEU B 1 224 ? 25.625 -10.883 12.031 1 97.81 224 LEU B CA 1
ATOM 5857 C C . LEU B 1 224 ? 25.25 -11.781 13.195 1 97.81 224 LEU B C 1
ATOM 5859 O O . LEU B 1 224 ? 25.172 -11.328 14.344 1 97.81 224 LEU B O 1
ATOM 5863 N N . LYS B 1 225 ? 24.984 -13.008 12.875 1 96.31 225 LYS B N 1
ATOM 5864 C CA . LYS B 1 225 ? 24.641 -13.984 13.906 1 96.31 225 LYS B CA 1
ATOM 5865 C C . LYS B 1 225 ? 25.781 -14.164 14.906 1 96.31 225 LYS B C 1
ATOM 5867 O O . LYS B 1 225 ? 25.547 -14.172 16.109 1 96.31 225 LYS B O 1
ATOM 5872 N N . GLU B 1 226 ? 27 -14.258 14.438 1 97.19 226 GLU B N 1
ATOM 5873 C CA . GLU B 1 226 ? 28.172 -14.406 15.281 1 97.19 226 GLU B CA 1
ATOM 5874 C C . GLU B 1 226 ? 28.375 -13.188 16.172 1 97.19 226 GLU B C 1
ATOM 5876 O O . GLU B 1 226 ? 28.812 -13.312 17.328 1 97.19 226 GLU B O 1
ATOM 5881 N N . GLU B 1 227 ? 28.062 -12.039 15.648 1 98.19 227 GLU B N 1
ATOM 5882 C CA . GLU B 1 227 ? 28.266 -10.781 16.359 1 98.19 227 GLU B CA 1
ATOM 5883 C C . GLU B 1 227 ? 27.188 -10.547 17.391 1 98.19 227 GLU B C 1
ATOM 5885 O O . GLU B 1 227 ? 27.281 -9.617 18.203 1 98.19 227 GLU B O 1
ATOM 5890 N N . GLY B 1 228 ? 26.078 -11.352 17.359 1 98.19 228 GLY B N 1
ATOM 5891 C CA . GLY B 1 228 ? 25.016 -11.227 18.344 1 98.19 228 GLY B CA 1
ATOM 5892 C C . GLY B 1 228 ? 23.969 -10.211 17.953 1 98.19 228 GLY B C 1
ATOM 5893 O O . GLY B 1 228 ? 23.266 -9.672 18.828 1 98.19 228 GLY B O 1
ATOM 5894 N N . ALA B 1 229 ? 23.859 -9.898 16.656 1 98.44 229 ALA B N 1
ATOM 5895 C CA . ALA B 1 229 ? 22.766 -9.055 16.188 1 98.44 229 ALA B CA 1
ATOM 5896 C C . ALA B 1 229 ? 21.422 -9.719 16.469 1 98.44 229 ALA B C 1
ATOM 5898 O O . ALA B 1 229 ? 21.281 -10.938 16.344 1 98.44 229 ALA B O 1
ATOM 5899 N N . LEU B 1 230 ? 20.422 -8.914 16.797 1 98.62 230 LEU B N 1
ATOM 5900 C CA . LEU B 1 230 ? 19.109 -9.445 17.172 1 98.62 230 LEU B CA 1
ATOM 5901 C C . LEU B 1 230 ? 18.25 -9.688 15.938 1 98.62 230 LEU B C 1
ATOM 5903 O O . LEU B 1 230 ? 17.422 -10.609 15.93 1 98.62 230 LEU B O 1
ATOM 5907 N N . SER B 1 231 ? 18.344 -8.766 14.953 1 98.62 231 SER B N 1
ATOM 5908 C CA . SER B 1 231 ? 17.484 -8.844 13.781 1 98.62 231 SER B CA 1
ATOM 5909 C C . SER B 1 231 ? 18.031 -7.992 12.641 1 98.62 231 SER B C 1
ATOM 5911 O O . SER B 1 231 ? 18.969 -7.215 12.828 1 98.62 231 SER B O 1
ATOM 5913 N N . ILE B 1 232 ? 17.484 -8.25 11.484 1 98.25 232 ILE B N 1
ATOM 5914 C CA . ILE B 1 232 ? 17.781 -7.488 10.273 1 98.25 232 ILE B CA 1
ATOM 5915 C C . ILE B 1 232 ? 16.484 -6.898 9.719 1 98.25 232 ILE B C 1
ATOM 5917 O O . ILE B 1 232 ? 15.445 -7.566 9.688 1 98.25 232 ILE B O 1
ATOM 5921 N N . LEU B 1 233 ? 16.484 -5.645 9.344 1 98.12 233 LEU B N 1
ATOM 5922 C CA . LEU B 1 233 ? 15.422 -5.008 8.578 1 98.12 233 LEU B CA 1
ATOM 5923 C C . LEU B 1 233 ? 15.922 -4.555 7.215 1 98.12 233 LEU B C 1
ATOM 5925 O O . LEU B 1 233 ? 16.984 -3.92 7.113 1 98.12 233 LEU B O 1
ATOM 5929 N N . GLY B 1 234 ? 15.266 -4.973 6.16 1 96.19 234 GLY B N 1
ATOM 5930 C CA . GLY B 1 234 ? 15.555 -4.523 4.805 1 96.19 234 GLY B CA 1
ATOM 5931 C C . GLY B 1 234 ? 14.305 -4.137 4.031 1 96.19 234 GLY B C 1
ATOM 5932 O O . GLY B 1 234 ? 13.188 -4.316 4.512 1 96.19 234 GLY B O 1
ATOM 5933 N N . THR B 1 235 ? 14.539 -3.496 2.865 1 94.62 235 THR B N 1
ATOM 5934 C CA . THR B 1 235 ? 13.383 -3.104 2.064 1 94.62 235 THR B CA 1
ATOM 5935 C C . THR B 1 235 ? 13.656 -3.316 0.578 1 94.62 235 THR B C 1
ATOM 5937 O O . THR B 1 235 ? 14.805 -3.551 0.18 1 94.62 235 THR B O 1
ATOM 5940 N N . THR B 1 236 ? 12.602 -3.469 -0.184 1 90.06 236 THR B N 1
ATOM 5941 C CA . THR B 1 236 ? 12.609 -3.414 -1.642 1 90.06 236 THR B CA 1
ATOM 5942 C C . THR B 1 236 ? 11.758 -2.252 -2.145 1 90.06 236 THR B C 1
ATOM 5944 O O . THR B 1 236 ? 10.609 -2.084 -1.718 1 90.06 236 THR B O 1
ATOM 5947 N N . PRO B 1 237 ? 12.422 -1.461 -2.98 1 79.12 237 PRO B N 1
ATOM 5948 C CA . PRO B 1 237 ? 11.68 -0.291 -3.449 1 79.12 237 PRO B CA 1
ATOM 5949 C C . PRO B 1 237 ? 10.516 -0.661 -4.371 1 79.12 237 PRO B C 1
ATOM 5951 O O . PRO B 1 237 ? 10.734 -1.226 -5.445 1 79.12 237 PRO B O 1
ATOM 5954 N N . LEU B 1 238 ? 9.375 -0.628 -3.912 1 77.19 238 LEU B N 1
ATOM 5955 C CA . LEU B 1 238 ? 8.164 -0.794 -4.715 1 77.19 238 LEU B CA 1
ATOM 5956 C C . LEU B 1 238 ? 7.164 0.319 -4.426 1 77.19 238 LEU B C 1
ATOM 5958 O O . LEU B 1 238 ? 7.555 1.438 -4.082 1 77.19 238 LEU B O 1
ATOM 5962 N N . SER B 1 239 ? 5.801 -0.046 -4.625 1 76.44 239 SER B N 1
ATOM 5963 C CA . SER B 1 239 ? 4.723 0.916 -4.422 1 76.44 239 SER B CA 1
ATOM 5964 C C . SER B 1 239 ? 4.453 1.143 -2.939 1 76.44 239 SER B C 1
ATOM 5966 O O . SER B 1 239 ? 4.82 0.314 -2.104 1 76.44 239 SER B O 1
ATOM 5968 N N . PRO B 1 240 ? 3.898 2.262 -2.709 1 75.62 240 PRO B N 1
ATOM 5969 C CA . PRO B 1 240 ? 3.641 2.643 -1.318 1 75.62 240 PRO B CA 1
ATOM 5970 C C . PRO B 1 240 ? 2.82 1.601 -0.562 1 75.62 240 PRO B C 1
ATOM 5972 O O . PRO B 1 240 ? 1.827 1.091 -1.089 1 75.62 240 PRO B O 1
ATOM 5975 N N . GLY B 1 241 ? 3.412 1.324 0.643 1 82.75 241 GLY B N 1
ATOM 5976 C CA . GLY B 1 241 ? 2.689 0.475 1.577 1 82.75 241 GLY B CA 1
ATOM 5977 C C . GLY B 1 241 ? 2.842 -1.005 1.278 1 82.75 241 GLY B C 1
ATOM 5978 O O . GLY B 1 241 ? 2.125 -1.834 1.843 1 82.75 241 GLY B O 1
ATOM 5979 N N . ILE B 1 242 ? 3.746 -1.342 0.35 1 91.56 242 ILE B N 1
ATOM 5980 C CA . ILE B 1 242 ? 3.887 -2.729 -0.079 1 91.56 242 ILE B CA 1
ATOM 5981 C C . ILE B 1 242 ? 5.191 -3.307 0.465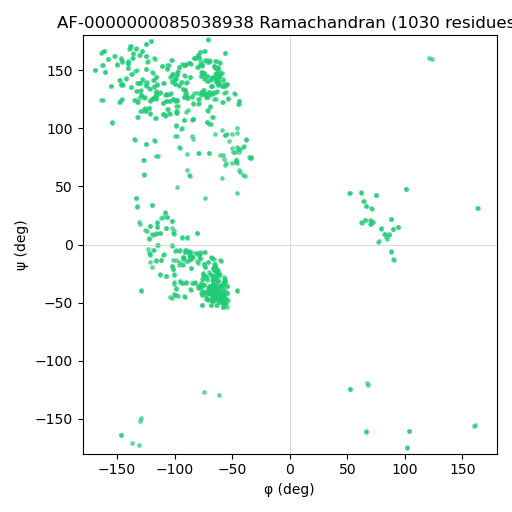 1 91.56 242 ILE B C 1
ATOM 5983 O O . ILE B 1 242 ? 6.246 -2.676 0.368 1 91.56 242 ILE B O 1
ATOM 5987 N N . VAL B 1 243 ? 5.094 -4.438 1.104 1 94.56 243 VAL B N 1
ATOM 5988 C CA . VAL B 1 243 ? 6.258 -5.16 1.605 1 94.56 243 VAL B CA 1
ATOM 5989 C C . VAL B 1 243 ? 6.578 -6.332 0.678 1 94.56 243 VAL B C 1
ATOM 5991 O O . VAL B 1 243 ? 5.668 -6.992 0.166 1 94.56 243 VAL B O 1
ATOM 5994 N N . HIS B 1 244 ? 7.844 -6.598 0.428 1 92.81 244 HIS B N 1
ATOM 5995 C CA . HIS B 1 244 ? 8.312 -7.641 -0.478 1 92.81 244 HIS B CA 1
ATOM 5996 C C . HIS B 1 244 ? 9.094 -8.711 0.272 1 92.81 244 HIS B C 1
ATOM 5998 O O . HIS B 1 244 ? 10.32 -8.781 0.155 1 92.81 244 HIS B O 1
ATOM 6004 N N . PRO B 1 245 ? 8.297 -9.641 1.033 1 90.38 245 PRO B N 1
ATOM 6005 C CA . PRO B 1 245 ? 8.977 -10.641 1.859 1 90.38 245 PRO B CA 1
ATOM 6006 C C . PRO B 1 245 ? 9.273 -11.93 1.099 1 90.38 245 PRO B C 1
ATOM 6008 O O . PRO B 1 245 ? 8.578 -12.938 1.28 1 90.38 245 PRO B O 1
ATOM 6011 N N . SER B 1 246 ? 10.086 -11.961 0.068 1 85.38 246 SER B N 1
ATOM 6012 C CA . SER B 1 246 ? 10.438 -13.258 -0.509 1 85.38 246 SER B CA 1
ATOM 6013 C C . SER B 1 246 ? 11.164 -14.133 0.506 1 85.38 246 SER B C 1
ATOM 6015 O O . SER B 1 246 ? 10.602 -14.484 1.544 1 85.38 246 SER B O 1
ATOM 6017 N N . GLY B 1 247 ? 12.227 -14.672 0.216 1 75.19 247 GLY B N 1
ATOM 6018 C CA . GLY B 1 247 ? 12.953 -15.492 1.167 1 75.19 247 GLY B CA 1
ATOM 6019 C C . GLY B 1 247 ? 14.453 -15.258 1.132 1 75.19 247 GLY B C 1
ATOM 6020 O O . GLY B 1 247 ? 14.953 -14.539 0.263 1 75.19 247 GLY B O 1
ATOM 6021 N N . THR B 1 248 ? 15.094 -15.828 2.15 1 75.5 248 THR B N 1
ATOM 6022 C CA . THR B 1 248 ? 16.547 -15.844 2.191 1 75.5 248 THR B CA 1
ATOM 6023 C C . THR B 1 248 ? 17.109 -16.922 1.263 1 75.5 248 THR B C 1
ATOM 6025 O O . THR B 1 248 ? 18.328 -17 1.06 1 75.5 248 THR B O 1
ATOM 6028 N N . TYR B 1 249 ? 16.234 -17.719 0.758 1 85.88 249 TYR B N 1
ATOM 6029 C CA . TYR B 1 249 ? 16.516 -18.875 -0.087 1 85.88 249 TYR B CA 1
ATOM 6030 C C . TYR B 1 249 ? 17.344 -19.922 0.671 1 85.88 249 TYR B C 1
ATOM 6032 O O . TYR B 1 249 ? 18.047 -20.719 0.063 1 85.88 249 TYR B O 1
ATOM 6040 N N . SER B 1 250 ? 17.312 -19.797 2.012 1 91 250 SER B N 1
ATOM 6041 C CA . SER B 1 250 ? 17.906 -20.812 2.869 1 91 250 SER B CA 1
ATOM 6042 C C . SER B 1 250 ? 16.922 -21.938 3.174 1 91 250 SER B C 1
ATOM 6044 O O . SER B 1 250 ? 16.688 -22.281 4.336 1 91 250 SER B O 1
ATOM 6046 N N . PHE B 1 251 ? 16.453 -22.594 2.127 1 94.19 251 PHE B N 1
ATOM 6047 C CA . PHE B 1 251 ? 15.305 -23.484 2.271 1 94.19 251 PHE B CA 1
ATOM 6048 C C . PHE B 1 251 ? 15.766 -24.922 2.465 1 94.19 251 PHE B C 1
ATOM 6050 O O . PHE B 1 251 ? 14.953 -25.812 2.75 1 94.19 251 PHE B O 1
ATOM 6057 N N . ARG B 1 252 ? 17.062 -25.219 2.373 1 94.56 252 ARG B N 1
ATOM 6058 C CA . ARG B 1 252 ? 17.547 -26.578 2.605 1 94.56 252 ARG B CA 1
ATOM 6059 C C . ARG B 1 252 ? 18.031 -26.734 4.039 1 94.56 252 ARG B C 1
ATOM 6061 O O . ARG B 1 252 ? 18.484 -25.781 4.668 1 94.56 252 ARG B O 1
ATOM 6068 N N . GLU B 1 253 ? 17.984 -27.891 4.547 1 94.06 253 GLU B N 1
ATOM 6069 C CA . GLU B 1 253 ? 18.375 -28.203 5.918 1 94.06 253 GLU B CA 1
ATOM 6070 C C . GLU B 1 253 ? 19.812 -27.766 6.203 1 94.06 253 GLU B C 1
ATOM 6072 O O . GLU B 1 253 ? 20.109 -27.281 7.293 1 94.06 253 GLU B O 1
ATOM 6077 N N . SER B 1 254 ? 20.672 -27.797 5.227 1 92.44 254 SER B N 1
ATOM 6078 C CA . SER B 1 254 ? 22.094 -27.547 5.398 1 92.44 254 SER B CA 1
ATOM 6079 C C . SER B 1 254 ? 22.406 -26.047 5.309 1 92.44 254 SER B C 1
ATOM 6081 O O . SER B 1 254 ? 23.5 -25.609 5.652 1 92.44 254 SER B O 1
ATOM 6083 N N . HIS B 1 255 ? 21.438 -25.281 4.852 1 92 255 HIS B N 1
ATOM 6084 C CA . HIS B 1 255 ? 21.688 -23.859 4.641 1 92 255 HIS B CA 1
ATOM 6085 C C . HIS B 1 255 ? 21.734 -23.109 5.965 1 92 255 HIS B C 1
ATOM 6087 O O . HIS B 1 255 ? 21 -23.438 6.898 1 92 255 HIS B O 1
ATOM 6093 N N . ILE B 1 256 ? 22.516 -22.109 6.008 1 90 256 ILE B N 1
ATOM 6094 C CA . ILE B 1 256 ? 22.578 -21.234 7.176 1 90 256 ILE B CA 1
ATOM 6095 C C . ILE B 1 256 ? 21.344 -20.344 7.219 1 90 256 ILE B C 1
ATOM 6097 O O . ILE B 1 256 ? 20.953 -19.75 6.203 1 90 256 ILE B O 1
ATOM 6101 N N . LYS B 1 257 ? 20.719 -20.359 8.43 1 93.94 257 LYS B N 1
ATOM 6102 C CA . LYS B 1 257 ? 19.562 -19.5 8.625 1 93.94 257 LYS B CA 1
ATOM 6103 C C . LYS B 1 257 ? 19.984 -18.156 9.25 1 93.94 257 LYS B C 1
ATOM 6105 O O . LYS B 1 257 ? 20.844 -18.125 10.125 1 93.94 257 LYS B O 1
ATOM 6110 N N . SER B 1 258 ? 19.422 -17.125 8.82 1 95 258 SER B N 1
ATOM 6111 C CA . SER B 1 258 ? 19.719 -15.812 9.391 1 95 258 SER B CA 1
ATOM 6112 C C . SER B 1 258 ? 18.969 -15.602 10.703 1 95 258 SER B C 1
ATOM 6114 O O . SER B 1 258 ? 18.047 -16.344 11.023 1 95 258 SER B O 1
ATOM 6116 N N . VAL B 1 259 ? 19.484 -14.586 11.508 1 97.62 259 VAL B N 1
ATOM 6117 C CA . VAL B 1 259 ? 18.641 -14.055 12.586 1 97.62 259 VAL B CA 1
ATOM 6118 C C . VAL B 1 259 ? 17.328 -13.547 12.016 1 97.62 259 VAL B C 1
ATOM 6120 O O . VAL B 1 259 ? 17.172 -13.438 10.797 1 97.62 259 VAL B O 1
ATOM 6123 N N . PRO B 1 260 ? 16.312 -13.312 12.906 1 98.25 260 PRO B N 1
ATOM 6124 C CA . PRO B 1 260 ? 15.062 -12.773 12.359 1 98.25 260 PRO B CA 1
ATOM 6125 C C . PRO B 1 260 ? 15.305 -11.641 11.359 1 98.25 260 PRO B C 1
ATOM 6127 O O . PRO B 1 260 ? 15.992 -10.672 11.672 1 98.25 260 PRO B O 1
ATOM 6130 N N . TYR B 1 261 ? 14.844 -11.844 10.172 1 97.75 261 TYR B N 1
ATOM 6131 C CA . TYR B 1 261 ? 15.039 -10.914 9.062 1 97.75 261 TYR B CA 1
ATOM 6132 C C . TYR B 1 261 ? 13.695 -10.469 8.492 1 97.75 261 TYR B C 1
ATOM 6134 O O . TYR B 1 261 ? 12.93 -11.289 7.973 1 97.75 261 TYR B O 1
ATOM 6142 N N . PHE B 1 262 ? 13.414 -9.133 8.586 1 98.31 262 PHE B N 1
ATOM 6143 C CA . PHE B 1 262 ? 12.125 -8.594 8.172 1 98.31 262 PHE B CA 1
ATOM 6144 C C . PHE B 1 262 ? 12.273 -7.699 6.945 1 98.31 262 PHE B C 1
ATOM 6146 O O . PHE B 1 262 ? 13.164 -6.848 6.898 1 98.31 262 PHE B O 1
ATOM 6153 N N . ALA B 1 263 ? 11.406 -7.992 5.945 1 97.19 263 ALA B N 1
ATOM 6154 C CA . ALA B 1 263 ? 11.133 -6.961 4.949 1 97.19 263 ALA B CA 1
ATOM 6155 C C . ALA B 1 263 ? 10.227 -5.871 5.516 1 97.19 263 ALA B C 1
ATOM 6157 O O . ALA B 1 263 ? 9.242 -6.164 6.191 1 97.19 263 ALA B O 1
ATOM 6158 N N . ILE B 1 264 ? 10.586 -4.621 5.301 1 96.56 264 ILE B N 1
ATOM 6159 C CA . ILE B 1 264 ? 9.734 -3.539 5.789 1 96.56 264 ILE B CA 1
ATOM 6160 C C . ILE B 1 264 ? 9.367 -2.611 4.633 1 96.56 264 ILE B C 1
ATOM 6162 O O . ILE B 1 264 ? 9.977 -2.67 3.562 1 96.56 264 ILE B O 1
ATOM 6166 N N . SER B 1 265 ? 8.336 -1.816 4.82 1 94.44 265 SER B N 1
ATOM 6167 C CA . SER B 1 265 ? 7.902 -0.894 3.777 1 94.44 265 SER B CA 1
ATOM 6168 C C . SER B 1 265 ? 8.961 0.171 3.506 1 94.44 265 SER B C 1
ATOM 6170 O O . SER B 1 265 ? 9.75 0.514 4.391 1 94.44 265 SER B O 1
ATOM 6172 N N . PRO B 1 266 ? 8.961 0.705 2.295 1 94.12 266 PRO B N 1
ATOM 6173 C CA . PRO B 1 266 ? 9.891 1.792 1.982 1 94.12 266 PRO B CA 1
ATOM 6174 C C . PRO B 1 266 ? 9.711 3.002 2.896 1 94.12 266 PRO B C 1
ATOM 6176 O O . PRO B 1 266 ? 10.695 3.666 3.244 1 94.12 266 PRO B O 1
ATOM 6179 N N . GLU B 1 267 ? 8.516 3.289 3.299 1 94.62 267 GLU B N 1
ATOM 6180 C CA . GLU B 1 267 ? 8.242 4.438 4.16 1 94.62 267 GLU B CA 1
ATOM 6181 C C . GLU B 1 267 ? 8.836 4.238 5.551 1 94.62 267 GLU B C 1
ATOM 6183 O O . GLU B 1 267 ? 9.438 5.16 6.113 1 94.62 267 GLU B O 1
ATOM 6188 N N . SER B 1 268 ? 8.656 3.018 6.082 1 95.75 268 SER B N 1
ATOM 6189 C CA . SER B 1 268 ? 9.273 2.713 7.371 1 95.75 268 SER B CA 1
ATOM 6190 C C . SER B 1 268 ? 10.789 2.822 7.293 1 95.75 268 SER B C 1
ATOM 6192 O O . SER B 1 268 ? 11.43 3.385 8.188 1 95.75 268 SER B O 1
ATOM 6194 N N . PHE B 1 269 ? 11.344 2.254 6.215 1 96.44 269 PHE B N 1
ATOM 6195 C CA . PHE B 1 269 ? 12.789 2.285 6.027 1 96.44 269 PHE B CA 1
ATOM 6196 C C . PHE B 1 269 ? 13.297 3.721 5.98 1 96.44 269 PHE B C 1
ATOM 6198 O O . PHE B 1 269 ? 14.281 4.059 6.648 1 96.44 269 PHE B O 1
ATOM 6205 N N . GLY B 1 270 ? 12.656 4.535 5.156 1 95.25 270 GLY B N 1
ATOM 6206 C CA . GLY B 1 270 ? 13.07 5.922 5.012 1 95.25 270 GLY B CA 1
ATOM 6207 C C . GLY B 1 270 ? 13.086 6.676 6.328 1 95.25 270 GLY B C 1
ATOM 6208 O O . GLY B 1 270 ? 14.047 7.387 6.629 1 95.25 270 GLY B O 1
ATOM 6209 N N . LYS B 1 271 ? 12.07 6.535 7.109 1 95.81 271 LYS B N 1
ATOM 6210 C CA . LYS B 1 271 ? 12 7.223 8.398 1 95.81 271 LYS B CA 1
ATOM 6211 C C . LYS B 1 271 ? 13.102 6.75 9.336 1 95.81 271 LYS B C 1
ATOM 6213 O O . LYS B 1 271 ? 13.781 7.566 9.969 1 95.81 271 LYS B O 1
ATOM 6218 N N . LEU B 1 272 ? 13.289 5.422 9.43 1 97.38 272 LEU B N 1
ATOM 6219 C CA . LEU B 1 272 ? 14.32 4.875 10.305 1 97.38 272 LEU B CA 1
ATOM 6220 C C . LEU B 1 272 ? 15.703 5.395 9.914 1 97.38 272 LEU B C 1
ATOM 6222 O O . LEU B 1 272 ? 16.484 5.793 10.773 1 97.38 272 LEU B O 1
ATOM 6226 N N . LYS B 1 273 ? 15.953 5.391 8.641 1 96.69 273 LYS B N 1
ATOM 6227 C CA . LYS B 1 273 ? 17.25 5.863 8.148 1 96.69 273 LYS B CA 1
ATOM 6228 C C . LYS B 1 273 ? 17.453 7.336 8.492 1 96.69 273 LYS B C 1
ATOM 6230 O O . LYS B 1 273 ? 18.547 7.727 8.93 1 96.69 273 LYS B O 1
ATOM 6235 N N . ARG B 1 274 ? 16.438 8.125 8.281 1 96.06 274 ARG B N 1
ATOM 6236 C CA . ARG B 1 274 ? 16.547 9.555 8.562 1 96.06 274 ARG B CA 1
ATOM 6237 C C . ARG B 1 274 ? 16.766 9.805 10.047 1 96.06 274 ARG B C 1
ATOM 6239 O O . ARG B 1 274 ? 17.484 10.734 10.422 1 96.06 274 ARG B O 1
ATOM 6246 N N . LEU B 1 275 ? 16.172 9.016 10.914 1 96.75 275 LEU B N 1
ATOM 6247 C CA . LEU B 1 275 ? 16.406 9.133 12.352 1 96.75 275 LEU B CA 1
ATOM 6248 C C . LEU B 1 275 ? 17.859 8.797 12.695 1 96.75 275 LEU B C 1
ATOM 6250 O O . LEU B 1 275 ? 18.5 9.516 13.453 1 96.75 275 LEU B O 1
ATOM 6254 N N . VAL B 1 276 ? 18.359 7.75 12.086 1 95.88 276 VAL B N 1
ATOM 6255 C CA . VAL B 1 276 ? 19.75 7.352 12.32 1 95.88 276 VAL B CA 1
ATOM 6256 C C . VAL B 1 276 ? 20.688 8.453 11.836 1 95.88 276 VAL B C 1
ATOM 6258 O O . VAL B 1 276 ? 21.672 8.773 12.508 1 95.88 276 VAL B O 1
ATOM 6261 N N . ASP B 1 277 ? 20.344 9.047 10.734 1 93.44 277 ASP B N 1
ATOM 6262 C CA . ASP B 1 277 ? 21.156 10.125 10.18 1 93.44 277 ASP B CA 1
ATOM 6263 C C . ASP B 1 277 ? 21.219 11.32 11.133 1 93.44 277 ASP B C 1
ATOM 6265 O O . ASP B 1 277 ? 22.203 12.055 11.148 1 93.44 277 ASP B O 1
ATOM 6269 N N . ARG B 1 278 ? 20.172 11.469 11.836 1 91.5 278 ARG B N 1
ATOM 6270 C CA . ARG B 1 278 ? 20.078 12.594 12.758 1 91.5 278 ARG B CA 1
ATOM 6271 C C . ARG B 1 278 ? 20.641 12.234 14.125 1 91.5 278 ARG B C 1
ATOM 6273 O O . ARG B 1 278 ? 20.469 12.969 15.094 1 91.5 278 ARG B O 1
ATOM 6280 N N . SER B 1 279 ? 21.219 11.07 14.258 1 93.44 279 SER B N 1
ATOM 6281 C CA . SER B 1 279 ? 21.812 10.555 15.484 1 93.44 279 SER B CA 1
ATOM 6282 C C . SER B 1 279 ? 20.75 10.328 16.562 1 93.44 279 SER B C 1
ATOM 6284 O O . SER B 1 279 ? 21.016 10.508 17.75 1 93.44 279 SER B O 1
ATOM 6286 N N . ILE B 1 280 ? 19.594 10.219 16.016 1 92.5 280 ILE B N 1
ATOM 6287 C CA . ILE B 1 280 ? 18.531 9.703 16.875 1 92.5 280 ILE B CA 1
ATOM 6288 C C . ILE B 1 280 ? 18.438 8.188 16.734 1 92.5 280 ILE B C 1
ATOM 6290 O O . ILE B 1 280 ? 18.156 7.672 15.648 1 92.5 280 ILE B O 1
ATOM 6294 N N . GLN B 1 281 ? 18.828 7.492 17.641 1 91.06 281 GLN B N 1
ATOM 6295 C CA . GLN B 1 281 ? 18.891 6.039 17.562 1 91.06 281 GLN B CA 1
ATOM 6296 C C . GLN B 1 281 ? 17.547 5.406 17.906 1 91.06 281 GLN B C 1
ATOM 6298 O O . GLN B 1 281 ? 17.219 5.25 19.078 1 91.06 281 GLN B O 1
ATOM 6303 N N . PRO B 1 282 ? 16.859 4.867 16.891 1 96.81 282 PRO B N 1
ATOM 6304 C CA . PRO B 1 282 ? 15.578 4.219 17.188 1 96.81 282 PRO B CA 1
ATOM 6305 C C . PRO B 1 282 ? 15.742 2.939 18 1 96.81 282 PRO B C 1
ATOM 6307 O O . PRO B 1 282 ? 16.719 2.201 17.812 1 96.81 282 PRO B O 1
ATOM 6310 N N . LYS B 1 283 ? 14.859 2.719 18.906 1 98.06 283 LYS B N 1
ATOM 6311 C CA . LYS B 1 283 ? 14.742 1.441 19.594 1 98.06 283 LYS B CA 1
ATOM 6312 C C . LYS B 1 283 ? 13.648 0.577 18.984 1 98.06 283 LYS B C 1
ATOM 6314 O O . LYS B 1 283 ? 12.492 0.999 18.906 1 98.06 283 LYS B O 1
ATOM 6319 N N . ILE B 1 284 ? 14.008 -0.609 18.578 1 98.69 284 ILE B N 1
ATOM 6320 C CA . ILE B 1 284 ? 13.094 -1.499 17.875 1 98.69 284 ILE B CA 1
ATOM 6321 C C . ILE B 1 284 ? 12.68 -2.652 18.781 1 98.69 284 ILE B C 1
ATOM 6323 O O . ILE B 1 284 ? 13.531 -3.322 19.375 1 98.69 284 ILE B O 1
ATOM 6327 N N . LYS B 1 285 ? 11.445 -2.812 18.984 1 98.75 285 LYS B N 1
ATOM 6328 C CA . LYS B 1 285 ? 10.844 -3.963 19.656 1 98.75 285 LYS B CA 1
ATOM 6329 C C . LYS B 1 285 ? 10.25 -4.934 18.641 1 98.75 285 LYS B C 1
ATOM 6331 O O . LYS B 1 285 ? 9.445 -4.539 17.797 1 98.75 285 LYS B O 1
ATOM 6336 N N . PHE B 1 286 ? 10.656 -6.195 18.688 1 98.62 286 PHE B N 1
ATOM 6337 C CA . PHE B 1 286 ? 10.102 -7.148 17.734 1 98.62 286 PHE B CA 1
ATOM 6338 C C . PHE B 1 286 ? 9.977 -8.531 18.359 1 98.62 286 PHE B C 1
ATOM 6340 O O . PHE B 1 286 ? 10.562 -8.797 19.406 1 98.62 286 PHE B O 1
ATOM 6347 N N . HIS B 1 287 ? 9.172 -9.281 17.75 1 98.06 287 HIS B N 1
ATOM 6348 C CA . HIS B 1 287 ? 9.039 -10.703 18.016 1 98.06 287 HIS B CA 1
ATOM 6349 C C . HIS B 1 287 ? 8.703 -11.477 16.75 1 98.06 287 HIS B C 1
ATOM 6351 O O . HIS B 1 287 ? 7.949 -11 15.906 1 98.06 287 HIS B O 1
ATOM 6357 N N . LEU B 1 288 ? 9.336 -12.625 16.578 1 98.56 288 LEU B N 1
ATOM 6358 C CA . LEU B 1 288 ? 9.016 -13.57 15.508 1 98.56 288 LEU B CA 1
ATOM 6359 C C . LEU B 1 288 ? 8.906 -14.992 16.062 1 98.56 288 LEU B C 1
ATOM 6361 O O . LEU B 1 288 ? 9.891 -15.547 16.562 1 98.56 288 LEU B O 1
ATOM 6365 N N . ASP B 1 289 ? 7.73 -15.477 16.078 1 98.5 289 ASP B N 1
ATOM 6366 C CA . ASP B 1 289 ? 7.477 -16.891 16.344 1 98.5 289 ASP B CA 1
ATOM 6367 C C . ASP B 1 289 ? 7.258 -17.672 15.055 1 98.5 289 ASP B C 1
ATOM 6369 O O . ASP B 1 289 ? 6.219 -17.531 14.406 1 98.5 289 ASP B O 1
ATOM 6373 N N . SER B 1 290 ? 8.242 -18.375 14.656 1 97.06 290 SER B N 1
ATOM 6374 C CA . SER B 1 290 ? 8.195 -19.188 13.453 1 97.06 290 SER B CA 1
ATOM 6375 C C . SER B 1 290 ? 8.688 -20.609 13.727 1 97.06 290 SER B C 1
ATOM 6377 O O . SER B 1 290 ? 9.273 -20.875 14.773 1 97.06 290 SER B O 1
ATOM 6379 N N . GLU B 1 291 ? 8.391 -21.516 12.859 1 96.5 291 GLU B N 1
ATOM 6380 C CA . GLU B 1 291 ? 8.789 -22.906 12.984 1 96.5 291 GLU B CA 1
ATOM 6381 C C . GLU B 1 291 ? 9.453 -23.406 11.703 1 96.5 291 GLU B C 1
ATOM 6383 O O . GLU B 1 291 ? 8.93 -23.203 10.609 1 96.5 291 GLU B O 1
ATOM 6388 N N . LEU B 1 292 ? 10.586 -23.969 11.867 1 95.81 292 LEU B N 1
ATOM 6389 C CA . LEU B 1 292 ? 11.305 -24.672 10.805 1 95.81 292 LEU B CA 1
ATOM 6390 C C . LEU B 1 292 ? 11.25 -26.172 11 1 95.81 292 LEU B C 1
ATOM 6392 O O . LEU B 1 292 ? 11.508 -26.672 12.102 1 95.81 292 LEU B O 1
ATOM 6396 N N . TYR B 1 293 ? 10.852 -26.922 9.914 1 97.31 293 TYR B N 1
ATOM 6397 C CA . TYR B 1 293 ? 10.758 -28.375 10.023 1 97.31 293 TYR B CA 1
ATOM 6398 C C . TYR B 1 293 ? 11.039 -29.047 8.688 1 97.31 293 TYR B C 1
ATOM 6400 O O . TYR B 1 293 ? 10.93 -28.422 7.633 1 97.31 293 TYR B O 1
ATOM 6408 N N . LEU B 1 294 ? 11.492 -30.281 8.734 1 98 294 LEU B N 1
ATOM 6409 C CA . LEU B 1 294 ? 11.75 -31.078 7.539 1 98 294 LEU B CA 1
ATOM 6410 C C . LEU B 1 294 ? 10.727 -32.219 7.41 1 98 294 LEU B C 1
ATOM 6412 O O . LEU B 1 294 ? 10.672 -33.094 8.258 1 98 294 LEU B O 1
ATOM 6416 N N . LYS B 1 295 ? 9.898 -32.125 6.422 1 98.31 295 LYS B N 1
ATOM 6417 C CA . LYS B 1 295 ? 8.938 -33.156 6.023 1 98.31 295 LYS B CA 1
ATOM 6418 C C . LYS B 1 295 ? 8.953 -33.375 4.512 1 98.31 295 LYS B C 1
ATOM 6420 O O . LYS B 1 295 ? 8.125 -32.781 3.791 1 98.31 295 LYS B O 1
ATOM 6425 N N . PRO B 1 296 ? 9.758 -34.25 4.051 1 97.88 296 PRO B N 1
ATOM 6426 C CA . PRO B 1 296 ? 9.945 -34.469 2.611 1 97.88 296 PRO B CA 1
ATOM 6427 C C . PRO B 1 296 ? 8.633 -34.781 1.889 1 97.88 296 PRO B C 1
ATOM 6429 O O . PRO B 1 296 ? 8.469 -34.406 0.72 1 97.88 296 PRO B O 1
ATOM 6432 N N . LYS B 1 297 ? 7.719 -35.375 2.539 1 98.12 297 LYS B N 1
ATOM 6433 C CA . LYS B 1 297 ? 6.453 -35.75 1.928 1 98.12 297 LYS B CA 1
ATOM 6434 C C . LYS B 1 297 ? 5.66 -34.531 1.478 1 98.12 297 LYS B C 1
ATOM 6436 O O . LYS B 1 297 ? 4.73 -34.656 0.674 1 98.12 297 LYS B O 1
ATOM 6441 N N . ASN B 1 298 ? 5.977 -33.344 2.041 1 98.56 298 ASN B N 1
ATOM 6442 C CA . ASN B 1 298 ? 5.277 -32.094 1.691 1 98.56 298 ASN B CA 1
ATOM 6443 C C . ASN B 1 298 ? 5.703 -31.578 0.321 1 98.56 298 ASN B C 1
ATOM 6445 O O . ASN B 1 298 ? 5.039 -30.719 -0.257 1 98.56 298 ASN B O 1
ATOM 6449 N N . ASN B 1 299 ? 6.812 -32.062 -0.174 1 98.75 299 ASN B N 1
ATOM 6450 C CA . ASN B 1 299 ? 7.402 -31.547 -1.409 1 98.75 299 ASN B CA 1
ATOM 6451 C C . ASN B 1 299 ? 6.992 -32.406 -2.611 1 98.75 299 ASN B C 1
ATOM 6453 O O . ASN B 1 299 ? 7.773 -33.219 -3.098 1 98.75 299 ASN B O 1
ATOM 6457 N N . VAL B 1 300 ? 5.777 -32.094 -3.162 1 98.88 300 VAL B N 1
ATOM 6458 C CA . VAL B 1 300 ? 5.262 -32.938 -4.234 1 98.88 300 VAL B CA 1
ATOM 6459 C C . VAL B 1 300 ? 4.828 -32.062 -5.414 1 98.88 300 VAL B C 1
ATOM 6461 O O . VAL B 1 300 ? 4.312 -30.969 -5.227 1 98.88 300 VAL B O 1
ATOM 6464 N N . ASN B 1 301 ? 5.133 -32.531 -6.605 1 98.94 301 ASN B N 1
ATOM 6465 C CA . ASN B 1 301 ? 4.398 -32.094 -7.793 1 98.94 301 ASN B CA 1
ATOM 6466 C C . ASN B 1 301 ? 3.039 -32.781 -7.891 1 98.94 301 ASN B C 1
ATOM 6468 O O . ASN B 1 301 ? 2.875 -33.906 -7.414 1 98.94 301 ASN B O 1
ATOM 6472 N N . ILE B 1 302 ? 2.033 -32.094 -8.453 1 98.94 302 ILE B N 1
ATOM 6473 C CA . ILE B 1 302 ? 0.721 -32.688 -8.703 1 98.94 302 ILE B CA 1
ATOM 6474 C C . ILE B 1 302 ? 0.554 -32.969 -10.203 1 98.94 302 ILE B C 1
ATOM 6476 O O . ILE B 1 302 ? 0.556 -32.031 -11.008 1 98.94 302 ILE B O 1
ATOM 6480 N N . ILE B 1 303 ? 0.413 -34.219 -10.547 1 98.94 303 ILE B N 1
ATOM 6481 C CA . ILE B 1 303 ? 0.301 -34.625 -11.945 1 98.94 303 ILE B CA 1
ATOM 6482 C C . ILE B 1 303 ? -1.07 -35.25 -12.195 1 98.94 303 ILE B C 1
ATOM 6484 O O . ILE B 1 303 ? -1.542 -36.062 -11.398 1 98.94 303 ILE B O 1
ATOM 6488 N N . GLY B 1 304 ? -1.746 -34.844 -13.25 1 98.94 304 GLY B N 1
ATOM 6489 C CA . GLY B 1 304 ? -3.012 -35.406 -13.688 1 98.94 304 GLY B CA 1
ATOM 6490 C C . GLY B 1 304 ? -3.062 -35.656 -15.18 1 98.94 304 GLY B C 1
ATOM 6491 O O . GLY B 1 304 ? -2.459 -34.938 -15.969 1 98.94 304 GLY B O 1
ATOM 6492 N N . GLU B 1 305 ? -3.861 -36.719 -15.578 1 98.88 305 GLU B N 1
ATOM 6493 C CA . GLU B 1 305 ? -3.922 -37.062 -17 1 98.88 305 GLU B CA 1
ATOM 6494 C C . GLU B 1 305 ? -5.352 -37.375 -17.422 1 98.88 305 GLU B C 1
ATOM 6496 O O . GLU B 1 305 ? -6.105 -38 -16.672 1 98.88 305 GLU B O 1
ATOM 6501 N N . ILE B 1 306 ? -5.703 -36.844 -18.531 1 98.88 306 ILE B N 1
ATOM 6502 C CA . ILE B 1 306 ? -6.816 -37.344 -19.328 1 98.88 306 ILE B CA 1
ATOM 6503 C C . ILE B 1 306 ? -6.293 -38.219 -20.453 1 98.88 306 ILE B C 1
ATOM 6505 O O . ILE B 1 306 ? -5.664 -37.75 -21.406 1 98.88 306 ILE B O 1
ATOM 6509 N N . THR B 1 307 ? -6.594 -39.5 -20.406 1 98.56 307 THR B N 1
ATOM 6510 C CA . THR B 1 307 ? -6.004 -40.469 -21.297 1 98.56 307 THR B CA 1
ATOM 6511 C C . THR B 1 307 ? -6.512 -40.281 -22.734 1 98.56 307 THR B C 1
ATOM 6513 O O . THR B 1 307 ? -7.715 -40.125 -22.953 1 98.56 307 THR B O 1
ATOM 6516 N N . GLY B 1 308 ? -5.531 -40.25 -23.625 1 98.5 308 GLY B N 1
ATOM 6517 C CA . GLY B 1 308 ? -5.891 -40.156 -25.031 1 98.5 308 GLY B CA 1
ATOM 6518 C C . GLY B 1 308 ? -6.73 -41.312 -25.531 1 98.5 308 GLY B C 1
ATOM 6519 O O . GLY B 1 308 ? -6.633 -42.438 -25 1 98.5 308 GLY B O 1
ATOM 6520 N N . SER B 1 309 ? -7.484 -41.062 -26.609 1 97.94 309 SER B N 1
ATOM 6521 C CA . SER B 1 309 ? -8.43 -42.062 -27.078 1 97.94 309 SER B CA 1
ATOM 6522 C C . SER B 1 309 ? -7.871 -42.812 -28.281 1 97.94 309 SER B C 1
ATOM 6524 O O . SER B 1 309 ? -8.359 -43.906 -28.625 1 97.94 309 SER B O 1
ATOM 6526 N N . ASP B 1 310 ? -6.926 -42.219 -28.938 1 98 310 ASP B N 1
ATOM 6527 C CA . ASP B 1 310 ? -6.363 -42.844 -30.125 1 98 310 ASP B CA 1
ATOM 6528 C C . ASP B 1 310 ? -5.391 -43.969 -29.734 1 98 310 ASP B C 1
ATOM 6530 O O . ASP B 1 310 ? -4.484 -43.75 -28.922 1 98 310 ASP B O 1
ATOM 6534 N N . PRO B 1 311 ? -5.539 -45.156 -30.281 1 97.44 311 PRO B N 1
ATOM 6535 C CA . PRO B 1 311 ? -4.727 -46.312 -29.875 1 97.44 311 PRO B CA 1
ATOM 6536 C C . PRO B 1 311 ? -3.234 -46.094 -30.109 1 97.44 311 PRO B C 1
ATOM 6538 O O . PRO B 1 311 ? -2.402 -46.656 -29.391 1 97.44 311 PRO B O 1
ATOM 6541 N N . VAL B 1 312 ? -2.893 -45.25 -31.031 1 96.75 312 VAL B N 1
ATOM 6542 C CA . VAL B 1 312 ? -1.493 -45 -31.344 1 96.75 312 VAL B CA 1
ATOM 6543 C C . VAL B 1 312 ? -1.016 -43.75 -30.656 1 96.75 312 VAL B C 1
ATOM 6545 O O . VAL B 1 312 ? 0.042 -43.75 -30.016 1 96.75 312 VAL B O 1
ATOM 6548 N N . LEU B 1 313 ? -1.795 -42.688 -30.672 1 97.81 313 LEU B N 1
ATOM 6549 C CA . LEU B 1 313 ? -1.382 -41.375 -30.219 1 97.81 313 LEU B CA 1
ATOM 6550 C C . LEU B 1 313 ? -1.553 -41.219 -28.719 1 97.81 313 LEU B C 1
ATOM 6552 O O . LEU B 1 313 ? -1.007 -40.312 -28.109 1 97.81 313 LEU B O 1
ATOM 6556 N N . LYS B 1 314 ? -2.229 -42.156 -28.062 1 97.62 314 LYS B N 1
ATOM 6557 C CA . LYS B 1 314 ? -2.549 -42.031 -26.641 1 97.62 314 LYS B CA 1
ATOM 6558 C C . LYS B 1 314 ? -1.284 -42.031 -25.797 1 97.62 314 LYS B C 1
ATOM 6560 O O . LYS B 1 314 ? -1.298 -41.594 -24.656 1 97.62 314 LYS B O 1
ATOM 6565 N N . ASP B 1 315 ? -0.178 -42.5 -26.312 1 97.06 315 ASP B N 1
ATOM 6566 C CA . ASP B 1 315 ? 1.079 -42.562 -25.578 1 97.06 315 ASP B CA 1
ATOM 6567 C C . ASP B 1 315 ? 1.844 -41.25 -25.703 1 97.06 315 ASP B C 1
ATOM 6569 O O . ASP B 1 315 ? 2.836 -41.031 -25 1 97.06 315 ASP B O 1
ATOM 6573 N N . GLU B 1 316 ? 1.391 -40.344 -26.562 1 98.25 316 GLU B N 1
ATOM 6574 C CA . GLU B 1 316 ? 1.935 -39 -26.656 1 98.25 316 GLU B CA 1
ATOM 6575 C C . GLU B 1 316 ? 1.143 -38.031 -25.797 1 98.25 316 GLU B C 1
ATOM 6577 O O . GLU B 1 316 ? -0.01 -38.281 -25.438 1 98.25 316 GLU B O 1
ATOM 6582 N N . VAL B 1 317 ? 1.872 -36.938 -25.422 1 98.62 317 VAL B N 1
ATOM 6583 C CA . VAL B 1 317 ? 1.304 -36.125 -24.359 1 98.62 317 VAL B CA 1
ATOM 6584 C C . VAL B 1 317 ? 1.312 -34.656 -24.797 1 98.62 317 VAL B C 1
ATOM 6586 O O . VAL B 1 317 ? 2.287 -34.188 -25.391 1 98.62 317 VAL B O 1
ATOM 6589 N N . VAL B 1 318 ? 0.225 -33.969 -24.641 1 98.81 318 VAL B N 1
ATOM 6590 C CA . VAL B 1 318 ? 0.165 -32.531 -24.562 1 98.81 318 VAL B CA 1
ATOM 6591 C C . VAL B 1 318 ? 0.115 -32.094 -23.094 1 98.81 318 VAL B C 1
ATOM 6593 O O . VAL B 1 318 ? -0.832 -32.406 -22.375 1 98.81 318 VAL B O 1
ATOM 6596 N N . MET B 1 319 ? 1.091 -31.344 -22.656 1 98.75 319 MET B N 1
ATOM 6597 C CA . MET B 1 319 ? 1.251 -31.016 -21.25 1 98.75 319 MET B CA 1
ATOM 6598 C C . MET B 1 319 ? 0.937 -29.547 -20.984 1 98.75 319 MET B C 1
ATOM 6600 O O . MET B 1 319 ? 1.286 -28.688 -21.797 1 98.75 319 MET B O 1
ATOM 6604 N N . ILE B 1 320 ? 0.252 -29.281 -19.875 1 98.88 320 ILE B N 1
ATOM 6605 C CA . ILE B 1 320 ? 0.029 -27.922 -19.391 1 98.88 320 ILE B CA 1
ATOM 6606 C C . ILE B 1 320 ? 0.525 -27.812 -17.953 1 98.88 320 ILE B C 1
ATOM 6608 O O . ILE B 1 320 ? 0.562 -28.797 -17.219 1 98.88 320 ILE B O 1
ATOM 6612 N N . GLY B 1 321 ? 0.941 -26.609 -17.594 1 98.69 321 GLY B N 1
ATOM 6613 C CA . GLY B 1 321 ? 1.452 -26.5 -16.234 1 98.69 321 GLY B CA 1
ATOM 6614 C C . GLY B 1 321 ? 1.488 -25.078 -15.719 1 98.69 321 GLY B C 1
ATOM 6615 O O . GLY B 1 321 ? 1.286 -24.125 -16.469 1 98.69 321 GLY B O 1
ATOM 6616 N N . ALA B 1 322 ? 1.666 -24.922 -14.461 1 98.81 322 ALA B N 1
ATOM 6617 C CA . ALA B 1 322 ? 1.862 -23.734 -13.641 1 98.81 322 ALA B CA 1
ATOM 6618 C C . ALA B 1 322 ? 2.504 -24.094 -12.305 1 98.81 322 ALA B C 1
ATOM 6620 O O . ALA B 1 322 ? 2.332 -25.203 -11.805 1 98.81 322 ALA B O 1
ATOM 6621 N N . HIS B 1 323 ? 3.285 -23.156 -11.82 1 98.75 323 HIS B N 1
ATOM 6622 C CA . HIS B 1 323 ? 3.812 -23.531 -10.516 1 98.75 323 HIS B CA 1
ATOM 6623 C C . HIS B 1 323 ? 2.76 -23.359 -9.422 1 98.75 323 HIS B C 1
ATOM 6625 O O . HIS B 1 323 ? 1.949 -22.422 -9.484 1 98.75 323 HIS B O 1
ATOM 6631 N N . PHE B 1 324 ? 2.818 -24.25 -8.484 1 98.81 324 PHE B N 1
ATOM 6632 C CA . PHE B 1 324 ? 1.78 -24.406 -7.473 1 98.81 324 PHE B CA 1
ATOM 6633 C C . PHE B 1 324 ? 2.146 -23.641 -6.207 1 98.81 324 PHE B C 1
ATOM 6635 O O . PHE B 1 324 ? 1.27 -23.141 -5.5 1 98.81 324 PHE B O 1
ATOM 6642 N N . ASP B 1 325 ? 3.455 -23.547 -5.918 1 98.25 325 ASP B N 1
ATOM 6643 C CA . ASP B 1 325 ? 3.936 -22.938 -4.684 1 98.25 325 ASP B CA 1
ATOM 6644 C C . ASP B 1 325 ? 3.775 -21.422 -4.723 1 98.25 325 ASP B C 1
ATOM 6646 O O . ASP B 1 325 ? 3.541 -20.844 -5.785 1 98.25 325 ASP B O 1
ATOM 6650 N N . THR B 1 326 ? 3.762 -20.828 -3.629 1 97.56 326 THR B N 1
ATOM 6651 C CA . THR B 1 326 ? 3.752 -19.375 -3.455 1 97.56 326 THR B CA 1
ATOM 6652 C C . THR B 1 326 ? 4.727 -18.953 -2.357 1 97.56 326 THR B C 1
ATOM 6654 O O . THR B 1 326 ? 5.23 -19.797 -1.611 1 97.56 326 THR B O 1
ATOM 6657 N N . TRP B 1 327 ? 5 -17.734 -2.354 1 97.06 327 TRP B N 1
ATOM 6658 C CA . TRP B 1 327 ? 5.578 -17.188 -1.126 1 97.06 327 TRP B CA 1
ATOM 6659 C C . TRP B 1 327 ? 4.531 -17.125 -0.018 1 97.06 327 TRP B C 1
ATOM 6661 O O . TRP B 1 327 ? 3.357 -17.422 -0.243 1 97.06 327 TRP B O 1
ATOM 6671 N N . HIS B 1 328 ? 4.93 -16.703 1.216 1 96.5 328 HIS B N 1
ATOM 6672 C CA . HIS B 1 328 ? 4.16 -16.969 2.43 1 96.5 328 HIS B CA 1
ATOM 6673 C C . HIS B 1 328 ? 3.359 -15.727 2.84 1 96.5 328 HIS B C 1
ATOM 6675 O O . HIS B 1 328 ? 2.453 -15.82 3.67 1 96.5 328 HIS B O 1
ATOM 6681 N N . SER B 1 329 ? 3.648 -14.57 2.277 1 95.88 329 SER B N 1
ATOM 6682 C CA . SER B 1 329 ? 3.227 -13.328 2.904 1 95.88 329 SER B CA 1
ATOM 6683 C C . SER B 1 329 ? 1.812 -12.945 2.48 1 95.88 329 SER B C 1
ATOM 6685 O O . SER B 1 329 ? 1.213 -12.031 3.049 1 95.88 329 SER B O 1
ATOM 6687 N N . ALA B 1 330 ? 1.248 -13.633 1.479 1 95.06 330 ALA B N 1
ATOM 6688 C CA . ALA B 1 330 ? -0.107 -13.383 0.994 1 95.06 330 ALA B CA 1
ATOM 6689 C C . ALA B 1 330 ? -0.767 -14.672 0.523 1 95.06 330 ALA B C 1
ATOM 6691 O O . ALA B 1 330 ? -0.335 -15.773 0.893 1 95.06 330 ALA B O 1
ATOM 6692 N N . SER B 1 331 ? -1.87 -14.516 -0.254 1 95.19 331 SER B N 1
ATOM 6693 C CA . SER B 1 331 ? -2.664 -15.688 -0.605 1 95.19 331 SER B CA 1
ATOM 6694 C C . SER B 1 331 ? -2.113 -16.375 -1.848 1 95.19 331 SER B C 1
ATOM 6696 O O . SER B 1 331 ? -2.496 -17.5 -2.158 1 95.19 331 SER B O 1
ATOM 6698 N N . GLY B 1 332 ? -1.18 -15.719 -2.59 1 97.31 332 GLY B N 1
ATOM 6699 C CA . GLY B 1 332 ? -0.644 -16.297 -3.814 1 97.31 332 GLY B CA 1
ATOM 6700 C C . GLY B 1 332 ? -1.648 -16.328 -4.949 1 97.31 332 GLY B C 1
ATOM 6701 O O . GLY B 1 332 ? -1.613 -17.219 -5.797 1 97.31 332 GLY B O 1
ATOM 6702 N N . ALA B 1 333 ? -2.551 -15.359 -4.98 1 98.31 333 ALA B N 1
ATOM 6703 C CA . ALA B 1 333 ? -3.645 -15.375 -5.945 1 98.31 333 ALA B CA 1
ATOM 6704 C C . ALA B 1 333 ? -3.133 -15.102 -7.359 1 98.31 333 ALA B C 1
ATOM 6706 O O . ALA B 1 333 ? -3.543 -15.773 -8.312 1 98.31 333 ALA B O 1
ATOM 6707 N N . THR B 1 334 ? -2.207 -14.148 -7.469 1 98.31 334 THR B N 1
ATOM 6708 C CA . THR B 1 334 ? -1.716 -13.781 -8.789 1 98.31 334 THR B CA 1
ATOM 6709 C C . THR B 1 334 ? -0.468 -14.578 -9.148 1 98.31 334 THR B C 1
ATOM 6711 O O . THR B 1 334 ? -0.278 -14.961 -10.305 1 98.31 334 THR B O 1
ATOM 6714 N N . ASP B 1 335 ? 0.337 -14.906 -8.172 1 97.88 335 ASP B N 1
ATOM 6715 C CA . ASP B 1 335 ? 1.602 -15.617 -8.328 1 97.88 335 ASP B CA 1
ATOM 6716 C C . ASP B 1 335 ? 1.632 -16.875 -7.457 1 97.88 335 ASP B C 1
ATOM 6718 O O . ASP B 1 335 ? 2.152 -16.859 -6.34 1 97.88 335 ASP B O 1
ATOM 6722 N N . ASN B 1 336 ? 1.192 -17.938 -7.832 1 98.12 336 ASN B N 1
ATOM 6723 C CA . ASN B 1 336 ? 0.665 -18.25 -9.156 1 98.12 336 ASN B CA 1
ATOM 6724 C C . ASN B 1 336 ? -0.661 -19 -9.07 1 98.12 336 ASN B C 1
ATOM 6726 O O . ASN B 1 336 ? -0.849 -20.016 -9.75 1 98.12 336 ASN B O 1
ATOM 6730 N N . GLY B 1 337 ? -1.498 -18.547 -8.102 1 98.56 337 GLY B N 1
ATOM 6731 C CA . GLY B 1 337 ? -2.844 -19.094 -8.039 1 98.56 337 GLY B CA 1
ATOM 6732 C C . GLY B 1 337 ? -3.627 -18.906 -9.32 1 98.56 337 GLY B C 1
ATOM 6733 O O . GLY B 1 337 ? -4.426 -19.766 -9.703 1 98.56 337 GLY B O 1
ATOM 6734 N N . ALA B 1 338 ? -3.361 -17.844 -9.969 1 98.75 338 ALA B N 1
ATOM 6735 C CA . ALA B 1 338 ? -4.051 -17.547 -11.219 1 98.75 338 ALA B CA 1
ATOM 6736 C C . ALA B 1 338 ? -3.721 -18.594 -12.289 1 98.75 338 ALA B C 1
ATOM 6738 O O . ALA B 1 338 ? -4.625 -19.188 -12.875 1 98.75 338 ALA B O 1
ATOM 6739 N N . GLY B 1 339 ? -2.426 -18.828 -12.492 1 98.69 339 GLY B N 1
ATOM 6740 C CA . GLY B 1 339 ? -2.035 -19.828 -13.477 1 98.69 339 GLY B CA 1
ATOM 6741 C C . GLY B 1 339 ? -2.477 -21.234 -13.102 1 98.69 339 GLY B C 1
ATOM 6742 O O . GLY B 1 339 ? -2.963 -21.984 -13.953 1 98.69 339 GLY B O 1
ATOM 6743 N N . THR B 1 340 ? -2.301 -21.562 -11.859 1 98.88 340 THR B N 1
ATOM 6744 C CA . THR B 1 340 ? -2.719 -22.875 -11.367 1 98.88 340 THR B CA 1
ATOM 6745 C C . THR B 1 340 ? -4.219 -23.078 -11.562 1 98.88 340 THR B C 1
ATOM 6747 O O . THR B 1 340 ? -4.652 -24.109 -12.07 1 98.88 340 THR B O 1
ATOM 6750 N N . GLY B 1 341 ? -4.98 -22.031 -11.148 1 98.88 341 GLY B N 1
ATOM 6751 C CA . GLY B 1 341 ? -6.422 -22.109 -11.328 1 98.88 341 GLY B CA 1
ATOM 6752 C C . GLY B 1 341 ? -6.832 -22.25 -12.781 1 98.88 341 GLY B C 1
ATOM 6753 O O . GLY B 1 341 ? -7.734 -23.031 -13.102 1 98.88 341 GLY B O 1
ATOM 6754 N N . VAL B 1 342 ? -6.164 -21.531 -13.617 1 98.94 342 VAL B N 1
ATOM 6755 C CA . VAL B 1 342 ? -6.461 -21.578 -15.047 1 98.94 342 VAL B CA 1
ATOM 6756 C C . VAL B 1 342 ? -6.18 -22.984 -15.586 1 98.94 342 VAL B C 1
ATOM 6758 O O . VAL B 1 342 ? -7.012 -23.562 -16.281 1 98.94 342 VAL B O 1
ATOM 6761 N N . MET B 1 343 ? -5.043 -23.578 -15.258 1 98.94 343 MET B N 1
ATOM 6762 C CA . MET B 1 343 ? -4.691 -24.891 -15.781 1 98.94 343 MET B CA 1
ATOM 6763 C C . MET B 1 343 ? -5.625 -25.969 -15.234 1 98.94 343 MET B C 1
ATOM 6765 O O . MET B 1 343 ? -5.996 -26.891 -15.953 1 98.94 343 MET B O 1
ATOM 6769 N N . MET B 1 344 ? -5.969 -25.859 -13.992 1 98.94 344 MET B N 1
ATOM 6770 C CA . MET B 1 344 ? -6.961 -26.781 -13.453 1 98.94 344 MET B CA 1
ATOM 6771 C C . MET B 1 344 ? -8.289 -26.641 -14.188 1 98.94 344 MET B C 1
ATOM 6773 O O . MET B 1 344 ? -8.93 -27.641 -14.531 1 98.94 344 MET B O 1
ATOM 6777 N N . GLU B 1 345 ? -8.703 -25.422 -14.422 1 98.94 345 GLU B N 1
ATOM 6778 C CA . GLU B 1 345 ? -9.953 -25.172 -15.133 1 98.94 345 GLU B CA 1
ATOM 6779 C C . GLU B 1 345 ? -9.914 -25.75 -16.547 1 98.94 345 GLU B C 1
ATOM 6781 O O . GLU B 1 345 ? -10.938 -26.219 -17.062 1 98.94 345 GLU B O 1
ATOM 6786 N N . VAL B 1 346 ? -8.773 -25.719 -17.203 1 98.94 346 VAL B N 1
ATOM 6787 C CA . VAL B 1 346 ? -8.617 -26.344 -18.516 1 98.94 346 VAL B CA 1
ATOM 6788 C C . VAL B 1 346 ? -8.992 -27.828 -18.438 1 98.94 346 VAL B C 1
ATOM 6790 O O . VAL B 1 346 ? -9.758 -28.312 -19.281 1 98.94 346 VAL B O 1
ATOM 6793 N N . MET B 1 347 ? -8.477 -28.516 -17.453 1 98.94 347 MET B N 1
ATOM 6794 C CA . MET B 1 347 ? -8.797 -29.938 -17.266 1 98.94 347 MET B CA 1
ATOM 6795 C C . MET B 1 347 ? -10.289 -30.125 -17.031 1 98.94 347 MET B C 1
ATOM 6797 O O . MET B 1 347 ? -10.898 -31.031 -17.609 1 98.94 347 MET B O 1
ATOM 6801 N N . ARG B 1 348 ? -10.875 -29.25 -16.188 1 98.94 348 ARG B N 1
ATOM 6802 C CA . ARG B 1 348 ? -12.305 -29.344 -15.898 1 98.94 348 ARG B CA 1
ATOM 6803 C C . ARG B 1 348 ? -13.125 -29.156 -17.172 1 98.94 348 ARG B C 1
ATOM 6805 O O . ARG B 1 348 ? -14.07 -29.922 -17.422 1 98.94 348 ARG B O 1
ATOM 6812 N N . ILE B 1 349 ? -12.797 -28.141 -17.953 1 98.88 349 ILE B N 1
ATOM 6813 C CA . ILE B 1 349 ? -13.516 -27.828 -19.172 1 98.88 349 ILE B CA 1
ATOM 6814 C C . ILE B 1 349 ? -13.5 -29.047 -20.109 1 98.88 349 ILE B C 1
ATOM 6816 O O . ILE B 1 349 ? -14.547 -29.469 -20.594 1 98.88 349 ILE B O 1
ATOM 6820 N N . ILE B 1 350 ? -12.32 -29.672 -20.359 1 98.81 350 ILE B N 1
ATOM 6821 C CA . ILE B 1 350 ? -12.195 -30.812 -21.266 1 98.81 350 ILE B CA 1
ATOM 6822 C C . ILE B 1 350 ? -13.047 -31.969 -20.75 1 98.81 350 ILE B C 1
ATOM 6824 O O . ILE B 1 350 ? -13.82 -32.562 -21.5 1 98.81 350 ILE B O 1
ATOM 6828 N N . LYS B 1 351 ? -12.984 -32.25 -19.469 1 98.69 351 LYS B N 1
ATOM 6829 C CA . LYS B 1 351 ? -13.758 -33.344 -18.891 1 98.69 351 LYS B CA 1
ATOM 6830 C C . LYS B 1 351 ? -15.258 -33.094 -18.984 1 98.69 351 LYS B C 1
ATOM 6832 O O . LYS B 1 351 ? -16.031 -33.969 -19.344 1 98.69 351 LYS B O 1
ATOM 6837 N N . ALA B 1 352 ? -15.656 -31.859 -18.703 1 98.62 352 ALA B N 1
ATOM 6838 C CA . ALA B 1 352 ? -17.078 -31.484 -18.656 1 98.62 352 ALA B CA 1
ATOM 6839 C C . ALA B 1 352 ? -17.703 -31.578 -20.047 1 98.62 352 ALA B C 1
ATOM 6841 O O . ALA B 1 352 ? -18.891 -31.844 -20.172 1 98.62 352 ALA B O 1
ATOM 6842 N N . THR B 1 353 ? -16.938 -31.344 -21.078 1 97.94 353 THR B N 1
ATOM 6843 C CA . THR B 1 353 ? -17.453 -31.359 -22.438 1 97.94 353 THR B CA 1
ATOM 6844 C C . THR B 1 353 ? -17.703 -32.781 -22.906 1 97.94 353 THR B C 1
ATOM 6846 O O . THR B 1 353 ? -18.438 -33 -23.875 1 97.94 353 THR B O 1
ATOM 6849 N N . GLY B 1 354 ? -17.016 -33.781 -22.375 1 97 354 GLY B N 1
ATOM 6850 C CA . GLY B 1 354 ? -17.094 -35.156 -22.828 1 97 354 GLY B CA 1
ATOM 6851 C C . GLY B 1 354 ? -16.188 -35.469 -24.016 1 97 354 GLY B C 1
ATOM 6852 O O . GLY B 1 354 ? -16.188 -36.594 -24.547 1 97 354 GLY B O 1
ATOM 6853 N N . LEU B 1 355 ? -15.43 -34.5 -24.375 1 97.38 355 LEU B N 1
ATOM 6854 C CA . LEU B 1 355 ? -14.484 -34.688 -25.484 1 97.38 355 LEU B CA 1
ATOM 6855 C C . LEU B 1 355 ? -13.461 -35.75 -25.125 1 97.38 355 LEU B C 1
ATOM 6857 O O . LEU B 1 355 ? -13.062 -35.875 -23.969 1 97.38 355 LEU B O 1
ATOM 6861 N N . LYS B 1 356 ? -13.086 -36.5 -26.141 1 97.25 356 LYS B N 1
ATOM 6862 C CA . LYS B 1 356 ? -12.07 -37.531 -26 1 97.25 356 LYS B CA 1
ATOM 6863 C C . LYS B 1 356 ? -10.859 -37.219 -26.875 1 97.25 356 LYS B C 1
ATOM 6865 O O . LYS B 1 356 ? -10.742 -37.75 -27.984 1 97.25 356 LYS B O 1
ATOM 6870 N N . PRO B 1 357 ? -9.898 -36.5 -26.375 1 98.19 357 PRO B N 1
ATOM 6871 C CA . PRO B 1 357 ? -8.727 -36.156 -27.172 1 98.19 357 PRO B CA 1
ATOM 6872 C C . PRO B 1 357 ? -7.961 -37.375 -27.688 1 98.19 357 PRO B C 1
ATOM 6874 O O . PRO B 1 357 ? -7.922 -38.406 -27 1 98.19 357 PRO B O 1
ATOM 6877 N N . LYS B 1 358 ? -7.363 -37.219 -28.891 1 98.38 358 LYS B N 1
ATOM 6878 C CA . LYS B 1 358 ? -6.57 -38.312 -29.438 1 98.38 358 LYS B CA 1
ATOM 6879 C C . LYS B 1 358 ? -5.324 -38.562 -28.594 1 98.38 358 LYS B C 1
ATOM 6881 O O . LYS B 1 358 ? -5.008 -39.719 -28.281 1 98.38 358 LYS B O 1
ATOM 6886 N N . ARG B 1 359 ? -4.609 -37.531 -28.25 1 98.75 359 ARG B N 1
ATOM 6887 C CA . ARG B 1 359 ? -3.424 -37.625 -27.391 1 98.75 359 ARG B CA 1
ATOM 6888 C C . ARG B 1 359 ? -3.789 -37.438 -25.922 1 98.75 359 ARG B C 1
ATOM 6890 O O . ARG B 1 359 ? -4.812 -36.812 -25.609 1 98.75 359 ARG B O 1
ATOM 6897 N N . THR B 1 360 ? -2.951 -38 -25.016 1 98.81 360 THR B N 1
ATOM 6898 C CA . THR B 1 360 ? -3.107 -37.781 -23.578 1 98.81 360 THR B CA 1
ATOM 6899 C C . THR B 1 360 ? -2.828 -36.312 -23.234 1 98.81 360 THR B C 1
ATOM 6901 O O . THR B 1 360 ? -1.888 -35.719 -23.75 1 98.81 360 THR B O 1
ATOM 6904 N N . ILE B 1 361 ? -3.73 -35.719 -22.469 1 98.94 361 ILE B N 1
ATOM 6905 C CA . ILE B 1 361 ? -3.506 -34.406 -21.891 1 98.94 361 ILE B CA 1
ATOM 6906 C C . ILE B 1 361 ? -3.035 -34.531 -20.453 1 98.94 361 ILE B C 1
ATOM 6908 O O . ILE B 1 361 ? -3.68 -35.219 -19.641 1 98.94 361 ILE B O 1
ATOM 6912 N N . ARG B 1 362 ? -1.888 -33.969 -20.078 1 98.94 362 ARG B N 1
ATOM 6913 C CA . ARG B 1 362 ? -1.301 -34.031 -18.75 1 98.94 362 ARG B CA 1
ATOM 6914 C C . ARG B 1 362 ? -1.168 -32.656 -18.125 1 98.94 362 ARG B C 1
ATOM 6916 O O . ARG B 1 362 ? -0.615 -31.75 -18.734 1 98.94 362 ARG B O 1
ATOM 6923 N N . ILE B 1 363 ? -1.712 -32.5 -16.938 1 98.94 363 ILE B N 1
ATOM 6924 C CA . ILE B 1 363 ? -1.46 -31.297 -16.141 1 98.94 363 ILE B CA 1
ATOM 6925 C C . ILE B 1 363 ? -0.339 -31.578 -15.148 1 98.94 363 ILE B C 1
ATOM 6927 O O . ILE B 1 363 ? -0.263 -32.656 -14.57 1 98.94 363 ILE B O 1
ATOM 6931 N N . ALA B 1 364 ? 0.536 -30.625 -15.023 1 98.88 364 ALA B N 1
ATOM 6932 C CA . ALA B 1 364 ? 1.577 -30.672 -14 1 98.88 364 ALA B CA 1
ATOM 6933 C C . ALA B 1 364 ? 1.613 -29.359 -13.211 1 98.88 364 ALA B C 1
ATOM 6935 O O . ALA B 1 364 ? 1.885 -28.297 -13.773 1 98.88 364 ALA B O 1
ATOM 6936 N N . LEU B 1 365 ? 1.296 -29.422 -11.945 1 98.94 365 LEU B N 1
ATOM 6937 C CA . LEU B 1 365 ? 1.438 -28.312 -11.016 1 98.94 365 LEU B CA 1
ATOM 6938 C C . LEU B 1 365 ? 2.727 -28.438 -10.211 1 98.94 365 LEU B C 1
ATOM 6940 O O . LEU B 1 365 ? 2.883 -29.375 -9.43 1 98.94 365 LEU B O 1
ATOM 6944 N N . TRP B 1 366 ? 3.605 -27.453 -10.477 1 98.88 366 TRP B N 1
ATOM 6945 C CA . TRP B 1 366 ? 4.992 -27.594 -10.039 1 98.88 366 TRP B CA 1
ATOM 6946 C C . TRP B 1 366 ? 5.195 -26.969 -8.664 1 98.88 366 TRP B C 1
ATOM 6948 O O . TRP B 1 366 ? 4.738 -25.859 -8.414 1 98.88 366 TRP B O 1
ATOM 6958 N N . GLY B 1 367 ? 5.887 -27.734 -7.781 1 98.56 367 GLY B N 1
ATOM 6959 C CA . GLY B 1 367 ? 6.336 -27.156 -6.52 1 98.56 367 GLY B CA 1
ATOM 6960 C C . GLY B 1 367 ? 7.719 -26.547 -6.605 1 98.56 367 GLY B C 1
ATOM 6961 O O . GLY B 1 367 ? 8.508 -26.906 -7.48 1 98.56 367 GLY B O 1
ATOM 6962 N N . GLY B 1 368 ? 8.023 -25.562 -5.742 1 97.06 368 GLY B N 1
ATOM 6963 C CA . GLY B 1 368 ? 9.367 -25.031 -5.547 1 97.06 368 GLY B CA 1
ATOM 6964 C C . GLY B 1 368 ? 9.844 -24.188 -6.711 1 97.06 368 GLY B C 1
ATOM 6965 O O . GLY B 1 368 ? 11.047 -24.094 -6.969 1 97.06 368 GLY B O 1
ATOM 6966 N N . GLU B 1 369 ? 8.938 -23.688 -7.551 1 96.75 369 GLU B N 1
ATOM 6967 C CA . GLU B 1 369 ? 9.336 -22.766 -8.617 1 96.75 369 GLU B CA 1
ATOM 6968 C C . GLU B 1 369 ? 10.055 -21.547 -8.055 1 96.75 369 GLU B C 1
ATOM 6970 O O . GLU B 1 369 ? 11.07 -21.109 -8.602 1 96.75 369 GLU B O 1
ATOM 6975 N N . GLU B 1 370 ? 9.586 -21.031 -6.891 1 95.06 370 GLU B N 1
ATOM 6976 C CA . GLU B 1 370 ? 10.117 -19.828 -6.266 1 95.06 370 GLU B CA 1
ATOM 6977 C C . GLU B 1 370 ? 11.547 -20.047 -5.773 1 95.06 370 GLU B C 1
ATOM 6979 O O . GLU B 1 370 ? 12.273 -19.094 -5.504 1 95.06 370 GLU B O 1
ATOM 6984 N N . GLN B 1 371 ? 11.914 -21.297 -5.594 1 92.94 371 GLN B N 1
ATOM 6985 C CA . GLN B 1 371 ? 13.25 -21.656 -5.137 1 92.94 371 GLN B CA 1
ATOM 6986 C C . GLN B 1 371 ? 14.117 -22.141 -6.297 1 92.94 371 GLN B C 1
ATOM 6988 O O . GLN B 1 371 ? 15.102 -22.859 -6.09 1 92.94 371 GLN B O 1
ATOM 6993 N N . GLY B 1 372 ? 13.789 -21.828 -7.516 1 90.88 372 GLY B N 1
ATOM 6994 C CA . GLY B 1 372 ? 14.625 -22.156 -8.656 1 90.88 372 GLY B CA 1
ATOM 6995 C C . GLY B 1 372 ? 14.156 -23.375 -9.422 1 90.88 372 GLY B C 1
ATOM 6996 O O . GLY B 1 372 ? 14.938 -24.297 -9.672 1 90.88 372 GLY B O 1
ATOM 6997 N N . PHE B 1 373 ? 12.977 -23.562 -9.781 1 94.25 373 PHE B N 1
ATOM 6998 C CA . PHE B 1 373 ? 12.359 -24.578 -10.633 1 94.25 373 PHE B CA 1
ATOM 6999 C C . PHE B 1 373 ? 12.508 -25.969 -10.016 1 94.25 373 PHE B C 1
ATOM 7001 O O . PHE B 1 373 ? 12.758 -26.938 -10.727 1 94.25 373 PHE B O 1
ATOM 7008 N N . LEU B 1 374 ? 12.414 -26.109 -8.758 1 95.75 374 LEU B N 1
ATOM 7009 C CA . LEU B 1 374 ? 12.719 -27.391 -8.117 1 95.75 374 LEU B CA 1
ATOM 7010 C C . LEU B 1 374 ? 11.828 -28.5 -8.656 1 95.75 374 LEU B C 1
ATOM 7012 O O . LEU B 1 374 ? 12.32 -29.562 -9.055 1 95.75 374 LEU B O 1
ATOM 7016 N N . GLY B 1 375 ? 10.562 -28.234 -8.703 1 98.38 375 GLY B N 1
ATOM 7017 C CA . GLY B 1 375 ? 9.594 -29.266 -9.07 1 98.38 375 GLY B CA 1
ATOM 7018 C C . GLY B 1 375 ? 9.703 -29.688 -10.516 1 98.38 375 GLY B C 1
ATOM 7019 O O . GLY B 1 375 ? 9.844 -30.891 -10.805 1 98.38 375 GLY B O 1
ATOM 7020 N N . SER B 1 376 ? 9.688 -28.734 -11.453 1 98.31 376 SER B N 1
ATOM 7021 C CA . SER B 1 376 ? 9.75 -29.062 -12.875 1 98.31 376 SER B CA 1
ATOM 7022 C C . SER B 1 376 ? 11.094 -29.672 -13.234 1 98.31 376 SER B C 1
ATOM 7024 O O . SER B 1 376 ? 11.164 -30.578 -14.062 1 98.31 376 SER B O 1
ATOM 7026 N N . LEU B 1 377 ? 12.141 -29.219 -12.602 1 96.5 377 LEU B N 1
ATOM 7027 C CA . LEU B 1 377 ? 13.469 -29.766 -12.867 1 96.5 377 LEU B CA 1
ATOM 7028 C C . LEU B 1 377 ? 13.57 -31.203 -12.398 1 96.5 377 LEU B C 1
ATOM 7030 O O . LEU B 1 377 ? 14.109 -32.062 -13.109 1 96.5 377 LEU B O 1
ATOM 7034 N N . ALA B 1 378 ? 13.117 -31.438 -11.188 1 97.88 378 ALA B N 1
ATOM 7035 C CA . ALA B 1 378 ? 13.125 -32.812 -10.672 1 97.88 378 ALA B CA 1
ATOM 7036 C C . ALA B 1 378 ? 12.336 -33.75 -11.586 1 97.88 378 ALA B C 1
ATOM 7038 O O . ALA B 1 378 ? 12.789 -34.844 -11.891 1 97.88 378 ALA B O 1
ATOM 7039 N N . TYR B 1 379 ? 11.188 -33.375 -11.992 1 98.38 379 TYR B N 1
ATOM 7040 C CA . TYR B 1 379 ? 10.367 -34.125 -12.914 1 98.38 379 TYR B CA 1
ATOM 7041 C C . TYR B 1 379 ? 11.125 -34.438 -14.203 1 98.38 379 TYR B C 1
ATOM 7043 O O . TYR B 1 379 ? 11.172 -35.594 -14.648 1 98.38 379 TYR B O 1
ATOM 7051 N N . ALA B 1 380 ? 11.664 -33.406 -14.828 1 97.25 380 ALA B N 1
ATOM 7052 C CA . ALA B 1 380 ? 12.352 -33.531 -16.109 1 97.25 380 ALA B CA 1
ATOM 7053 C C . ALA B 1 380 ? 13.562 -34.469 -15.984 1 97.25 380 ALA B C 1
ATOM 7055 O O . ALA B 1 380 ? 13.797 -35.312 -16.859 1 97.25 380 ALA B O 1
ATOM 7056 N N . GLU B 1 381 ? 14.305 -34.281 -14.938 1 96.06 381 GLU B N 1
ATOM 7057 C CA . GLU B 1 381 ? 15.477 -35.125 -14.742 1 96.06 381 GLU B CA 1
ATOM 7058 C C . GLU B 1 381 ? 15.086 -36.594 -14.578 1 96.06 381 GLU B C 1
ATOM 7060 O O . GLU B 1 381 ? 15.773 -37.469 -15.07 1 96.06 381 GLU B O 1
ATOM 7065 N N . ASP B 1 382 ? 14.008 -36.812 -13.906 1 96.5 382 ASP B N 1
ATOM 7066 C CA . ASP B 1 382 ? 13.531 -38.188 -13.695 1 96.5 382 ASP B CA 1
ATOM 7067 C C . ASP B 1 382 ? 13.008 -38.781 -14.992 1 96.5 382 ASP B C 1
ATOM 7069 O O . ASP B 1 382 ? 13.211 -39.969 -15.258 1 96.5 382 ASP B O 1
ATOM 7073 N N . HIS B 1 383 ? 12.352 -37.969 -15.781 1 96.81 383 HIS B N 1
ATOM 7074 C CA . HIS B 1 383 ? 11.617 -38.5 -16.922 1 96.81 383 HIS B CA 1
ATOM 7075 C C . HIS B 1 383 ? 12.398 -38.312 -18.219 1 96.81 383 HIS B C 1
ATOM 7077 O O . HIS B 1 383 ? 12.188 -39.062 -19.172 1 96.81 383 HIS B O 1
ATOM 7083 N N . TYR B 1 384 ? 13.305 -37.312 -18.281 1 95.62 384 TYR B N 1
ATOM 7084 C CA . TYR B 1 384 ? 13.906 -36.969 -19.562 1 95.62 384 TYR B CA 1
ATOM 7085 C C . TYR B 1 384 ? 15.422 -37.094 -19.516 1 95.62 384 TYR B C 1
ATOM 7087 O O . TYR B 1 384 ? 16.094 -37.125 -20.562 1 95.62 384 TYR B O 1
ATOM 7095 N N . GLY B 1 385 ? 16.047 -37.188 -18.359 1 94.56 385 GLY B N 1
ATOM 7096 C CA . GLY B 1 385 ? 17.484 -37.312 -18.172 1 94.56 385 GLY B CA 1
ATOM 7097 C C . GLY B 1 385 ? 18.078 -36.188 -17.328 1 94.56 385 GLY B C 1
ATOM 7098 O O . GLY B 1 385 ? 17.516 -35.094 -17.25 1 94.56 385 GLY B O 1
ATOM 7099 N N . LYS B 1 386 ? 19.234 -36.406 -16.781 1 93.38 386 LYS B N 1
ATOM 7100 C CA . LYS B 1 386 ? 19.859 -35.438 -15.898 1 93.38 386 LYS B CA 1
ATOM 7101 C C . LYS B 1 386 ? 20.406 -34.25 -16.688 1 93.38 386 LYS B C 1
ATOM 7103 O O . LYS B 1 386 ? 20.891 -34.406 -17.812 1 93.38 386 LYS B O 1
ATOM 7108 N N . VAL B 1 387 ? 20.281 -33.094 -16.078 1 91 387 VAL B N 1
ATOM 7109 C CA . VAL B 1 387 ? 20.859 -31.891 -16.672 1 91 387 VAL B CA 1
ATOM 7110 C C . VAL B 1 387 ? 22.359 -32.094 -16.891 1 91 387 VAL B C 1
ATOM 7112 O O . VAL B 1 387 ? 23.062 -32.594 -16 1 91 387 VAL B O 1
ATOM 7115 N N . GLY B 1 388 ? 22.859 -31.688 -18 1 87.56 388 GLY B N 1
ATOM 7116 C CA . GLY B 1 388 ? 24.281 -31.781 -18.312 1 87.56 388 GLY B CA 1
ATOM 7117 C C . GLY B 1 388 ? 24.656 -33.094 -18.984 1 87.56 388 GLY B C 1
ATOM 7118 O O . GLY B 1 388 ? 25.75 -33.219 -19.547 1 87.56 388 GLY B O 1
ATOM 7119 N N . GLU B 1 389 ? 23.734 -34 -18.938 1 87 389 GLU B N 1
ATOM 7120 C CA . GLU B 1 389 ? 24.016 -35.25 -19.594 1 87 389 GLU B CA 1
ATOM 7121 C C . GLU B 1 389 ? 23.641 -35.188 -21.078 1 87 389 GLU B C 1
ATOM 7123 O O . GLU B 1 389 ? 22.703 -34.5 -21.453 1 87 389 GLU B O 1
ATOM 7128 N N . THR B 1 390 ? 24.406 -35.844 -21.938 1 76.62 390 THR B N 1
ATOM 7129 C CA . THR B 1 390 ? 24.219 -35.812 -23.375 1 76.62 390 THR B CA 1
ATOM 7130 C C . THR B 1 390 ? 23.031 -36.688 -23.797 1 76.62 390 THR B C 1
ATOM 7132 O O . THR B 1 390 ? 22.344 -36.406 -24.766 1 76.62 390 THR B O 1
ATOM 7135 N N . GLY B 1 391 ? 22.719 -37.688 -23.125 1 79.62 391 GLY B N 1
ATOM 7136 C CA . GLY B 1 391 ? 21.656 -38.594 -23.547 1 79.62 391 GLY B CA 1
A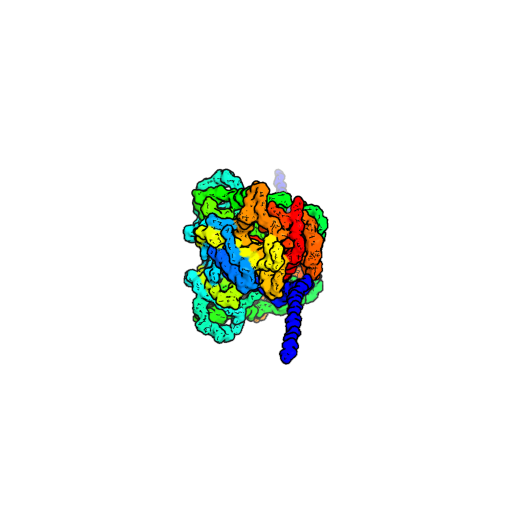TOM 7137 C C . GLY B 1 391 ? 20.297 -38.219 -22.984 1 79.62 391 GLY B C 1
ATOM 7138 O O . GLY B 1 391 ? 20.188 -37.844 -21.812 1 79.62 391 GLY B O 1
ATOM 7139 N N . ARG B 1 392 ? 19.266 -38.094 -23.984 1 84.62 392 ARG B N 1
ATOM 7140 C CA . ARG B 1 392 ? 17.875 -37.906 -23.562 1 84.62 392 ARG B CA 1
ATOM 7141 C C . ARG B 1 392 ? 17.109 -39.219 -23.609 1 84.62 392 ARG B C 1
ATOM 7143 O O . ARG B 1 392 ? 17.344 -40.062 -24.5 1 84.62 392 ARG B O 1
ATOM 7150 N N . LYS B 1 393 ? 16.25 -39.312 -22.594 1 92.25 393 LYS B N 1
ATOM 7151 C CA . LYS B 1 393 ? 15.383 -40.5 -22.562 1 92.25 393 LYS B CA 1
ATOM 7152 C C . LYS B 1 393 ? 14.328 -40.406 -23.656 1 92.25 393 LYS B C 1
ATOM 7154 O O . LYS B 1 393 ? 13.984 -39.344 -24.125 1 92.25 393 LYS B O 1
ATOM 7159 N N . GLU B 1 394 ? 13.82 -41.562 -24.047 1 92.19 394 GLU B N 1
ATOM 7160 C CA . GLU B 1 394 ? 12.852 -41.688 -25.141 1 92.19 394 GLU B CA 1
ATOM 7161 C C . GLU B 1 394 ? 11.555 -40.938 -24.797 1 92.19 394 GLU B C 1
ATOM 7163 O O . GLU B 1 394 ? 10.828 -40.5 -25.688 1 92.19 394 GLU B O 1
ATOM 7168 N N . GLU B 1 395 ? 11.383 -40.75 -23.531 1 93.69 395 GLU B N 1
ATOM 7169 C CA . GLU B 1 395 ? 10.156 -40.094 -23.062 1 93.69 395 GLU B CA 1
ATOM 7170 C C . GLU B 1 395 ? 10.062 -38.688 -23.578 1 93.69 395 GLU B C 1
ATOM 7172 O O . GLU B 1 395 ? 8.961 -38.125 -23.719 1 93.69 395 GLU B O 1
ATOM 7177 N N . VAL B 1 396 ? 11.188 -38.094 -23.875 1 94.25 396 VAL B N 1
ATOM 7178 C CA . VAL B 1 396 ? 11.227 -36.75 -24.391 1 94.25 396 VAL B CA 1
ATOM 7179 C C . VAL B 1 396 ? 10.43 -36.656 -25.688 1 94.25 396 VAL B C 1
ATOM 7181 O O . VAL B 1 396 ? 9.711 -35.688 -25.922 1 94.25 396 VAL B O 1
ATOM 7184 N N . GLU B 1 397 ? 10.469 -37.688 -26.453 1 93.44 397 GLU B N 1
ATOM 7185 C CA . GLU B 1 397 ? 9.859 -37.688 -27.781 1 93.44 397 GLU B CA 1
ATOM 7186 C C . GLU B 1 397 ? 8.344 -37.875 -27.688 1 93.44 397 GLU B C 1
ATOM 7188 O O . GLU B 1 397 ? 7.633 -37.656 -28.672 1 93.44 397 GLU B O 1
ATOM 7193 N N . LYS B 1 398 ? 7.887 -38.188 -26.562 1 96.12 398 LYS B N 1
ATOM 7194 C CA . LYS B 1 398 ? 6.453 -38.438 -26.406 1 96.12 398 LYS B CA 1
ATOM 7195 C C . LYS B 1 398 ? 5.711 -37.125 -26.094 1 96.12 398 LYS B C 1
ATOM 7197 O O . LYS B 1 398 ? 4.484 -37.094 -26.203 1 96.12 398 LYS B O 1
ATOM 7202 N N . ILE B 1 399 ? 6.398 -36.094 -25.734 1 97.88 399 ILE B N 1
ATOM 7203 C CA . ILE B 1 399 ? 5.754 -34.844 -25.375 1 97.88 399 ILE B CA 1
ATOM 7204 C C . ILE B 1 399 ? 5.594 -33.969 -26.625 1 97.88 399 ILE B C 1
ATOM 7206 O O . ILE B 1 399 ? 6.586 -33.562 -27.234 1 97.88 399 ILE B O 1
ATOM 7210 N N . SER B 1 400 ? 4.391 -33.75 -27 1 98 400 SER B N 1
ATOM 7211 C CA . SER B 1 400 ? 4.129 -32.938 -28.188 1 98 400 SER B CA 1
ATOM 7212 C C . SER B 1 400 ? 4.336 -31.453 -27.906 1 98 400 SER B C 1
ATOM 7214 O O . SER B 1 400 ? 4.891 -30.719 -28.734 1 98 400 SER B O 1
ATOM 7216 N N . ALA B 1 401 ? 3.879 -31.031 -26.734 1 97.88 401 ALA B N 1
ATOM 7217 C CA . ALA B 1 401 ? 4.012 -29.625 -26.344 1 97.88 401 ALA B CA 1
ATOM 7218 C C . ALA B 1 401 ? 3.818 -29.453 -24.844 1 97.88 401 ALA B C 1
ATOM 7220 O O . ALA B 1 401 ? 3.191 -30.297 -24.188 1 97.88 401 ALA B O 1
ATOM 7221 N N . TYR B 1 402 ? 4.422 -28.391 -24.328 1 98.44 402 TYR B N 1
ATOM 7222 C CA . TYR B 1 402 ? 4.199 -27.938 -22.953 1 98.44 402 TYR B CA 1
ATOM 7223 C C . TYR B 1 402 ? 3.787 -26.469 -22.922 1 98.44 402 TYR B C 1
ATOM 7225 O O . TYR B 1 402 ? 4.531 -25.609 -23.375 1 98.44 402 TYR B O 1
ATOM 7233 N N . LEU B 1 403 ? 2.564 -26.172 -22.438 1 98.5 403 LEU B N 1
ATOM 7234 C CA . LEU B 1 403 ? 2.096 -24.812 -22.25 1 98.5 403 LEU B CA 1
ATOM 7235 C C . LEU B 1 403 ? 2.115 -24.438 -20.766 1 98.5 403 LEU B C 1
ATOM 7237 O O . LEU B 1 403 ? 1.503 -25.109 -19.938 1 98.5 403 LEU B O 1
ATOM 7241 N N . ASN B 1 404 ? 2.816 -23.375 -20.484 1 98.5 404 ASN B N 1
ATOM 7242 C CA . ASN B 1 404 ? 2.977 -22.891 -19.109 1 98.5 404 ASN B CA 1
ATOM 7243 C C . ASN B 1 404 ? 2.33 -21.531 -18.922 1 98.5 404 ASN B C 1
ATOM 7245 O O . ASN B 1 404 ? 2.398 -20.672 -19.797 1 98.5 404 ASN B O 1
ATOM 7249 N N . MET B 1 405 ? 1.655 -21.359 -17.812 1 98 405 MET B N 1
ATOM 7250 C CA . MET B 1 405 ? 1.138 -20.047 -17.484 1 98 405 MET B CA 1
ATOM 7251 C C . MET B 1 405 ? 1.688 -19.562 -16.141 1 98 405 MET B C 1
ATOM 7253 O O . MET B 1 405 ? 1.44 -20.172 -15.109 1 98 405 MET B O 1
ATOM 7257 N N . ASP B 1 406 ? 2.498 -18.531 -16.266 1 96.31 406 ASP B N 1
ATOM 7258 C CA . ASP B 1 406 ? 3.189 -17.922 -15.141 1 96.31 406 ASP B CA 1
ATOM 7259 C C . ASP B 1 406 ? 3.516 -16.469 -15.422 1 96.31 406 ASP B C 1
ATOM 7261 O O . ASP B 1 406 ? 4.367 -16.156 -16.266 1 96.31 406 ASP B O 1
ATOM 7265 N N . ASN B 1 407 ? 2.857 -15.477 -14.891 1 94.44 407 ASN B N 1
ATOM 7266 C CA . ASN B 1 407 ? 3.146 -14.055 -15.023 1 94.44 407 ASN B CA 1
ATOM 7267 C C . ASN B 1 407 ? 1.951 -13.195 -14.609 1 94.44 407 ASN B C 1
ATOM 7269 O O . ASN B 1 407 ? 1.665 -12.18 -15.234 1 94.44 407 ASN B O 1
ATOM 7273 N N . GLY B 1 408 ? 1.214 -13.75 -13.656 1 96.88 408 GLY B N 1
ATOM 7274 C CA . GLY B 1 408 ? 0.138 -12.953 -13.094 1 96.88 408 GLY B CA 1
ATOM 7275 C C . GLY B 1 408 ? -1.234 -13.359 -13.594 1 96.88 408 GLY B C 1
ATOM 7276 O O . GLY B 1 408 ? -1.433 -14.5 -14.023 1 96.88 408 GLY B O 1
ATOM 7277 N N . ALA B 1 409 ? -2.234 -12.492 -13.477 1 98.19 409 ALA B N 1
ATOM 7278 C CA . ALA B 1 409 ? -3.633 -12.844 -13.703 1 98.19 409 ALA B CA 1
ATOM 7279 C C . ALA B 1 409 ? -4.18 -12.148 -14.945 1 98.19 409 ALA B C 1
ATOM 7281 O O . ALA B 1 409 ? -5.383 -12.18 -15.211 1 98.19 409 ALA B O 1
ATOM 7282 N N . GLY B 1 410 ? -3.32 -11.531 -15.719 1 98.5 410 GLY B N 1
ATOM 7283 C CA . GLY B 1 410 ? -3.779 -10.75 -16.859 1 98.5 410 GLY B CA 1
ATOM 7284 C C . GLY B 1 410 ? -4.254 -11.602 -18.016 1 98.5 410 GLY B C 1
ATOM 7285 O O . GLY B 1 410 ? -3.955 -12.797 -18.078 1 98.5 410 GLY B O 1
ATOM 7286 N N . LYS B 1 411 ? -4.898 -11.031 -18.922 1 98.62 411 LYS B N 1
ATOM 7287 C CA . LYS B 1 411 ? -5.445 -11.695 -20.109 1 98.62 411 LYS B CA 1
ATOM 7288 C C . LYS B 1 411 ? -4.332 -12.164 -21.031 1 98.62 411 LYS B C 1
ATOM 7290 O O . LYS B 1 411 ? -3.355 -11.445 -21.25 1 98.62 411 LYS B O 1
ATOM 7295 N N . MET B 1 412 ? -4.508 -13.367 -21.5 1 98.38 412 MET B N 1
ATOM 7296 C CA . MET B 1 412 ? -3.629 -13.844 -22.562 1 98.38 412 MET B CA 1
ATOM 7297 C C . MET B 1 412 ? -3.781 -12.984 -23.812 1 98.38 412 MET B C 1
ATOM 7299 O O . MET B 1 412 ? -4.895 -12.617 -24.188 1 98.38 412 MET B O 1
ATOM 7303 N N . ARG B 1 413 ? -2.658 -12.688 -24.422 1 98.31 413 ARG B N 1
ATOM 7304 C CA . ARG B 1 413 ? -2.645 -11.922 -25.672 1 98.31 413 ARG B CA 1
ATOM 7305 C C . ARG B 1 413 ? -2.092 -12.758 -26.828 1 98.31 413 ARG B C 1
ATOM 7307 O O . ARG B 1 413 ? -2.244 -12.391 -27.984 1 98.31 413 ARG B O 1
ATOM 7314 N N . GLY B 1 414 ? -1.48 -13.852 -26.469 1 98.12 414 GLY B N 1
ATOM 7315 C CA . GLY B 1 414 ? -0.861 -14.703 -27.469 1 98.12 414 GLY B CA 1
ATOM 7316 C C . GLY B 1 414 ? 0.174 -15.648 -26.906 1 98.12 414 GLY B C 1
ATOM 7317 O O . GLY B 1 414 ? 0.04 -16.109 -25.766 1 98.12 414 GLY B O 1
ATOM 7318 N N . ILE B 1 415 ? 1.12 -16.078 -27.75 1 98.12 415 ILE B N 1
ATOM 7319 C CA . ILE B 1 415 ? 2.09 -17.094 -27.359 1 98.12 415 ILE B CA 1
ATOM 7320 C C . ILE B 1 415 ? 3.492 -16.656 -27.766 1 98.12 415 ILE B C 1
ATOM 7322 O O . ILE B 1 415 ? 3.693 -16.172 -28.875 1 98.12 415 ILE B O 1
ATOM 7326 N N . TYR B 1 416 ? 4.434 -16.781 -26.812 1 96.88 416 TYR B N 1
ATOM 7327 C CA . TYR B 1 416 ? 5.84 -16.781 -27.188 1 96.88 416 TYR B CA 1
ATOM 7328 C C . TYR B 1 416 ? 6.219 -18.062 -27.922 1 96.88 416 TYR B C 1
ATOM 7330 O O . TYR B 1 416 ? 6.043 -19.156 -27.391 1 96.88 416 TYR B O 1
ATOM 7338 N N . LEU B 1 417 ? 6.828 -17.906 -29.109 1 95.69 417 LEU B N 1
ATOM 7339 C CA . LEU B 1 417 ? 7.129 -19.094 -29.906 1 95.69 417 LEU B CA 1
ATOM 7340 C C . LEU B 1 417 ? 8.477 -19.703 -29.5 1 95.69 417 LEU B C 1
ATOM 7342 O O . LEU B 1 417 ? 8.836 -20.781 -29.953 1 95.69 417 LEU B O 1
ATOM 7346 N N . GLN B 1 418 ? 9.133 -19.016 -28.672 1 93.12 418 GLN B N 1
ATOM 7347 C CA . GLN B 1 418 ? 10.406 -19.484 -28.125 1 93.12 418 GLN B CA 1
ATOM 7348 C C . GLN B 1 418 ? 11.359 -19.891 -29.234 1 93.12 418 GLN B C 1
ATOM 7350 O O . GLN B 1 418 ? 11.938 -20.984 -29.203 1 93.12 418 GLN B O 1
ATOM 7355 N N . GLY B 1 419 ? 11.445 -19.094 -30.25 1 91.88 419 GLY B N 1
ATOM 7356 C CA . GLY B 1 419 ? 12.383 -19.297 -31.344 1 91.88 419 GLY B CA 1
ATOM 7357 C C . GLY B 1 419 ? 11.938 -20.375 -32.312 1 91.88 419 GLY B C 1
ATOM 7358 O O . GLY B 1 419 ? 12.625 -20.656 -33.281 1 91.88 419 GLY B O 1
ATOM 7359 N N . ASN B 1 420 ? 10.797 -21 -32.188 1 94.56 420 ASN B N 1
ATOM 7360 C CA . ASN B 1 420 ? 10.32 -22.109 -33 1 94.56 420 ASN B CA 1
ATOM 7361 C C . ASN B 1 420 ? 9.352 -21.641 -34.062 1 94.56 420 ASN B C 1
ATOM 7363 O O . ASN B 1 420 ? 8.133 -21.688 -33.875 1 94.56 420 ASN B O 1
ATOM 7367 N N . GLU B 1 421 ? 9.867 -21.344 -35.281 1 94.62 421 GLU B N 1
ATOM 7368 C CA . GLU B 1 421 ? 9.055 -20.812 -36.375 1 94.62 421 GLU B CA 1
ATOM 7369 C C . GLU B 1 421 ? 8.102 -21.891 -36.906 1 94.62 421 GLU B C 1
ATOM 7371 O O . GLU B 1 421 ? 7.059 -21.562 -37.469 1 94.62 421 GLU B O 1
ATOM 7376 N N . GLY B 1 422 ? 8.477 -23.062 -36.688 1 95.81 422 GLY B N 1
ATOM 7377 C CA . GLY B 1 422 ? 7.695 -24.156 -37.219 1 95.81 422 GLY B CA 1
ATOM 7378 C C . GLY B 1 422 ? 6.293 -24.234 -36.656 1 95.81 422 GLY B C 1
ATOM 7379 O O . GLY B 1 422 ? 5.375 -24.734 -37.281 1 95.81 422 GLY B O 1
ATOM 7380 N N . VAL B 1 423 ? 6.105 -23.672 -35.5 1 97.38 423 VAL B N 1
ATOM 7381 C CA . VAL B 1 423 ? 4.812 -23.797 -34.812 1 97.38 423 VAL B CA 1
ATOM 7382 C C . VAL B 1 423 ? 3.934 -22.609 -35.188 1 97.38 423 VAL B C 1
ATOM 7384 O O . VAL B 1 423 ? 2.725 -22.625 -34.938 1 97.38 423 VAL B O 1
ATOM 7387 N N . ARG B 1 424 ? 4.418 -21.547 -35.812 1 97 424 ARG B N 1
ATOM 7388 C CA . ARG B 1 424 ? 3.697 -20.297 -36.062 1 97 424 ARG B CA 1
ATOM 7389 C C . ARG B 1 424 ? 2.422 -20.547 -36.875 1 97 424 ARG B C 1
ATOM 7391 O O . ARG B 1 424 ? 1.33 -20.172 -36.438 1 97 424 ARG B O 1
ATOM 7398 N N . PRO B 1 425 ? 2.523 -21.234 -38.062 1 97.81 425 PRO B N 1
ATOM 7399 C CA . PRO B 1 425 ? 1.29 -21.422 -38.812 1 97.81 425 PRO B CA 1
ATOM 7400 C C . PRO B 1 425 ? 0.267 -22.297 -38.094 1 97.81 425 PRO B C 1
ATOM 7402 O O . PRO B 1 425 ? -0.94 -22.125 -38.281 1 97.81 425 PRO B O 1
ATOM 7405 N N . ILE B 1 426 ? 0.753 -23.188 -37.25 1 98.25 426 ILE B N 1
ATOM 7406 C CA . ILE B 1 426 ? -0.124 -24.078 -36.5 1 98.25 426 ILE B CA 1
ATOM 7407 C C . ILE B 1 426 ? -0.922 -23.266 -35.469 1 98.25 426 ILE B C 1
ATOM 7409 O O . ILE B 1 426 ? -2.152 -23.359 -35.438 1 98.25 426 ILE B O 1
ATOM 7413 N N . PHE B 1 427 ? -0.251 -22.406 -34.719 1 98.5 427 PHE B N 1
ATOM 7414 C CA . PHE B 1 427 ? -0.918 -21.594 -33.719 1 98.5 427 PHE B CA 1
ATOM 7415 C C . PHE B 1 427 ? -1.812 -20.547 -34.375 1 98.5 427 PHE B C 1
ATOM 7417 O O . PHE B 1 427 ? -2.869 -20.203 -33.844 1 98.5 427 PHE B O 1
ATOM 7424 N N . GLU B 1 428 ? -1.391 -20.016 -35.5 1 98.12 428 GLU B N 1
ATOM 7425 C CA . GLU B 1 428 ? -2.23 -19.062 -36.25 1 98.12 428 GLU B CA 1
ATOM 7426 C C . GLU B 1 428 ? -3.59 -19.672 -36.562 1 98.12 428 GLU B C 1
ATOM 7428 O O . GLU B 1 428 ? -4.629 -19.047 -36.344 1 98.12 428 GLU B O 1
ATOM 7433 N N . GLU B 1 429 ? -3.508 -20.844 -37.031 1 98 429 GLU B N 1
ATOM 7434 C CA . GLU B 1 429 ? -4.746 -21.531 -37.375 1 98 429 GLU B CA 1
ATOM 7435 C C . GLU B 1 429 ? -5.582 -21.828 -36.125 1 98 429 GLU B C 1
ATOM 7437 O O . GLU B 1 429 ? -6.793 -21.594 -36.125 1 98 429 GLU B O 1
ATOM 7442 N N . MET B 1 430 ? -4.98 -22.297 -35.125 1 98.19 430 MET B N 1
ATOM 7443 C CA . MET B 1 430 ? -5.68 -22.734 -33.906 1 98.19 430 MET B CA 1
ATOM 7444 C C . MET B 1 430 ? -6.34 -21.562 -33.219 1 98.19 430 MET B C 1
ATOM 7446 O O . MET B 1 430 ? -7.379 -21.719 -32.562 1 98.19 430 MET B O 1
ATOM 7450 N N . LEU B 1 431 ? -5.789 -20.344 -33.344 1 98.56 431 LEU B N 1
ATOM 7451 C CA . LEU B 1 431 ? -6.27 -19.203 -32.594 1 98.56 431 LEU B CA 1
ATOM 7452 C C . LEU B 1 431 ? -7.211 -18.344 -33.438 1 98.56 431 LEU B C 1
ATOM 7454 O O . LEU B 1 431 ? -7.832 -17.406 -32.906 1 98.56 431 LEU B O 1
ATOM 7458 N N . THR B 1 432 ? -7.367 -18.672 -34.688 1 98 432 THR B N 1
ATOM 7459 C CA . THR B 1 432 ? -8.203 -17.906 -35.594 1 98 432 THR B CA 1
ATOM 7460 C C . THR B 1 432 ? -9.617 -17.75 -35.031 1 98 432 THR B C 1
ATOM 7462 O O . THR B 1 432 ? -10.195 -16.656 -35.094 1 98 432 THR B O 1
ATOM 7465 N N . PRO B 1 433 ? -10.211 -18.781 -34.438 1 97.69 433 PRO B N 1
ATOM 7466 C CA . PRO B 1 433 ? -11.578 -18.641 -33.938 1 97.69 433 PRO B CA 1
ATOM 7467 C C . PRO B 1 433 ? -11.672 -17.672 -32.75 1 97.69 433 PRO B C 1
ATOM 7469 O O . PRO B 1 433 ? -12.773 -17.266 -32.375 1 97.69 433 PRO B O 1
ATOM 7472 N N . TYR B 1 434 ? -10.578 -17.281 -32.188 1 98.38 434 TYR B N 1
ATOM 7473 C CA . TYR B 1 434 ? -10.586 -16.469 -30.984 1 98.38 434 TYR B CA 1
ATOM 7474 C C . TYR B 1 434 ? -9.984 -15.094 -31.25 1 98.38 434 TYR B C 1
ATOM 7476 O O . TYR B 1 434 ? -9.68 -14.352 -30.328 1 98.38 434 TYR B O 1
ATOM 7484 N N . LYS B 1 435 ? -9.844 -14.734 -32.5 1 97.31 435 LYS B N 1
ATOM 7485 C CA . LYS B 1 435 ? -9.273 -13.445 -32.875 1 97.31 435 LYS B CA 1
ATOM 7486 C C . LYS B 1 435 ? -10.047 -12.289 -32.25 1 97.31 435 LYS B C 1
ATOM 7488 O O . LYS B 1 435 ? -9.461 -11.258 -31.906 1 97.31 435 LYS B O 1
ATOM 7493 N N . HIS B 1 436 ? -11.352 -12.438 -32.031 1 97.12 436 HIS B N 1
ATOM 7494 C CA . HIS B 1 436 ? -12.219 -11.383 -31.516 1 97.12 436 HIS B CA 1
ATOM 7495 C C . HIS B 1 436 ? -11.883 -11.07 -30.062 1 97.12 436 HIS B C 1
ATOM 7497 O O . HIS B 1 436 ? -12.289 -10.023 -29.531 1 97.12 436 HIS B O 1
ATOM 7503 N N . LEU B 1 437 ? -11.078 -11.867 -29.438 1 98.19 437 LEU B N 1
ATOM 7504 C CA . LEU B 1 437 ? -10.672 -11.648 -28.062 1 98.19 437 LEU B CA 1
ATOM 7505 C C . LEU B 1 437 ? -9.266 -11.07 -27.984 1 98.19 437 LEU B C 1
ATOM 7507 O O . LEU B 1 437 ? -8.734 -10.828 -26.906 1 98.19 437 LEU B O 1
ATOM 7511 N N . ASP B 1 438 ? -8.609 -10.867 -29.094 1 97.5 438 ASP B N 1
ATOM 7512 C CA . ASP B 1 438 ? -7.258 -10.32 -29.188 1 97.5 438 ASP B CA 1
ATOM 7513 C C . ASP B 1 438 ? -6.25 -11.234 -28.484 1 97.5 438 ASP B C 1
ATOM 7515 O O . ASP B 1 438 ? -5.43 -10.766 -27.703 1 97.5 438 ASP B O 1
ATOM 7519 N N . VAL B 1 439 ? -6.316 -12.531 -28.688 1 98.44 439 VAL B N 1
ATOM 7520 C CA . VAL B 1 439 ? -5.48 -13.508 -28 1 98.44 439 VAL B CA 1
ATOM 7521 C C . VAL B 1 439 ? -4.582 -14.227 -29.016 1 98.44 439 VAL B C 1
ATOM 7523 O O . VAL B 1 439 ? -3.93 -15.211 -28.672 1 98.44 439 VAL B O 1
ATOM 7526 N N . ASP B 1 440 ? -4.52 -13.773 -30.281 1 97.88 440 ASP B N 1
ATOM 7527 C CA . ASP B 1 440 ? -3.908 -14.547 -31.359 1 97.88 440 ASP B CA 1
ATOM 7528 C C . ASP B 1 440 ? -2.561 -13.953 -31.75 1 97.88 440 ASP B C 1
ATOM 7530 O O . ASP B 1 440 ? -2.094 -14.172 -32.875 1 97.88 440 ASP B O 1
ATOM 7534 N N . ASN B 1 441 ? -1.945 -13.234 -30.859 1 98.12 441 ASN B N 1
ATOM 7535 C CA . ASN B 1 441 ? -0.653 -12.633 -31.172 1 98.12 441 ASN B CA 1
ATOM 7536 C C . ASN B 1 441 ? 0.494 -13.609 -30.922 1 98.12 441 ASN B C 1
ATOM 7538 O O . ASN B 1 441 ? 0.561 -14.242 -29.875 1 98.12 441 ASN B O 1
ATOM 7542 N N . LEU B 1 442 ? 1.316 -13.773 -31.984 1 98.19 442 LEU B N 1
ATOM 7543 C CA . LEU B 1 442 ? 2.455 -14.68 -31.906 1 98.19 442 LEU B CA 1
ATOM 7544 C C . LEU B 1 442 ? 3.77 -13.922 -32.031 1 98.19 442 LEU B C 1
ATOM 7546 O O . LEU B 1 442 ? 3.914 -13.07 -32.906 1 98.19 442 LEU B O 1
ATOM 7550 N N . SER B 1 443 ? 4.672 -14.18 -31.078 1 97.5 443 SER B N 1
ATOM 7551 C CA . SER B 1 443 ? 5.992 -13.562 -31.141 1 97.5 443 SER B CA 1
ATOM 7552 C C . SER B 1 443 ? 7.094 -14.617 -31.125 1 97.5 443 SER B C 1
ATOM 7554 O O . SER B 1 443 ? 7.031 -15.578 -30.359 1 97.5 443 SER B O 1
ATOM 7556 N N . ILE B 1 444 ? 8.133 -14.406 -31.922 1 95.38 444 ILE B N 1
ATOM 7557 C CA . ILE B 1 444 ? 9.258 -15.336 -32 1 95.38 444 ILE B CA 1
ATOM 7558 C C . ILE B 1 444 ? 10.117 -15.203 -30.75 1 95.38 444 ILE B C 1
ATOM 7560 O O . ILE B 1 444 ? 10.984 -16.047 -30.5 1 95.38 444 ILE B O 1
ATOM 7564 N N . GLN B 1 445 ? 9.812 -14.234 -29.922 1 94.75 445 GLN B N 1
ATOM 7565 C CA . GLN B 1 445 ? 10.633 -13.883 -28.766 1 94.75 445 GLN B CA 1
ATOM 7566 C C . GLN B 1 445 ? 10.672 -15.023 -27.75 1 94.75 445 GLN B C 1
ATOM 7568 O O . GLN B 1 445 ? 9.695 -15.758 -27.609 1 94.75 445 GLN B O 1
ATOM 7573 N N . ASN B 1 446 ? 11.859 -15.078 -27.109 1 92.88 446 ASN B N 1
ATOM 7574 C CA . ASN B 1 446 ? 12 -15.922 -25.938 1 92.88 446 ASN B CA 1
ATOM 7575 C C . ASN B 1 446 ? 11.641 -15.164 -24.656 1 92.88 446 ASN B C 1
ATOM 7577 O O . ASN B 1 446 ? 11.906 -13.961 -24.547 1 92.88 446 ASN B O 1
ATOM 7581 N N . THR B 1 447 ? 10.984 -15.797 -23.797 1 93.5 447 THR B N 1
ATOM 7582 C CA . THR B 1 447 ? 10.859 -15.359 -22.406 1 93.5 447 THR B CA 1
ATOM 7583 C C . THR B 1 447 ? 11.453 -16.391 -21.453 1 93.5 447 THR B C 1
ATOM 7585 O O . THR B 1 447 ? 11.82 -17.5 -21.891 1 93.5 447 THR B O 1
ATOM 7588 N N . ASN B 1 448 ? 11.766 -15.938 -20.234 1 92.5 448 ASN B N 1
ATOM 7589 C CA . ASN B 1 448 ? 12.469 -16.828 -19.312 1 92.5 448 ASN B CA 1
ATOM 7590 C C . ASN B 1 448 ? 11.922 -16.703 -17.891 1 92.5 448 ASN B C 1
ATOM 7592 O O . ASN B 1 448 ? 10.938 -15.984 -17.656 1 92.5 448 ASN B O 1
ATOM 7596 N N . TYR B 1 449 ? 12.406 -17.641 -17.031 1 91.56 449 TYR B N 1
ATOM 7597 C CA . TYR B 1 449 ? 12.258 -17.562 -15.586 1 91.56 449 TYR B CA 1
ATOM 7598 C C . TYR B 1 449 ? 10.969 -18.234 -15.141 1 91.56 449 TYR B C 1
ATOM 7600 O O . TYR B 1 449 ? 10.445 -17.938 -14.062 1 91.56 449 TYR B O 1
ATOM 7608 N N . THR B 1 450 ? 10.398 -18.984 -16.078 1 94.31 450 THR B N 1
ATOM 7609 C CA . THR B 1 450 ? 9.273 -19.828 -15.688 1 94.31 450 THR B CA 1
ATOM 7610 C C . THR B 1 450 ? 9.539 -21.281 -16.062 1 94.31 450 THR B C 1
ATOM 7612 O O . THR B 1 450 ? 10.539 -21.578 -16.719 1 94.31 450 THR B O 1
ATOM 7615 N N . ASP B 1 451 ? 8.727 -22.172 -15.672 1 97.12 451 ASP B N 1
ATOM 7616 C CA . ASP B 1 451 ? 8.992 -23.594 -15.758 1 97.12 451 ASP B CA 1
ATOM 7617 C C . ASP B 1 451 ? 9.086 -24.062 -17.203 1 97.12 451 ASP B C 1
ATOM 7619 O O . ASP B 1 451 ? 9.617 -25.141 -17.484 1 97.12 451 ASP B O 1
ATOM 7623 N N . HIS B 1 452 ? 8.625 -23.312 -18.188 1 96.31 452 HIS B N 1
ATOM 7624 C CA . HIS B 1 452 ? 8.766 -23.703 -19.578 1 96.31 452 HIS B CA 1
ATOM 7625 C C . HIS B 1 452 ? 10.234 -23.812 -19.984 1 96.31 452 HIS B C 1
ATOM 7627 O O . HIS B 1 452 ? 10.578 -24.531 -20.906 1 96.31 452 HIS B O 1
ATOM 7633 N N . ASP B 1 453 ? 11.07 -23.094 -19.281 1 94.12 453 ASP B N 1
ATOM 7634 C CA . ASP B 1 453 ? 12.5 -23.109 -19.578 1 94.12 453 ASP B CA 1
ATOM 7635 C C . ASP B 1 453 ? 13.078 -24.5 -19.422 1 94.12 453 ASP B C 1
ATOM 7637 O O . ASP B 1 453 ? 14 -24.891 -20.141 1 94.12 453 ASP B O 1
ATOM 7641 N N . VAL B 1 454 ? 12.578 -25.219 -18.453 1 95.81 454 VAL B N 1
ATOM 7642 C CA . VAL B 1 454 ? 13.047 -26.578 -18.203 1 95.81 454 VAL B CA 1
ATOM 7643 C C . VAL B 1 454 ? 12.742 -27.469 -19.406 1 95.81 454 VAL B C 1
ATOM 7645 O O . VAL B 1 454 ? 13.602 -28.234 -19.859 1 95.81 454 VAL B O 1
ATOM 7648 N N . PHE B 1 455 ? 11.609 -27.344 -19.984 1 95.69 455 PHE B N 1
ATOM 7649 C CA . PHE B 1 455 ? 11.211 -28.156 -21.125 1 95.69 455 PHE B CA 1
ATOM 7650 C C . PHE B 1 455 ? 11.93 -27.719 -22.391 1 95.69 455 PHE B C 1
ATOM 7652 O O . PHE B 1 455 ? 12.312 -28.547 -23.219 1 95.69 455 PHE B O 1
ATOM 7659 N N . ASP B 1 456 ? 12.133 -26.406 -22.438 1 91.62 456 ASP B N 1
ATOM 7660 C CA . ASP B 1 456 ? 12.945 -25.891 -23.547 1 91.62 456 ASP B CA 1
ATOM 7661 C C . ASP B 1 456 ? 14.344 -26.5 -23.531 1 91.62 456 ASP B C 1
ATOM 7663 O O . ASP B 1 456 ? 14.906 -26.797 -24.578 1 91.62 456 ASP B O 1
ATOM 7667 N N . TYR B 1 457 ? 14.883 -26.609 -22.406 1 91.94 457 TYR B N 1
ATOM 7668 C CA . TYR B 1 457 ? 16.219 -27.188 -22.25 1 91.94 457 TYR B CA 1
ATOM 7669 C C . TYR B 1 457 ? 16.281 -28.578 -22.891 1 91.94 457 TYR B C 1
ATOM 7671 O O . TYR B 1 457 ? 17.297 -28.938 -23.5 1 91.94 457 TYR B O 1
ATOM 7679 N N . TYR B 1 458 ? 15.234 -29.344 -22.828 1 93.25 458 TYR B N 1
ATOM 7680 C CA . TYR B 1 458 ? 15.195 -30.703 -23.344 1 93.25 458 TYR B CA 1
ATOM 7681 C C . TYR B 1 458 ? 14.664 -30.734 -24.766 1 93.25 458 TYR B C 1
ATOM 7683 O O . TYR B 1 458 ? 14.32 -31.797 -25.297 1 93.25 458 TYR B O 1
ATOM 7691 N N . LYS B 1 459 ? 14.422 -29.562 -25.375 1 91.44 459 LYS B N 1
ATOM 7692 C CA . LYS B 1 459 ? 13.992 -29.391 -26.766 1 91.44 459 LYS B CA 1
ATOM 7693 C C . LYS B 1 459 ? 12.555 -29.859 -26.953 1 91.44 459 LYS B C 1
ATOM 7695 O O . LYS B 1 459 ? 12.172 -30.281 -28.047 1 91.44 459 LYS B O 1
ATOM 7700 N N . ILE B 1 460 ? 11.875 -29.969 -25.891 1 95.31 460 ILE B N 1
ATOM 7701 C CA . ILE B 1 460 ? 10.422 -30.094 -25.969 1 95.31 460 ILE B CA 1
ATOM 7702 C C . ILE B 1 460 ? 9.812 -28.734 -26.312 1 95.31 460 ILE B C 1
ATOM 7704 O O . ILE B 1 460 ? 10.195 -27.703 -25.734 1 95.31 460 ILE B O 1
ATOM 7708 N N . PRO B 1 461 ? 8.922 -28.672 -27.312 1 96.25 461 PRO B N 1
ATOM 7709 C CA . PRO B 1 461 ? 8.266 -27.391 -27.547 1 96.25 461 PRO B CA 1
ATOM 7710 C C . PRO B 1 461 ? 7.547 -26.859 -26.312 1 96.25 461 PRO B C 1
ATOM 7712 O O . PRO B 1 461 ? 6.438 -27.312 -26 1 96.25 461 PRO B O 1
ATOM 7715 N N . GLY B 1 462 ? 8.195 -26.062 -25.578 1 95.12 462 GLY B N 1
ATOM 7716 C CA . GLY B 1 462 ? 7.676 -25.406 -24.391 1 95.12 462 GLY B CA 1
ATOM 7717 C C . GLY B 1 462 ? 7.324 -23.953 -24.609 1 95.12 462 GLY B C 1
ATOM 7718 O O . GLY B 1 462 ? 8.133 -23.188 -25.141 1 95.12 462 GLY B O 1
ATOM 7719 N N . PHE B 1 463 ? 6.109 -23.547 -24.203 1 95.75 463 PHE B N 1
ATOM 7720 C CA . PHE B 1 463 ? 5.633 -22.203 -24.516 1 95.75 463 PHE B CA 1
ATOM 7721 C C . PHE B 1 463 ? 5.141 -21.5 -23.266 1 95.75 463 PHE B C 1
ATOM 7723 O O . PHE B 1 463 ? 4.598 -22.125 -22.359 1 95.75 463 PHE B O 1
ATOM 7730 N N . GLN B 1 464 ? 5.418 -20.25 -23.234 1 96.38 464 GLN B N 1
ATOM 7731 C CA . GLN B 1 464 ? 4.805 -19.328 -22.266 1 96.38 464 GLN B CA 1
ATOM 7732 C C . GLN B 1 464 ? 3.773 -18.438 -22.953 1 96.38 464 GLN B C 1
ATOM 7734 O O . GLN B 1 464 ? 3.863 -18.172 -24.156 1 96.38 464 GLN B O 1
ATOM 7739 N N . ILE B 1 465 ? 2.863 -18 -22.172 1 97.56 465 ILE B N 1
ATOM 7740 C CA . ILE B 1 465 ? 1.765 -17.172 -22.656 1 97.56 465 ILE B CA 1
ATOM 7741 C C . ILE B 1 465 ? 2.15 -15.703 -22.562 1 97.56 465 ILE B C 1
ATOM 7743 O O . ILE B 1 465 ? 2.748 -15.273 -21.562 1 97.56 465 ILE B O 1
ATOM 7747 N N . ILE B 1 466 ? 1.901 -14.969 -23.641 1 97.44 466 ILE B N 1
ATOM 7748 C CA . ILE B 1 466 ? 1.958 -13.516 -23.547 1 97.44 466 ILE B CA 1
ATOM 7749 C C . ILE B 1 466 ? 0.76 -13 -22.75 1 97.44 466 ILE B C 1
ATOM 7751 O O . ILE B 1 466 ? -0.388 -13.164 -23.172 1 97.44 466 ILE B O 1
ATOM 7755 N N . GLN B 1 467 ? 1.036 -12.414 -21.625 1 97 467 GLN B N 1
ATOM 7756 C CA . GLN B 1 467 ? -0.022 -12.008 -20.703 1 97 467 GLN B CA 1
ATOM 7757 C C . GLN B 1 467 ? 0.084 -10.516 -20.375 1 97 467 GLN B C 1
ATOM 7759 O O . GLN B 1 467 ? 1.18 -10.008 -20.125 1 97 467 GLN B O 1
ATOM 7764 N N . ASP B 1 468 ? -1.129 -9.859 -20.375 1 98.12 468 ASP B N 1
ATOM 7765 C CA . ASP B 1 468 ? -1.125 -8.508 -19.828 1 98.12 468 ASP B CA 1
ATOM 7766 C C . ASP B 1 468 ? -0.55 -8.484 -18.406 1 98.12 468 ASP B C 1
ATOM 7768 O O . ASP B 1 468 ? -0.895 -9.328 -17.578 1 98.12 468 ASP B O 1
ATOM 7772 N N . MET B 1 469 ? 0.233 -7.535 -18.109 1 96.31 469 MET B N 1
ATOM 7773 C CA . MET B 1 469 ? 1 -7.508 -16.875 1 96.31 469 MET B CA 1
ATOM 7774 C C . MET B 1 469 ? 0.122 -7.086 -15.703 1 96.31 469 MET B C 1
ATOM 7776 O O . MET B 1 469 ? 0.305 -7.562 -14.578 1 96.31 469 MET B O 1
ATOM 7780 N N . LEU B 1 470 ? -0.848 -6.129 -16.031 1 97.62 470 LEU B N 1
ATOM 7781 C CA . LEU B 1 470 ? -1.66 -5.5 -14.992 1 97.62 470 LEU B CA 1
ATOM 7782 C C . LEU B 1 470 ? -0.782 -4.918 -13.891 1 97.62 470 LEU B C 1
ATOM 7784 O O . LEU B 1 470 ? 0.06 -4.055 -14.156 1 97.62 470 LEU B O 1
ATOM 7788 N N . ASN B 1 471 ? -0.975 -5.289 -12.641 1 95.69 471 ASN B N 1
ATOM 7789 C CA . ASN B 1 471 ? -0.194 -4.801 -11.508 1 95.69 471 ASN B CA 1
ATOM 7790 C C . ASN B 1 471 ? 0.733 -5.879 -10.961 1 95.69 471 ASN B C 1
ATOM 7792 O O . ASN B 1 471 ? 1.112 -5.84 -9.789 1 95.69 471 ASN B O 1
ATOM 7796 N N . TYR B 1 472 ? 1.145 -6.805 -11.781 1 96.19 472 TYR B N 1
ATOM 7797 C CA . TYR B 1 472 ? 1.92 -7.961 -11.352 1 96.19 472 TYR B CA 1
ATOM 7798 C C . TYR B 1 472 ? 3.295 -7.539 -10.844 1 96.19 472 TYR B C 1
ATOM 7800 O O . TYR B 1 472 ? 3.662 -7.832 -9.703 1 96.19 472 TYR B O 1
ATOM 7808 N N . PHE B 1 473 ? 4.008 -6.719 -11.547 1 93.56 473 PHE B N 1
ATOM 7809 C CA . PHE B 1 473 ? 5.379 -6.379 -11.188 1 93.56 473 PHE B CA 1
ATOM 7810 C C . PHE B 1 473 ? 5.414 -5.152 -10.281 1 93.56 473 PHE B C 1
ATOM 7812 O O . PHE B 1 473 ? 6.453 -4.832 -9.703 1 93.56 473 PHE B O 1
ATOM 7819 N N . THR B 1 474 ? 4.277 -4.52 -10.07 1 93.25 474 THR B N 1
ATOM 7820 C CA . THR B 1 474 ? 4.258 -3.285 -9.289 1 93.25 474 THR B CA 1
ATOM 7821 C C . THR B 1 474 ? 3.629 -3.521 -7.922 1 93.25 474 THR B C 1
ATOM 7823 O O . THR B 1 474 ? 3.955 -2.826 -6.957 1 93.25 474 THR B O 1
ATOM 7826 N N . VAL B 1 475 ? 2.713 -4.547 -7.844 1 94.19 475 VAL B N 1
ATOM 7827 C CA . VAL B 1 475 ? 1.928 -4.633 -6.617 1 94.19 475 VAL B CA 1
ATOM 7828 C C . VAL B 1 475 ? 1.988 -6.055 -6.062 1 94.19 475 VAL B C 1
ATOM 7830 O O . VAL B 1 475 ? 2.162 -6.254 -4.859 1 94.19 475 VAL B O 1
ATOM 7833 N N . THR B 1 476 ? 1.939 -7.066 -6.91 1 95.81 476 THR B N 1
ATOM 7834 C CA . THR B 1 476 ? 1.524 -8.344 -6.344 1 95.81 476 THR B CA 1
ATOM 7835 C C . THR B 1 476 ? 2.678 -9.344 -6.352 1 95.81 476 THR B C 1
ATOM 7837 O O . THR B 1 476 ? 2.709 -10.273 -5.543 1 95.81 476 THR B O 1
ATOM 7840 N N . HIS B 1 477 ? 3.652 -9.203 -7.242 1 96.19 477 HIS B N 1
ATOM 7841 C CA . HIS B 1 477 ? 4.707 -10.203 -7.395 1 96.19 477 HIS B CA 1
ATOM 7842 C C . HIS B 1 477 ? 5.605 -10.242 -6.164 1 96.19 477 HIS B C 1
ATOM 7844 O O . HIS B 1 477 ? 6.305 -9.273 -5.867 1 96.19 477 HIS B O 1
ATOM 7850 N N . HIS B 1 478 ? 5.516 -11.32 -5.387 1 95.5 478 HIS B N 1
ATOM 7851 C CA . HIS B 1 478 ? 6.344 -11.586 -4.215 1 95.5 478 HIS B CA 1
ATOM 7852 C C . HIS B 1 478 ? 6.066 -10.578 -3.105 1 95.5 478 HIS B C 1
ATOM 7854 O O . HIS B 1 478 ? 6.988 -10.133 -2.418 1 95.5 478 HIS B O 1
ATOM 7860 N N . THR B 1 479 ? 4.848 -10.117 -2.994 1 95.75 479 THR B N 1
ATOM 7861 C CA . THR B 1 479 ? 4.523 -9.102 -1.997 1 95.75 479 THR B CA 1
ATOM 7862 C C . THR B 1 479 ? 3.457 -9.617 -1.032 1 95.75 479 THR B C 1
ATOM 7864 O O . THR B 1 479 ? 2.896 -10.695 -1.233 1 95.75 479 THR B O 1
ATOM 7867 N N . ASN B 1 480 ? 3.174 -8.789 -0.029 1 95.31 480 ASN B N 1
ATOM 7868 C CA . ASN B 1 480 ? 2.105 -9.07 0.926 1 95.31 480 ASN B CA 1
ATOM 7869 C C . ASN B 1 480 ? 0.738 -8.695 0.363 1 95.31 480 ASN B C 1
ATOM 7871 O O . ASN B 1 480 ? -0.266 -8.75 1.075 1 95.31 480 ASN B O 1
ATOM 7875 N N . LEU B 1 481 ? 0.685 -8.367 -0.966 1 95 481 LEU B N 1
ATOM 7876 C CA . LEU B 1 481 ? -0.585 -7.984 -1.576 1 95 481 LEU B CA 1
ATOM 7877 C C . LEU B 1 481 ? -0.933 -8.914 -2.732 1 95 481 LEU B C 1
ATOM 7879 O O . LEU B 1 481 ? -1.744 -8.57 -3.594 1 95 481 LEU B O 1
ATOM 7883 N N . ASP B 1 482 ? -0.283 -10.031 -2.797 1 96.62 482 ASP B N 1
ATOM 7884 C CA . ASP B 1 482 ? -0.688 -11.062 -3.75 1 96.62 482 ASP B CA 1
ATOM 7885 C C . ASP B 1 482 ? -2.021 -11.688 -3.35 1 96.62 482 ASP B C 1
ATOM 7887 O O . ASP B 1 482 ? -2.059 -12.805 -2.828 1 96.62 482 ASP B O 1
ATOM 7891 N N . ALA B 1 483 ? -3.117 -10.961 -3.652 1 95.88 483 ALA B N 1
ATOM 7892 C CA . ALA B 1 483 ? -4.449 -11.281 -3.146 1 95.88 483 ALA B CA 1
ATOM 7893 C C . ALA B 1 483 ? -5.465 -11.352 -4.281 1 95.88 483 ALA B C 1
ATOM 7895 O O . ALA B 1 483 ? -5.195 -10.898 -5.395 1 95.88 483 ALA B O 1
ATOM 7896 N N . LEU B 1 484 ? -6.598 -11.891 -3.961 1 96.5 484 LEU B N 1
ATOM 7897 C CA . LEU B 1 484 ? -7.641 -12.156 -4.945 1 96.5 484 LEU B CA 1
ATOM 7898 C C . LEU B 1 484 ? -8.195 -10.852 -5.52 1 96.5 484 LEU B C 1
ATOM 7900 O O . LEU B 1 484 ? -8.719 -10.836 -6.633 1 96.5 484 LEU B O 1
ATOM 7904 N N . GLU B 1 485 ? -8.031 -9.758 -4.812 1 95.31 485 GLU B N 1
ATOM 7905 C CA . GLU B 1 485 ? -8.523 -8.445 -5.242 1 95.31 485 GLU B CA 1
ATOM 7906 C C . GLU B 1 485 ? -7.891 -8.031 -6.566 1 95.31 485 GLU B C 1
ATOM 7908 O O . GLU B 1 485 ? -8.414 -7.148 -7.258 1 95.31 485 GLU B O 1
ATOM 7913 N N . TYR B 1 486 ? -6.852 -8.719 -6.961 1 96.38 486 TYR B N 1
ATOM 7914 C CA . TYR B 1 486 ? -6.105 -8.289 -8.133 1 96.38 486 TYR B CA 1
ATOM 7915 C C . TYR B 1 486 ? -6.207 -9.32 -9.25 1 96.38 486 TYR B C 1
ATOM 7917 O O . TYR B 1 486 ? -5.371 -9.352 -10.156 1 96.38 486 TYR B O 1
ATOM 7925 N N . VAL B 1 487 ? -7.176 -10.156 -9.164 1 98 487 VAL B N 1
ATOM 7926 C CA . VAL B 1 487 ? -7.469 -11.133 -10.219 1 98 487 VAL B CA 1
ATOM 7927 C C . VAL B 1 487 ? -8.742 -10.734 -10.953 1 98 487 VAL B C 1
ATOM 7929 O O . VAL B 1 487 ? -9.844 -10.82 -10.391 1 98 487 VAL B O 1
ATOM 7932 N N . PRO B 1 488 ? -8.625 -10.312 -12.227 1 97.94 488 PRO B N 1
ATOM 7933 C CA . PRO B 1 488 ? -9.836 -10.008 -12.992 1 97.94 488 PRO B CA 1
ATOM 7934 C C . PRO B 1 488 ? -10.531 -11.266 -13.523 1 97.94 488 PRO B C 1
ATOM 7936 O O . PRO B 1 488 ? -9.945 -12.008 -14.305 1 97.94 488 PRO B O 1
ATOM 7939 N N . GLU B 1 489 ? -11.734 -11.414 -13.227 1 97.81 489 GLU B N 1
ATOM 7940 C CA . GLU B 1 489 ? -12.484 -12.617 -13.57 1 97.81 489 GLU B CA 1
ATOM 7941 C C . GLU B 1 489 ? -12.523 -12.828 -15.078 1 97.81 489 GLU B C 1
ATOM 7943 O O . GLU B 1 489 ? -12.273 -13.93 -15.562 1 97.81 489 GLU B O 1
ATOM 7948 N N . ARG B 1 490 ? -12.797 -11.789 -15.852 1 98.25 490 ARG B N 1
ATOM 7949 C CA . ARG B 1 490 ? -12.914 -11.914 -17.297 1 98.25 490 ARG B CA 1
ATOM 7950 C C . ARG B 1 490 ? -11.609 -12.422 -17.922 1 98.25 490 ARG B C 1
ATOM 7952 O O . ARG B 1 490 ? -11.625 -13.258 -18.812 1 98.25 490 ARG B O 1
ATOM 7959 N N . ASP B 1 491 ? -10.531 -11.898 -17.406 1 98.75 491 ASP B N 1
ATOM 7960 C CA . ASP B 1 491 ? -9.234 -12.266 -17.969 1 98.75 491 ASP B CA 1
ATOM 7961 C C . ASP B 1 491 ? -8.945 -13.75 -17.766 1 98.75 491 ASP B C 1
ATOM 7963 O O . ASP B 1 491 ? -8.57 -14.453 -18.703 1 98.75 491 ASP B O 1
ATOM 7967 N N . VAL B 1 492 ? -9.188 -14.25 -16.547 1 98.75 492 VAL B N 1
ATOM 7968 C CA . VAL B 1 492 ? -8.812 -15.625 -16.266 1 98.75 492 VAL B CA 1
ATOM 7969 C C . VAL B 1 492 ? -9.805 -16.578 -16.922 1 98.75 492 VAL B C 1
ATOM 7971 O O . VAL B 1 492 ? -9.453 -17.703 -17.281 1 98.75 492 VAL B O 1
ATOM 7974 N N . MET B 1 493 ? -10.992 -16.141 -17.172 1 98.81 493 MET B N 1
ATOM 7975 C CA . MET B 1 493 ? -11.953 -16.938 -17.938 1 98.81 493 MET B CA 1
ATOM 7976 C C . MET B 1 493 ? -11.484 -17.109 -19.391 1 98.81 493 MET B C 1
ATOM 7978 O O . MET B 1 493 ? -11.547 -18.219 -19.938 1 98.81 493 MET B O 1
ATOM 7982 N N . ILE B 1 494 ? -11.078 -16.016 -19.953 1 98.94 494 ILE B N 1
ATOM 7983 C CA . ILE B 1 494 ? -10.562 -16.062 -21.328 1 98.94 494 ILE B CA 1
ATOM 7984 C C . ILE B 1 494 ? -9.344 -16.969 -21.375 1 98.94 494 ILE B C 1
ATOM 7986 O O . ILE B 1 494 ? -9.25 -17.844 -22.25 1 98.94 494 ILE B O 1
ATOM 7990 N N . ASN B 1 495 ? -8.469 -16.828 -20.422 1 98.94 495 ASN B N 1
ATOM 7991 C CA . ASN B 1 495 ? -7.258 -17.641 -20.391 1 98.94 495 ASN B CA 1
ATOM 7992 C C . ASN B 1 495 ? -7.578 -19.125 -20.359 1 98.94 495 ASN B C 1
ATOM 7994 O O . ASN B 1 495 ? -7.062 -19.891 -21.172 1 98.94 495 ASN B O 1
ATOM 7998 N N . ALA B 1 496 ? -8.445 -19.531 -19.453 1 98.94 496 ALA B N 1
ATOM 7999 C CA . ALA B 1 496 ? -8.773 -20.938 -19.281 1 98.94 496 ALA B CA 1
ATOM 8000 C C . ALA B 1 496 ? -9.43 -21.516 -20.547 1 98.94 496 ALA B C 1
ATOM 8002 O O . ALA B 1 496 ? -9.094 -22.609 -20.984 1 98.94 496 ALA B O 1
ATOM 8003 N N . THR B 1 497 ? -10.297 -20.781 -21.141 1 98.94 497 THR B N 1
ATOM 8004 C CA . THR B 1 497 ? -11.078 -21.25 -22.266 1 98.94 497 THR B CA 1
ATOM 8005 C C . THR B 1 497 ? -10.211 -21.391 -23.516 1 98.94 497 THR B C 1
ATOM 8007 O O . THR B 1 497 ? -10.25 -22.422 -24.203 1 98.94 497 THR B O 1
ATOM 8010 N N . VAL B 1 498 ? -9.438 -20.359 -23.766 1 98.88 498 VAL B N 1
ATOM 8011 C CA . VAL B 1 498 ? -8.617 -20.359 -24.984 1 98.88 498 VAL B CA 1
ATOM 8012 C C . VAL B 1 498 ? -7.516 -21.422 -24.859 1 98.88 498 VAL B C 1
ATOM 8014 O O . VAL B 1 498 ? -7.191 -22.109 -25.828 1 98.88 498 VAL B O 1
ATOM 8017 N N . ILE B 1 499 ? -6.961 -21.625 -23.688 1 98.88 499 ILE B N 1
ATOM 8018 C CA . ILE B 1 499 ? -5.934 -22.641 -23.516 1 98.88 499 ILE B CA 1
ATOM 8019 C C . ILE B 1 499 ? -6.559 -24.031 -23.625 1 98.88 499 ILE B C 1
ATOM 8021 O O . ILE B 1 499 ? -5.953 -24.938 -24.203 1 98.88 499 ILE B O 1
ATOM 8025 N N . ALA B 1 500 ? -7.758 -24.203 -23.094 1 98.94 500 ALA B N 1
ATOM 8026 C CA . ALA B 1 500 ? -8.453 -25.469 -23.266 1 98.94 500 ALA B CA 1
ATOM 8027 C C . ALA B 1 500 ? -8.633 -25.797 -24.75 1 98.94 500 ALA B C 1
ATOM 8029 O O . ALA B 1 500 ? -8.422 -26.922 -25.188 1 98.94 500 ALA B O 1
ATOM 8030 N N . ALA B 1 501 ? -9 -24.75 -25.516 1 98.81 501 ALA B N 1
ATOM 8031 C CA . ALA B 1 501 ? -9.172 -24.906 -26.953 1 98.81 501 ALA B CA 1
ATOM 8032 C C . ALA B 1 501 ? -7.855 -25.281 -27.625 1 98.81 501 ALA B C 1
ATOM 8034 O O . ALA B 1 501 ? -7.809 -26.156 -28.484 1 98.81 501 ALA B O 1
ATOM 8035 N N . LEU B 1 502 ? -6.824 -24.609 -27.25 1 98.69 502 LEU B N 1
ATOM 8036 C CA . LEU B 1 502 ? -5.504 -24.875 -27.812 1 98.69 502 LEU B CA 1
ATOM 8037 C C . LEU B 1 502 ? -5.059 -26.297 -27.5 1 98.69 502 LEU B C 1
ATOM 8039 O O . LEU B 1 502 ? -4.613 -27.031 -28.391 1 98.69 502 LEU B O 1
ATOM 8043 N N . VAL B 1 503 ? -5.184 -26.656 -26.266 1 98.56 503 VAL B N 1
ATOM 8044 C CA . VAL B 1 503 ? -4.727 -27.969 -25.797 1 98.56 503 VAL B CA 1
ATOM 8045 C C . VAL B 1 503 ? -5.484 -29.078 -26.516 1 98.56 503 VAL B C 1
ATOM 8047 O O . VAL B 1 503 ? -4.887 -30.062 -26.953 1 98.56 503 VAL B O 1
ATOM 8050 N N . TYR B 1 504 ? -6.75 -28.922 -26.672 1 98.69 504 TYR B N 1
ATOM 8051 C CA . TYR B 1 504 ? -7.562 -29.906 -27.375 1 98.69 504 TYR B CA 1
ATOM 8052 C C . TYR B 1 504 ? -7.141 -30.016 -28.844 1 98.69 504 TYR B C 1
ATOM 8054 O O . TYR B 1 504 ? -6.992 -31.125 -29.359 1 98.69 504 TYR B O 1
ATOM 8062 N N . GLN B 1 505 ? -6.969 -28.844 -29.453 1 98.56 505 GLN B N 1
ATOM 8063 C CA . GLN B 1 505 ? -6.582 -28.844 -30.859 1 98.56 505 GLN B CA 1
ATOM 8064 C C . GLN B 1 505 ? -5.211 -29.484 -31.062 1 98.56 505 GLN B C 1
ATOM 8066 O O . GLN B 1 505 ? -5 -30.234 -32.031 1 98.56 505 GLN B O 1
ATOM 8071 N N . ILE B 1 506 ? -4.27 -29.219 -30.172 1 98.69 506 ILE B N 1
ATOM 8072 C CA . ILE B 1 506 ? -2.955 -29.844 -30.266 1 98.69 506 ILE B CA 1
ATOM 8073 C C . ILE B 1 506 ? -3.09 -31.359 -30.109 1 98.69 506 ILE B C 1
ATOM 8075 O O . ILE B 1 506 ? -2.453 -32.125 -30.828 1 98.69 506 ILE B O 1
ATOM 8079 N N . ALA B 1 507 ? -3.926 -31.766 -29.172 1 98.62 507 ALA B N 1
ATOM 8080 C CA . ALA B 1 507 ? -4.113 -33.188 -28.891 1 98.62 507 ALA B CA 1
ATOM 8081 C C . ALA B 1 507 ? -4.723 -33.906 -30.078 1 98.62 507 ALA B C 1
ATOM 8083 O O . ALA B 1 507 ? -4.566 -35.125 -30.219 1 98.62 507 ALA B O 1
ATOM 8084 N N . GLU B 1 508 ? -5.387 -33.188 -31 1 98.19 508 GLU B N 1
ATOM 8085 C CA . GLU B 1 508 ? -6.102 -33.781 -32.125 1 98.19 508 GLU B CA 1
ATOM 8086 C C . GLU B 1 508 ? -5.211 -33.875 -33.375 1 98.19 508 GLU B C 1
ATOM 8088 O O . GLU B 1 508 ? -5.555 -34.562 -34.312 1 98.19 508 GLU B O 1
ATOM 8093 N N . ARG B 1 509 ? -4.09 -33.219 -33.281 1 97.25 509 ARG B N 1
ATOM 8094 C CA . ARG B 1 509 ? -3.227 -33.219 -34.469 1 97.25 509 ARG B CA 1
ATOM 8095 C C . ARG B 1 509 ? -2.73 -34.625 -34.781 1 97.25 509 ARG B C 1
ATOM 8097 O O . ARG B 1 509 ? -2.533 -35.438 -33.875 1 97.25 509 ARG B O 1
ATOM 8104 N N . GLU B 1 510 ? -2.486 -34.781 -36.094 1 96.25 510 GLU B N 1
ATOM 8105 C CA . GLU B 1 510 ? -1.914 -36.062 -36.5 1 96.25 510 GLU B CA 1
ATOM 8106 C C . GLU B 1 510 ? -0.426 -36.125 -36.188 1 96.25 510 GLU B C 1
ATOM 8108 O O . GLU B 1 510 ? 0.079 -37.188 -35.781 1 96.25 510 GLU B O 1
ATOM 8113 N N . GLU B 1 511 ? 0.217 -35.031 -36.344 1 96.12 511 GLU B N 1
ATOM 8114 C CA . GLU B 1 511 ? 1.643 -34.938 -36.031 1 96.12 511 GLU B CA 1
ATOM 8115 C C . GLU B 1 511 ? 1.886 -34.156 -34.75 1 96.12 511 GLU B C 1
ATOM 8117 O O . GLU B 1 511 ? 1.096 -33.281 -34.406 1 96.12 511 GLU B O 1
ATOM 8122 N N . ARG B 1 512 ? 3.002 -34.531 -34.094 1 96.5 512 ARG B N 1
ATOM 8123 C CA . ARG B 1 512 ? 3.424 -33.719 -32.969 1 96.5 512 ARG B CA 1
ATOM 8124 C C . ARG B 1 512 ? 3.799 -32.312 -33.375 1 96.5 512 ARG B C 1
ATOM 8126 O O . ARG B 1 512 ? 4.098 -32.062 -34.562 1 96.5 512 ARG B O 1
ATOM 8133 N N . MET B 1 513 ? 3.744 -31.406 -32.406 1 97.06 513 MET B N 1
ATOM 8134 C CA . MET B 1 513 ? 4.23 -30.047 -32.688 1 97.06 513 MET B CA 1
ATOM 8135 C C . MET B 1 513 ? 5.688 -30.078 -33.125 1 97.06 513 MET B C 1
ATOM 8137 O O . MET B 1 513 ? 6.484 -30.859 -32.625 1 97.06 513 MET B O 1
ATOM 8141 N N . PRO B 1 514 ? 6.043 -29.219 -34.125 1 95.56 514 PRO B N 1
ATOM 8142 C CA . PRO B 1 514 ? 7.434 -29.172 -34.562 1 95.56 514 PRO B CA 1
ATOM 8143 C C . PRO B 1 514 ? 8.414 -28.75 -33.469 1 95.56 514 PRO B C 1
ATOM 8145 O O . PRO B 1 514 ? 8.102 -27.875 -32.688 1 95.56 514 PRO B O 1
ATOM 8148 N N . ARG B 1 515 ? 9.602 -29.422 -33.406 1 92.31 515 ARG B N 1
ATOM 8149 C CA . ARG B 1 515 ? 10.664 -29.094 -32.469 1 92.31 515 ARG B CA 1
ATOM 8150 C C . ARG B 1 515 ? 11.727 -28.219 -33.125 1 92.31 515 ARG B C 1
ATOM 8152 O O . ARG B 1 515 ? 11.906 -28.266 -34.344 1 92.31 515 ARG B O 1
ATOM 8159 N N . GLU B 1 516 ? 12.297 -27.391 -32.312 1 78.06 516 GLU B N 1
ATOM 8160 C CA . GLU B 1 516 ? 13.406 -26.578 -32.812 1 78.06 516 GLU B CA 1
ATOM 8161 C C . GLU B 1 516 ? 14.594 -27.453 -33.219 1 78.06 516 GLU B C 1
ATOM 8163 O O . GLU B 1 516 ? 14.875 -28.453 -32.562 1 78.06 516 GLU B O 1
ATOM 8168 N N . GLU B 1 517 ? 15.078 -27.312 -34.5 1 65.06 517 GLU B N 1
ATOM 8169 C CA . GLU B 1 517 ? 16.234 -28.078 -34.969 1 65.06 517 GLU B CA 1
ATOM 8170 C C . GLU B 1 517 ? 17.5 -27.656 -34.25 1 65.06 517 GLU B C 1
ATOM 8172 O O . GLU B 1 517 ? 17.641 -26.5 -33.844 1 65.06 517 GLU B O 1
#

Nearest PDB structures (foldseek):
  3iib-assembly1_A-2  TM=7.713E-01  e=5.550E-32  Shewanella amazonensis SB2B
  4twe-assembly1_A  TM=5.848E-01  e=3.964E-21  Homo sapiens
  6gsr-assembly1_Ab  TM=5.623E-01  e=1.056E-19  Homo sapiens
  7zqs-assembly1_D  TM=5.193E-01  e=5.600E-21  Homo sapiens
  1xjo-assembly1_A  TM=7.528E-01  e=1.062E-12  Streptomyces griseus

InterPro domains:
  IPR007484 Peptidase M28 [PF04389] (301-501)
  IPR039866 Carboxypeptidase Q [PTHR12053] (228-516)

Foldseek 3Di:
DDPPPPPPPPPPPPPPPCPVPQDLVRLLVLLCCCLPVVNCLLVLLCCLQVPLDAQAFAAPSVLVSLVVLQVLLVVLPFPDKDKDFQDQFFKDKFFPDKFKWWPPPHTDGFAKDWATQADFAPPKAKAWEDEAADCLPVVVVCVVCPLPAARYEYEYHDQDDDDPPPDDLFDFDDPVLLVVQLPDPDQQDPRDLAADPRPDQCLLCVCVCQVCVLQSCQSVQVSNVVSNHQEYEYEDDFDAPWWQRYHSLQRGPPGDHGHGYMTTGSVSSVVQVVCVVVVNIIMMIMGTDMDMGGDSVSRIKMKTKQAADAPPLRLAEAEEEEASHDGHLRSCSFVPSLQVSLLSSLSSSCSVSVDHFRYMYMYIHAYCLSSRRSGLQSVCCVQFNHRPDPDTDPSLVRYLEYEYEGQTQFAFQEKAQCQPPQCLVVLQVLCVVVVVVNRSRYGPYDHDSGSLSSSVSSQHRGMYTSGTNTNCVRHQPSISPVYSVRHDPVRSSNSNSSVSSVSRSQSRDPDGRDTDD/DPPPPPPPPPPPPPPPPCPVPQDLVRLLVLLCCCLPVVNCLLVLLCCLQVPLDAQAFAAPSVLVSLVVLQVLLVVLPFPDKDKDFQDQFFKDKFFPDKFKWWPPPHTDGFAKDWATQADFAPPKAKAWEDEAADCLPVVVVCVVCPLPAASYEYEYHDQDDDDPCPDDLFDFDDPVLLVVQLPDPDQQDPRDLAADPRPDQCLLCVCVCQVCVLQSCQSVQVSNVVSNHQEYEYEDDFDAPWWQRYHSLQRGPPGDHGHGYMTTGSVSSVVQVVCVVVVNIIMMIMGTDMDMGGDSVSRIKMKTKDAADAPVLRLAEAEEEEASHDGHLRSCSFVPSLQVSLLSSLSSSCSVSVDHFRYMYMYIHAYCLSSRRSGLQSVCCVQFNHRPDPDTDPSLVRYLEYEYEGQTQFAFQEKAQCQPPQCLVVLQVLCVVVVVVNRSRYGPYDHDSGSLSSSVSSQHRGMYTSGTNTNCVRHQPSISPVYSVRHDPVRSSNSSSSVSSVSRSQSRDPDGRDTDD

Sequence (1034 aa):
MKAFSTLLIAAFLFVEFSGFSQTKSQALSKINTEGFQRSQVMQLIADLSDVYGPRLTGTDQYLTAAQWAKKTLENWGVDKVYFENYCDDCMGWEVKSFNVEMIEPAYMKIHAYPYAWTESSNGVQIGDMVWIENYSDIEAVKKEWAGKLEGKTVLIGSVPKQNMLFDPLSTRFTEEEIEGAKKDILPASPSPLGPTSGNVDLVANKDVVFEKGMRKNDAFYAFLKEEGALSILGTTPLSPGIVHPSGTYSFRESHIKSVPYFAISPESFGKLKRLVDRSIQPKIKFHLDSELYLKPKNNVNIIGEITGSDPVLKDEVVMIGAHFDTWHSASGATDNGAGTGVMMEVMRIIKATGLKPKRTIRIALWGGEEQGFLGSLAYAEDHYGKVGETGRKEEVEKISAYLNMDNGAGKMRGIYLQGNEGVRPIFEEMLTPYKHLDVDNLSIQNTNYTDHDVFDYYKIPGFQIIQDMLNYFTVTHHTNLDALEYVPERDVMINATVIAALVYQIAEREERMPREEMKAFSTLLIAAFLFVEFSGFSQTKSQALSKINTEGFQRSQVMQLIADLSDVYGPRLTGTDQYLTAAQWAKKTLENWGVDKVYFENYCDDCMGWEVKSFNVEMIEPAYMKIHAYPYAWTESSNGVQIGDMVWIENYSDIEAVKKEWAGKLEGKTVLIGSVPKQNMLFDPLSTRFTEEEIEGAKKDILPASPSPLGPTSGNVDLVANKDVVFEKGMRKNDAFYAFLKEEGALSILGTTPLSPGIVHPSGTYSFRESHIKSVPYFAISPESFGKLKRLVDRSIQPKIKFHLDSELYLKPKNNVNIIGEITGSDPVLKDEVVMIGAHFDTWHSASGATDNGAGTGVMMEVMRIIKATGLKPKRTIRIALWGGEEQGFLGSLAYAEDHYGKVGETGRKEEVEKISAYLNMDNGAGKMRGIYLQGNEGVRPIFEEMLTPYKHLDVDNLSIQNTNYTDHDVFDYYKIPGFQIIQDMLNYFTVTHHTNLDALEYVPERDVMINATVIAALVYQIAEREERMPREE

Radius of gyration: 34.95 Å; Cα contacts (8 Å, |Δi|>4): 2471; chains: 2; bounding box: 87×175×76 Å